Protein AF-A0A1Q5AGL9-F1 (afdb_monomer)

pLDDT: mean 71.14, std 21.53, range [22.67, 97.25]

Secondary structure (DSSP, 8-state):
----PPPEEEEEETTEEEEEESSSPPPGGGTTTS---SSEEEEEEE-SSPPPHHHHHHHHHHHS-TT--EEEEE-TT--SIIIIIHHHHHHTSEEEEESSPEEE-TTS-EEETTS-EEEE-TTS--EEEESEESPPTTGGGS-SS-----TT-EEEEETTEEEEESSS---HHHHHHHHTS---SSS-EEEE--TTSPPPPHHHHHHHHHHS-HHHHTT-EEEE-SS-SHHHHHHHHHHHHHHT--EEEESSEEEE-TTS-EEEE-B-TTS-B----SEEEEEE-TTSPPEEEEE--SSTTS-EETTEEE-SSSEEEEEETTEEEEEETT--GGGGGGGGPPPPSS--EEEE-HHHHH-HHHHHHHHHHHHHHS-HHHHSS-EEEESSPPPHHHHHHHHHHHHHHSS-EEEETTTEEEEPP-TTS--------PPP---PPP--------------------------PPPPPPPPPP-----PPPPPPPPPPPPP-PPPPPPPPPP---PPPPPPPPPP-------------PPPP----PPPPPPP---PPPP------------SS-TT----HHHHHHHHHHHTTHHHHHHHHHHHHHHHS--SS-TTHHHHHHHHHHHHHTT-GGG-GGGSSPPHHHHHHHHHHHHTSPPEEEEEEEE----TT----TT-EEE-SS-EEEES-S---GGGT--TT------PEEEEEEEEEEEPPTTSTT-TTEEEEPTT-EEEEEEEEE-TTS-EEEEEEE--TT--STHHHHHHHHHHHHHHHHHHHHHTTSTTGGGSPPPPPPPP----

Foldseek 3Di:
DDPPFADWDWDDDPLEIEIEGDDDDDDPVLPVLADDDPQEGEYAYYYVVGDDQVVVLVVCLVPPDPRRQEYEYQDAQCQDCVHQQVSCQVVVHKYKYKNGHWDQAPNHKIFHFPTFIWIHGHPDDIDTPGGIPVQQPCRVQFDDDAAPADPQWDWGAERQAIEIEGDDDDDPVQVVLRNRADHDSQAREYEAYEALDDHDDLPRVLVSLVVGDPSRNQRYEYAYYAAFPVSSVVSQQVSQAPVVHKYKYALHTWDADPVRDIAHFHAHNHRDTFFGAFQGMWIHHHPAQTFRPDGHDQQPPFDDDRQKTAQDPFWIWGRAQQHIEIETDPADPVLSLRNQAHHGSHEREYEYEQVLLQVLVVSVVSVVVSLVRGPPSHSVRYAYEYADDDDPVSVVSCVVVCVPRNFYWYDDPRHDIGTDDDPPDDPPPDPPDDDDDDDDDDDDDDDDDDDDDDDDDDDDDDDDDDDDDDDDDDDDDDDDDDDDDDDDDDDDDDDDDDDDDDDDDDDDDDDDDDDDDDDDDDDDDDDDDDDDDDDDDDDDDDDDDDDDDDDDDDDPDPCPPPPDDDQPADLQFAADPVLLVVLCVLCPPVLVVLLVLLVVLCVSPPQDDDDDSLSSLSSLLQCLLQLPVLPAVVVPPNPVSSLSSPSNNQSSAFFDFGKWKFWDDDDPDDDQDAFDKDFAQAKTKTFQDPPDDPVRNDRRHDDDDQTAIEIERTDGWGFGRQSHPNHRRMTIDGGGWMWGFLDWFDAPPSHIHTYIYTDDPPQDDDPSVVVVSVVSVVSSVVVLVVLCVDVVSPPDRDGDDDDDDDDD

Sequence (808 aa):
MSNQTDPPRVFGHDRVILIVRGSAPPPEAVYAHLPREGDRYTVIVATDPPLDLPTLIGLLAKHLPVRCESIRLVLSHAGRPEIAQVIADELRIDVIAPSGPVLLLRPGTQFVDGGEWWSFRPNRPAEHQGPRHPAPRWQRLLPTGPWANPSDLRVTAIPAGLWLHDADPPEPELTARILATYVDHDQPTVVIGRPGSPALPPEPVYDVLESLPRQARRRMILVPYGPDSTTADTVGEWLAARTAATIDVMSGVADTDPAGVAVRTMVDASGHRGWRPFAQRLTYRAGAPPQVTEWRRPLPELPGTGGMQQVDERWAIEVVRCGLWLRLTGDDPDQDIVRRLHADPRHPLLVLGAAAAAEPADALAVLDSVVAQLPSSISGPLRLVVTRPLADRAAAAWSSVTGRYGPMLTIVGPGHVVELPDQSHPEAPLAPLSADASPPRQAASTVPAEPVPSAEPVPSAEPVPSAEPVPSAEPIPPAELAVPVEPLPGSGPVPDRHADPIPEPSAVDLRIEPAPRPEPISGDGLHVEPVLDPMPDPRTDPVPKPVTGVAVLPSPELVVPSMGWEPSFPGNHSSTPHERQALRDLLGHRYQAYAQTAATCRQTRPVDGDGDERLADLAALVAFCAGDPSFAASAGPVPAAAKSCLISGLLRMPPYAGVVFASWALGAGLSWEYGQVVSADDVLPATASPLWTERNQTAPGQTEVDVPVLVVRSITGRPAPAVTPIGPDWVLFPPGARFRVVADEHGRGGSGLVLLREVTPQTGTGTSVDVLDRRARESLRRVVSAIHRAPGGSTWPLMPGRGSPTSR

Radius of gyration: 37.13 Å; Cα contacts (8 Å, |Δi|>4): 1284; chains: 1; bounding box: 138×101×84 Å

Structure (mmCIF, N/CA/C/O backbone):
data_AF-A0A1Q5AGL9-F1
#
_entry.id   AF-A0A1Q5AGL9-F1
#
loop_
_atom_site.group_PDB
_atom_site.id
_atom_site.type_symbol
_atom_site.label_atom_id
_atom_site.label_alt_id
_atom_site.label_comp_id
_atom_site.label_asym_id
_atom_site.label_entity_id
_atom_site.label_seq_id
_atom_site.pdbx_PDB_ins_code
_atom_site.Cartn_x
_atom_site.Cartn_y
_atom_site.Cartn_z
_atom_site.occupancy
_atom_site.B_iso_or_equiv
_atom_site.auth_seq_id
_atom_site.auth_comp_id
_atom_site.auth_asym_id
_atom_site.auth_atom_id
_atom_site.pdbx_PDB_model_num
ATOM 1 N N . MET A 1 1 ? -20.657 32.294 29.559 1.00 35.94 1 MET A N 1
ATOM 2 C CA . MET A 1 1 ? -21.625 31.580 28.699 1.00 35.94 1 MET A CA 1
ATOM 3 C C . MET A 1 1 ? -21.411 30.101 28.942 1.00 35.94 1 MET A C 1
ATOM 5 O O . MET A 1 1 ? -20.261 29.683 28.897 1.00 35.94 1 MET A O 1
ATOM 9 N N . SER A 1 2 ? -22.451 29.339 29.275 1.00 37.03 2 SER A N 1
ATOM 10 C CA . SER A 1 2 ? -22.315 27.891 29.470 1.00 37.03 2 SER A CA 1
ATOM 11 C C . SER A 1 2 ? -22.355 27.195 28.113 1.00 37.03 2 SER A C 1
ATOM 13 O O . SER A 1 2 ? -23.309 27.403 27.366 1.00 37.03 2 SER A O 1
ATOM 15 N N . ASN A 1 3 ? -21.356 26.369 27.796 1.00 39.44 3 ASN A N 1
ATOM 16 C CA . ASN A 1 3 ? -21.425 25.494 26.626 1.00 39.44 3 ASN A CA 1
ATOM 17 C C . ASN A 1 3 ? -22.475 24.412 26.893 1.00 39.44 3 ASN A C 1
ATOM 19 O O . ASN A 1 3 ? -22.220 23.448 27.612 1.00 39.44 3 ASN A O 1
ATOM 23 N N . GLN A 1 4 ? -23.672 24.600 26.342 1.00 52.19 4 GLN A N 1
ATOM 24 C CA . GLN A 1 4 ? -24.751 23.624 26.412 1.00 52.19 4 GLN A CA 1
ATOM 25 C C . GLN A 1 4 ? -24.490 22.525 25.377 1.00 52.19 4 GLN A C 1
ATOM 27 O O . GLN A 1 4 ? -24.932 22.605 24.235 1.00 52.19 4 GLN A O 1
ATOM 32 N N . THR A 1 5 ? -23.699 21.528 25.772 1.00 61.94 5 THR A N 1
ATOM 33 C CA . THR A 1 5 ? -23.313 20.400 24.920 1.00 61.94 5 THR A CA 1
ATOM 34 C C . THR A 1 5 ? -24.539 19.600 24.482 1.00 61.94 5 THR A C 1
ATOM 36 O O . THR A 1 5 ? -25.299 19.130 25.331 1.00 61.94 5 THR A O 1
ATOM 39 N N . ASP A 1 6 ? -24.698 19.396 23.172 1.00 74.56 6 ASP A N 1
ATOM 40 C CA . ASP A 1 6 ? -25.827 18.653 22.600 1.00 74.56 6 ASP A CA 1
ATOM 41 C C . ASP A 1 6 ? -25.970 17.249 23.235 1.00 74.56 6 ASP A C 1
ATOM 43 O O . ASP A 1 6 ? -24.961 16.547 23.426 1.00 74.56 6 ASP A O 1
ATOM 47 N N . PRO A 1 7 ? -27.200 16.809 23.571 1.00 81.06 7 PRO A N 1
ATOM 48 C CA . PRO A 1 7 ? -27.428 15.496 24.161 1.00 81.06 7 PRO A CA 1
ATOM 49 C C . PRO A 1 7 ? -27.112 14.380 23.150 1.00 81.06 7 PRO A C 1
ATOM 51 O O . PRO A 1 7 ? -27.370 14.542 21.952 1.00 81.06 7 PRO A O 1
ATOM 54 N N . PRO A 1 8 ? -26.580 13.229 23.603 1.00 85.50 8 PRO A N 1
ATOM 55 C CA . PRO A 1 8 ? -26.321 12.102 22.720 1.00 85.50 8 PRO A CA 1
ATOM 56 C C . PRO A 1 8 ? -27.621 11.564 22.112 1.00 85.50 8 PRO A C 1
ATOM 58 O O . PRO A 1 8 ? -28.630 11.387 22.798 1.00 85.50 8 PRO A O 1
ATOM 61 N N . ARG A 1 9 ? -27.576 11.270 20.813 1.00 85.56 9 ARG A N 1
ATOM 62 C CA . ARG A 1 9 ? -28.639 10.616 20.050 1.00 85.56 9 ARG A CA 1
ATOM 63 C C . ARG A 1 9 ? -28.217 9.198 19.699 1.00 85.56 9 ARG A C 1
ATOM 65 O O . ARG A 1 9 ? -27.045 8.943 19.422 1.00 85.56 9 ARG A O 1
ATOM 72 N N . VAL A 1 10 ? -29.193 8.294 19.690 1.00 87.06 10 VAL A N 1
ATOM 73 C CA . VAL A 1 10 ? -28.998 6.892 19.321 1.00 87.06 10 VAL A CA 1
ATOM 74 C C . VAL A 1 10 ? -29.724 6.608 18.012 1.00 87.06 10 VAL A C 1
ATOM 76 O O . VAL A 1 10 ? -30.921 6.867 17.900 1.00 87.06 10 VAL A O 1
ATOM 79 N N . PHE A 1 11 ? -28.999 6.065 17.039 1.00 84.88 11 PHE A N 1
ATOM 80 C CA . PHE A 1 11 ? -29.526 5.613 15.754 1.00 84.88 11 PHE A CA 1
ATOM 81 C C . PHE A 1 11 ? -29.349 4.094 15.655 1.00 84.88 11 PHE A C 1
ATOM 83 O O . PHE A 1 11 ? -28.286 3.574 15.989 1.00 84.88 11 PHE A O 1
ATOM 90 N N . GLY A 1 12 ? -30.382 3.379 15.209 1.00 81.25 12 GLY A N 1
ATOM 91 C CA . GLY A 1 12 ? -30.331 1.934 14.974 1.00 81.25 12 GLY A CA 1
ATOM 92 C C . GLY A 1 12 ? -30.470 1.617 13.488 1.00 81.25 12 GLY A C 1
ATOM 93 O O . GLY A 1 12 ? -31.345 2.169 12.823 1.00 81.25 12 GLY A O 1
ATOM 94 N N . HIS A 1 13 ? -29.629 0.722 12.978 1.00 77.44 13 HIS A N 1
ATOM 95 C CA . HIS A 1 13 ? -29.725 0.167 11.630 1.00 77.44 13 HIS A CA 1
ATOM 96 C C . HIS A 1 13 ? -29.372 -1.324 11.694 1.00 77.44 13 HIS A C 1
ATOM 98 O O . HIS A 1 13 ? -28.212 -1.682 11.908 1.00 77.44 13 HIS A O 1
ATOM 104 N N . ASP A 1 14 ? -30.368 -2.196 11.506 1.00 82.75 14 ASP A N 1
ATOM 105 C CA . ASP A 1 14 ? -30.221 -3.652 11.659 1.00 82.75 14 ASP A CA 1
ATOM 106 C C . ASP A 1 14 ? -29.571 -4.016 13.019 1.00 82.75 14 ASP A C 1
ATOM 108 O O . ASP A 1 14 ? -30.118 -3.660 14.066 1.00 82.75 14 ASP A O 1
ATOM 112 N N . ARG A 1 15 ? -28.400 -4.672 13.039 1.00 85.94 15 ARG A N 1
ATOM 113 C CA . ARG A 1 15 ? -27.657 -5.017 14.267 1.00 85.94 15 ARG A CA 1
ATOM 114 C C . ARG A 1 15 ? -26.556 -4.016 14.626 1.00 85.94 15 ARG A C 1
ATOM 116 O O . ARG A 1 15 ? -25.724 -4.300 15.492 1.00 85.94 15 ARG A O 1
ATOM 123 N N . VAL A 1 16 ? -26.540 -2.852 13.975 1.00 86.88 16 VAL A N 1
ATOM 124 C CA . VAL A 1 16 ? -25.667 -1.726 14.320 1.00 86.88 16 VAL A CA 1
ATOM 125 C C . VAL A 1 16 ? -26.454 -0.696 15.125 1.00 86.88 16 VAL A C 1
ATOM 127 O O . VAL A 1 16 ? -27.497 -0.206 14.693 1.00 86.88 16 VAL A O 1
ATOM 130 N N . ILE A 1 17 ? -25.923 -0.341 16.290 1.00 89.06 17 ILE A N 1
ATOM 131 C CA . ILE A 1 17 ? -26.374 0.789 17.102 1.00 89.06 17 ILE A CA 1
ATOM 132 C C . ILE A 1 17 ? -25.270 1.841 17.065 1.00 89.06 17 ILE A C 1
ATOM 134 O O . ILE A 1 17 ? -24.091 1.528 17.209 1.00 89.06 17 ILE A O 1
ATOM 138 N N . LEU A 1 18 ? -25.643 3.097 16.883 1.00 88.06 18 LEU A N 1
ATOM 139 C CA . LEU A 1 18 ? -24.733 4.229 16.843 1.00 88.06 18 LEU A CA 1
ATOM 140 C C . LEU A 1 18 ? -25.140 5.246 17.906 1.00 88.06 18 LEU A C 1
ATOM 142 O O . LEU A 1 18 ? -26.300 5.648 17.956 1.00 88.06 18 LEU A O 1
ATOM 146 N N . ILE A 1 19 ? -24.173 5.714 18.690 1.00 89.12 19 ILE A N 1
ATOM 147 C CA . ILE A 1 19 ? -24.327 6.770 19.690 1.00 89.12 19 ILE A CA 1
ATOM 148 C C . ILE A 1 19 ? -23.428 7.948 19.289 1.00 89.12 19 ILE A C 1
ATOM 150 O O . ILE A 1 19 ? -22.205 7.811 19.246 1.00 89.12 19 ILE A O 1
ATOM 154 N N . VAL A 1 20 ? -24.029 9.101 18.987 1.00 85.75 20 VAL A N 1
ATOM 155 C CA . VAL A 1 20 ? -23.340 10.329 18.532 1.00 85.75 20 VAL A CA 1
ATOM 156 C C . VAL A 1 20 ? -23.892 11.569 19.233 1.00 85.75 20 VAL A C 1
ATOM 158 O O . VAL A 1 20 ? -25.032 11.565 19.693 1.00 85.75 20 VAL A O 1
ATOM 161 N N . ARG A 1 21 ? -23.116 12.656 19.288 1.00 81.00 21 ARG A N 1
ATOM 162 C CA . ARG A 1 21 ? -23.644 14.005 19.572 1.00 81.00 21 ARG A CA 1
ATOM 163 C C . ARG A 1 21 ? -23.836 14.755 18.250 1.00 81.00 21 ARG A C 1
ATOM 165 O O . ARG A 1 21 ? -23.042 14.578 17.331 1.00 81.00 21 ARG A O 1
ATOM 172 N N . GLY A 1 22 ? -24.871 15.590 18.168 1.00 69.75 22 GLY A N 1
ATOM 173 C CA . GLY A 1 22 ? -25.232 16.343 16.961 1.00 69.75 22 GLY A CA 1
ATOM 174 C C . GLY A 1 22 ? -26.530 15.867 16.297 1.00 69.75 22 GLY A C 1
ATOM 175 O O . GLY A 1 22 ? -27.199 14.941 16.758 1.00 69.75 22 GLY A O 1
ATOM 176 N N . SER A 1 23 ? -26.928 16.550 15.222 1.00 57.66 23 SER A N 1
ATOM 177 C CA . SER A 1 23 ? -28.272 16.438 14.636 1.00 57.66 23 SER A CA 1
ATOM 178 C C . SER A 1 23 ? -28.441 15.330 13.589 1.00 57.66 23 SER A C 1
ATOM 180 O O . SER A 1 23 ? -29.547 14.796 13.476 1.00 57.66 23 SER A O 1
ATOM 182 N N . ALA A 1 24 ? -27.380 14.981 12.856 1.00 60.09 24 ALA A N 1
ATOM 183 C CA . ALA A 1 24 ? -27.399 14.038 11.737 1.00 60.09 24 ALA A CA 1
ATOM 184 C C . ALA A 1 24 ? -26.588 12.760 12.036 1.00 60.09 24 ALA A C 1
ATOM 186 O O . ALA A 1 24 ? -25.552 12.844 12.699 1.00 60.09 24 ALA A O 1
ATOM 187 N N . PRO A 1 25 ? -27.010 11.584 11.532 1.00 64.25 25 PRO A N 1
ATOM 188 C CA . PRO A 1 25 ? -26.169 10.395 11.538 1.00 64.25 25 PRO A CA 1
ATOM 189 C C . PRO A 1 25 ? -24.998 10.541 10.536 1.00 64.25 25 PRO A C 1
ATOM 191 O O . PRO A 1 25 ? -25.132 11.242 9.529 1.00 64.25 25 PRO A O 1
ATOM 194 N N . PRO A 1 26 ? -23.858 9.866 10.770 1.00 65.44 26 PRO A N 1
ATOM 195 C CA . PRO A 1 26 ? -22.787 9.725 9.794 1.00 65.44 26 PRO A CA 1
ATOM 196 C C . PRO A 1 26 ? -23.266 8.904 8.581 1.00 65.44 26 PRO A C 1
ATOM 198 O O . PRO A 1 26 ? -24.248 8.165 8.691 1.00 65.44 26 PRO A O 1
ATOM 201 N N . PRO A 1 27 ? -22.575 8.986 7.429 1.00 66.06 27 PRO A N 1
ATOM 202 C CA . PRO A 1 27 ? -22.992 8.293 6.213 1.00 66.06 27 PRO A CA 1
ATOM 203 C C . PRO A 1 27 ? -23.111 6.777 6.399 1.00 66.06 27 PRO A C 1
ATOM 205 O O . PRO A 1 27 ? -22.218 6.140 6.957 1.00 66.06 27 PRO A O 1
ATOM 208 N N . GLU A 1 28 ? -24.168 6.184 5.841 1.00 68.44 28 GLU A N 1
ATOM 209 C CA . GLU A 1 28 ? -24.460 4.746 5.938 1.00 68.44 28 GLU A CA 1
ATOM 210 C C . GLU A 1 28 ? -23.289 3.862 5.474 1.00 68.44 28 GLU A C 1
ATOM 212 O O . GLU A 1 28 ? -22.994 2.833 6.082 1.00 68.44 28 GLU A O 1
ATOM 217 N N . ALA A 1 29 ? -22.528 4.324 4.476 1.00 63.91 29 ALA A N 1
ATOM 218 C CA . ALA A 1 29 ? -21.315 3.677 3.973 1.00 63.91 29 ALA A CA 1
ATOM 219 C C . ALA A 1 29 ? -20.212 3.440 5.033 1.00 63.91 29 ALA A C 1
ATOM 221 O O . ALA A 1 29 ? -19.324 2.619 4.803 1.00 63.91 29 ALA A O 1
ATOM 222 N N . VAL A 1 30 ? -20.252 4.128 6.184 1.00 62.94 30 VAL A N 1
ATOM 223 C CA . VAL A 1 30 ? -19.317 3.919 7.306 1.00 62.94 30 VAL A CA 1
ATOM 224 C C . VAL A 1 30 ? -19.623 2.621 8.063 1.00 62.94 30 VAL A C 1
ATOM 226 O O . VAL A 1 30 ? -18.699 1.970 8.548 1.00 62.94 30 VAL A O 1
ATOM 229 N N . TYR A 1 31 ? -20.898 2.219 8.152 1.00 71.69 31 TYR A N 1
ATOM 230 C CA . TYR A 1 31 ? -21.330 1.068 8.956 1.00 71.69 31 TYR A CA 1
ATOM 231 C C . TYR A 1 31 ? -22.022 -0.061 8.173 1.00 71.69 31 TYR A C 1
ATOM 233 O O . TYR A 1 31 ? -22.060 -1.188 8.663 1.00 71.69 31 TYR A O 1
ATOM 241 N N . ALA A 1 32 ? -22.484 0.178 6.941 1.00 72.44 32 ALA A N 1
ATOM 242 C CA . ALA A 1 32 ? -23.118 -0.832 6.083 1.00 72.44 32 ALA A CA 1
ATOM 243 C C . ALA A 1 32 ? -22.233 -2.060 5.788 1.00 72.44 32 ALA A C 1
ATOM 245 O O . ALA A 1 32 ? -22.748 -3.145 5.530 1.00 72.44 32 ALA A O 1
ATOM 246 N N . HIS A 1 33 ? -20.908 -1.893 5.834 1.00 71.62 33 HIS A N 1
ATOM 247 C CA . HIS A 1 33 ? -19.932 -2.961 5.602 1.00 71.62 33 HIS A CA 1
ATOM 248 C C . HIS A 1 33 ? -19.499 -3.705 6.877 1.00 71.62 33 HIS A C 1
ATOM 250 O O . HIS A 1 33 ? -18.654 -4.590 6.792 1.00 71.62 33 HIS A O 1
ATOM 256 N N . LEU A 1 34 ? -19.999 -3.352 8.067 1.00 76.50 34 LEU A N 1
ATOM 257 C CA . LEU A 1 34 ? -19.534 -3.985 9.305 1.00 76.50 34 LEU A CA 1
ATOM 258 C C . LEU A 1 34 ? -20.061 -5.429 9.445 1.00 76.50 34 LEU A C 1
ATOM 260 O O . LEU A 1 34 ? -21.134 -5.744 8.928 1.00 76.50 34 LEU A O 1
ATOM 264 N N . PRO A 1 35 ? -19.338 -6.322 10.152 1.00 70.06 35 PRO A N 1
ATOM 265 C CA . PRO A 1 35 ? -19.696 -7.735 10.228 1.00 70.06 35 PRO A CA 1
ATOM 266 C C . PRO A 1 35 ? -21.033 -7.932 10.949 1.00 70.06 35 PRO A C 1
ATOM 268 O O . PRO A 1 35 ? -21.158 -7.615 12.135 1.00 70.06 35 PRO A O 1
ATOM 271 N N . ARG A 1 36 ? -22.020 -8.481 10.235 1.00 71.88 36 ARG A N 1
ATOM 272 C CA . ARG A 1 36 ? -23.335 -8.851 10.776 1.00 71.88 36 ARG A CA 1
ATOM 273 C C . ARG A 1 36 ? -23.269 -10.257 11.371 1.00 71.88 36 ARG A C 1
ATOM 275 O O . ARG A 1 36 ? -23.455 -11.251 10.676 1.00 71.88 36 ARG A O 1
ATOM 282 N N . GLU A 1 37 ? -22.967 -10.323 12.661 1.00 72.00 37 GLU A N 1
ATOM 283 C CA . GLU A 1 37 ? -22.972 -11.555 13.457 1.00 72.00 37 GLU A CA 1
ATOM 284 C C . GLU A 1 37 ? -24.397 -11.873 13.963 1.00 72.00 37 GLU A C 1
ATOM 286 O O . GLU A 1 37 ? -25.161 -10.975 14.316 1.00 72.00 37 GLU A O 1
ATOM 291 N N . GLY A 1 38 ? -24.794 -13.152 13.941 1.00 68.12 38 GLY A N 1
ATOM 292 C CA . GLY A 1 38 ? -26.179 -13.588 14.207 1.00 68.12 38 GLY A CA 1
ATOM 293 C C . GLY A 1 38 ? -26.596 -13.570 15.686 1.00 68.12 38 GLY A C 1
ATOM 294 O O . GLY A 1 38 ? -27.784 -13.626 16.006 1.00 68.12 38 GLY A O 1
ATOM 295 N N . ASP A 1 39 ? -25.620 -13.445 16.574 1.00 79.75 39 ASP A N 1
ATOM 296 C CA . ASP A 1 39 ? -25.684 -13.429 18.037 1.00 79.75 39 ASP A CA 1
ATOM 297 C C . ASP A 1 39 ? -25.379 -12.031 18.615 1.00 79.75 39 ASP A C 1
ATOM 299 O O . ASP A 1 39 ? -26.014 -11.595 19.576 1.00 79.75 39 ASP A O 1
ATOM 303 N N . ARG A 1 40 ? -24.486 -11.270 17.973 1.00 87.44 40 ARG A N 1
ATOM 304 C CA . ARG A 1 40 ? -23.915 -10.017 18.495 1.00 87.44 40 ARG A CA 1
ATOM 305 C C . ARG A 1 40 ? -24.508 -8.741 17.877 1.00 87.44 40 ARG A C 1
ATOM 307 O O . ARG A 1 40 ? -24.923 -8.724 16.719 1.00 87.44 40 ARG A O 1
ATOM 314 N N . TYR A 1 41 ? -24.531 -7.651 18.646 1.00 90.69 41 TYR A N 1
ATOM 315 C CA . TYR A 1 41 ? -24.793 -6.288 18.150 1.00 90.69 41 TYR A CA 1
ATOM 316 C C . TYR A 1 41 ? -23.493 -5.477 18.092 1.00 90.69 41 TYR A C 1
ATOM 318 O O . TYR A 1 41 ? -22.659 -5.585 18.987 1.00 90.69 41 TYR A O 1
ATOM 326 N N . THR A 1 42 ? -23.302 -4.645 17.066 1.00 91.25 42 THR A N 1
ATOM 327 C CA . THR A 1 42 ? -22.161 -3.710 17.005 1.00 91.25 42 THR A CA 1
ATOM 328 C C . THR A 1 42 ? -22.618 -2.336 17.478 1.00 91.25 42 THR A C 1
ATOM 330 O O . THR A 1 42 ? -23.484 -1.735 16.849 1.00 91.25 42 THR A O 1
ATOM 333 N N . VAL A 1 43 ? -22.040 -1.828 18.566 1.00 92.00 43 VAL A N 1
ATOM 334 C CA . VAL A 1 43 ? -22.329 -0.492 19.103 1.00 92.00 43 VAL A CA 1
ATOM 335 C C . VAL A 1 43 ? -21.161 0.439 18.801 1.00 92.00 43 VAL A C 1
ATOM 337 O O . VAL A 1 43 ? -20.056 0.203 19.275 1.00 92.00 43 VAL A O 1
ATOM 340 N N . ILE A 1 44 ? -21.397 1.500 18.035 1.00 89.75 44 ILE A N 1
ATOM 341 C CA . ILE A 1 44 ? -20.401 2.521 17.693 1.00 89.75 44 ILE A CA 1
ATOM 342 C C . ILE A 1 44 ? -20.650 3.758 18.550 1.00 89.75 44 ILE A C 1
ATOM 344 O O . ILE A 1 44 ? -21.759 4.290 18.543 1.00 89.75 44 ILE A O 1
ATOM 348 N N . VAL A 1 45 ? -19.632 4.237 19.266 1.00 89.06 45 VAL A N 1
ATOM 349 C CA . VAL A 1 45 ? -19.732 5.443 20.103 1.00 89.06 45 VAL A CA 1
ATOM 350 C C . VAL A 1 45 ? -18.782 6.509 19.563 1.00 89.06 45 VAL A C 1
ATOM 352 O O . VAL A 1 45 ? -17.566 6.396 19.685 1.00 89.06 45 VAL A O 1
ATOM 355 N N . ALA A 1 46 ? -19.351 7.551 18.959 1.00 83.19 46 ALA A N 1
ATOM 356 C CA . ALA A 1 46 ? -18.632 8.654 18.328 1.00 83.19 46 ALA A CA 1
ATOM 357 C C . ALA A 1 46 ? -19.142 9.992 18.891 1.00 83.19 46 ALA A C 1
ATOM 359 O O . ALA A 1 46 ? -19.927 10.712 18.276 1.00 83.19 46 ALA A O 1
ATOM 360 N N . THR A 1 47 ? -18.725 10.298 20.120 1.00 80.44 47 THR A N 1
ATOM 361 C CA . THR A 1 47 ? -19.165 11.471 20.888 1.00 80.44 47 THR A CA 1
ATOM 362 C C . THR A 1 47 ? -17.972 12.309 21.335 1.00 80.44 47 THR A C 1
ATOM 364 O O . THR A 1 47 ? -17.112 11.795 22.049 1.00 80.44 47 THR A O 1
ATOM 367 N N . ASP A 1 48 ? -17.970 13.596 20.994 1.00 77.19 48 ASP A N 1
ATOM 368 C CA . ASP A 1 48 ? -17.054 14.598 21.546 1.00 77.19 48 ASP A CA 1
ATOM 369 C C . ASP A 1 48 ? -17.879 15.714 22.227 1.00 77.19 48 ASP A C 1
ATOM 371 O O . ASP A 1 48 ? -18.762 16.280 21.574 1.00 77.19 48 ASP A O 1
ATOM 375 N N . PRO A 1 49 ? -17.697 15.998 23.533 1.00 79.31 49 PRO A N 1
ATOM 376 C CA . PRO A 1 49 ? -16.888 15.243 24.490 1.00 79.31 49 PRO A CA 1
ATOM 377 C C . PRO A 1 49 ? -17.430 13.818 24.716 1.00 79.31 49 PRO A C 1
ATOM 379 O O . PRO A 1 49 ? -18.638 13.581 24.528 1.00 79.31 49 PRO A O 1
ATOM 382 N N . PRO A 1 50 ? -16.562 12.880 25.154 1.00 82.75 50 PRO A N 1
ATOM 383 C CA . PRO A 1 50 ? -16.942 11.504 25.460 1.00 82.75 50 PRO A CA 1
ATOM 384 C C . PRO A 1 50 ? -18.053 11.426 26.514 1.00 82.75 50 PRO A C 1
ATOM 386 O O . PRO A 1 50 ? -18.266 12.350 27.304 1.00 82.75 50 PRO A O 1
ATOM 389 N N . LEU A 1 51 ? -18.786 10.314 26.505 1.00 86.56 51 LEU A N 1
ATOM 390 C CA . LEU A 1 51 ? -19.800 10.016 27.515 1.00 86.56 51 LEU A CA 1
ATOM 391 C C . LEU A 1 51 ? -19.160 9.496 28.802 1.00 86.56 51 LEU A C 1
ATOM 393 O O . LEU A 1 51 ? -18.172 8.763 28.765 1.00 86.56 51 LEU A O 1
ATOM 397 N N . ASP A 1 52 ? -19.770 9.830 29.935 1.00 90.94 52 ASP A N 1
ATOM 398 C CA . ASP A 1 52 ? -19.522 9.134 31.190 1.00 90.94 52 ASP A CA 1
ATOM 399 C C . ASP A 1 52 ? -20.105 7.709 31.155 1.00 90.94 52 ASP A C 1
ATOM 401 O O . ASP A 1 52 ? -21.038 7.399 30.405 1.00 90.94 52 ASP A O 1
ATOM 405 N N . LEU A 1 53 ? -19.535 6.830 31.980 1.00 93.19 53 LEU A N 1
ATOM 406 C CA . LEU A 1 53 ? -19.881 5.412 32.010 1.00 93.19 53 LEU A CA 1
ATOM 407 C C . LEU A 1 53 ? -21.349 5.148 32.428 1.00 93.19 53 LEU A C 1
ATOM 409 O O . LEU A 1 53 ? -22.002 4.371 31.729 1.00 93.19 53 LEU A O 1
ATOM 413 N N . PRO A 1 54 ? -21.923 5.804 33.462 1.00 95.38 54 PRO A N 1
ATOM 414 C CA . PRO A 1 54 ? -23.353 5.695 33.771 1.00 95.38 54 PRO A CA 1
ATOM 415 C C . PRO A 1 54 ? -24.277 6.093 32.611 1.00 95.38 54 PRO A C 1
ATOM 417 O O . PRO A 1 54 ? -25.211 5.353 32.301 1.00 95.38 54 PRO A O 1
ATOM 420 N N . THR A 1 55 ? -24.009 7.210 31.923 1.00 93.62 55 THR A N 1
ATOM 421 C CA . THR A 1 55 ? -24.780 7.625 30.737 1.00 93.62 55 THR A CA 1
ATOM 422 C C . THR A 1 55 ? -24.675 6.596 29.614 1.00 93.62 55 THR A C 1
ATOM 424 O O . THR A 1 55 ? -25.688 6.257 28.999 1.00 93.62 55 THR A O 1
ATOM 427 N N . LEU A 1 56 ? -23.479 6.054 29.353 1.00 93.75 56 LEU A N 1
ATOM 428 C CA . LEU A 1 56 ? -23.289 5.010 28.344 1.00 93.75 56 LEU A CA 1
ATOM 429 C C . LEU A 1 56 ? -24.068 3.730 28.694 1.00 93.75 56 LEU A C 1
ATOM 431 O O . LEU A 1 56 ? -24.791 3.217 27.841 1.00 93.75 56 LEU A O 1
ATOM 435 N N . ILE A 1 57 ? -23.986 3.250 29.939 1.00 95.94 57 ILE A N 1
ATOM 436 C CA . ILE A 1 57 ? -24.736 2.075 30.420 1.00 95.94 57 ILE A CA 1
ATOM 437 C C . ILE A 1 57 ? -26.249 2.312 30.307 1.00 95.94 57 ILE A C 1
ATOM 439 O O . ILE A 1 57 ? -26.962 1.450 29.797 1.00 95.94 57 ILE A O 1
ATOM 443 N N . GLY A 1 58 ? -26.742 3.494 30.690 1.00 95.12 58 GLY A N 1
ATOM 444 C CA . GLY A 1 58 ? -28.158 3.855 30.568 1.00 95.12 58 GLY A CA 1
ATOM 445 C C . GLY A 1 58 ? -28.661 3.900 29.119 1.00 95.12 58 GLY A C 1
ATOM 446 O O . GLY A 1 58 ? -29.780 3.467 28.839 1.00 95.12 58 GLY A O 1
ATOM 447 N N . LEU A 1 59 ? -27.837 4.368 28.174 1.00 94.75 59 LEU A N 1
ATOM 448 C CA . LEU A 1 59 ? -28.162 4.328 26.743 1.00 94.75 59 LEU A CA 1
ATOM 449 C C . LEU A 1 59 ? -28.139 2.896 26.192 1.00 94.75 59 LEU A C 1
ATOM 451 O O . LEU A 1 59 ? -29.052 2.524 25.455 1.00 94.75 59 LEU A O 1
ATOM 455 N N . LEU A 1 60 ? -27.150 2.081 26.572 1.00 94.94 60 LEU A N 1
ATOM 456 C CA . LEU A 1 60 ? -27.069 0.669 26.186 1.00 94.94 60 LEU A CA 1
ATOM 457 C C . LEU A 1 60 ? -28.289 -0.114 26.694 1.00 94.94 60 LEU A C 1
ATOM 459 O O . LEU A 1 60 ? -28.994 -0.718 25.890 1.00 94.94 60 LEU A O 1
ATOM 463 N N . ALA A 1 61 ? -28.604 -0.033 27.990 1.00 94.00 61 ALA A N 1
ATOM 464 C CA . ALA A 1 61 ? -29.751 -0.712 28.604 1.00 94.00 61 ALA A CA 1
ATOM 465 C C . ALA A 1 61 ? -31.103 -0.322 27.976 1.00 94.00 61 ALA A C 1
ATOM 467 O O . ALA A 1 61 ? -32.028 -1.130 27.936 1.00 94.00 61 ALA A O 1
ATOM 468 N N . LYS A 1 62 ? -31.224 0.917 27.482 1.00 93.88 62 LYS A N 1
ATOM 469 C CA . LYS A 1 62 ? -32.441 1.438 26.846 1.00 93.88 62 LYS A CA 1
ATOM 470 C C . LYS A 1 62 ? -32.588 1.042 25.372 1.00 93.88 62 LYS A C 1
ATOM 472 O O . LYS A 1 62 ? -33.716 0.957 24.888 1.00 93.88 62 LYS A O 1
ATOM 477 N N . HIS A 1 63 ? -31.481 0.875 24.646 1.00 92.56 63 HIS A N 1
ATOM 478 C CA . HIS A 1 63 ? -31.486 0.723 23.184 1.00 92.56 63 HIS A CA 1
ATOM 479 C C . HIS A 1 63 ? -31.021 -0.653 22.676 1.00 92.56 63 HIS A C 1
ATOM 481 O O . HIS A 1 63 ? -31.250 -0.963 21.506 1.00 92.56 63 HIS A O 1
ATOM 487 N N . LEU A 1 64 ? -30.420 -1.495 23.522 1.00 91.50 64 LEU A N 1
ATOM 488 C CA . LEU A 1 64 ? -30.216 -2.913 23.219 1.00 91.50 64 LEU A CA 1
ATOM 489 C C . LEU A 1 64 ? -31.544 -3.687 23.339 1.00 91.50 64 LEU A C 1
ATOM 491 O O . LEU A 1 64 ? -32.364 -3.380 24.207 1.00 91.50 64 LEU A O 1
ATOM 495 N N . PRO A 1 65 ? -31.785 -4.712 22.502 1.00 87.88 65 PRO A N 1
ATOM 496 C CA . PRO A 1 65 ? -32.961 -5.561 22.650 1.00 87.88 65 PRO A CA 1
ATOM 497 C C . PRO A 1 65 ? -32.873 -6.437 23.908 1.00 87.88 65 PRO A C 1
ATOM 499 O O . PRO A 1 65 ? -31.799 -6.880 24.303 1.00 87.88 65 PRO A O 1
ATOM 502 N N . VAL A 1 66 ? -34.036 -6.775 24.476 1.00 83.44 66 VAL A N 1
ATOM 503 C CA . VAL A 1 66 ? -34.217 -7.499 25.760 1.00 83.44 66 VAL A CA 1
ATOM 504 C C . VAL A 1 66 ? -33.535 -8.884 25.822 1.00 83.44 66 VAL A C 1
ATOM 506 O O . VAL A 1 66 ? -33.401 -9.461 26.895 1.00 83.44 66 VAL A O 1
ATOM 509 N N . ARG A 1 67 ? -33.098 -9.434 24.681 1.00 84.31 67 ARG A N 1
ATOM 510 C CA . ARG A 1 67 ? -32.342 -10.698 24.569 1.00 84.31 67 ARG A CA 1
ATOM 511 C C . ARG A 1 67 ? -30.980 -10.515 23.883 1.00 84.31 67 ARG A C 1
ATOM 513 O O . ARG A 1 67 ? -30.545 -11.375 23.126 1.00 84.31 67 ARG A O 1
ATOM 520 N N . CYS A 1 68 ? -30.337 -9.365 24.064 1.00 89.31 68 CYS A N 1
ATOM 521 C CA . CYS A 1 68 ? -28.964 -9.168 23.614 1.00 89.31 68 CYS A CA 1
ATOM 522 C C . CYS A 1 68 ? -28.008 -9.910 24.557 1.00 89.31 68 CYS A C 1
ATOM 524 O O . CYS A 1 68 ? -27.897 -9.539 25.718 1.00 89.31 68 CYS A O 1
ATOM 526 N N . GLU A 1 69 ? -27.333 -10.950 24.065 1.00 91.62 69 GLU A N 1
ATOM 527 C CA . GLU A 1 69 ? -26.374 -11.736 24.861 1.00 91.62 69 GLU A CA 1
ATOM 528 C C . GLU A 1 69 ? -24.928 -11.226 24.711 1.00 91.62 69 GLU A C 1
ATOM 530 O O . GLU A 1 69 ? -24.108 -11.416 25.607 1.00 91.62 69 GLU A O 1
ATOM 535 N N . SER A 1 70 ? -24.602 -10.539 23.606 1.00 93.50 70 SER A N 1
ATOM 536 C CA . SER A 1 70 ? -23.269 -9.970 23.378 1.00 93.50 70 SER A CA 1
ATOM 537 C C . SER A 1 70 ? -23.282 -8.692 22.531 1.00 93.50 70 SER A C 1
ATOM 539 O O . SER A 1 70 ? -24.055 -8.559 21.575 1.00 93.50 70 SER A O 1
ATOM 541 N N . ILE A 1 71 ? -22.351 -7.779 22.832 1.00 94.69 71 ILE A N 1
ATOM 542 C CA . ILE A 1 71 ? -22.060 -6.580 22.034 1.00 94.69 71 ILE A CA 1
ATOM 543 C C . ILE A 1 71 ? -20.584 -6.493 21.632 1.00 94.69 71 ILE A C 1
ATOM 545 O O . ILE A 1 71 ? -19.691 -6.922 22.360 1.00 94.69 71 ILE A O 1
ATOM 549 N N . ARG A 1 72 ? -20.313 -5.856 20.490 1.00 94.12 72 ARG A N 1
ATOM 550 C CA . ARG A 1 72 ? -19.005 -5.276 20.161 1.00 94.12 72 ARG A CA 1
ATOM 551 C C . ARG A 1 72 ? -19.079 -3.771 20.367 1.00 94.12 72 ARG A C 1
ATOM 553 O O . ARG A 1 72 ? -19.748 -3.084 19.600 1.00 94.12 72 ARG A O 1
ATOM 560 N N . LEU A 1 73 ? -18.405 -3.273 21.392 1.00 94.50 73 LEU A N 1
ATOM 561 C CA . LEU A 1 73 ? -18.332 -1.861 21.732 1.00 94.50 73 LEU A CA 1
ATOM 562 C C . LEU A 1 73 ? -17.171 -1.208 20.969 1.00 94.50 73 LEU A C 1
ATOM 564 O O . LEU A 1 73 ? -16.021 -1.229 21.402 1.00 94.50 73 LEU A O 1
ATOM 568 N N . VAL A 1 74 ? -17.482 -0.615 19.819 1.00 91.69 74 VAL A N 1
ATOM 569 C CA . VAL A 1 74 ? -16.575 0.223 19.027 1.00 91.69 74 VAL A CA 1
ATOM 570 C C . VAL A 1 74 ? -16.497 1.608 19.684 1.00 91.69 74 VAL A C 1
ATOM 572 O O . VAL A 1 74 ? -17.137 2.571 19.259 1.00 91.69 74 VAL A O 1
ATOM 575 N N . LEU A 1 75 ? -15.718 1.673 20.764 1.00 90.81 75 LEU A N 1
ATOM 576 C CA . LEU A 1 75 ? -15.332 2.882 21.491 1.00 90.81 75 LEU A CA 1
ATOM 577 C C . LEU A 1 75 ? -13.839 2.769 21.818 1.00 90.81 75 LEU A C 1
ATOM 579 O O . LEU A 1 75 ? -13.443 1.878 22.568 1.00 90.81 75 LEU A O 1
ATOM 583 N N . SER A 1 76 ? -13.013 3.644 21.244 1.00 87.75 76 SER A N 1
ATOM 584 C CA . SER A 1 76 ? -11.558 3.642 21.444 1.00 87.75 76 SER A CA 1
ATOM 585 C C . SER A 1 76 ? -11.185 3.632 22.930 1.00 87.75 76 SER A C 1
ATOM 587 O O . SER A 1 76 ? -11.752 4.385 23.719 1.00 87.75 76 SER A O 1
ATOM 589 N N . HIS A 1 77 ? -10.217 2.792 23.304 1.00 88.88 77 HIS A N 1
ATOM 590 C CA . HIS A 1 77 ? -9.765 2.572 24.687 1.00 88.88 77 HIS A CA 1
ATOM 591 C C . HIS A 1 77 ? -10.804 2.007 25.682 1.00 88.88 77 HIS A C 1
ATOM 593 O O . HIS A 1 77 ? -10.497 1.916 26.872 1.00 88.88 77 HIS A O 1
ATOM 599 N N . ALA A 1 78 ? -11.995 1.574 25.246 1.00 91.94 78 ALA A N 1
ATOM 600 C CA . ALA A 1 78 ? -12.971 0.928 26.135 1.00 91.94 78 ALA A CA 1
ATOM 601 C C . ALA A 1 78 ? -12.570 -0.491 26.578 1.00 91.94 78 ALA A C 1
ATOM 603 O O . ALA A 1 78 ? -13.114 -0.997 27.555 1.00 91.94 78 ALA A O 1
ATOM 604 N N . GLY A 1 79 ? -11.612 -1.128 25.896 1.00 88.81 79 GLY A N 1
ATOM 605 C CA . GLY A 1 79 ? -11.023 -2.433 26.226 1.00 88.81 79 GLY A CA 1
ATOM 606 C C . GLY A 1 79 ? -10.111 -2.393 27.452 1.00 88.81 79 GLY A C 1
ATOM 607 O O . GLY A 1 79 ? -8.979 -2.866 27.409 1.00 88.81 79 GLY A O 1
ATOM 608 N N . ARG A 1 80 ? -10.609 -1.799 28.535 1.00 88.38 80 ARG A N 1
ATOM 609 C CA . ARG A 1 80 ? -9.996 -1.732 29.858 1.00 88.38 80 ARG A CA 1
ATOM 610 C C . ARG A 1 80 ? -11.034 -2.179 30.901 1.00 88.38 80 ARG A C 1
ATOM 612 O O . ARG A 1 80 ? -12.216 -1.869 30.713 1.00 88.38 80 ARG A O 1
ATOM 619 N N . PRO A 1 81 ? -10.650 -2.884 31.983 1.00 87.44 81 PRO A N 1
ATOM 620 C CA . PRO A 1 81 ? -11.612 -3.420 32.950 1.00 87.44 81 PRO A CA 1
ATOM 621 C C . PRO A 1 81 ? -12.533 -2.358 33.562 1.00 87.44 81 PRO A C 1
ATOM 623 O O . PRO A 1 81 ? -13.718 -2.610 33.748 1.00 87.44 81 PRO A O 1
ATOM 626 N N . GLU A 1 82 ? -12.026 -1.146 33.793 1.00 91.38 82 GLU A N 1
ATOM 627 C CA . GLU A 1 82 ? -12.763 -0.034 34.405 1.00 91.38 82 GLU A CA 1
ATOM 628 C C . GLU A 1 82 ? -13.921 0.495 33.530 1.00 91.38 82 GLU A C 1
ATOM 630 O O . GLU A 1 82 ? -14.703 1.324 33.988 1.00 91.38 82 GLU A O 1
ATOM 635 N N . ILE A 1 83 ? -14.031 0.030 32.277 1.00 92.88 83 ILE A N 1
ATOM 636 C CA . ILE A 1 83 ? -15.094 0.380 31.328 1.00 92.88 83 ILE A CA 1
ATOM 637 C C . ILE A 1 83 ? -15.841 -0.888 30.894 1.00 92.88 83 ILE A C 1
ATOM 639 O O . ILE A 1 83 ? -17.004 -1.072 31.247 1.00 92.88 83 ILE A O 1
ATOM 643 N N . ALA A 1 84 ? -15.196 -1.783 30.138 1.00 95.19 84 ALA A N 1
ATOM 644 C CA . ALA A 1 84 ? -15.901 -2.890 29.490 1.00 95.19 84 ALA A CA 1
ATOM 645 C C . ALA A 1 84 ? -16.324 -4.014 30.448 1.00 95.19 84 ALA A C 1
ATOM 647 O O . ALA A 1 84 ? -17.383 -4.599 30.225 1.00 95.19 84 ALA A O 1
ATOM 648 N N . GLN A 1 85 ? -15.573 -4.282 31.527 1.00 96.44 85 GLN A N 1
ATOM 649 C CA . GLN A 1 85 ? -16.009 -5.264 32.531 1.00 96.44 85 GLN A CA 1
ATOM 650 C C . GLN A 1 85 ? -17.226 -4.745 33.305 1.00 96.44 85 GLN A C 1
ATOM 652 O O . GLN A 1 85 ? -18.181 -5.488 33.494 1.00 96.44 85 GLN A O 1
ATOM 657 N N . VAL A 1 86 ? -17.248 -3.454 33.658 1.00 96.56 86 VAL A N 1
ATOM 658 C CA . VAL A 1 86 ? -18.403 -2.822 34.321 1.00 96.56 86 VAL A CA 1
ATOM 659 C C . VAL A 1 86 ? -19.655 -2.894 33.437 1.00 96.56 86 VAL A C 1
ATOM 661 O O . VAL A 1 86 ? -20.723 -3.258 33.918 1.00 96.56 86 VAL A O 1
ATOM 664 N N . ILE A 1 87 ? -19.530 -2.621 32.131 1.00 96.75 87 ILE A N 1
ATOM 665 C CA . ILE A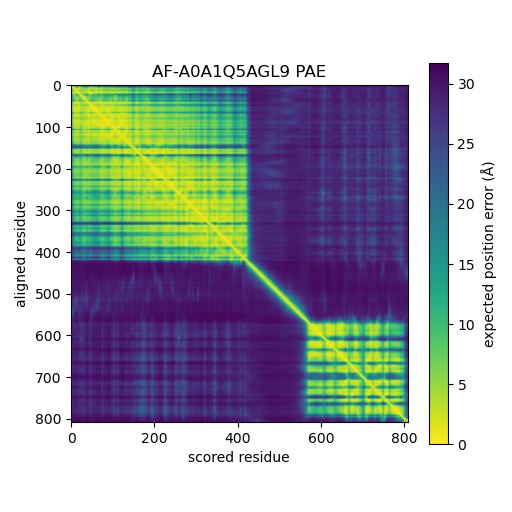 1 87 ? -20.645 -2.766 31.176 1.00 96.75 87 ILE A CA 1
ATOM 666 C C . ILE A 1 87 ? -21.108 -4.231 31.090 1.00 96.75 87 ILE A C 1
ATOM 668 O O . ILE A 1 87 ? -22.314 -4.480 31.070 1.00 96.75 87 ILE A O 1
ATOM 672 N N . ALA A 1 88 ? -20.178 -5.193 31.061 1.00 97.19 88 ALA A N 1
ATOM 673 C CA . ALA A 1 88 ? -20.500 -6.619 31.026 1.00 97.19 88 ALA A CA 1
ATOM 674 C C . ALA A 1 88 ? -21.227 -7.081 32.301 1.00 97.19 88 ALA A C 1
ATOM 676 O O . ALA A 1 88 ? -22.219 -7.800 32.212 1.00 97.19 88 ALA A O 1
ATOM 677 N N . ASP A 1 89 ? -20.776 -6.645 33.479 1.00 96.56 89 ASP A N 1
ATOM 678 C CA . ASP A 1 89 ? -21.325 -7.053 34.775 1.00 96.56 89 ASP A CA 1
ATOM 679 C C . ASP A 1 89 ? -22.706 -6.435 35.056 1.00 96.56 89 ASP A C 1
ATOM 681 O O . ASP A 1 89 ? -23.624 -7.154 35.460 1.00 96.56 89 ASP A O 1
ATOM 685 N N . GLU A 1 90 ? -22.876 -5.133 34.794 1.00 96.19 90 GLU A N 1
ATOM 686 C CA . GLU A 1 90 ? -24.139 -4.405 35.008 1.00 96.19 90 GLU A CA 1
ATOM 687 C C . GLU A 1 90 ? -25.236 -4.850 34.028 1.00 96.19 90 GLU A C 1
ATOM 689 O O . GLU A 1 90 ? -26.369 -5.117 34.432 1.00 96.19 90 GLU A O 1
ATOM 694 N N . LEU A 1 91 ? -24.909 -4.980 32.734 1.00 95.62 91 LEU A N 1
ATOM 695 C CA . LEU A 1 91 ? -25.877 -5.399 31.710 1.00 95.62 91 LEU A CA 1
ATOM 696 C C . LEU A 1 91 ? -26.030 -6.926 31.609 1.00 95.62 91 LEU A C 1
ATOM 698 O O . LEU A 1 91 ? -27.012 -7.397 31.038 1.00 95.62 91 LEU A O 1
ATOM 702 N N . ARG A 1 92 ? -25.089 -7.694 32.177 1.00 95.69 92 ARG A N 1
ATOM 703 C CA . ARG A 1 92 ? -25.000 -9.168 32.124 1.00 95.69 92 ARG A CA 1
ATOM 704 C C . ARG A 1 92 ? -24.861 -9.731 30.703 1.00 95.69 92 ARG A C 1
ATOM 706 O O . ARG A 1 92 ? -25.501 -10.724 30.364 1.00 95.69 92 ARG A O 1
ATOM 713 N N . ILE A 1 93 ? -23.998 -9.109 29.898 1.00 95.69 93 ILE A N 1
ATOM 714 C CA . ILE A 1 93 ? -23.737 -9.457 28.488 1.00 95.69 93 ILE A CA 1
ATOM 715 C C . ILE A 1 93 ? -22.236 -9.616 28.212 1.00 95.69 93 ILE A C 1
ATOM 717 O O . ILE A 1 93 ? -21.415 -8.981 28.870 1.00 95.69 93 ILE A O 1
ATOM 721 N N . ASP A 1 94 ? -21.867 -10.406 27.202 1.00 96.06 94 ASP A N 1
ATOM 722 C CA . ASP A 1 94 ? -20.477 -10.515 26.733 1.00 96.06 94 ASP A CA 1
ATOM 723 C C . ASP A 1 94 ? -20.089 -9.265 25.914 1.00 96.06 94 ASP A C 1
ATOM 725 O O . ASP A 1 94 ? -20.642 -9.022 24.835 1.00 96.06 94 ASP A O 1
ATOM 729 N N . VAL A 1 95 ? -19.116 -8.481 26.385 1.00 96.38 95 VAL A N 1
ATOM 730 C CA . VAL A 1 95 ? -18.656 -7.232 25.749 1.00 96.38 95 VAL A CA 1
ATOM 731 C C . VAL A 1 95 ? -17.299 -7.440 25.078 1.00 96.38 95 VAL A C 1
ATOM 733 O O . VAL A 1 95 ? -16.317 -7.756 25.743 1.00 96.38 95 VAL A O 1
ATOM 736 N N . ILE A 1 96 ? -17.202 -7.188 23.772 1.00 95.56 96 ILE A N 1
ATOM 737 C CA . ILE A 1 96 ? -15.919 -7.101 23.055 1.00 95.56 96 ILE A CA 1
ATOM 738 C C . ILE A 1 96 ? -15.543 -5.628 22.860 1.00 95.56 96 ILE A C 1
ATOM 740 O O . ILE A 1 96 ? -16.311 -4.887 22.247 1.00 95.56 96 ILE A O 1
ATOM 744 N N . ALA A 1 97 ? -14.375 -5.198 23.350 1.00 95.81 97 ALA A N 1
ATOM 745 C CA . ALA A 1 97 ? -13.946 -3.793 23.351 1.00 95.81 97 ALA A CA 1
ATOM 746 C C . ALA A 1 97 ? -12.431 -3.608 23.060 1.00 95.81 97 ALA A C 1
ATOM 748 O O . ALA A 1 97 ? -11.646 -4.523 23.319 1.00 95.81 97 ALA A O 1
ATOM 749 N N . PRO A 1 98 ? -11.993 -2.449 22.524 1.00 95.44 98 PRO A N 1
ATOM 750 C CA . PRO A 1 98 ? -10.622 -2.213 22.052 1.00 95.44 98 PRO A CA 1
ATOM 751 C C . PRO A 1 98 ? -9.765 -1.433 23.068 1.00 95.44 98 PRO A C 1
ATOM 753 O O . PRO A 1 98 ? -10.200 -0.413 23.602 1.00 95.44 98 PRO A O 1
ATOM 756 N N . SER A 1 99 ? -8.523 -1.846 23.326 1.00 92.50 99 SER A N 1
ATOM 757 C CA . SER A 1 99 ? -7.630 -1.129 24.260 1.00 92.50 99 SER A CA 1
ATOM 758 C C . SER A 1 99 ? -6.985 0.140 23.671 1.00 92.50 99 SER A C 1
ATOM 760 O O . SER A 1 99 ? -6.521 1.002 24.421 1.00 92.50 99 SER A O 1
ATOM 762 N N . GLY A 1 100 ? -6.990 0.282 22.341 1.00 90.25 100 GLY A N 1
ATOM 763 C CA . GLY A 1 100 ? -6.445 1.414 21.578 1.00 90.25 100 GLY A CA 1
ATOM 764 C C . GLY A 1 100 ? -7.493 2.135 20.710 1.00 90.25 100 GLY A C 1
ATOM 765 O O . GLY A 1 100 ? -8.693 1.857 20.833 1.00 90.25 100 GLY A O 1
ATOM 766 N N . PRO A 1 101 ? -7.064 3.048 19.818 1.00 88.38 101 PRO A N 1
ATOM 767 C CA . PRO A 1 101 ? -7.901 3.627 18.768 1.00 88.38 101 PRO A CA 1
ATOM 768 C C . PRO A 1 101 ? -8.362 2.572 17.754 1.00 88.38 101 PRO A C 1
ATOM 770 O O . PRO A 1 101 ? -7.570 1.721 17.351 1.00 88.38 101 PRO A O 1
ATOM 773 N N . VAL A 1 102 ? -9.622 2.637 17.306 1.00 87.75 102 VAL A N 1
ATOM 774 C CA . VAL A 1 102 ? -10.154 1.711 16.284 1.00 87.75 102 VAL A CA 1
ATOM 775 C C . VAL A 1 102 ? -10.200 2.340 14.898 1.00 87.75 102 VAL A C 1
ATOM 777 O O . VAL A 1 102 ? -10.776 3.409 14.703 1.00 87.75 102 VAL A O 1
ATOM 780 N N . LEU A 1 103 ? -9.685 1.604 13.916 1.00 86.00 103 LEU A N 1
ATOM 781 C CA . LEU A 1 103 ? -9.885 1.839 12.492 1.00 86.00 103 LEU A CA 1
ATOM 782 C C . LEU A 1 103 ? -11.013 0.937 11.974 1.00 86.00 103 LEU A C 1
ATOM 784 O O . LEU A 1 103 ? -10.979 -0.280 12.170 1.00 86.00 103 LEU A O 1
ATOM 788 N N . LEU A 1 104 ? -11.990 1.526 11.281 1.00 83.12 104 LEU A N 1
ATOM 789 C CA . LEU A 1 104 ? -13.034 0.802 10.552 1.00 83.12 104 LEU A CA 1
ATOM 790 C C . LEU A 1 104 ? -12.672 0.774 9.063 1.00 83.12 104 LEU A C 1
ATOM 792 O O . LEU A 1 104 ? -12.559 1.819 8.425 1.00 83.12 104 LEU A O 1
ATOM 796 N N . LEU A 1 105 ? -12.456 -0.423 8.520 1.00 78.25 105 LEU A N 1
ATOM 797 C CA . LEU A 1 105 ? -11.849 -0.640 7.208 1.00 78.25 105 LEU A CA 1
ATOM 798 C C . LEU A 1 105 ? -12.788 -1.454 6.315 1.00 78.25 105 LEU A C 1
ATOM 800 O O . LEU A 1 105 ? -13.481 -2.362 6.773 1.00 78.25 105 LEU A O 1
ATOM 804 N N . ARG A 1 106 ? -12.812 -1.160 5.012 1.00 71.31 106 ARG A N 1
ATOM 805 C CA . ARG A 1 106 ? -13.604 -1.940 4.046 1.00 71.31 106 ARG A CA 1
ATOM 806 C C . ARG A 1 106 ? -12.850 -3.225 3.655 1.00 71.31 106 ARG A C 1
ATOM 808 O O . ARG A 1 106 ? -11.637 -3.156 3.482 1.00 71.31 106 ARG A O 1
ATOM 815 N N . PRO A 1 107 ? -13.534 -4.377 3.504 1.00 65.88 107 PRO A N 1
ATOM 816 C CA . PRO A 1 107 ? -14.989 -4.566 3.472 1.00 65.88 107 PRO A CA 1
ATOM 817 C C . PRO A 1 107 ? -15.605 -5.015 4.819 1.00 65.88 107 PRO A C 1
ATOM 819 O O . PRO A 1 107 ? -16.551 -5.793 4.810 1.00 65.88 107 PRO A O 1
ATOM 822 N N . GLY A 1 108 ? -15.086 -4.556 5.967 1.00 76.31 108 GLY A N 1
ATOM 823 C CA . GLY A 1 108 ? -15.684 -4.805 7.290 1.00 76.31 108 GLY A CA 1
ATOM 824 C C . GLY A 1 108 ? -14.703 -5.070 8.437 1.00 76.31 108 GLY A C 1
ATOM 825 O O . GLY A 1 108 ? -15.134 -5.217 9.582 1.00 76.31 108 GLY A O 1
ATOM 826 N N . THR A 1 109 ? -13.397 -5.144 8.169 1.00 84.19 109 THR A N 1
ATOM 827 C CA . THR A 1 109 ? -12.384 -5.370 9.209 1.00 84.19 109 THR A CA 1
ATOM 828 C C . THR A 1 109 ? -12.291 -4.182 10.166 1.00 84.19 109 THR A C 1
ATOM 830 O O . THR A 1 109 ? -12.267 -3.024 9.755 1.00 84.19 109 THR A O 1
ATOM 833 N N . GLN A 1 110 ? -12.189 -4.478 11.457 1.00 88.75 110 GLN A N 1
ATOM 834 C CA . GLN A 1 110 ? -11.991 -3.508 12.526 1.00 88.75 110 GLN A CA 1
ATOM 835 C C . GLN A 1 110 ? -10.626 -3.773 13.170 1.00 88.75 110 GLN A C 1
ATOM 837 O O . GLN A 1 110 ? -10.354 -4.891 13.614 1.00 88.75 110 GLN A O 1
ATOM 842 N N . PHE A 1 111 ? -9.753 -2.770 13.207 1.00 91.50 111 PHE A N 1
ATOM 843 C CA . PHE A 1 111 ? -8.373 -2.908 13.683 1.00 91.50 111 PHE A CA 1
ATOM 844 C C . PHE A 1 111 ? -8.096 -1.956 14.842 1.00 91.50 111 PHE A C 1
ATOM 846 O O . PHE A 1 111 ? -8.513 -0.803 14.782 1.00 91.50 111 PHE A O 1
ATOM 853 N N . VAL A 1 112 ? -7.393 -2.423 15.873 1.00 91.06 112 VAL A N 1
ATOM 854 C CA . VAL A 1 112 ? -6.931 -1.582 16.983 1.00 91.06 112 VAL A CA 1
ATOM 855 C C . VAL A 1 112 ? -5.491 -1.167 16.715 1.00 91.06 112 VAL A C 1
ATOM 857 O O . VAL A 1 112 ? -4.597 -2.010 16.711 1.00 91.06 112 VAL A O 1
ATOM 860 N N . ASP A 1 113 ? -5.264 0.125 16.491 1.00 86.38 113 ASP A N 1
ATOM 861 C CA . ASP A 1 113 ? -3.910 0.644 16.305 1.00 86.38 113 ASP A CA 1
ATOM 862 C C . ASP A 1 113 ? -3.185 0.741 17.656 1.00 86.38 113 ASP A C 1
ATOM 864 O O . ASP A 1 113 ? -3.775 1.127 18.667 1.00 86.38 113 ASP A O 1
ATOM 868 N N . GLY A 1 114 ? -1.921 0.316 17.698 1.00 81.56 114 GLY A N 1
ATOM 869 C CA . GLY A 1 114 ? -1.121 0.238 18.927 1.00 81.56 114 GLY A CA 1
ATOM 870 C C . GLY A 1 114 ? -1.728 -0.578 20.088 1.00 81.56 114 GLY A C 1
ATOM 871 O O . GLY A 1 114 ? -1.278 -0.421 21.222 1.00 81.56 114 GLY A O 1
ATOM 872 N N . GLY A 1 115 ? -2.743 -1.419 19.851 1.00 87.94 115 GLY A N 1
ATOM 873 C CA . GLY A 1 115 ? -3.498 -2.112 20.903 1.00 87.94 115 GLY A CA 1
ATOM 874 C C . GLY A 1 115 ? -4.196 -3.386 20.422 1.00 87.94 115 GLY A C 1
ATOM 875 O O . GLY A 1 115 ? -3.882 -3.915 19.362 1.00 87.94 115 GLY A O 1
ATOM 876 N N . GLU A 1 116 ? -5.150 -3.896 21.206 1.00 91.56 116 GLU A N 1
ATOM 877 C CA . GLU A 1 116 ? -5.847 -5.160 20.926 1.00 91.56 116 GLU A CA 1
ATOM 878 C C . GLU A 1 116 ? -7.351 -5.093 21.216 1.00 91.56 116 GLU A C 1
ATOM 880 O O . GLU A 1 116 ? -7.815 -4.256 21.993 1.00 91.56 116 GLU A O 1
ATOM 885 N N . TRP A 1 117 ? -8.119 -6.008 20.620 1.00 94.19 117 TRP A N 1
ATOM 886 C CA . TRP A 1 117 ? -9.468 -6.341 21.070 1.00 94.19 117 TRP A CA 1
ATOM 887 C C . TRP A 1 117 ? -9.415 -7.283 22.275 1.00 94.19 117 TRP A C 1
ATOM 889 O O . TRP A 1 117 ? -8.596 -8.202 22.334 1.00 94.19 117 TRP A O 1
ATOM 899 N N . TRP A 1 118 ? -10.346 -7.083 23.199 1.00 95.31 118 TRP A N 1
ATOM 900 C CA . TRP A 1 118 ? -10.515 -7.854 24.426 1.00 95.31 118 TRP A CA 1
ATOM 901 C C . TRP A 1 118 ? -11.973 -8.281 24.575 1.00 95.31 118 TRP A C 1
ATOM 903 O O . TRP A 1 118 ? -12.874 -7.516 24.234 1.00 95.31 118 TRP A O 1
ATOM 913 N N . SER A 1 119 ? -12.199 -9.485 25.095 1.00 95.56 119 SER A N 1
ATOM 914 C CA . SER A 1 119 ? -13.522 -10.021 25.420 1.00 95.56 119 SER A CA 1
ATOM 915 C C . SER A 1 119 ? -13.715 -10.046 26.935 1.00 95.56 119 SER A C 1
ATOM 917 O O . SER A 1 119 ? -12.923 -10.657 27.650 1.00 95.56 119 SER A O 1
ATOM 919 N N . PHE A 1 120 ? -14.771 -9.402 27.417 1.00 97.25 120 PHE A N 1
ATOM 920 C CA . PHE A 1 120 ? -15.158 -9.308 28.822 1.00 97.25 120 PHE A CA 1
ATOM 921 C C . PHE A 1 120 ? -16.474 -10.068 28.996 1.00 97.25 120 PHE A C 1
ATOM 923 O O . PHE A 1 120 ? -17.460 -9.741 28.336 1.00 97.25 120 PHE A O 1
ATOM 930 N N . ARG A 1 121 ? -16.493 -11.091 29.858 1.00 96.88 121 ARG A N 1
ATOM 931 C CA . ARG A 1 121 ? -17.725 -11.819 30.212 1.00 96.88 121 ARG A CA 1
ATOM 932 C C . ARG A 1 121 ? -18.163 -11.449 31.626 1.00 96.88 121 ARG A C 1
ATOM 934 O O . ARG A 1 121 ? -17.283 -11.190 32.452 1.00 96.88 121 ARG A O 1
ATOM 941 N N . PRO A 1 122 ? -19.465 -11.495 31.955 1.00 95.69 122 PRO A N 1
ATOM 942 C CA . PRO A 1 122 ? -19.934 -11.178 33.298 1.00 95.69 122 PRO A CA 1
ATOM 943 C C . PRO A 1 122 ? -19.216 -12.016 34.370 1.00 95.69 122 PRO A C 1
ATOM 945 O O . PRO A 1 122 ? -19.240 -13.248 34.335 1.00 95.69 122 PRO A O 1
ATOM 948 N N . ASN A 1 123 ? -18.604 -11.345 35.345 1.00 92.56 123 ASN A N 1
ATOM 949 C CA . ASN A 1 123 ? -17.874 -11.911 36.483 1.00 92.56 123 ASN A CA 1
ATOM 950 C C . ASN A 1 123 ? -16.703 -12.843 36.084 1.00 92.56 123 ASN A C 1
ATOM 952 O O . ASN A 1 123 ? -16.447 -13.859 36.739 1.00 92.56 123 ASN A O 1
ATOM 956 N N . ARG A 1 124 ? -15.981 -12.525 34.999 1.00 94.44 124 ARG A N 1
ATOM 957 C CA . ARG A 1 124 ? -14.814 -13.282 34.501 1.00 94.44 124 ARG A CA 1
ATOM 958 C C . ARG A 1 124 ? -13.626 -12.360 34.188 1.00 94.44 124 ARG A C 1
ATOM 960 O O . ARG A 1 124 ? -13.837 -11.185 33.915 1.00 94.44 124 ARG A O 1
ATOM 967 N N . PRO A 1 125 ? -12.378 -12.869 34.206 1.00 90.94 125 PRO A N 1
ATOM 968 C CA . PRO A 1 125 ? -11.235 -12.120 33.688 1.00 90.94 125 PRO A CA 1
ATOM 969 C C . PRO A 1 125 ? -11.369 -11.884 32.176 1.00 90.94 125 PRO A C 1
ATOM 971 O O . PRO A 1 125 ? -11.980 -12.684 31.467 1.00 90.94 125 PRO A O 1
ATOM 974 N N . ALA A 1 126 ? -10.762 -10.802 31.688 1.00 93.69 126 ALA A N 1
ATOM 975 C CA . ALA A 1 126 ? -10.784 -10.441 30.275 1.00 93.69 126 ALA A CA 1
ATOM 976 C C . ALA A 1 126 ? -9.882 -11.356 29.421 1.00 93.69 126 ALA A C 1
ATOM 978 O O . ALA A 1 126 ? -8.758 -11.679 29.809 1.00 93.69 126 ALA A O 1
ATOM 979 N N . GLU A 1 127 ? -10.357 -11.735 28.235 1.00 93.25 127 GLU A N 1
ATOM 980 C CA . GLU A 1 127 ? -9.676 -12.623 27.284 1.00 93.25 127 GLU A CA 1
ATOM 981 C C . GLU A 1 127 ? -9.181 -11.835 26.056 1.00 93.25 127 GLU A C 1
ATOM 983 O O . GLU A 1 127 ? -9.993 -11.287 25.301 1.00 93.25 127 GLU A O 1
ATOM 988 N N . HIS A 1 128 ? -7.864 -11.810 25.813 1.00 90.19 128 HIS A N 1
ATOM 989 C CA . HIS A 1 128 ? -7.266 -11.221 24.603 1.00 90.19 128 HIS A CA 1
ATOM 990 C C . HIS A 1 128 ? -7.860 -11.839 23.323 1.00 90.19 128 HIS A C 1
ATOM 992 O O . HIS A 1 128 ? -7.940 -13.061 23.203 1.00 90.19 128 HIS A O 1
ATOM 998 N N . GLN A 1 129 ? -8.209 -11.009 22.336 1.00 90.19 129 GLN A N 1
ATOM 999 C CA . GLN A 1 129 ? -8.656 -11.441 21.000 1.00 90.19 129 GLN A CA 1
ATOM 1000 C C . GLN A 1 129 ? -7.657 -11.068 19.882 1.00 90.19 129 GLN A C 1
ATOM 1002 O O . GLN A 1 129 ? -7.778 -11.548 18.750 1.00 90.19 129 GLN A O 1
ATOM 1007 N N . GLY A 1 130 ? -6.653 -10.238 20.189 1.00 91.31 130 GLY A N 1
ATOM 1008 C CA . GLY A 1 130 ? -5.679 -9.707 19.230 1.00 91.31 130 GLY A CA 1
ATOM 1009 C C . GLY A 1 130 ? -6.165 -8.444 18.496 1.00 91.31 130 GLY A C 1
ATOM 1010 O O . GLY A 1 130 ? -7.287 -7.986 18.707 1.00 91.31 130 GLY A O 1
ATOM 1011 N N . PRO A 1 131 ? -5.345 -7.840 17.618 1.00 92.44 131 PRO A N 1
ATOM 1012 C CA . PRO A 1 131 ? -5.599 -6.493 17.094 1.00 92.44 131 PRO A CA 1
ATOM 1013 C C . PRO A 1 131 ? -6.672 -6.394 15.996 1.00 92.44 131 PRO A C 1
ATOM 1015 O O . PRO A 1 131 ? -7.091 -5.286 15.671 1.00 92.44 131 PRO A O 1
ATOM 1018 N N . ARG A 1 132 ? -7.152 -7.505 15.413 1.00 92.12 132 ARG A N 1
ATOM 1019 C CA . ARG A 1 132 ? -8.172 -7.501 14.336 1.00 92.12 132 ARG A CA 1
ATOM 1020 C C . ARG A 1 132 ? -9.458 -8.194 14.768 1.00 92.12 132 ARG A C 1
ATOM 1022 O O . ARG A 1 132 ? -9.394 -9.289 15.325 1.00 92.12 132 ARG A O 1
ATOM 1029 N N . HIS A 1 133 ? -10.600 -7.611 14.406 1.00 88.56 133 HIS A N 1
ATOM 1030 C CA . HIS A 1 133 ? -11.928 -8.211 14.525 1.00 88.56 133 HIS A CA 1
ATOM 1031 C C . HIS A 1 133 ? -12.722 -8.047 13.208 1.00 88.56 133 HIS A C 1
ATOM 1033 O O . HIS A 1 133 ? -12.783 -6.936 12.682 1.00 88.56 133 HIS A O 1
ATOM 1039 N N . PRO A 1 134 ? -13.372 -9.097 12.669 1.00 86.69 134 PRO A N 1
ATOM 1040 C CA . PRO A 1 134 ? -13.274 -10.501 13.070 1.00 86.69 134 PRO A CA 1
ATOM 1041 C C . PRO A 1 134 ? -11.856 -11.015 12.824 1.00 86.69 134 PRO A C 1
ATOM 1043 O O . PRO A 1 134 ? -11.243 -10.672 11.814 1.00 86.69 134 PRO A O 1
ATOM 1046 N N . ALA A 1 135 ? -11.324 -11.802 13.758 1.00 89.75 135 ALA A N 1
ATOM 1047 C CA . ALA A 1 135 ? -9.947 -12.274 13.687 1.00 89.75 135 ALA A CA 1
ATOM 1048 C C . ALA A 1 135 ? -9.726 -13.139 12.425 1.00 89.75 135 ALA A C 1
ATOM 1050 O O . ALA A 1 135 ? -10.392 -14.169 12.270 1.00 89.75 135 ALA A O 1
ATOM 1051 N N . PRO A 1 136 ? -8.796 -12.775 11.520 1.00 91.62 136 PRO A N 1
ATOM 1052 C CA . PRO A 1 136 ? -8.408 -13.640 10.409 1.00 91.62 136 PRO A CA 1
ATOM 1053 C C . PRO A 1 136 ? -7.893 -14.996 10.908 1.00 91.62 136 PRO A C 1
ATOM 1055 O O . PRO A 1 136 ? -7.293 -15.086 11.982 1.00 91.62 136 PRO A O 1
ATOM 1058 N N . ARG A 1 137 ? -8.060 -16.066 10.118 1.00 90.94 137 ARG A N 1
ATOM 1059 C CA . ARG A 1 137 ? -7.707 -17.446 10.524 1.00 90.94 137 ARG A CA 1
ATOM 1060 C C . ARG A 1 137 ? -6.222 -17.620 10.858 1.00 90.94 137 ARG A C 1
ATOM 1062 O O . ARG A 1 137 ? -5.857 -18.570 11.558 1.00 90.94 137 ARG A O 1
ATOM 1069 N N . TRP A 1 138 ? -5.391 -16.708 10.355 1.00 92.69 138 TRP A N 1
ATOM 1070 C CA . TRP A 1 138 ? -3.956 -16.610 10.596 1.00 92.69 138 TRP A CA 1
ATOM 1071 C C . TRP A 1 138 ? -3.556 -15.736 11.794 1.00 92.69 138 TRP A C 1
ATOM 1073 O O . TRP A 1 138 ? -2.403 -15.826 12.199 1.00 92.69 138 TRP A O 1
ATOM 1083 N N . GLN A 1 139 ? -4.444 -14.934 12.403 1.00 92.44 139 GLN A N 1
ATOM 1084 C CA . GLN A 1 139 ? -4.084 -14.071 13.548 1.00 92.44 139 GLN A CA 1
ATOM 1085 C C . GLN A 1 139 ? -3.495 -14.899 14.699 1.00 92.44 139 GLN A C 1
ATOM 1087 O O . GLN A 1 139 ? -2.427 -14.581 15.208 1.00 92.44 139 GLN A O 1
ATOM 1092 N N . ARG A 1 140 ? -4.127 -16.037 15.003 1.00 90.44 140 ARG A N 1
ATOM 1093 C CA . ARG A 1 140 ? -3.672 -17.055 15.971 1.00 90.44 140 ARG A CA 1
ATOM 1094 C C . ARG A 1 140 ? -2.380 -17.806 15.596 1.00 90.44 140 ARG A C 1
ATOM 1096 O O . ARG A 1 140 ? -1.960 -18.681 16.343 1.00 90.44 140 ARG A O 1
ATOM 1103 N N . LEU A 1 141 ? -1.812 -17.559 14.412 1.00 90.62 141 LEU A N 1
ATOM 1104 C CA . LEU A 1 141 ? -0.539 -18.140 13.957 1.00 90.62 141 LEU A CA 1
ATOM 1105 C C . LEU A 1 141 ? 0.632 -17.157 14.107 1.00 90.62 141 LEU A C 1
ATOM 1107 O O . LEU A 1 141 ? 1.773 -17.535 13.840 1.00 90.62 141 LEU A O 1
ATOM 1111 N N . LEU A 1 142 ? 0.355 -15.908 14.493 1.00 88.75 142 LEU A N 1
ATOM 1112 C CA . LEU A 1 142 ? 1.358 -14.885 14.769 1.00 88.75 142 LEU A CA 1
ATOM 1113 C C . LEU A 1 142 ? 1.621 -14.805 16.286 1.00 88.75 142 LEU A C 1
ATOM 1115 O O . LEU A 1 142 ? 0.691 -15.016 17.066 1.00 88.75 142 LEU A O 1
ATOM 1119 N N . PRO A 1 143 ? 2.855 -14.489 16.720 1.00 81.88 143 PRO A N 1
ATOM 1120 C CA . PRO A 1 143 ? 3.167 -14.219 18.121 1.00 81.88 143 PRO A CA 1
ATOM 1121 C C . PRO A 1 143 ? 2.277 -13.130 18.739 1.00 81.88 143 PRO A C 1
ATOM 1123 O O . PRO A 1 143 ? 2.158 -12.028 18.204 1.00 81.88 143 PRO A O 1
ATOM 1126 N N . THR A 1 144 ? 1.697 -13.426 19.903 1.00 68.94 144 THR A N 1
ATOM 1127 C CA . THR A 1 144 ? 0.985 -12.462 20.754 1.00 68.94 144 THR A CA 1
ATOM 1128 C C . THR A 1 144 ? 1.944 -11.890 21.800 1.00 68.94 144 THR A C 1
ATOM 1130 O O . THR A 1 144 ? 2.058 -12.420 22.906 1.00 68.94 144 THR A O 1
ATOM 1133 N N . GLY A 1 145 ? 2.687 -10.842 21.439 1.00 65.44 145 GLY A N 1
ATOM 1134 C CA . GLY A 1 145 ? 3.646 -10.194 22.335 1.00 65.44 145 GLY A CA 1
ATOM 1135 C C . GLY A 1 145 ? 4.604 -9.235 21.618 1.00 65.44 145 GLY A C 1
ATOM 1136 O O . GLY A 1 145 ? 4.503 -9.059 20.401 1.00 65.44 145 GLY A O 1
ATOM 1137 N N . PRO A 1 146 ? 5.540 -8.605 22.354 1.00 64.56 146 PRO A N 1
ATOM 1138 C CA . PRO A 1 146 ? 6.619 -7.828 21.756 1.00 64.56 146 PRO A CA 1
ATOM 1139 C C . PRO A 1 146 ? 7.534 -8.740 20.930 1.00 64.56 146 PRO A C 1
ATOM 1141 O O . PRO A 1 146 ? 7.912 -9.829 21.364 1.00 64.56 146 PRO A O 1
ATOM 1144 N N . TRP A 1 147 ? 7.893 -8.286 19.732 1.00 70.31 147 TRP A N 1
ATOM 1145 C CA . TRP A 1 147 ? 8.720 -9.049 18.802 1.00 70.31 147 TRP A CA 1
ATOM 1146 C C . TRP A 1 147 ? 10.194 -9.015 19.216 1.00 70.31 147 TRP A C 1
ATOM 1148 O O . TRP A 1 147 ? 10.703 -7.980 19.653 1.00 70.31 147 TRP A O 1
ATOM 1158 N N . ALA A 1 148 ? 10.880 -10.151 19.064 1.00 61.69 148 ALA A N 1
ATOM 1159 C CA . ALA A 1 148 ? 12.319 -10.270 19.277 1.00 61.69 148 ALA A CA 1
ATOM 1160 C C . ALA A 1 148 ? 13.068 -9.594 18.116 1.00 61.69 148 ALA A C 1
ATOM 1162 O O . ALA A 1 148 ? 13.472 -10.232 17.148 1.00 61.69 148 ALA A O 1
ATOM 1163 N N . ASN A 1 149 ? 13.182 -8.273 18.210 1.00 64.25 149 ASN A N 1
ATOM 1164 C CA . ASN A 1 149 ? 13.715 -7.413 17.165 1.00 64.25 149 ASN A CA 1
ATOM 1165 C C . ASN A 1 149 ? 15.237 -7.221 17.318 1.00 64.25 149 ASN A C 1
ATOM 1167 O O . ASN A 1 149 ? 15.683 -6.873 18.417 1.00 64.25 149 ASN A O 1
ATOM 1171 N N . PRO A 1 150 ? 16.043 -7.351 16.245 1.00 63.47 150 PRO A N 1
ATOM 1172 C CA . PRO A 1 150 ? 17.360 -6.720 16.210 1.00 63.47 150 PRO A CA 1
ATOM 1173 C C . PRO A 1 150 ? 17.200 -5.189 16.267 1.00 63.47 150 PRO A C 1
ATOM 1175 O O . PRO A 1 150 ? 16.151 -4.658 15.902 1.00 63.47 150 PRO A O 1
ATOM 1178 N N . SER A 1 151 ? 18.227 -4.480 16.746 1.00 61.03 151 SER A N 1
ATOM 1179 C CA . SER A 1 151 ? 18.150 -3.082 17.226 1.00 61.03 151 SER A CA 1
ATOM 1180 C C . SER A 1 151 ? 17.448 -2.088 16.295 1.00 61.03 151 SER A C 1
ATOM 1182 O O . SER A 1 151 ? 16.780 -1.172 16.775 1.00 61.03 151 SER A O 1
ATOM 1184 N N . ASP A 1 152 ? 17.583 -2.287 14.986 1.00 76.25 152 ASP A N 1
ATOM 1185 C CA . ASP A 1 152 ? 17.213 -1.329 13.942 1.00 76.25 152 ASP A CA 1
ATOM 1186 C C . ASP A 1 152 ? 16.105 -1.855 13.003 1.00 76.25 152 ASP A C 1
ATOM 1188 O O . ASP A 1 152 ? 15.879 -1.293 11.931 1.00 76.25 152 ASP A O 1
ATOM 1192 N N . LEU A 1 153 ? 15.408 -2.938 13.382 1.00 87.31 153 LEU A N 1
ATOM 1193 C CA . LEU A 1 153 ? 14.259 -3.480 12.646 1.00 87.31 153 LEU A CA 1
ATOM 1194 C C . LEU A 1 153 ? 13.036 -3.594 13.557 1.00 87.31 153 LEU A C 1
ATOM 1196 O O . LEU A 1 153 ? 13.057 -4.266 14.581 1.00 87.31 153 LEU A O 1
ATOM 1200 N N . ARG A 1 154 ? 11.932 -2.974 13.156 1.00 86.94 154 ARG A N 1
ATOM 1201 C CA . ARG A 1 154 ? 10.664 -2.961 13.884 1.00 86.94 154 ARG A CA 1
ATOM 1202 C C . ARG A 1 154 ? 9.613 -3.767 13.141 1.00 86.94 154 ARG A C 1
ATOM 1204 O O . ARG A 1 154 ? 9.423 -3.581 11.941 1.00 86.94 154 ARG A O 1
ATOM 1211 N N . VAL A 1 155 ? 8.900 -4.609 13.884 1.00 89.38 155 VAL A N 1
ATOM 1212 C CA . VAL A 1 155 ? 7.689 -5.297 13.428 1.00 89.38 155 VAL A CA 1
ATOM 1213 C C . VAL A 1 155 ? 6.471 -4.605 14.028 1.00 89.38 155 VAL A C 1
ATOM 1215 O O . VAL A 1 155 ? 6.312 -4.568 15.248 1.00 89.38 155 VAL A O 1
ATOM 1218 N N . THR A 1 156 ? 5.595 -4.099 13.166 1.00 88.31 156 THR A N 1
ATOM 1219 C CA . THR A 1 156 ? 4.326 -3.465 13.539 1.00 88.31 156 THR A CA 1
ATOM 1220 C C . THR A 1 156 ? 3.166 -4.302 13.004 1.00 88.31 156 THR A C 1
ATOM 1222 O O . THR A 1 156 ? 3.189 -4.773 11.863 1.00 88.31 156 THR A O 1
ATOM 1225 N N . ALA A 1 157 ? 2.138 -4.520 13.827 1.00 90.00 157 ALA A N 1
ATOM 1226 C CA . ALA A 1 157 ? 0.905 -5.152 13.374 1.00 90.00 157 ALA A CA 1
ATOM 1227 C C . ALA A 1 157 ? 0.138 -4.185 12.463 1.00 90.00 157 ALA A C 1
ATOM 1229 O O . ALA A 1 157 ? -0.006 -3.012 12.785 1.00 90.00 157 ALA A O 1
ATOM 1230 N N . ILE A 1 158 ? -0.382 -4.686 11.345 1.00 91.81 158 ILE A N 1
ATOM 1231 C CA . ILE A 1 158 ? -1.259 -3.941 10.434 1.00 91.81 158 ILE A CA 1
ATOM 1232 C C . ILE A 1 158 ? -2.534 -4.761 10.160 1.00 91.81 158 ILE A C 1
ATOM 1234 O O . ILE A 1 158 ? -2.532 -5.982 10.371 1.00 91.81 158 ILE A O 1
ATOM 1238 N N . PRO A 1 159 ? -3.625 -4.156 9.658 1.00 91.44 159 PRO A N 1
ATOM 1239 C CA . PRO A 1 159 ? -4.878 -4.854 9.366 1.00 91.44 159 PRO A CA 1
ATOM 1240 C C . PRO A 1 159 ? -4.698 -6.121 8.521 1.00 91.44 159 PRO A C 1
ATOM 1242 O O . PRO A 1 159 ? -5.194 -7.176 8.904 1.00 91.44 159 PRO A O 1
ATOM 1245 N N . ALA A 1 160 ? -3.904 -6.060 7.449 1.00 91.75 160 ALA A N 1
ATOM 1246 C CA . ALA A 1 160 ? -3.651 -7.200 6.564 1.00 91.75 160 ALA A CA 1
ATOM 1247 C C . ALA A 1 160 ? -2.600 -8.210 7.078 1.00 91.75 160 ALA A C 1
ATOM 1249 O O . ALA A 1 160 ? -2.441 -9.267 6.473 1.00 91.75 160 ALA A O 1
ATOM 1250 N N . GLY A 1 161 ? -1.879 -7.919 8.169 1.00 93.88 161 GLY A N 1
ATOM 1251 C CA . GLY A 1 161 ? -0.804 -8.776 8.686 1.00 93.88 161 GLY A CA 1
ATOM 1252 C C . GLY A 1 161 ? 0.285 -8.010 9.437 1.00 93.88 161 GLY A C 1
ATOM 1253 O O . GLY A 1 161 ? 0.0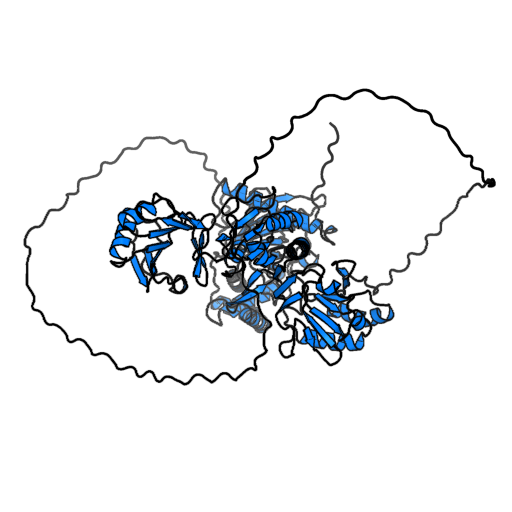15 -7.420 10.483 1.00 93.88 161 GLY A O 1
ATOM 1254 N N . LEU A 1 162 ? 1.518 -8.045 8.941 1.00 93.25 162 LEU A N 1
ATOM 1255 C CA . LEU A 1 162 ? 2.696 -7.436 9.563 1.00 93.25 162 LEU A CA 1
ATOM 1256 C C . LEU A 1 162 ? 3.345 -6.411 8.634 1.00 93.25 162 LEU A C 1
ATOM 1258 O O . LEU A 1 162 ? 3.207 -6.478 7.414 1.00 93.25 162 LEU A O 1
ATOM 1262 N N . TRP A 1 163 ? 4.096 -5.489 9.221 1.00 92.44 163 TRP A N 1
ATOM 1263 C CA . TRP A 1 163 ? 4.912 -4.526 8.499 1.00 92.44 163 TRP A CA 1
ATOM 1264 C C . TRP A 1 163 ? 6.270 -4.370 9.184 1.00 92.44 163 TRP A C 1
ATOM 1266 O O . TRP A 1 163 ? 6.343 -4.139 10.391 1.00 92.44 163 TRP A O 1
ATOM 1276 N N . LEU A 1 164 ? 7.333 -4.549 8.403 1.00 92.12 164 LEU A N 1
ATOM 1277 C CA . LEU A 1 164 ? 8.732 -4.507 8.813 1.00 92.12 164 LEU A CA 1
ATOM 1278 C C . LEU A 1 164 ? 9.361 -3.197 8.315 1.00 92.12 164 LEU A C 1
ATOM 1280 O O . LEU A 1 164 ? 9.336 -2.925 7.114 1.00 92.12 164 LEU A O 1
ATOM 1284 N N . HIS A 1 165 ? 9.911 -2.384 9.220 1.00 88.62 165 HIS A N 1
ATOM 1285 C CA . HIS A 1 165 ? 10.492 -1.062 8.925 1.00 88.62 165 HIS A CA 1
ATOM 1286 C C . HIS A 1 165 ? 11.598 -0.672 9.927 1.00 88.62 165 HIS A C 1
ATOM 1288 O O . HIS A 1 165 ? 11.768 -1.320 10.950 1.00 88.62 165 HIS A O 1
ATOM 1294 N N . ASP A 1 166 ? 12.366 0.380 9.641 1.00 82.00 166 ASP A N 1
ATOM 1295 C CA . ASP A 1 166 ? 13.585 0.765 10.379 1.00 82.00 166 ASP A CA 1
ATOM 1296 C C . ASP A 1 166 ? 13.331 1.633 11.633 1.00 82.00 166 ASP A C 1
ATOM 1298 O O . ASP A 1 166 ? 13.911 1.418 12.694 1.00 82.00 166 ASP A O 1
ATOM 1302 N N . ALA A 1 167 ? 12.439 2.621 11.544 1.00 66.00 167 ALA A N 1
ATOM 1303 C CA . ALA A 1 167 ? 12.118 3.539 12.642 1.00 66.00 167 ALA A CA 1
ATOM 1304 C C . ALA A 1 167 ? 10.642 3.975 12.608 1.00 66.00 167 ALA A C 1
ATOM 1306 O O . ALA A 1 167 ? 9.901 3.573 11.708 1.00 66.00 167 ALA A O 1
ATOM 1307 N N . ASP A 1 168 ? 10.215 4.766 13.601 1.00 62.84 168 ASP A N 1
ATOM 1308 C CA . ASP A 1 168 ? 8.817 5.186 13.821 1.00 62.84 168 ASP A CA 1
ATOM 1309 C C . ASP A 1 168 ? 8.109 5.643 12.529 1.00 62.84 168 ASP A C 1
ATOM 1311 O O . ASP A 1 168 ? 8.755 6.298 11.702 1.00 62.84 168 ASP A O 1
ATOM 1315 N N . PRO A 1 169 ? 6.819 5.288 12.334 1.00 56.19 169 PRO A N 1
ATOM 1316 C CA . PRO A 1 169 ? 6.122 5.310 11.043 1.00 56.19 169 PRO A CA 1
ATOM 1317 C C . PRO A 1 169 ? 6.248 6.628 10.247 1.00 56.19 169 PRO A C 1
ATOM 1319 O O . PRO A 1 169 ? 6.386 7.708 10.829 1.00 56.19 169 PRO A O 1
ATOM 1322 N N . PRO A 1 170 ? 6.234 6.556 8.897 1.00 61.09 170 PRO A N 1
ATOM 1323 C CA . PRO A 1 170 ? 6.336 7.722 8.029 1.00 61.09 170 PRO A CA 1
ATOM 1324 C C . PRO A 1 170 ? 5.051 8.565 8.093 1.00 61.09 170 PRO A C 1
ATOM 1326 O O . PRO A 1 170 ? 4.126 8.280 8.856 1.00 61.09 170 PRO A O 1
ATOM 1329 N N . GLU A 1 171 ? 5.001 9.621 7.279 1.00 64.12 171 GLU A N 1
ATOM 1330 C CA . GLU A 1 171 ? 3.893 10.583 7.258 1.00 64.12 171 GLU A CA 1
ATOM 1331 C C . GLU A 1 171 ? 2.506 9.897 7.180 1.00 64.12 171 GLU A C 1
ATOM 1333 O O . GLU A 1 171 ? 2.385 8.846 6.537 1.00 64.12 171 GLU A O 1
ATOM 1338 N N . PRO A 1 172 ? 1.450 10.463 7.807 1.00 70.19 172 PRO A N 1
ATOM 1339 C CA . PRO A 1 172 ? 0.186 9.757 8.035 1.00 70.19 172 PRO A CA 1
ATOM 1340 C C . PRO A 1 172 ? -0.456 9.134 6.791 1.00 70.19 172 PRO A C 1
ATOM 1342 O O . PRO A 1 172 ? -1.020 8.053 6.894 1.00 70.19 172 PRO A O 1
ATOM 1345 N N . GLU A 1 173 ? -0.331 9.752 5.614 1.00 69.00 173 GLU A N 1
ATOM 1346 C CA . GLU A 1 173 ? -0.868 9.223 4.349 1.00 69.00 173 GLU A CA 1
ATOM 1347 C C . GLU A 1 173 ? -0.181 7.927 3.885 1.00 69.00 173 GLU A C 1
ATOM 1349 O O . GLU A 1 173 ? -0.828 7.018 3.361 1.00 69.00 173 GLU A O 1
ATOM 1354 N N . LEU A 1 174 ? 1.135 7.821 4.096 1.00 71.50 174 LEU A N 1
ATOM 1355 C CA . LEU A 1 174 ? 1.918 6.632 3.758 1.00 71.50 174 LEU A CA 1
ATOM 1356 C C . LEU A 1 174 ? 1.561 5.479 4.704 1.00 71.50 174 LEU A C 1
ATOM 1358 O O . LEU A 1 174 ? 1.301 4.361 4.260 1.00 71.50 174 LEU A O 1
ATOM 1362 N N . THR A 1 175 ? 1.430 5.777 5.996 1.00 78.06 175 THR A N 1
ATOM 1363 C CA . THR A 1 175 ? 0.950 4.815 6.997 1.00 78.06 175 THR A CA 1
ATOM 1364 C C . THR A 1 175 ? -0.502 4.396 6.715 1.00 78.06 175 THR A C 1
ATOM 1366 O O . THR A 1 175 ? -0.806 3.204 6.692 1.00 78.06 175 THR A O 1
ATOM 1369 N N . ALA A 1 176 ? -1.391 5.340 6.387 1.00 75.44 176 ALA A N 1
ATOM 1370 C CA . ALA A 1 176 ? -2.790 5.078 6.043 1.00 75.44 176 ALA A CA 1
ATOM 1371 C C . ALA A 1 176 ? -2.948 4.176 4.809 1.00 75.44 176 ALA A C 1
ATOM 1373 O O . ALA A 1 176 ? -3.838 3.331 4.793 1.00 75.44 176 ALA A O 1
ATOM 1374 N N . ARG A 1 177 ? -2.065 4.286 3.805 1.00 80.06 177 ARG A N 1
ATOM 1375 C CA . ARG A 1 177 ? -2.033 3.365 2.655 1.00 80.06 177 ARG A CA 1
ATOM 1376 C C . ARG A 1 177 ? -1.788 1.918 3.091 1.00 80.06 177 ARG A C 1
ATOM 1378 O O . ARG A 1 177 ? -2.476 1.021 2.614 1.00 80.06 177 ARG A O 1
ATOM 1385 N N . ILE A 1 178 ? -0.844 1.689 4.005 1.00 86.00 178 ILE A N 1
ATOM 1386 C CA . ILE A 1 178 ? -0.554 0.345 4.527 1.00 86.00 178 ILE A CA 1
ATOM 1387 C C . ILE A 1 178 ? -1.697 -0.168 5.411 1.00 86.00 178 ILE A C 1
ATOM 1389 O O . ILE A 1 178 ? -2.085 -1.331 5.290 1.00 86.00 178 ILE A O 1
ATOM 1393 N N . LEU A 1 179 ? -2.306 0.700 6.221 1.00 83.50 179 LEU A N 1
ATOM 1394 C CA . LEU A 1 179 ? -3.506 0.376 7.001 1.00 83.50 179 LEU A CA 1
ATOM 1395 C C . LEU A 1 179 ? -4.731 0.074 6.109 1.00 83.50 179 LEU A C 1
ATOM 1397 O O . LEU A 1 179 ? -5.570 -0.741 6.478 1.00 83.50 179 LEU A O 1
ATOM 1401 N N . ALA A 1 180 ? -4.811 0.660 4.912 1.00 79.25 180 ALA A N 1
ATOM 1402 C CA . ALA A 1 180 ? -5.846 0.385 3.914 1.00 79.25 180 ALA A CA 1
ATOM 1403 C C . ALA A 1 180 ? -5.584 -0.872 3.051 1.00 79.25 180 ALA A C 1
ATOM 1405 O O . ALA A 1 180 ? -6.365 -1.157 2.141 1.00 79.25 180 ALA A O 1
ATOM 1406 N N . THR A 1 181 ? -4.513 -1.634 3.312 1.00 82.88 181 THR A N 1
ATOM 1407 C CA . THR A 1 181 ? -4.240 -2.894 2.597 1.00 82.88 181 THR A CA 1
ATOM 1408 C C . THR A 1 181 ? -5.379 -3.891 2.821 1.00 82.88 181 THR A C 1
ATOM 1410 O O . THR A 1 181 ? -5.780 -4.139 3.958 1.00 82.88 181 THR A O 1
ATOM 1413 N N . TYR A 1 182 ? -5.881 -4.489 1.736 1.00 82.12 182 TYR A N 1
ATOM 1414 C CA . TYR A 1 182 ? -6.958 -5.479 1.794 1.00 82.12 182 TYR A CA 1
ATOM 1415 C C . TYR A 1 182 ? -6.587 -6.683 2.674 1.00 82.12 182 TYR A C 1
ATOM 1417 O O . TYR A 1 182 ? -5.482 -7.219 2.581 1.00 82.12 182 TYR A O 1
ATOM 1425 N N . VAL A 1 183 ? -7.532 -7.128 3.503 1.00 86.44 183 VAL A N 1
ATOM 1426 C CA . VAL A 1 183 ? -7.330 -8.211 4.471 1.00 86.44 183 VAL A CA 1
ATOM 1427 C C . VAL A 1 183 ? -7.810 -9.540 3.883 1.00 86.44 183 VAL A C 1
ATOM 1429 O O . VAL A 1 183 ? -9.000 -9.850 3.890 1.00 86.44 183 VAL A O 1
ATOM 1432 N N . ASP A 1 184 ? -6.872 -10.349 3.389 1.00 88.00 184 ASP A N 1
ATOM 1433 C CA . ASP A 1 184 ? -7.110 -11.772 3.122 1.00 88.00 184 ASP A CA 1
ATOM 1434 C C . ASP A 1 184 ? -7.314 -12.502 4.469 1.00 88.00 184 ASP A C 1
ATOM 1436 O O . ASP A 1 184 ? -6.547 -12.321 5.418 1.00 88.00 184 ASP A O 1
ATOM 1440 N N . HIS A 1 185 ? -8.375 -13.305 4.592 1.00 86.56 185 HIS A N 1
ATOM 1441 C CA . HIS A 1 185 ? -8.722 -13.990 5.845 1.00 86.56 185 HIS A CA 1
ATOM 1442 C C . HIS A 1 185 ? -7.956 -15.307 6.084 1.00 86.56 185 HIS A C 1
ATOM 1444 O O . HIS A 1 185 ? -7.982 -15.819 7.209 1.00 86.56 185 HIS A O 1
ATOM 1450 N N . ASP A 1 186 ? -7.262 -15.843 5.077 1.00 90.00 186 ASP A N 1
ATOM 1451 C CA . ASP A 1 186 ? -6.480 -17.086 5.119 1.00 90.00 186 ASP A CA 1
ATOM 1452 C C . ASP A 1 186 ? -4.957 -16.868 5.009 1.00 90.00 186 ASP A C 1
ATOM 1454 O O . ASP A 1 186 ? -4.207 -17.707 5.528 1.00 90.00 186 ASP A O 1
ATOM 1458 N N . GLN A 1 187 ? -4.508 -15.733 4.450 1.00 91.50 187 GLN A N 1
ATOM 1459 C CA . GLN A 1 187 ? -3.094 -15.384 4.223 1.00 91.50 187 GLN A CA 1
ATOM 1460 C C . GLN A 1 187 ? -2.675 -14.041 4.870 1.00 91.50 187 GLN A C 1
ATOM 1462 O O . GLN A 1 187 ? -3.226 -13.000 4.512 1.00 91.50 187 GLN A O 1
ATOM 1467 N N . PRO A 1 188 ? -1.687 -14.010 5.792 1.00 94.69 188 PRO A N 1
ATOM 1468 C CA . PRO A 1 188 ? -1.146 -12.758 6.323 1.00 94.69 188 PRO A CA 1
ATOM 1469 C C . PRO A 1 188 ? -0.251 -12.043 5.301 1.00 94.69 188 PRO A C 1
ATOM 1471 O O . PRO A 1 188 ? 0.703 -12.612 4.774 1.00 94.69 188 PRO A O 1
ATOM 1474 N N . THR A 1 189 ? -0.501 -10.758 5.077 1.00 95.25 189 THR A N 1
ATOM 1475 C CA . THR A 1 189 ? 0.382 -9.884 4.293 1.00 95.25 189 THR A CA 1
ATOM 1476 C C . THR A 1 189 ? 1.550 -9.391 5.148 1.00 95.25 189 THR A C 1
ATOM 1478 O O . THR A 1 189 ? 1.348 -8.946 6.275 1.00 95.25 189 THR A O 1
ATOM 1481 N N . VAL A 1 190 ? 2.767 -9.436 4.613 1.00 95.56 190 VAL A N 1
ATOM 1482 C CA . VAL A 1 190 ? 3.999 -8.937 5.234 1.00 95.56 190 VAL A CA 1
ATOM 1483 C C . VAL A 1 190 ? 4.555 -7.811 4.367 1.00 95.56 190 VAL A C 1
ATOM 1485 O O . VAL A 1 190 ? 5.149 -8.056 3.319 1.00 95.56 190 VAL A O 1
ATOM 1488 N N . VAL A 1 191 ? 4.358 -6.566 4.794 1.00 94.31 191 VAL A N 1
ATOM 1489 C CA . VAL A 1 191 ? 4.931 -5.388 4.126 1.00 94.31 191 VAL A CA 1
ATOM 1490 C C . VAL A 1 191 ? 6.385 -5.218 4.565 1.00 94.31 191 VAL A C 1
ATOM 1492 O O . VAL A 1 191 ? 6.681 -5.292 5.755 1.00 94.31 191 VAL A O 1
ATOM 1495 N N . ILE A 1 192 ? 7.295 -4.990 3.620 1.00 93.19 192 ILE A N 1
ATOM 1496 C CA . ILE A 1 192 ? 8.740 -4.879 3.855 1.00 93.19 192 ILE A CA 1
ATOM 1497 C C . ILE A 1 192 ? 9.219 -3.509 3.372 1.00 93.19 192 ILE A C 1
ATOM 1499 O O . ILE A 1 192 ? 9.076 -3.176 2.195 1.00 93.19 192 ILE A O 1
ATOM 1503 N N . GLY A 1 193 ? 9.820 -2.743 4.283 1.00 90.12 193 GLY A N 1
ATOM 1504 C CA . GLY A 1 193 ? 10.366 -1.414 4.020 1.00 90.12 193 GLY A CA 1
ATOM 1505 C C . GLY A 1 193 ? 9.346 -0.286 4.178 1.00 90.12 193 GLY A C 1
ATOM 1506 O O . GLY A 1 193 ? 8.200 -0.485 4.596 1.00 90.12 193 GLY A O 1
ATOM 1507 N N . ARG A 1 194 ? 9.790 0.936 3.869 1.00 86.81 194 ARG A N 1
ATOM 1508 C CA . ARG A 1 194 ? 8.924 2.108 3.688 1.00 86.81 194 ARG A CA 1
ATOM 1509 C C . ARG A 1 194 ? 9.599 3.188 2.832 1.00 86.81 194 ARG A C 1
ATOM 1511 O O . ARG A 1 194 ? 10.828 3.264 2.812 1.00 86.81 194 ARG A O 1
ATOM 1518 N N . PRO A 1 195 ? 8.832 4.084 2.188 1.00 84.38 195 PRO A N 1
ATOM 1519 C CA . PRO A 1 195 ? 9.377 5.301 1.595 1.00 84.38 195 PRO A CA 1
ATOM 1520 C C . PRO A 1 195 ? 9.963 6.253 2.651 1.00 84.38 195 PRO A C 1
ATOM 1522 O O . PRO A 1 195 ? 9.527 6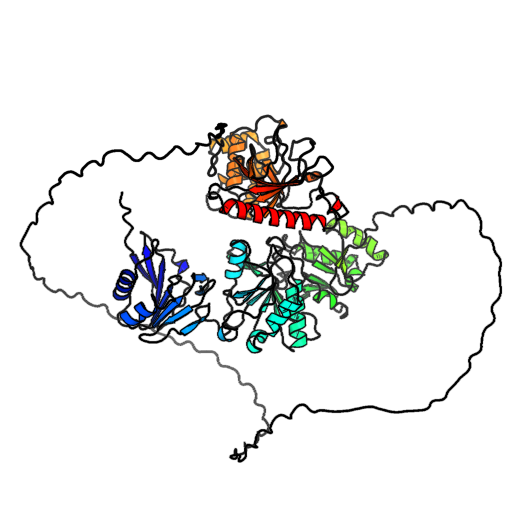.264 3.803 1.00 84.38 195 PRO A O 1
ATOM 1525 N N . GLY A 1 196 ? 10.939 7.074 2.254 1.00 79.81 196 GLY A N 1
ATOM 1526 C CA . GLY A 1 196 ? 11.633 8.033 3.129 1.00 79.81 196 GLY A CA 1
ATOM 1527 C C . GLY A 1 196 ? 12.766 7.449 3.990 1.00 79.81 196 GLY A C 1
ATOM 1528 O O . GLY A 1 196 ? 13.442 8.203 4.701 1.00 79.81 196 GLY A O 1
ATOM 1529 N N . SER A 1 197 ? 12.998 6.138 3.896 1.00 80.62 197 SER A N 1
ATOM 1530 C CA . SER A 1 197 ? 14.063 5.387 4.576 1.00 80.62 197 SER A CA 1
ATOM 1531 C C . SER A 1 197 ? 14.991 4.683 3.579 1.00 80.62 197 SER A C 1
ATOM 1533 O O . SER A 1 197 ? 14.661 4.620 2.396 1.00 80.62 197 SER A O 1
ATOM 1535 N N . PRO A 1 198 ? 16.156 4.165 4.012 1.00 82.81 198 PRO A N 1
ATOM 1536 C CA . PRO A 1 198 ? 16.956 3.227 3.223 1.00 82.81 198 PRO A CA 1
ATOM 1537 C C . PRO A 1 198 ? 16.205 1.917 2.927 1.00 82.81 198 PRO A C 1
ATOM 1539 O O . PRO A 1 198 ? 15.207 1.600 3.577 1.00 82.81 198 PRO A O 1
ATOM 1542 N N . ALA A 1 199 ? 16.723 1.128 1.983 1.00 84.38 199 ALA A N 1
ATOM 1543 C CA . ALA A 1 199 ? 16.339 -0.276 1.846 1.00 84.38 199 ALA A CA 1
ATOM 1544 C C . ALA A 1 199 ? 16.664 -1.040 3.143 1.00 84.38 199 ALA A C 1
ATOM 1546 O O . ALA A 1 199 ? 17.688 -0.775 3.780 1.00 84.38 199 ALA A O 1
ATOM 1547 N N . LEU A 1 200 ? 15.805 -1.985 3.536 1.00 89.00 200 LEU A N 1
ATOM 1548 C CA . LEU A 1 200 ? 16.093 -2.843 4.684 1.00 89.00 200 LEU A CA 1
ATOM 1549 C C . LEU A 1 200 ? 17.126 -3.912 4.289 1.00 89.00 200 LEU A C 1
ATOM 1551 O O . LEU A 1 200 ? 16.987 -4.500 3.210 1.00 89.00 200 LEU A O 1
ATOM 1555 N N . PRO A 1 201 ? 18.119 -4.211 5.148 1.00 88.75 201 PRO A N 1
ATOM 1556 C CA . PRO A 1 201 ? 19.028 -5.330 4.921 1.00 88.75 201 PRO A CA 1
ATOM 1557 C C . PRO A 1 201 ? 18.235 -6.654 4.863 1.00 88.75 201 PRO A C 1
ATOM 1559 O O . PRO A 1 201 ? 17.366 -6.871 5.717 1.00 88.75 201 PRO A O 1
ATOM 1562 N N . PRO A 1 202 ? 18.490 -7.539 3.882 1.00 91.25 202 PRO A N 1
ATOM 1563 C CA . PRO A 1 202 ? 17.771 -8.805 3.758 1.00 91.25 202 PRO A CA 1
ATOM 1564 C C . PRO A 1 202 ? 17.930 -9.747 4.957 1.00 91.25 202 PRO A C 1
ATOM 1566 O O . PRO A 1 202 ? 16.987 -10.465 5.274 1.00 91.25 202 PRO A O 1
ATOM 1569 N N . GLU A 1 203 ? 19.075 -9.758 5.643 1.00 90.44 203 GLU A N 1
ATOM 1570 C CA . GLU A 1 203 ? 19.375 -10.727 6.706 1.00 90.44 203 GLU A CA 1
ATOM 1571 C C . GLU A 1 203 ? 18.482 -10.539 7.949 1.00 90.44 203 GLU A C 1
ATOM 1573 O O . GLU A 1 203 ? 17.762 -11.481 8.279 1.00 90.44 203 GLU A O 1
ATOM 1578 N N . PRO A 1 204 ? 18.370 -9.348 8.579 1.00 90.62 204 PRO A N 1
ATOM 1579 C CA . PRO A 1 204 ? 17.453 -9.154 9.707 1.00 90.62 204 PRO A CA 1
ATOM 1580 C C . PRO A 1 204 ? 15.976 -9.368 9.341 1.00 90.62 204 PRO A C 1
ATOM 1582 O O . PRO A 1 204 ? 15.189 -9.834 10.166 1.00 90.62 204 PRO A O 1
ATOM 1585 N N . VAL A 1 205 ? 15.588 -9.048 8.099 1.00 92.75 205 VAL A N 1
ATOM 1586 C CA . VAL A 1 205 ? 14.230 -9.302 7.587 1.00 92.75 205 VAL A CA 1
ATOM 1587 C C . VAL A 1 205 ? 13.992 -10.806 7.427 1.00 92.75 205 VAL A C 1
ATOM 1589 O O . VAL A 1 205 ? 12.939 -11.302 7.824 1.00 92.75 205 VAL A O 1
ATOM 1592 N N . TYR A 1 206 ? 14.973 -11.548 6.906 1.00 93.38 206 TYR A N 1
ATOM 1593 C CA . TYR A 1 206 ? 14.939 -13.006 6.843 1.00 93.38 206 TYR A CA 1
ATOM 1594 C C . TYR A 1 206 ? 14.825 -13.624 8.243 1.00 93.38 206 TYR A C 1
ATOM 1596 O O . TYR A 1 206 ? 13.947 -14.458 8.446 1.00 93.38 206 TYR A O 1
ATOM 1604 N N . ASP A 1 207 ? 15.645 -13.201 9.209 1.00 90.69 207 ASP A N 1
ATOM 1605 C CA . ASP A 1 207 ? 15.684 -13.781 10.559 1.00 90.69 207 ASP A CA 1
ATOM 1606 C C . ASP A 1 207 ? 14.340 -13.619 11.292 1.00 90.69 207 ASP A C 1
ATOM 1608 O O . ASP A 1 207 ? 13.809 -14.571 11.873 1.00 90.69 207 ASP A O 1
ATOM 1612 N N . VAL A 1 208 ? 13.725 -12.433 11.193 1.00 91.44 208 VAL A N 1
ATOM 1613 C CA . VAL A 1 208 ? 12.377 -12.181 11.727 1.00 91.44 208 VAL A CA 1
ATOM 1614 C C . VAL A 1 208 ? 11.340 -13.091 11.064 1.00 91.44 208 VAL A C 1
ATOM 1616 O O . VAL A 1 208 ? 10.504 -13.673 11.760 1.00 91.44 208 VAL A O 1
ATOM 1619 N N . LEU A 1 209 ? 11.386 -13.269 9.740 1.00 93.25 209 LEU A N 1
ATOM 1620 C CA . LEU A 1 209 ? 10.421 -14.113 9.028 1.00 93.25 209 LEU A CA 1
ATOM 1621 C C . LEU A 1 209 ? 10.689 -15.621 9.189 1.00 93.25 209 LEU A C 1
ATOM 1623 O O . LEU A 1 209 ? 9.741 -16.403 9.155 1.00 93.25 209 LEU A O 1
ATOM 1627 N N . GLU A 1 210 ? 11.929 -16.044 9.443 1.00 91.94 210 GLU A N 1
ATOM 1628 C CA . GLU A 1 210 ? 12.299 -17.392 9.896 1.00 91.94 210 GLU A CA 1
ATOM 1629 C C . GLU A 1 210 ? 11.743 -17.666 11.303 1.00 91.94 210 GLU A C 1
ATOM 1631 O O . GLU A 1 210 ? 11.212 -18.750 11.550 1.00 91.94 210 GLU A O 1
ATOM 1636 N N . SER A 1 211 ? 11.775 -16.694 12.220 1.00 90.25 211 SER A N 1
ATOM 1637 C CA . SER A 1 211 ? 11.242 -16.882 13.581 1.00 90.25 211 SER A CA 1
ATOM 1638 C C . SER A 1 211 ? 9.738 -17.217 13.618 1.00 90.25 211 SER A C 1
ATOM 1640 O O . SER A 1 211 ? 9.255 -17.832 14.572 1.00 90.25 211 SER A O 1
ATOM 1642 N N . LEU A 1 212 ? 8.991 -16.875 12.559 1.00 90.69 212 LEU A N 1
ATOM 1643 C CA . LEU A 1 212 ? 7.560 -17.150 12.449 1.00 90.69 212 LEU A CA 1
ATOM 1644 C C . LEU A 1 212 ? 7.244 -18.660 12.496 1.00 90.69 212 LEU A C 1
ATOM 1646 O O . LEU A 1 212 ? 7.917 -19.467 11.836 1.00 90.69 212 LEU A O 1
ATOM 1650 N N . PRO A 1 213 ? 6.139 -19.062 13.159 1.00 91.19 213 PRO A N 1
ATOM 1651 C CA . PRO A 1 213 ? 5.648 -20.434 13.118 1.00 91.19 213 PRO A CA 1
ATOM 1652 C C . PRO A 1 213 ? 5.476 -20.952 11.685 1.00 91.19 213 PRO A C 1
ATOM 1654 O O . PRO A 1 213 ? 4.944 -20.265 10.810 1.00 91.19 213 PRO A O 1
ATOM 1657 N N . ARG A 1 214 ? 5.858 -22.214 11.442 1.00 91.44 214 ARG A N 1
ATOM 1658 C CA . ARG A 1 214 ? 5.853 -22.854 10.106 1.00 91.44 214 ARG A CA 1
ATOM 1659 C C . ARG A 1 214 ? 4.509 -22.754 9.366 1.00 91.44 214 ARG A C 1
ATOM 1661 O O . ARG A 1 214 ? 4.487 -22.766 8.138 1.00 91.44 214 ARG A O 1
ATOM 1668 N N . GLN A 1 215 ? 3.393 -22.663 10.095 1.00 91.25 215 GLN A N 1
ATOM 1669 C CA . GLN A 1 215 ? 2.055 -22.483 9.516 1.00 91.25 215 GLN A CA 1
ATOM 1670 C C . GLN A 1 215 ? 1.801 -21.053 9.007 1.00 91.25 215 GLN A C 1
ATOM 1672 O O . GLN A 1 215 ? 1.113 -20.901 8.002 1.00 91.25 215 GLN A O 1
ATOM 1677 N N . ALA A 1 216 ? 2.370 -20.028 9.653 1.00 91.19 216 ALA A N 1
ATOM 1678 C CA . ALA A 1 216 ? 2.332 -18.645 9.178 1.00 91.19 216 ALA A CA 1
ATOM 1679 C C . ALA A 1 216 ? 3.270 -18.456 7.976 1.00 91.19 216 ALA A C 1
ATOM 1681 O O . ALA A 1 216 ? 2.822 -17.989 6.931 1.00 91.19 216 ALA A O 1
ATOM 1682 N N . ARG A 1 217 ? 4.526 -18.934 8.066 1.00 91.56 217 ARG A N 1
ATOM 1683 C CA . ARG A 1 217 ? 5.502 -18.873 6.955 1.00 91.56 217 ARG A CA 1
ATOM 1684 C C . ARG A 1 217 ? 4.974 -19.448 5.639 1.00 91.56 217 ARG A C 1
ATOM 1686 O O . ARG A 1 217 ? 5.262 -18.918 4.578 1.00 91.56 217 ARG A O 1
ATOM 1693 N N . ARG A 1 218 ? 4.190 -20.529 5.708 1.00 90.12 218 ARG A N 1
ATOM 1694 C CA . ARG A 1 218 ? 3.597 -21.216 4.543 1.00 90.12 218 ARG A CA 1
ATOM 1695 C C . ARG A 1 218 ? 2.336 -20.557 3.970 1.00 90.12 218 ARG A C 1
ATOM 1697 O O . ARG A 1 218 ? 1.739 -21.118 3.058 1.00 90.12 218 ARG A O 1
ATOM 1704 N N . ARG A 1 219 ? 1.893 -19.433 4.535 1.00 90.94 219 ARG A N 1
ATOM 1705 C CA . ARG A 1 219 ? 0.680 -18.704 4.126 1.00 90.94 219 ARG A CA 1
ATOM 1706 C C . ARG A 1 219 ? 0.921 -17.214 3.904 1.00 90.94 219 ARG A C 1
ATOM 1708 O O . ARG A 1 219 ? -0.008 -16.521 3.514 1.00 90.94 219 ARG A O 1
ATOM 1715 N N . MET A 1 220 ? 2.109 -16.708 4.226 1.00 94.56 220 MET A N 1
ATOM 1716 C CA . MET A 1 220 ? 2.383 -15.279 4.155 1.00 94.56 220 MET A CA 1
ATOM 1717 C C . MET A 1 220 ? 2.705 -14.826 2.732 1.00 94.56 220 MET A C 1
ATOM 1719 O O . MET A 1 220 ? 3.364 -15.540 1.978 1.00 94.56 220 MET A O 1
ATOM 1723 N N . ILE A 1 221 ? 2.276 -13.610 2.408 1.00 95.56 221 ILE A N 1
ATOM 1724 C CA . ILE A 1 221 ? 2.583 -12.930 1.150 1.00 95.56 221 ILE A CA 1
ATOM 1725 C C . ILE A 1 221 ? 3.500 -11.745 1.457 1.00 95.56 221 ILE A C 1
ATOM 1727 O O . ILE A 1 221 ? 3.139 -10.898 2.273 1.00 95.56 221 ILE A O 1
ATOM 1731 N N . LEU A 1 222 ? 4.655 -11.651 0.797 1.00 96.25 222 LEU A N 1
ATOM 1732 C CA . LEU A 1 222 ? 5.577 -10.522 0.961 1.00 96.25 222 LEU A CA 1
ATOM 1733 C C . LEU A 1 222 ? 5.194 -9.359 0.030 1.00 96.25 222 LEU A C 1
ATOM 1735 O O . LEU A 1 222 ? 4.803 -9.569 -1.119 1.00 96.25 222 LEU A O 1
ATOM 1739 N N . VAL A 1 223 ? 5.325 -8.119 0.504 1.00 94.56 223 VAL A N 1
ATOM 1740 C CA . VAL A 1 223 ? 4.980 -6.902 -0.250 1.00 94.56 223 VAL A CA 1
ATOM 1741 C C . VAL A 1 223 ? 6.091 -5.859 -0.096 1.00 94.56 223 VAL A C 1
ATOM 1743 O O . VAL A 1 223 ? 6.268 -5.345 1.008 1.00 94.56 223 VAL A O 1
ATOM 1746 N N . PRO A 1 224 ? 6.831 -5.503 -1.161 1.00 92.31 224 PRO A N 1
ATOM 1747 C CA . PRO A 1 224 ? 7.820 -4.431 -1.095 1.00 92.31 224 PRO A CA 1
ATOM 1748 C C . PRO A 1 224 ? 7.138 -3.060 -0.998 1.00 92.31 224 PRO A C 1
ATOM 1750 O O . PRO A 1 224 ? 6.145 -2.796 -1.685 1.00 92.31 224 PRO A O 1
ATOM 1753 N N . TYR A 1 225 ? 7.696 -2.170 -0.178 1.00 89.19 225 TYR A N 1
ATOM 1754 C CA . TYR A 1 225 ? 7.212 -0.804 -0.012 1.00 89.19 225 TYR A CA 1
ATOM 1755 C C . TYR A 1 225 ? 8.372 0.176 0.208 1.00 89.19 225 TYR A C 1
ATOM 1757 O O . TYR A 1 225 ? 9.087 0.078 1.199 1.00 89.19 225 TYR A O 1
ATOM 1765 N N . GLY A 1 226 ? 8.542 1.156 -0.686 1.00 80.25 226 GLY A N 1
ATOM 1766 C CA . GLY A 1 226 ? 9.617 2.150 -0.598 1.00 80.25 226 GLY A CA 1
ATOM 1767 C C . GLY A 1 226 ? 10.730 1.949 -1.633 1.00 80.25 226 GLY A C 1
ATOM 1768 O O . GLY A 1 226 ? 10.462 1.399 -2.696 1.00 80.25 226 GLY A O 1
ATOM 1769 N N . PRO A 1 227 ? 11.966 2.418 -1.360 1.00 67.94 227 PRO A N 1
ATOM 1770 C CA . PRO A 1 227 ? 13.001 2.617 -2.380 1.00 67.94 227 PRO A CA 1
ATOM 1771 C C . PRO A 1 227 ? 13.346 1.406 -3.235 1.00 67.94 227 PRO A C 1
ATOM 1773 O O . PRO A 1 227 ? 13.804 1.582 -4.359 1.00 67.94 227 PRO A O 1
ATOM 1776 N N . ASP A 1 228 ? 13.203 0.211 -2.668 1.00 67.31 228 ASP A N 1
ATOM 1777 C CA . ASP A 1 228 ? 13.811 -0.995 -3.191 1.00 67.31 228 ASP A CA 1
ATOM 1778 C C . ASP A 1 228 ? 12.833 -2.175 -3.153 1.00 67.31 228 ASP A C 1
ATOM 1780 O O . ASP A 1 228 ? 12.195 -2.454 -2.133 1.00 67.31 228 ASP A O 1
ATOM 1784 N N . SER A 1 229 ? 12.723 -2.871 -4.284 1.00 70.88 229 SER A N 1
ATOM 1785 C CA . SER A 1 229 ? 11.982 -4.125 -4.410 1.00 70.88 229 SER A CA 1
ATOM 1786 C C . SER A 1 229 ? 12.840 -5.353 -4.063 1.00 70.88 229 SER A C 1
ATOM 1788 O O . SER A 1 229 ? 12.280 -6.405 -3.740 1.00 70.88 229 SER A O 1
ATOM 1790 N N . THR A 1 230 ? 14.176 -5.222 -4.052 1.00 83.88 230 THR A N 1
ATOM 1791 C CA . THR A 1 230 ? 15.120 -6.340 -3.899 1.00 83.88 230 THR A CA 1
ATOM 1792 C C . THR A 1 230 ? 15.017 -7.041 -2.549 1.00 83.88 230 THR A C 1
ATOM 1794 O O . THR A 1 230 ? 15.149 -8.263 -2.517 1.00 83.88 230 THR A O 1
ATOM 1797 N N . THR A 1 231 ? 14.749 -6.335 -1.439 1.00 90.69 231 THR A N 1
ATOM 1798 C CA . THR A 1 231 ? 14.697 -6.969 -0.108 1.00 90.69 231 THR A CA 1
ATOM 1799 C C . THR A 1 231 ? 13.604 -8.038 -0.046 1.00 90.69 231 THR A C 1
ATOM 1801 O O . THR A 1 231 ? 13.842 -9.134 0.455 1.00 90.69 231 THR A O 1
ATOM 1804 N N . ALA A 1 232 ? 12.414 -7.754 -0.588 1.00 92.62 232 ALA A N 1
ATOM 1805 C CA . ALA A 1 232 ? 11.308 -8.713 -0.601 1.00 92.62 232 ALA A CA 1
ATOM 1806 C C . ALA A 1 232 ? 11.591 -9.909 -1.527 1.00 92.62 232 ALA A C 1
ATOM 1808 O O . ALA A 1 232 ? 11.260 -11.042 -1.179 1.00 92.62 232 ALA A O 1
ATOM 1809 N N . ASP A 1 233 ? 12.246 -9.666 -2.665 1.00 90.56 233 ASP A N 1
ATOM 1810 C CA . ASP A 1 233 ? 12.595 -10.698 -3.651 1.00 90.56 233 ASP A CA 1
ATOM 1811 C C . ASP A 1 233 ? 13.696 -11.631 -3.122 1.00 90.56 233 ASP A C 1
ATOM 1813 O O . ASP A 1 233 ? 13.553 -12.853 -3.148 1.00 90.56 233 ASP A O 1
ATOM 1817 N N . THR A 1 234 ? 14.763 -11.049 -2.569 1.00 91.06 234 THR A N 1
ATOM 1818 C CA . THR A 1 234 ? 15.906 -11.751 -1.963 1.00 91.06 234 THR A CA 1
ATOM 1819 C C . THR A 1 234 ? 15.467 -12.599 -0.772 1.00 91.06 234 THR A C 1
ATOM 1821 O O . THR A 1 234 ? 15.790 -13.785 -0.700 1.00 91.06 234 THR A O 1
ATOM 1824 N N . VAL A 1 235 ? 14.676 -12.031 0.147 1.00 93.56 235 VAL A N 1
ATOM 1825 C CA . VAL A 1 235 ? 14.161 -12.778 1.306 1.00 93.56 235 VAL A CA 1
ATOM 1826 C C . VAL A 1 235 ? 13.148 -13.843 0.873 1.00 93.56 235 VAL A C 1
ATOM 1828 O O . VAL A 1 235 ? 13.145 -14.936 1.441 1.00 93.56 235 VAL A O 1
ATOM 1831 N N . GLY A 1 236 ? 12.348 -13.583 -0.168 1.00 93.75 236 GLY A N 1
ATOM 1832 C CA . GLY A 1 236 ? 11.471 -14.575 -0.793 1.00 93.75 236 GLY A CA 1
ATOM 1833 C C . GLY A 1 236 ? 12.236 -15.789 -1.331 1.00 93.75 236 GLY A C 1
ATOM 1834 O O . GLY A 1 236 ? 11.877 -16.927 -1.020 1.00 93.75 236 GLY A O 1
ATOM 1835 N N . GLU A 1 237 ? 13.333 -15.564 -2.063 1.00 91.94 237 GLU A N 1
ATOM 1836 C CA . GLU A 1 237 ? 14.212 -16.636 -2.546 1.00 91.94 237 GLU A CA 1
ATOM 1837 C C . GLU A 1 237 ? 14.900 -17.386 -1.396 1.00 91.94 237 GLU A C 1
ATOM 1839 O O . GLU A 1 237 ? 14.884 -18.619 -1.375 1.00 91.94 237 GLU A O 1
ATOM 1844 N N . TRP A 1 238 ? 15.449 -16.682 -0.401 1.00 94.44 238 TRP A N 1
ATOM 1845 C CA . TRP A 1 238 ? 16.124 -17.317 0.736 1.00 94.44 238 TRP A CA 1
ATOM 1846 C C . TRP A 1 238 ? 15.178 -18.169 1.583 1.00 94.44 238 TRP A C 1
ATOM 1848 O O . TRP A 1 238 ? 15.532 -19.290 1.948 1.00 94.44 238 TRP A O 1
ATOM 1858 N N . LEU A 1 239 ? 13.967 -17.681 1.869 1.00 95.00 239 LEU A N 1
ATOM 1859 C CA . LEU A 1 239 ? 12.941 -18.450 2.574 1.00 95.00 239 LEU A CA 1
ATOM 1860 C C . LEU A 1 239 ? 12.508 -19.670 1.756 1.00 95.00 239 LEU A C 1
ATOM 1862 O O . LEU A 1 239 ? 12.402 -20.765 2.313 1.00 95.00 239 LEU A O 1
ATOM 1866 N N . ALA A 1 240 ? 12.301 -19.520 0.446 1.00 94.31 240 ALA A N 1
ATOM 1867 C CA . ALA A 1 240 ? 11.935 -20.636 -0.420 1.00 94.31 240 ALA A CA 1
ATOM 1868 C C . ALA A 1 240 ? 13.032 -21.716 -0.460 1.00 94.31 240 ALA A C 1
ATOM 1870 O O . ALA A 1 240 ? 12.734 -22.902 -0.298 1.00 94.31 240 ALA A O 1
ATOM 1871 N N . ALA A 1 241 ? 14.298 -21.306 -0.598 1.00 93.31 241 ALA A N 1
ATOM 1872 C CA . ALA A 1 241 ? 15.462 -22.188 -0.623 1.00 93.31 241 ALA A CA 1
ATOM 1873 C C . ALA A 1 241 ? 15.709 -22.899 0.718 1.00 93.31 241 ALA A C 1
ATOM 1875 O O . ALA A 1 241 ? 15.838 -24.122 0.746 1.00 93.31 241 ALA A O 1
ATOM 1876 N N . ARG A 1 242 ? 15.744 -22.159 1.834 1.00 92.69 242 ARG A N 1
ATOM 1877 C CA . ARG A 1 242 ? 16.108 -22.698 3.159 1.00 92.69 242 ARG A CA 1
ATOM 1878 C C . ARG A 1 242 ? 14.978 -23.487 3.829 1.00 92.69 242 ARG A C 1
ATOM 1880 O O . ARG A 1 242 ? 15.254 -24.395 4.605 1.00 92.69 242 ARG A O 1
ATOM 1887 N N . THR A 1 243 ? 13.709 -23.185 3.527 1.00 88.31 243 THR A N 1
ATOM 1888 C CA . THR A 1 243 ? 12.548 -23.845 4.169 1.00 88.31 243 THR A CA 1
ATOM 1889 C C . THR A 1 243 ? 11.829 -24.876 3.288 1.00 88.31 243 THR A C 1
ATOM 1891 O O . THR A 1 243 ? 10.893 -25.533 3.759 1.00 88.31 243 THR A O 1
ATOM 1894 N N . ALA A 1 244 ? 12.245 -25.015 2.020 1.00 86.94 244 ALA A N 1
ATOM 1895 C CA . ALA A 1 244 ? 11.571 -25.808 0.986 1.00 86.94 244 ALA A CA 1
ATOM 1896 C C . ALA A 1 244 ? 10.060 -25.496 0.881 1.00 86.94 244 ALA A C 1
ATOM 1898 O O . ALA A 1 244 ? 9.214 -26.391 0.784 1.00 86.94 244 ALA A O 1
ATOM 1899 N N . ALA A 1 245 ? 9.714 -24.208 0.950 1.00 89.06 245 ALA A N 1
ATOM 1900 C CA . ALA A 1 245 ? 8.354 -23.699 0.806 1.00 89.06 245 ALA A CA 1
ATOM 1901 C C . ALA A 1 245 ? 8.191 -22.900 -0.496 1.00 89.06 245 ALA A C 1
ATOM 1903 O O . ALA A 1 245 ? 9.152 -22.369 -1.046 1.00 89.06 245 ALA A O 1
ATOM 1904 N N . THR A 1 246 ? 6.952 -22.789 -0.965 1.00 93.38 246 THR A N 1
ATOM 1905 C CA . THR A 1 246 ? 6.540 -21.754 -1.919 1.00 93.38 246 THR A CA 1
ATOM 1906 C C . THR A 1 246 ? 6.344 -20.442 -1.167 1.00 93.38 246 THR A C 1
ATOM 1908 O O . THR A 1 246 ? 5.591 -20.430 -0.192 1.00 93.38 246 THR A O 1
ATOM 1911 N N . ILE A 1 247 ? 6.979 -19.359 -1.616 1.00 95.81 247 ILE A N 1
ATOM 1912 C CA . ILE A 1 247 ? 6.807 -18.014 -1.041 1.00 95.81 247 ILE A CA 1
ATOM 1913 C C . ILE A 1 247 ? 6.266 -17.082 -2.126 1.00 95.81 247 ILE A C 1
ATOM 1915 O O . ILE A 1 247 ? 6.861 -16.981 -3.197 1.00 95.81 247 ILE A O 1
ATOM 1919 N N . ASP A 1 248 ? 5.148 -16.411 -1.852 1.00 96.19 248 ASP A N 1
ATOM 1920 C CA . ASP A 1 248 ? 4.540 -15.441 -2.767 1.00 96.19 248 ASP A CA 1
ATOM 1921 C C . ASP A 1 248 ? 5.011 -14.016 -2.445 1.00 96.19 248 ASP A C 1
ATOM 1923 O O . ASP A 1 248 ? 5.000 -13.588 -1.289 1.00 96.19 248 ASP A O 1
ATOM 1927 N N . VAL A 1 249 ? 5.368 -13.258 -3.483 1.00 95.50 249 VAL A N 1
ATOM 1928 C CA . VAL A 1 249 ? 5.785 -11.851 -3.406 1.00 95.50 249 VAL A CA 1
ATOM 1929 C C . VAL A 1 249 ? 4.944 -11.016 -4.374 1.00 95.50 249 VAL A C 1
ATOM 1931 O O . VAL A 1 249 ? 4.753 -11.393 -5.532 1.00 95.50 249 VAL A O 1
ATOM 1934 N N . MET A 1 250 ? 4.422 -9.877 -3.919 1.00 94.12 250 MET A N 1
ATOM 1935 C CA . MET A 1 250 ? 3.655 -8.947 -4.757 1.00 94.12 250 MET A CA 1
ATOM 1936 C C . MET A 1 250 ? 4.563 -7.975 -5.520 1.00 94.12 250 MET A C 1
ATOM 1938 O O . MET A 1 250 ? 5.666 -7.625 -5.089 1.00 94.12 250 MET A O 1
ATOM 1942 N N . SER A 1 251 ? 4.064 -7.450 -6.635 1.00 90.62 251 SER A N 1
ATOM 1943 C CA . SER A 1 251 ? 4.659 -6.292 -7.310 1.00 90.62 251 SER A CA 1
ATOM 1944 C C . SER A 1 251 ? 4.050 -4.992 -6.795 1.00 90.62 251 SER A C 1
ATOM 1946 O O . SER A 1 251 ? 3.098 -4.459 -7.363 1.00 90.62 251 SER A O 1
ATOM 1948 N N . GLY A 1 252 ? 4.615 -4.492 -5.697 1.00 88.12 252 GLY A N 1
ATOM 1949 C CA . GLY A 1 252 ? 4.176 -3.263 -5.042 1.00 88.12 252 GLY A CA 1
ATOM 1950 C C . GLY A 1 252 ? 2.931 -3.425 -4.167 1.00 88.12 252 GLY A C 1
ATOM 1951 O O . GLY A 1 252 ? 2.341 -4.503 -4.040 1.00 88.12 252 GLY A O 1
ATOM 1952 N N . VAL A 1 253 ? 2.558 -2.317 -3.532 1.00 88.12 253 VAL A N 1
ATOM 1953 C CA . VAL A 1 253 ? 1.469 -2.246 -2.551 1.00 88.12 253 VAL A CA 1
ATOM 1954 C C . VAL A 1 253 ? 0.095 -2.187 -3.213 1.00 88.12 253 VAL A C 1
ATOM 1956 O O . VAL A 1 253 ? -0.047 -1.799 -4.376 1.00 88.12 253 VAL A O 1
ATOM 1959 N N . ALA A 1 254 ? -0.927 -2.546 -2.434 1.00 83.88 254 ALA A N 1
ATOM 1960 C CA . ALA A 1 254 ? -2.308 -2.245 -2.776 1.00 83.88 254 ALA A CA 1
ATOM 1961 C C . ALA A 1 254 ? -2.517 -0.723 -2.860 1.00 83.88 254 ALA A C 1
ATOM 1963 O O . ALA A 1 254 ? -1.966 0.058 -2.078 1.00 83.88 254 ALA A O 1
ATOM 1964 N N . ASP A 1 255 ? -3.309 -0.311 -3.837 1.00 79.88 255 ASP A N 1
ATOM 1965 C CA . ASP A 1 255 ? -3.603 1.077 -4.146 1.00 79.88 255 ASP A CA 1
ATOM 1966 C C . ASP A 1 255 ? -5.008 1.179 -4.754 1.00 79.88 255 ASP A C 1
ATOM 1968 O O . ASP A 1 255 ? -5.575 0.185 -5.213 1.00 79.88 255 ASP A O 1
ATOM 1972 N N . THR A 1 256 ? -5.556 2.388 -4.800 1.00 73.88 256 THR A N 1
ATOM 1973 C CA . THR A 1 256 ? -6.820 2.667 -5.491 1.00 73.88 256 THR A CA 1
ATOM 1974 C C . THR A 1 256 ? -6.564 3.675 -6.594 1.00 73.88 256 THR A C 1
ATOM 1976 O O . THR A 1 256 ? -5.879 4.683 -6.377 1.00 73.88 256 THR A O 1
ATOM 1979 N N . ASP A 1 257 ? -7.097 3.412 -7.783 1.00 69.62 257 ASP A N 1
ATOM 1980 C CA . ASP A 1 257 ? -6.997 4.335 -8.906 1.00 69.62 257 ASP A CA 1
ATOM 1981 C C . ASP A 1 257 ? -8.130 5.384 -8.937 1.00 69.62 257 ASP A C 1
ATOM 1983 O O . ASP A 1 257 ? -9.053 5.311 -8.122 1.00 69.62 257 ASP A O 1
ATOM 1987 N N . PRO A 1 258 ? -8.076 6.399 -9.828 1.00 65.88 258 PRO A N 1
ATOM 1988 C CA . PRO A 1 258 ? -9.079 7.466 -9.862 1.00 65.88 258 PRO A CA 1
ATOM 1989 C C . PRO A 1 258 ? -10.519 7.009 -10.146 1.00 65.88 258 PRO A C 1
ATOM 1991 O O . PRO A 1 258 ? -11.438 7.788 -9.916 1.00 65.88 258 PRO A O 1
ATOM 1994 N N . ALA A 1 259 ? -10.731 5.777 -10.626 1.00 68.69 259 ALA A N 1
ATOM 1995 C CA . ALA A 1 259 ? -12.058 5.194 -10.833 1.00 68.69 259 ALA A CA 1
ATOM 1996 C C . ALA A 1 259 ? -12.556 4.390 -9.613 1.00 68.69 259 ALA A C 1
ATOM 1998 O O . ALA A 1 259 ? -13.623 3.781 -9.667 1.00 68.69 259 ALA A O 1
ATOM 1999 N N . GLY A 1 260 ? -11.797 4.365 -8.511 1.00 63.59 260 GLY A N 1
ATOM 2000 C CA . GLY A 1 260 ? -12.121 3.583 -7.317 1.00 63.59 260 GLY A CA 1
ATOM 2001 C C . GLY A 1 260 ? -11.721 2.106 -7.409 1.00 63.59 260 GLY A C 1
ATOM 2002 O O . GLY A 1 260 ? -12.035 1.341 -6.497 1.00 63.59 260 GLY A O 1
ATOM 2003 N N . VAL A 1 261 ? -11.028 1.689 -8.475 1.00 72.75 261 VAL A N 1
ATOM 2004 C CA . VAL A 1 261 ? -10.643 0.289 -8.687 1.00 72.75 261 VAL A CA 1
ATOM 2005 C C . VAL A 1 261 ? -9.378 -0.032 -7.891 1.00 72.75 261 VAL A C 1
ATOM 2007 O O . VAL A 1 261 ? -8.414 0.738 -7.888 1.00 72.75 261 VAL A O 1
ATOM 2010 N N . ALA A 1 262 ? -9.376 -1.184 -7.216 1.00 74.19 262 ALA A N 1
ATOM 2011 C CA . ALA A 1 262 ? -8.203 -1.701 -6.521 1.00 74.19 262 ALA A CA 1
ATOM 2012 C C . ALA A 1 262 ? -7.138 -2.152 -7.533 1.00 74.19 262 ALA A C 1
ATOM 2014 O O . ALA A 1 262 ? -7.408 -2.958 -8.424 1.00 74.19 262 ALA A O 1
ATOM 2015 N N . VAL A 1 263 ? -5.922 -1.631 -7.392 1.00 83.88 263 VAL A N 1
ATOM 2016 C CA . VAL A 1 263 ? -4.790 -1.886 -8.292 1.00 83.88 263 VAL A CA 1
ATOM 2017 C C . VAL A 1 263 ? -3.504 -2.083 -7.494 1.00 83.88 263 VAL A C 1
ATOM 2019 O O . VAL A 1 263 ? -3.444 -1.776 -6.304 1.00 83.88 263 VAL A O 1
ATOM 2022 N N . ARG A 1 264 ? -2.454 -2.587 -8.148 1.00 87.56 264 ARG A N 1
ATOM 2023 C CA . ARG A 1 264 ? -1.095 -2.571 -7.596 1.00 87.56 264 ARG A CA 1
ATOM 2024 C C . ARG A 1 264 ? -0.287 -1.454 -8.237 1.00 87.56 264 ARG A C 1
ATOM 2026 O O . ARG A 1 264 ? -0.332 -1.266 -9.456 1.00 87.56 264 ARG A O 1
ATOM 2033 N N . THR A 1 265 ? 0.460 -0.747 -7.403 1.00 87.88 265 THR A N 1
ATOM 2034 C CA . THR A 1 265 ? 1.298 0.387 -7.794 1.00 87.88 265 THR A CA 1
ATOM 2035 C C . THR A 1 265 ? 2.640 0.234 -7.092 1.00 87.88 265 THR A C 1
ATOM 2037 O O . THR A 1 265 ? 2.681 0.033 -5.874 1.00 87.88 265 THR A O 1
ATOM 2040 N N . MET A 1 266 ? 3.749 0.323 -7.829 1.00 87.50 266 MET A N 1
ATOM 2041 C CA . MET A 1 266 ? 5.054 0.432 -7.175 1.00 87.50 266 MET A CA 1
ATOM 2042 C C . MET A 1 266 ? 5.211 1.829 -6.576 1.00 87.50 266 MET A C 1
ATOM 2044 O O . MET A 1 266 ? 4.708 2.809 -7.120 1.00 87.50 266 MET A O 1
ATOM 2048 N N . VAL A 1 267 ? 5.868 1.921 -5.424 1.00 85.56 267 VAL A N 1
ATOM 2049 C CA . VAL A 1 267 ? 6.045 3.179 -4.693 1.00 85.56 267 VAL A CA 1
ATOM 2050 C C . VAL A 1 267 ? 7.532 3.421 -4.546 1.00 85.56 267 VAL A C 1
ATOM 2052 O O . VAL A 1 267 ? 8.241 2.520 -4.120 1.00 85.56 267 VAL A O 1
ATOM 2055 N N . ASP A 1 268 ? 7.995 4.608 -4.924 1.00 82.50 268 ASP A N 1
ATOM 2056 C CA . ASP A 1 268 ? 9.422 4.917 -4.992 1.00 82.50 268 ASP A CA 1
ATOM 2057 C C . ASP A 1 268 ? 10.029 5.332 -3.634 1.00 82.50 268 ASP A C 1
ATOM 2059 O O . ASP A 1 268 ? 9.348 5.414 -2.608 1.00 82.50 268 ASP A O 1
ATOM 2063 N N . ALA A 1 269 ? 11.329 5.643 -3.633 1.00 80.19 269 ALA A N 1
ATOM 2064 C CA . ALA A 1 269 ? 12.077 6.072 -2.449 1.00 80.19 269 ALA A CA 1
ATOM 2065 C C . ALA A 1 269 ? 11.476 7.286 -1.712 1.00 80.19 269 ALA A C 1
ATOM 2067 O O . ALA A 1 269 ? 11.642 7.409 -0.498 1.00 80.19 269 ALA A O 1
ATOM 2068 N N . SER A 1 270 ? 10.777 8.171 -2.425 1.00 77.75 270 SER A N 1
ATOM 2069 C CA . SER A 1 270 ? 10.127 9.372 -1.882 1.00 77.75 270 SER A CA 1
ATOM 2070 C C . SER A 1 270 ? 8.641 9.188 -1.553 1.00 77.75 270 SER A C 1
ATOM 2072 O O . SER A 1 270 ? 8.045 10.071 -0.943 1.00 77.75 270 SER A O 1
ATOM 2074 N N . GLY A 1 271 ? 8.046 8.042 -1.896 1.00 78.31 271 GLY A N 1
ATOM 2075 C CA . GLY A 1 271 ? 6.634 7.742 -1.645 1.00 78.31 271 GLY A CA 1
ATOM 2076 C C . GLY A 1 271 ? 5.719 8.026 -2.834 1.00 78.31 271 GLY A C 1
ATOM 2077 O O . GLY A 1 271 ? 4.502 7.859 -2.721 1.00 78.31 271 GLY A O 1
ATOM 2078 N N . HIS A 1 272 ? 6.283 8.418 -3.979 1.00 81.56 272 HIS A N 1
ATOM 2079 C CA . HIS A 1 272 ? 5.510 8.682 -5.183 1.00 81.56 272 HIS A CA 1
ATOM 2080 C C . HIS A 1 272 ? 4.998 7.382 -5.807 1.00 81.56 272 HIS A C 1
ATOM 2082 O O . HIS A 1 272 ? 5.663 6.344 -5.782 1.00 81.56 272 HIS A O 1
ATOM 2088 N N . ARG A 1 273 ? 3.794 7.456 -6.384 1.00 83.44 273 ARG A N 1
ATOM 2089 C CA . ARG A 1 273 ? 3.197 6.377 -7.176 1.00 83.44 273 ARG A CA 1
ATOM 2090 C C . ARG A 1 273 ? 3.965 6.250 -8.494 1.00 83.44 273 ARG A C 1
ATOM 2092 O O . ARG A 1 273 ? 3.881 7.143 -9.333 1.00 83.44 273 ARG A O 1
ATOM 2099 N N . GLY A 1 274 ? 4.699 5.156 -8.645 1.00 84.19 274 GLY A N 1
ATOM 2100 C CA . GLY A 1 274 ? 5.356 4.758 -9.882 1.00 84.19 274 GLY A CA 1
ATOM 2101 C C . GLY A 1 274 ? 4.395 4.103 -10.875 1.00 84.19 274 GLY A C 1
ATOM 2102 O O . GLY A 1 274 ? 3.174 4.286 -10.819 1.00 84.19 274 GLY A O 1
ATOM 2103 N N . TRP A 1 275 ? 4.943 3.307 -11.792 1.00 88.19 275 TRP A N 1
ATOM 2104 C CA . TRP A 1 275 ? 4.139 2.581 -12.776 1.00 88.19 275 TRP A CA 1
ATOM 2105 C C . TRP A 1 275 ? 3.350 1.416 -12.141 1.00 88.19 275 TRP A C 1
ATOM 2107 O O . TRP A 1 275 ? 3.682 0.906 -11.065 1.00 88.19 275 TRP A O 1
ATOM 2117 N N . ARG A 1 276 ? 2.261 0.998 -12.806 1.00 91.31 276 ARG A N 1
ATOM 2118 C CA . ARG A 1 276 ? 1.464 -0.175 -12.399 1.00 91.31 276 ARG A CA 1
ATOM 2119 C C . ARG A 1 276 ? 2.043 -1.427 -13.062 1.00 91.31 276 ARG A C 1
ATOM 2121 O O . ARG A 1 276 ? 1.902 -1.543 -14.285 1.00 91.31 276 ARG A O 1
ATOM 2128 N N . PRO A 1 277 ? 2.647 -2.365 -12.312 1.00 92.31 277 PRO A N 1
ATOM 2129 C CA . PRO A 1 277 ? 3.341 -3.501 -12.902 1.00 92.31 277 PRO A CA 1
ATOM 2130 C C . PRO A 1 277 ? 2.413 -4.442 -13.677 1.00 92.31 277 PRO A C 1
ATOM 2132 O O . PRO A 1 277 ? 1.189 -4.430 -13.496 1.00 92.31 277 PRO A O 1
ATOM 2135 N N . PHE A 1 278 ? 2.999 -5.248 -14.567 1.00 94.25 278 PHE A N 1
ATOM 2136 C CA . PHE A 1 278 ? 2.286 -6.304 -15.291 1.00 94.25 278 PHE A CA 1
ATOM 2137 C C . PHE A 1 278 ? 2.212 -7.575 -14.446 1.00 94.25 278 PHE A C 1
ATOM 2139 O O . PHE A 1 278 ? 1.108 -8.006 -14.109 1.00 94.25 278 PHE A O 1
ATOM 2146 N N . ALA A 1 279 ? 3.349 -8.108 -13.989 1.00 94.62 279 ALA A N 1
ATOM 2147 C CA . ALA A 1 279 ? 3.377 -9.131 -12.945 1.00 94.62 279 ALA A CA 1
ATOM 2148 C C . ALA A 1 279 ? 2.718 -8.563 -11.679 1.00 94.62 279 ALA A C 1
ATOM 2150 O O . ALA A 1 279 ? 3.138 -7.513 -11.206 1.00 94.62 279 ALA A O 1
ATOM 2151 N N . GLN A 1 280 ? 1.693 -9.220 -11.136 1.00 94.00 280 GLN A N 1
ATOM 2152 C CA . GLN A 1 280 ? 1.058 -8.848 -9.862 1.00 94.00 280 GLN A CA 1
ATOM 2153 C C . GLN A 1 280 ? 1.617 -9.672 -8.693 1.00 94.00 280 GLN A C 1
ATOM 2155 O O . GLN A 1 280 ? 1.812 -9.130 -7.605 1.00 94.00 280 GLN A O 1
ATOM 2160 N N . ARG A 1 281 ? 1.893 -10.961 -8.942 1.00 94.56 281 ARG A N 1
ATOM 2161 C CA . ARG A 1 281 ? 2.389 -11.963 -7.986 1.00 94.56 281 ARG A CA 1
ATOM 2162 C C . ARG A 1 281 ? 3.481 -12.804 -8.621 1.00 94.56 281 ARG A C 1
ATOM 2164 O O . ARG A 1 281 ? 3.331 -13.250 -9.761 1.00 94.56 281 ARG A O 1
ATOM 2171 N N . LEU A 1 282 ? 4.530 -13.055 -7.851 1.00 95.25 282 LEU A N 1
ATOM 2172 C CA . LEU A 1 282 ? 5.601 -13.982 -8.178 1.00 95.25 282 LEU A CA 1
ATOM 2173 C C . LEU A 1 282 ? 5.697 -15.044 -7.084 1.00 95.25 282 LEU A C 1
ATOM 2175 O O . LEU A 1 282 ? 5.690 -14.709 -5.903 1.00 95.25 282 LEU A O 1
ATOM 2179 N N . THR A 1 283 ? 5.815 -16.307 -7.477 1.00 95.81 283 THR A N 1
ATOM 2180 C CA . THR A 1 283 ? 5.984 -17.441 -6.566 1.00 95.81 283 THR A CA 1
ATOM 2181 C C . THR A 1 283 ? 7.420 -17.957 -6.656 1.00 95.81 283 THR A C 1
ATOM 2183 O O . THR A 1 283 ? 7.856 -18.446 -7.703 1.00 95.81 283 THR A O 1
ATOM 2186 N N . TYR A 1 284 ? 8.146 -17.869 -5.545 1.00 94.62 284 TYR A N 1
ATOM 2187 C CA . TYR A 1 284 ? 9.523 -18.331 -5.378 1.00 94.62 284 TYR A CA 1
ATOM 2188 C C . TYR A 1 284 ? 9.547 -19.788 -4.902 1.00 94.62 284 TYR A C 1
ATOM 2190 O O . TYR A 1 284 ? 8.708 -20.206 -4.097 1.00 94.62 284 TYR A O 1
ATOM 2198 N N . ARG A 1 285 ? 10.511 -20.573 -5.402 1.00 94.69 285 ARG A N 1
ATOM 2199 C CA . ARG A 1 285 ? 10.751 -21.978 -5.024 1.00 94.69 285 ARG A CA 1
ATOM 2200 C C . ARG A 1 285 ? 12.253 -22.259 -4.990 1.00 94.69 285 ARG A C 1
ATOM 2202 O O . ARG A 1 285 ? 13.003 -21.661 -5.755 1.00 94.69 285 ARG A O 1
ATOM 2209 N N . ALA A 1 286 ? 12.679 -23.186 -4.134 1.00 92.12 286 ALA A N 1
ATOM 2210 C CA . ALA A 1 286 ? 14.080 -23.589 -4.015 1.00 92.12 286 ALA A CA 1
ATOM 2211 C C . ALA A 1 286 ? 14.699 -23.957 -5.380 1.00 92.12 286 ALA A C 1
ATOM 2213 O O . ALA A 1 286 ? 14.188 -24.836 -6.072 1.00 92.12 286 ALA A O 1
ATOM 2214 N N . GLY A 1 287 ? 15.796 -23.289 -5.750 1.00 85.56 287 GLY A N 1
ATOM 2215 C CA . GLY A 1 287 ? 16.571 -23.573 -6.966 1.00 85.56 287 GLY A CA 1
ATOM 2216 C C . GLY A 1 287 ? 15.936 -23.143 -8.295 1.00 85.56 287 GLY A C 1
ATOM 2217 O O . GLY A 1 287 ? 16.541 -23.377 -9.335 1.00 85.56 287 GLY A O 1
ATOM 2218 N N . ALA A 1 288 ? 14.756 -22.515 -8.290 1.00 88.56 288 ALA A N 1
ATOM 2219 C CA . ALA A 1 288 ? 14.047 -22.089 -9.498 1.00 88.56 288 ALA A CA 1
ATOM 2220 C C . ALA A 1 288 ? 14.052 -20.554 -9.658 1.00 88.56 288 ALA A C 1
ATOM 2222 O O . ALA A 1 288 ? 14.104 -19.842 -8.653 1.00 88.56 288 ALA A O 1
ATOM 2223 N N . PRO A 1 289 ? 13.950 -20.015 -10.889 1.00 88.56 289 PRO A N 1
ATOM 2224 C CA . PRO A 1 289 ? 13.608 -18.608 -11.098 1.00 88.56 289 PRO A CA 1
ATOM 2225 C C . PRO A 1 289 ? 12.211 -18.301 -10.517 1.00 88.56 289 PRO A C 1
ATOM 2227 O O . PRO A 1 289 ? 11.361 -19.200 -10.436 1.00 88.56 289 PRO A O 1
ATOM 2230 N N . PRO A 1 290 ? 11.920 -17.043 -10.143 1.00 91.06 290 PRO A N 1
ATOM 2231 C CA . PRO A 1 290 ? 10.584 -16.662 -9.700 1.00 91.06 290 PRO A CA 1
ATOM 2232 C C . PRO A 1 290 ? 9.576 -16.785 -10.851 1.00 91.06 290 PRO A C 1
ATOM 2234 O O . PRO A 1 290 ? 9.811 -16.304 -11.959 1.00 91.06 290 PRO A O 1
ATOM 2237 N N . GLN A 1 291 ? 8.433 -17.419 -10.587 1.00 92.56 291 GLN A N 1
ATOM 2238 C CA . GLN A 1 291 ? 7.379 -17.614 -11.588 1.00 92.56 291 GLN A CA 1
ATOM 2239 C C . GLN A 1 291 ? 6.242 -16.616 -11.386 1.00 92.56 291 GLN A C 1
ATOM 2241 O O . GLN A 1 291 ? 5.689 -16.532 -10.292 1.00 92.56 291 GLN A O 1
ATOM 2246 N N . VAL A 1 292 ? 5.849 -15.899 -12.440 1.00 94.25 292 VAL A N 1
ATOM 2247 C CA . VAL A 1 292 ? 4.698 -14.986 -12.396 1.00 94.25 292 VAL A CA 1
ATOM 2248 C C . VAL A 1 292 ? 3.396 -15.792 -12.416 1.00 94.25 292 VAL A C 1
ATOM 2250 O O . VAL A 1 292 ? 3.084 -16.464 -13.396 1.00 94.25 292 VAL A O 1
ATOM 2253 N N . THR A 1 293 ? 2.629 -15.728 -11.327 1.00 94.38 293 THR A N 1
ATOM 2254 C CA . THR A 1 293 ? 1.400 -16.523 -11.126 1.00 94.38 293 THR A CA 1
ATOM 2255 C C . THR A 1 293 ? 0.111 -15.695 -11.198 1.00 94.38 293 THR A C 1
ATOM 2257 O O . THR A 1 293 ? -0.951 -16.239 -11.486 1.00 94.38 293 THR A O 1
ATOM 2260 N N . GLU A 1 294 ? 0.194 -14.373 -11.032 1.00 94.12 294 GLU A N 1
ATOM 2261 C CA . GLU A 1 294 ? -0.902 -13.406 -11.218 1.00 94.12 294 GLU A CA 1
ATOM 2262 C C . GLU A 1 294 ? -0.351 -12.256 -12.072 1.00 94.12 294 GLU A C 1
ATOM 2264 O O . GLU A 1 294 ? 0.719 -11.726 -11.760 1.00 94.12 294 GLU A O 1
ATOM 2269 N N . TRP A 1 295 ? -1.029 -11.871 -13.157 1.00 94.44 295 TRP A N 1
ATOM 2270 C CA . TRP A 1 295 ? -0.523 -10.875 -14.111 1.00 94.44 295 TRP A CA 1
ATOM 2271 C C . TRP A 1 295 ? -1.640 -10.108 -14.826 1.00 94.44 295 TRP A C 1
ATOM 2273 O O . TRP A 1 295 ? -2.755 -10.599 -14.995 1.00 94.44 295 TRP A O 1
ATOM 2283 N N . ARG A 1 296 ? -1.315 -8.893 -15.273 1.00 92.31 296 ARG A N 1
ATOM 2284 C CA . ARG A 1 296 ? -2.110 -8.075 -16.197 1.00 92.31 296 ARG A CA 1
ATOM 2285 C C . ARG A 1 296 ? -1.551 -8.240 -17.609 1.00 92.31 296 ARG A C 1
ATOM 2287 O O . ARG A 1 296 ? -0.338 -8.144 -17.782 1.00 92.31 296 ARG A O 1
ATOM 2294 N N . ARG A 1 297 ? -2.419 -8.427 -18.609 1.00 92.31 297 ARG A N 1
ATOM 2295 C CA . ARG A 1 297 ? -2.015 -8.488 -20.025 1.00 92.31 297 ARG A CA 1
ATOM 2296 C C . ARG A 1 297 ? -1.431 -7.138 -20.477 1.00 92.31 297 ARG A C 1
ATOM 2298 O O . ARG A 1 297 ? -2.158 -6.147 -20.379 1.00 92.31 297 ARG A O 1
ATOM 2305 N N . PRO A 1 298 ? -0.177 -7.062 -20.962 1.00 92.06 298 PRO A N 1
ATOM 2306 C CA . PRO A 1 298 ? 0.319 -5.877 -21.664 1.00 92.06 298 PRO A CA 1
ATOM 2307 C C . PRO A 1 298 ? -0.411 -5.610 -22.984 1.00 92.06 298 PRO A C 1
ATOM 2309 O O . PRO A 1 298 ? -0.576 -4.449 -23.338 1.00 92.06 298 PRO A O 1
ATOM 2312 N N . LEU A 1 299 ? -0.872 -6.659 -23.675 1.00 91.62 299 LEU A N 1
ATOM 2313 C CA . LEU A 1 299 ? -1.536 -6.582 -24.980 1.00 91.62 299 LEU A CA 1
ATOM 2314 C C . LEU A 1 299 ? -2.946 -7.200 -24.849 1.00 91.62 299 LEU A C 1
ATOM 2316 O O . LEU A 1 299 ? -3.080 -8.418 -24.976 1.00 91.62 299 LEU A O 1
ATOM 2320 N N . PRO A 1 300 ? -3.997 -6.425 -24.504 1.00 87.00 300 PRO A N 1
ATOM 2321 C CA . PRO A 1 300 ? -5.278 -6.975 -24.033 1.00 87.00 300 PRO A CA 1
ATOM 2322 C C . PRO A 1 300 ? -5.963 -7.956 -24.995 1.00 87.00 300 PRO A C 1
ATOM 2324 O O . PRO A 1 300 ? -6.461 -8.996 -24.548 1.00 87.00 300 PRO A O 1
ATOM 2327 N N . GLU A 1 301 ? -5.922 -7.637 -26.292 1.00 87.19 301 GLU A N 1
ATOM 2328 C CA . GLU A 1 301 ? -6.568 -8.381 -27.383 1.00 87.19 301 GLU A CA 1
ATOM 2329 C C . GLU A 1 301 ? -5.892 -9.724 -27.699 1.00 87.19 301 GLU A C 1
ATOM 2331 O O . GLU A 1 301 ? -6.512 -10.609 -28.289 1.00 87.19 301 GLU A O 1
ATOM 2336 N N . LEU A 1 302 ? -4.625 -9.906 -27.308 1.00 87.56 302 LEU A N 1
ATOM 2337 C CA . LEU A 1 302 ? -3.879 -11.126 -27.612 1.00 87.56 302 LEU A CA 1
ATOM 2338 C C . LEU A 1 302 ? -4.141 -12.229 -26.569 1.00 87.56 302 LEU A C 1
ATOM 2340 O O . LEU A 1 302 ? -4.249 -11.953 -25.366 1.00 87.56 302 LEU A O 1
ATOM 2344 N N . PRO A 1 303 ? -4.200 -13.509 -26.982 1.00 84.56 303 PRO A N 1
ATOM 2345 C CA . PRO A 1 303 ? -4.253 -14.625 -26.047 1.00 84.56 303 PRO A CA 1
ATOM 2346 C C . PRO A 1 303 ? -2.948 -14.730 -25.243 1.00 84.56 303 PRO A C 1
ATOM 2348 O O . PRO A 1 303 ? -1.891 -14.243 -25.648 1.00 84.56 303 PRO A O 1
ATOM 2351 N N . GLY A 1 304 ? -3.007 -15.391 -24.088 1.00 85.88 304 GLY A N 1
ATOM 2352 C CA . GLY A 1 304 ? -1.814 -15.653 -23.292 1.00 85.88 304 GLY A CA 1
ATOM 2353 C C . GLY A 1 304 ? -2.061 -16.520 -22.066 1.00 85.88 304 GLY A C 1
ATOM 2354 O O . GLY A 1 304 ? -3.165 -16.550 -21.519 1.00 85.88 304 GLY A O 1
ATOM 2355 N N . THR A 1 305 ? -1.002 -17.201 -21.636 1.00 86.44 305 THR A N 1
ATOM 2356 C CA . THR A 1 305 ? -1.003 -18.249 -20.610 1.00 86.44 305 THR A CA 1
ATOM 2357 C C . THR A 1 305 ? 0.293 -18.154 -19.805 1.00 86.44 305 THR A C 1
ATOM 2359 O O . THR A 1 305 ? 1.354 -17.913 -20.372 1.00 86.44 305 THR A O 1
ATOM 2362 N N . GLY A 1 306 ? 0.231 -18.328 -18.480 1.00 84.31 306 GLY A N 1
ATOM 2363 C CA . GLY A 1 306 ? 1.432 -18.385 -17.628 1.00 84.31 306 GLY A CA 1
ATOM 2364 C C . GLY A 1 306 ? 2.323 -17.131 -17.645 1.00 84.31 306 GLY A C 1
ATOM 2365 O O . GLY A 1 306 ? 3.523 -17.250 -17.441 1.00 84.31 306 GLY A O 1
ATOM 2366 N N . GLY A 1 307 ? 1.761 -15.951 -17.933 1.00 88.50 307 GLY A N 1
ATOM 2367 C CA . GLY A 1 307 ? 2.514 -14.697 -18.075 1.00 88.50 307 GLY A CA 1
ATOM 2368 C C . GLY A 1 307 ? 3.025 -14.406 -19.492 1.00 88.50 307 GLY A C 1
ATOM 2369 O O . GLY A 1 307 ? 3.509 -13.307 -19.736 1.00 88.50 307 GLY A O 1
ATOM 2370 N N . MET A 1 308 ? 2.898 -15.342 -20.435 1.00 91.25 308 MET A N 1
ATOM 2371 C CA . MET A 1 308 ? 3.351 -15.196 -21.823 1.00 91.25 308 MET A CA 1
ATOM 2372 C C . MET A 1 308 ? 2.174 -14.895 -22.762 1.00 91.25 308 MET A C 1
ATOM 2374 O O . MET A 1 308 ? 1.135 -15.554 -22.688 1.00 91.25 308 MET A O 1
ATOM 2378 N N . GLN A 1 309 ? 2.343 -13.928 -23.666 1.00 92.75 309 GLN A N 1
ATOM 2379 C CA . GLN A 1 309 ? 1.457 -13.682 -24.810 1.00 92.75 309 GLN A CA 1
ATOM 2380 C C . GLN A 1 309 ? 2.228 -13.921 -26.111 1.00 92.75 309 GLN A C 1
ATOM 2382 O O . GLN A 1 309 ? 3.385 -13.515 -26.233 1.00 92.75 309 GLN A O 1
ATOM 2387 N N . GLN A 1 310 ? 1.591 -14.569 -27.084 1.00 92.50 310 GLN A N 1
ATOM 2388 C CA . GLN A 1 310 ? 2.168 -14.750 -28.416 1.00 92.50 310 GLN A CA 1
ATOM 2389 C C . GLN A 1 310 ? 1.872 -13.501 -29.258 1.00 92.50 310 GLN A C 1
ATOM 2391 O O . GLN A 1 310 ? 0.729 -13.044 -29.267 1.00 92.50 310 GLN A O 1
ATOM 2396 N N . VAL A 1 311 ? 2.883 -12.946 -29.930 1.00 90.44 311 VAL A N 1
ATOM 2397 C CA . VAL A 1 311 ? 2.756 -11.743 -30.773 1.00 90.44 311 VAL A CA 1
ATOM 2398 C C . VAL A 1 311 ? 2.573 -12.137 -32.241 1.00 90.44 311 VAL A C 1
ATOM 2400 O O . VAL A 1 311 ? 1.659 -11.643 -32.895 1.00 90.44 311 VAL A O 1
ATOM 2403 N N . ASP A 1 312 ? 3.379 -13.085 -32.724 1.00 88.25 312 ASP A N 1
ATOM 2404 C CA . ASP A 1 312 ? 3.230 -13.755 -34.023 1.00 88.25 312 ASP A CA 1
ATOM 2405 C C . ASP A 1 312 ? 3.806 -15.189 -33.958 1.00 88.25 312 ASP A C 1
ATOM 2407 O O . ASP A 1 312 ? 4.119 -15.687 -32.877 1.00 88.25 312 ASP A O 1
ATOM 2411 N N . GLU A 1 313 ? 3.936 -15.895 -35.085 1.00 86.31 313 GLU A N 1
ATOM 2412 C CA . GLU A 1 313 ? 4.451 -17.278 -35.126 1.00 86.31 313 GLU A CA 1
ATOM 2413 C C . GLU A 1 313 ? 5.884 -17.439 -34.575 1.00 86.31 313 GLU A C 1
ATOM 2415 O O . GLU A 1 313 ? 6.251 -18.521 -34.116 1.00 86.31 313 GLU A O 1
ATOM 2420 N N . ARG A 1 314 ? 6.696 -16.375 -34.600 1.00 89.38 314 ARG A N 1
ATOM 2421 C CA . ARG A 1 314 ? 8.089 -16.354 -34.131 1.00 89.38 314 ARG A CA 1
ATOM 2422 C C . ARG A 1 314 ? 8.228 -15.644 -32.788 1.00 89.38 314 ARG A C 1
ATOM 2424 O O . ARG A 1 314 ? 9.015 -16.095 -31.956 1.00 89.38 314 ARG A O 1
ATOM 2431 N N . TRP A 1 315 ? 7.476 -14.574 -32.547 1.00 90.56 315 TRP A N 1
ATOM 2432 C CA . TRP A 1 315 ? 7.682 -13.657 -31.424 1.00 90.56 315 TRP A CA 1
ATOM 2433 C C . TRP A 1 315 ? 6.691 -13.837 -30.274 1.00 90.56 315 TRP A C 1
ATOM 2435 O O . TRP A 1 315 ? 5.482 -13.963 -30.471 1.00 90.56 315 TRP A O 1
ATOM 2445 N N . ALA A 1 316 ? 7.208 -13.759 -29.047 1.00 91.50 316 ALA A N 1
ATOM 2446 C CA . ALA A 1 316 ? 6.421 -13.796 -27.823 1.00 91.50 316 ALA A CA 1
ATOM 2447 C C . ALA A 1 316 ? 6.898 -12.750 -26.811 1.00 91.50 316 ALA A C 1
ATOM 2449 O O . ALA A 1 316 ? 8.084 -12.418 -26.741 1.00 91.50 316 ALA A O 1
ATOM 2450 N N . ILE A 1 317 ? 5.965 -12.270 -25.989 1.00 93.38 317 ILE A N 1
ATOM 2451 C CA . ILE A 1 317 ? 6.237 -11.352 -24.887 1.00 93.38 317 ILE A CA 1
ATOM 2452 C C . ILE A 1 317 ? 5.896 -12.018 -23.552 1.00 93.38 317 ILE A C 1
ATOM 2454 O O . ILE A 1 317 ? 4.772 -12.462 -23.319 1.00 93.38 317 ILE A O 1
ATOM 2458 N N . GLU A 1 318 ? 6.890 -12.124 -22.678 1.00 93.62 318 GLU A N 1
ATOM 2459 C CA . GLU A 1 318 ? 6.783 -12.720 -21.349 1.00 93.62 318 GLU A CA 1
ATOM 2460 C C . GLU A 1 318 ? 6.767 -11.618 -20.285 1.00 93.62 318 GLU A C 1
ATOM 2462 O O . GLU A 1 318 ? 7.616 -10.727 -20.266 1.00 93.62 318 GLU A O 1
ATOM 2467 N N . VAL A 1 319 ? 5.780 -11.655 -19.395 1.00 95.44 319 VAL A N 1
ATOM 2468 C CA . VAL A 1 319 ? 5.681 -10.749 -18.252 1.00 95.44 319 VAL A CA 1
ATOM 2469 C C . VAL A 1 319 ? 6.651 -11.209 -17.164 1.00 95.44 319 VAL A C 1
ATOM 2471 O O . VAL A 1 319 ? 6.558 -12.333 -16.676 1.00 95.44 319 VAL A O 1
ATOM 2474 N N . VAL A 1 320 ? 7.557 -10.319 -16.758 1.00 93.69 320 VAL A N 1
ATOM 2475 C CA . VAL A 1 320 ? 8.636 -10.588 -15.791 1.00 93.69 320 VAL A CA 1
ATOM 2476 C C . VAL A 1 320 ? 8.615 -9.571 -14.644 1.00 93.69 320 VAL A C 1
ATOM 2478 O O . VAL A 1 320 ? 7.883 -8.581 -14.691 1.00 93.69 320 VAL A O 1
ATOM 2481 N N . ARG A 1 321 ? 9.414 -9.800 -13.590 1.00 91.75 321 ARG A N 1
ATOM 2482 C CA . ARG A 1 321 ? 9.461 -8.945 -12.385 1.00 91.75 321 ARG A CA 1
ATOM 2483 C C . ARG A 1 321 ? 9.653 -7.462 -12.716 1.00 91.75 321 ARG A C 1
ATOM 2485 O O . ARG A 1 321 ? 8.896 -6.628 -12.227 1.00 91.75 321 ARG A O 1
ATOM 2492 N N . CYS A 1 322 ? 10.623 -7.154 -13.572 1.00 90.56 322 CYS A N 1
ATOM 2493 C CA . CYS A 1 322 ? 10.996 -5.794 -13.960 1.00 90.56 322 CYS A CA 1
ATOM 2494 C C . CYS A 1 322 ? 10.118 -5.152 -15.055 1.00 90.56 322 CYS A C 1
ATOM 2496 O O . CYS A 1 322 ? 10.294 -3.971 -15.354 1.00 90.56 322 CYS A O 1
ATOM 2498 N N . GLY A 1 323 ? 9.174 -5.892 -15.652 1.00 94.50 323 GLY A N 1
ATOM 2499 C CA . GLY A 1 323 ? 8.385 -5.420 -16.790 1.00 94.50 323 GLY A CA 1
ATOM 2500 C C . GLY A 1 323 ? 8.067 -6.522 -17.793 1.00 94.50 323 GLY A C 1
ATOM 2501 O O . GLY A 1 323 ? 7.255 -7.406 -17.513 1.00 94.50 323 GLY A O 1
ATOM 2502 N N . LEU A 1 324 ? 8.656 -6.420 -18.981 1.00 95.06 324 LEU A N 1
ATOM 2503 C CA . LEU A 1 324 ? 8.350 -7.240 -20.151 1.00 95.06 324 LEU A CA 1
ATOM 2504 C C . LEU A 1 324 ? 9.634 -7.804 -20.763 1.00 95.06 324 LEU A C 1
ATOM 2506 O O . LEU A 1 324 ? 10.665 -7.140 -20.769 1.00 95.06 324 LEU A O 1
ATOM 2510 N N . TRP A 1 325 ? 9.562 -9.007 -21.323 1.00 93.56 325 TRP A N 1
ATOM 2511 C CA . TRP A 1 325 ? 10.651 -9.649 -22.052 1.00 93.56 325 TRP A CA 1
ATOM 2512 C C . TRP A 1 325 ? 10.152 -10.093 -23.426 1.00 93.56 325 TRP A C 1
ATOM 2514 O O . TRP A 1 325 ? 9.351 -11.019 -23.538 1.00 93.56 325 TRP A O 1
ATOM 2524 N N . LEU A 1 326 ? 10.599 -9.400 -24.472 1.00 92.12 326 LEU A N 1
ATOM 2525 C CA . LEU A 1 326 ? 10.326 -9.728 -25.866 1.00 92.12 326 LEU A CA 1
ATOM 2526 C C . LEU A 1 326 ? 11.414 -10.687 -26.368 1.00 92.12 326 LEU A C 1
ATOM 2528 O O . LEU A 1 326 ? 12.606 -10.361 -26.350 1.00 92.12 326 LEU A O 1
ATOM 2532 N N . ARG A 1 327 ? 11.008 -11.881 -26.799 1.00 89.31 327 ARG A N 1
ATOM 2533 C CA . ARG A 1 327 ? 11.918 -12.956 -27.216 1.00 89.31 327 ARG A CA 1
ATOM 2534 C C . ARG A 1 327 ? 11.345 -13.785 -28.359 1.00 89.31 327 ARG A C 1
ATOM 2536 O O . ARG A 1 327 ? 10.143 -13.766 -28.628 1.00 89.31 327 ARG A O 1
ATOM 2543 N N . LEU A 1 328 ? 12.218 -14.561 -28.993 1.00 88.06 328 LEU A N 1
ATOM 2544 C CA . LEU A 1 328 ? 11.808 -15.565 -29.965 1.00 88.06 328 LEU A CA 1
ATOM 2545 C C . LEU A 1 328 ? 11.207 -16.803 -29.272 1.00 88.06 328 LEU A C 1
ATOM 2547 O O . LEU A 1 328 ? 11.431 -17.095 -28.089 1.00 88.06 328 LEU A O 1
ATOM 2551 N N . THR A 1 329 ? 10.399 -17.535 -30.028 1.00 81.12 329 THR A N 1
ATOM 2552 C CA . THR A 1 329 ? 9.726 -18.758 -29.591 1.00 81.12 329 THR A CA 1
ATOM 2553 C C . THR A 1 329 ? 10.698 -19.926 -29.727 1.00 81.12 329 THR A C 1
ATOM 2555 O O . THR A 1 329 ? 11.035 -20.330 -30.835 1.00 81.12 329 THR A O 1
ATOM 2558 N N . GLY A 1 330 ? 11.179 -20.436 -28.590 1.00 69.06 330 GLY A N 1
ATOM 2559 C CA . GLY A 1 330 ? 12.295 -21.390 -28.529 1.00 69.06 330 GLY A CA 1
ATOM 2560 C C . GLY A 1 330 ? 13.656 -20.765 -28.188 1.00 69.06 330 GLY A C 1
ATOM 2561 O O . GLY A 1 330 ? 14.666 -21.448 -28.320 1.00 69.06 330 GLY A O 1
ATOM 2562 N N . ASP A 1 331 ? 13.693 -19.496 -27.759 1.00 68.06 331 ASP A N 1
ATOM 2563 C CA . ASP A 1 331 ? 14.915 -18.845 -27.260 1.00 68.06 331 ASP A CA 1
ATOM 2564 C C . ASP A 1 331 ? 15.442 -19.495 -25.953 1.00 68.06 331 ASP A C 1
ATOM 2566 O O . ASP A 1 331 ? 14.702 -20.148 -25.213 1.00 68.06 331 ASP A O 1
ATOM 2570 N N . ASP A 1 332 ? 16.740 -19.327 -25.705 1.00 60.22 332 ASP A N 1
ATOM 2571 C CA . ASP A 1 332 ? 17.589 -20.146 -24.823 1.00 60.22 332 ASP A CA 1
ATOM 2572 C C . ASP A 1 332 ? 17.199 -20.114 -23.316 1.00 60.22 332 ASP A C 1
ATOM 2574 O O . ASP A 1 332 ? 17.059 -19.018 -22.753 1.00 60.22 332 ASP A O 1
ATOM 2578 N N . PRO A 1 333 ? 17.071 -21.271 -22.617 1.00 54.72 333 PRO A N 1
ATOM 2579 C CA . PRO A 1 333 ? 16.858 -21.321 -21.165 1.00 54.72 333 PRO A CA 1
ATOM 2580 C C . PRO A 1 333 ? 17.942 -20.624 -20.323 1.00 54.72 333 PRO A C 1
ATOM 2582 O O . PRO A 1 333 ? 17.624 -20.184 -19.217 1.00 54.72 333 PRO A O 1
ATOM 2585 N N . ASP A 1 334 ? 19.168 -20.427 -20.829 1.00 54.31 334 ASP A N 1
ATOM 2586 C CA . ASP A 1 334 ? 20.223 -19.660 -20.134 1.00 54.31 334 ASP A CA 1
ATOM 2587 C C . ASP A 1 334 ? 19.836 -18.186 -19.862 1.00 54.31 334 ASP A C 1
ATOM 2589 O O . ASP A 1 334 ? 20.509 -17.477 -19.109 1.00 54.31 334 ASP A O 1
ATOM 2593 N N . GLN A 1 335 ? 18.729 -17.696 -20.434 1.00 70.25 335 GLN A N 1
ATOM 2594 C CA . GLN A 1 335 ? 18.183 -16.359 -20.168 1.00 70.25 335 GLN A CA 1
ATOM 2595 C C . GLN A 1 335 ? 17.318 -16.268 -18.894 1.00 70.25 335 GLN A C 1
ATOM 2597 O O . GLN A 1 335 ? 16.697 -15.235 -18.640 1.00 70.25 335 GLN A O 1
ATOM 2602 N N . ASP A 1 336 ? 17.330 -17.288 -18.032 1.00 78.56 336 ASP A N 1
ATOM 2603 C CA . ASP A 1 336 ? 16.654 -17.296 -16.721 1.00 78.56 336 ASP A CA 1
ATOM 2604 C C . ASP A 1 336 ? 17.032 -16.106 -15.808 1.00 78.56 336 ASP A C 1
ATOM 2606 O O . ASP A 1 336 ? 16.272 -15.717 -14.916 1.00 78.56 336 ASP A O 1
ATOM 2610 N N . ILE A 1 337 ? 18.174 -15.462 -16.075 1.00 79.88 337 ILE A N 1
ATOM 2611 C CA . ILE A 1 337 ? 18.583 -14.200 -15.447 1.00 79.88 337 ILE A CA 1
ATOM 2612 C C . ILE A 1 337 ? 17.559 -13.065 -15.637 1.00 79.88 337 ILE A C 1
ATOM 2614 O O . ILE A 1 337 ? 17.389 -12.247 -14.735 1.00 79.88 337 ILE A O 1
ATOM 2618 N N . VAL A 1 338 ? 16.815 -13.036 -16.750 1.00 85.88 338 VAL A N 1
ATOM 2619 C CA . VAL A 1 338 ? 15.799 -12.002 -17.028 1.00 85.88 338 VAL A CA 1
ATOM 2620 C C . VAL A 1 338 ? 14.651 -12.064 -16.020 1.00 85.88 338 VAL A C 1
ATOM 2622 O O . VAL A 1 338 ? 14.172 -11.032 -15.548 1.00 85.88 338 VAL A O 1
ATOM 2625 N N . ARG A 1 339 ? 14.253 -13.277 -15.617 1.00 88.12 339 ARG A N 1
ATOM 2626 C CA . ARG A 1 339 ? 13.215 -13.505 -14.598 1.00 88.12 339 ARG A CA 1
ATOM 2627 C C . ARG A 1 339 ? 13.654 -13.022 -13.212 1.00 88.12 339 ARG A C 1
ATOM 2629 O O . ARG A 1 339 ? 12.808 -12.706 -12.381 1.00 88.12 339 ARG A O 1
ATOM 2636 N N . ARG A 1 340 ? 14.969 -12.937 -12.984 1.00 85.31 340 ARG A N 1
ATOM 2637 C CA . ARG A 1 340 ? 15.616 -12.531 -11.727 1.00 85.31 340 ARG A CA 1
ATOM 2638 C C . ARG A 1 340 ? 15.951 -11.033 -11.657 1.00 85.31 340 ARG A C 1
ATOM 2640 O O . ARG A 1 340 ? 16.406 -10.581 -10.613 1.00 85.31 340 ARG A O 1
ATOM 2647 N N . LEU A 1 341 ? 15.717 -10.257 -12.721 1.00 86.00 341 LEU A N 1
ATOM 2648 C CA . LEU A 1 341 ? 15.906 -8.802 -12.707 1.00 86.00 341 LEU A CA 1
ATOM 2649 C C . LEU A 1 341 ? 14.908 -8.117 -11.762 1.00 86.00 341 LEU A C 1
ATOM 2651 O O . LEU A 1 341 ? 13.694 -8.286 -11.893 1.00 86.00 341 LEU A O 1
ATOM 2655 N N . HIS A 1 342 ? 15.421 -7.292 -10.851 1.00 83.94 342 HIS A N 1
ATOM 2656 C CA . HIS A 1 342 ? 14.607 -6.523 -9.910 1.00 83.94 342 HIS A CA 1
ATOM 2657 C C . HIS A 1 342 ? 13.814 -5.403 -10.598 1.00 83.94 342 HIS A C 1
ATOM 2659 O O . HIS A 1 342 ? 14.158 -4.939 -11.685 1.00 83.94 342 HIS A O 1
ATOM 2665 N N . ALA A 1 343 ? 12.732 -4.963 -9.956 1.00 87.44 343 ALA A N 1
ATOM 2666 C CA . ALA A 1 343 ? 11.843 -3.945 -10.502 1.00 87.44 343 ALA A CA 1
ATOM 2667 C C . ALA A 1 343 ? 12.211 -2.544 -9.991 1.00 87.44 343 ALA A C 1
ATOM 2669 O O . ALA A 1 343 ? 12.157 -2.297 -8.784 1.00 87.44 343 ALA A O 1
ATOM 2670 N N . ASP A 1 344 ? 12.529 -1.622 -10.905 1.00 84.88 344 ASP A N 1
ATOM 2671 C CA . ASP A 1 344 ? 12.653 -0.191 -10.606 1.00 84.88 344 ASP A CA 1
ATOM 2672 C C . ASP A 1 344 ? 11.240 0.422 -10.471 1.00 84.88 344 ASP A C 1
ATOM 2674 O O . ASP A 1 344 ? 10.460 0.371 -11.431 1.00 84.88 344 ASP A O 1
ATOM 2678 N N . PRO A 1 345 ? 10.876 1.028 -9.320 1.00 83.62 345 PRO A N 1
ATOM 2679 C CA . PRO A 1 345 ? 9.591 1.707 -9.145 1.00 83.62 345 PRO A CA 1
ATOM 2680 C C . PRO A 1 345 ? 9.291 2.796 -10.188 1.00 83.62 345 PRO A C 1
ATOM 2682 O O . PRO A 1 345 ? 8.122 3.094 -10.436 1.00 83.62 345 PRO A O 1
ATOM 2685 N N . ARG A 1 346 ? 10.320 3.401 -10.793 1.00 82.94 346 ARG A N 1
ATOM 2686 C CA . ARG A 1 346 ? 10.213 4.527 -11.733 1.00 82.94 346 ARG A CA 1
ATOM 2687 C C . ARG A 1 346 ? 10.167 4.086 -13.194 1.00 82.94 346 ARG A C 1
ATOM 2689 O O . ARG A 1 346 ? 9.465 4.720 -13.977 1.00 82.94 346 ARG A O 1
ATOM 2696 N N . HIS A 1 347 ? 10.864 3.008 -13.549 1.00 86.88 347 HIS A N 1
ATOM 2697 C CA . HIS A 1 347 ? 11.081 2.611 -14.942 1.00 86.88 347 HIS A CA 1
ATOM 2698 C C . HIS A 1 347 ? 10.688 1.150 -15.214 1.00 86.88 347 HIS A C 1
ATOM 2700 O O . HIS A 1 347 ? 11.354 0.243 -14.713 1.00 86.88 347 HIS A O 1
ATOM 2706 N N . PRO A 1 348 ? 9.652 0.885 -16.034 1.00 91.94 348 PRO A N 1
ATOM 2707 C CA . PRO A 1 348 ? 9.450 -0.444 -16.592 1.00 91.94 348 PRO A CA 1
ATOM 2708 C C . PRO A 1 348 ? 10.582 -0.784 -17.559 1.00 91.94 348 PRO A C 1
ATOM 2710 O O . PRO A 1 348 ? 10.971 0.041 -18.389 1.00 91.94 348 PRO A O 1
ATOM 2713 N N . LEU A 1 349 ? 11.081 -2.016 -17.480 1.00 92.62 349 LEU A N 1
ATOM 2714 C CA . LEU A 1 349 ? 12.049 -2.542 -18.437 1.00 92.62 349 LEU A CA 1
ATOM 2715 C C . LEU A 1 349 ? 11.320 -3.330 -19.532 1.00 92.62 349 LEU A C 1
ATOM 2717 O O . LEU A 1 349 ? 10.450 -4.153 -19.234 1.00 92.62 349 LEU A O 1
ATOM 2721 N N . LEU A 1 350 ? 11.697 -3.106 -20.792 1.00 93.50 350 LEU A N 1
ATOM 2722 C CA . LEU A 1 350 ? 11.434 -4.036 -21.889 1.00 93.50 350 LEU A CA 1
ATOM 2723 C C . LEU A 1 350 ? 12.767 -4.665 -22.293 1.00 93.50 350 LEU A C 1
ATOM 2725 O O . LEU A 1 350 ? 13.650 -4.014 -22.853 1.00 93.50 350 LEU A O 1
ATOM 2729 N N . VAL A 1 351 ? 12.912 -5.939 -21.950 1.00 90.94 351 VAL A N 1
ATOM 2730 C CA . VAL A 1 351 ? 14.107 -6.740 -22.196 1.00 90.94 351 VAL A CA 1
ATOM 2731 C C . VAL A 1 351 ? 13.992 -7.419 -23.558 1.00 90.94 351 VAL A C 1
ATOM 2733 O O . VAL A 1 351 ? 12.948 -7.979 -23.885 1.00 90.94 351 VAL A O 1
ATOM 2736 N N . LEU A 1 352 ? 15.063 -7.397 -24.341 1.00 88.19 352 LEU A N 1
ATOM 2737 C CA . LEU A 1 352 ? 15.194 -8.052 -25.638 1.00 88.19 352 LEU A CA 1
ATOM 2738 C C . LEU A 1 352 ? 16.057 -9.306 -25.477 1.00 88.19 352 LEU A C 1
ATOM 2740 O O . LEU A 1 352 ? 17.201 -9.214 -25.021 1.00 88.19 352 LEU A O 1
ATOM 2744 N N . GLY A 1 353 ? 15.510 -10.470 -25.837 1.00 82.62 353 GLY A N 1
ATOM 2745 C CA . GLY A 1 353 ? 16.233 -11.743 -25.781 1.00 82.62 353 GLY A CA 1
ATOM 2746 C C . GLY A 1 353 ? 17.478 -11.778 -26.677 1.00 82.62 353 GLY A C 1
ATOM 2747 O O . GLY A 1 353 ? 17.595 -11.009 -27.631 1.00 82.62 353 GLY A O 1
ATOM 2748 N N . ALA A 1 354 ? 18.426 -12.672 -26.386 1.00 75.38 354 ALA A N 1
ATOM 2749 C CA . ALA A 1 354 ? 19.734 -12.664 -27.052 1.00 75.38 354 ALA A CA 1
ATOM 2750 C C . ALA A 1 354 ? 19.624 -12.939 -28.563 1.00 75.38 354 ALA A C 1
ATOM 2752 O O . ALA A 1 354 ? 20.280 -12.268 -29.360 1.00 75.38 354 ALA A O 1
ATOM 2753 N N . ALA A 1 355 ? 18.767 -13.886 -28.959 1.00 75.44 355 ALA A N 1
ATOM 2754 C CA . ALA A 1 355 ? 18.503 -14.176 -30.366 1.00 75.44 355 ALA A CA 1
ATOM 2755 C C . ALA A 1 355 ? 17.693 -13.051 -31.042 1.00 75.44 355 ALA A C 1
ATOM 2757 O O . ALA A 1 355 ? 17.987 -12.668 -32.170 1.00 75.44 355 ALA A O 1
ATOM 2758 N N . ALA A 1 356 ? 16.742 -12.449 -30.320 1.00 74.62 356 ALA A N 1
ATOM 2759 C CA . ALA A 1 356 ? 15.982 -11.289 -30.785 1.00 74.62 356 ALA A CA 1
ATOM 2760 C C . ALA A 1 356 ? 16.882 -10.075 -31.095 1.00 74.62 356 ALA A C 1
ATOM 2762 O O . ALA A 1 356 ? 16.749 -9.447 -32.141 1.00 74.62 356 ALA A O 1
ATOM 2763 N N . ALA A 1 357 ? 17.840 -9.767 -30.218 1.00 70.38 357 ALA A N 1
ATOM 2764 C CA . ALA A 1 357 ? 18.771 -8.650 -30.390 1.00 70.38 357 ALA A CA 1
ATOM 2765 C C . ALA A 1 357 ? 19.720 -8.813 -31.601 1.00 70.38 357 ALA A C 1
ATOM 2767 O O . ALA A 1 357 ? 20.250 -7.818 -32.109 1.00 70.38 357 ALA A O 1
ATOM 2768 N N . ALA A 1 358 ? 19.917 -10.050 -32.077 1.00 74.50 358 ALA A N 1
ATOM 2769 C CA . ALA A 1 358 ? 20.735 -10.377 -33.244 1.00 74.50 358 ALA A CA 1
ATOM 2770 C C . ALA A 1 358 ? 20.016 -10.162 -34.594 1.00 74.50 358 ALA A C 1
ATOM 2772 O O . ALA A 1 358 ? 20.690 -10.056 -35.619 1.00 74.50 358 ALA A O 1
ATOM 2773 N N . GLU A 1 359 ? 18.683 -10.040 -34.603 1.00 80.50 359 GLU A N 1
ATOM 2774 C CA . GLU A 1 359 ? 17.860 -9.793 -35.798 1.00 80.50 359 GLU A CA 1
ATOM 2775 C C . GLU A 1 359 ? 17.198 -8.395 -35.750 1.00 80.50 359 GLU A C 1
ATOM 2777 O O . GLU A 1 359 ? 15.975 -8.282 -35.640 1.00 80.50 359 GLU A O 1
ATOM 2782 N N . PRO A 1 360 ? 17.975 -7.291 -35.817 1.00 78.62 360 PRO A N 1
ATOM 2783 C CA . PRO A 1 360 ? 17.490 -5.948 -35.485 1.00 78.62 360 PRO A CA 1
ATOM 2784 C C . PRO A 1 360 ? 16.304 -5.456 -36.325 1.00 78.62 360 PRO A C 1
ATOM 2786 O O . PRO A 1 360 ? 15.465 -4.736 -35.798 1.00 78.62 360 PRO A O 1
ATOM 2789 N N . ALA A 1 361 ? 16.212 -5.813 -37.610 1.00 79.38 361 ALA A N 1
ATOM 2790 C CA . ALA A 1 361 ? 15.136 -5.327 -38.480 1.00 79.38 361 ALA A CA 1
ATOM 2791 C C . ALA A 1 361 ? 13.760 -5.879 -38.058 1.00 79.38 361 ALA A C 1
ATOM 2793 O O . ALA A 1 361 ? 12.827 -5.108 -37.828 1.00 79.38 361 ALA A O 1
ATOM 2794 N N . ASP A 1 362 ? 13.665 -7.199 -37.893 1.00 83.19 362 ASP A N 1
ATOM 2795 C CA . ASP A 1 362 ? 12.458 -7.889 -37.434 1.00 83.19 362 ASP A CA 1
ATOM 2796 C C . ASP A 1 362 ? 12.132 -7.493 -35.987 1.00 83.19 362 ASP A C 1
ATOM 2798 O O . ASP A 1 362 ? 10.994 -7.137 -35.674 1.00 83.19 362 ASP A O 1
ATOM 2802 N N . ALA A 1 363 ? 13.151 -7.472 -35.119 1.00 84.19 363 ALA A N 1
ATOM 2803 C CA . ALA A 1 363 ? 13.009 -7.088 -33.719 1.00 84.19 363 ALA A CA 1
ATOM 2804 C C . ALA A 1 363 ? 12.450 -5.669 -33.550 1.00 84.19 363 ALA A C 1
ATOM 2806 O O . ALA A 1 363 ? 11.633 -5.443 -32.659 1.00 84.19 363 ALA A O 1
ATOM 2807 N N . LEU A 1 364 ? 12.852 -4.720 -34.404 1.00 85.75 364 LEU A N 1
ATOM 2808 C CA . LEU A 1 364 ? 12.372 -3.341 -34.343 1.00 85.75 364 LEU A CA 1
ATOM 2809 C C . LEU A 1 364 ? 10.935 -3.183 -34.832 1.00 85.75 364 LEU A C 1
ATOM 2811 O O . LEU A 1 364 ? 10.163 -2.476 -34.188 1.00 85.75 364 LEU A O 1
ATOM 2815 N N . ALA A 1 365 ? 10.544 -3.876 -35.904 1.00 87.62 365 ALA A N 1
ATOM 2816 C CA . ALA A 1 365 ? 9.157 -3.860 -36.370 1.00 87.62 365 ALA A CA 1
ATOM 2817 C C . ALA A 1 365 ? 8.191 -4.421 -35.307 1.00 87.62 365 ALA A C 1
ATOM 2819 O O . ALA A 1 365 ? 7.113 -3.864 -35.078 1.00 87.62 365 ALA A O 1
ATOM 2820 N N . VAL A 1 366 ? 8.597 -5.490 -34.613 1.00 90.56 366 VAL A N 1
ATOM 2821 C CA . VAL A 1 366 ? 7.821 -6.080 -33.513 1.00 90.56 366 VAL A CA 1
ATOM 2822 C C . VAL A 1 366 ? 7.844 -5.187 -32.269 1.00 90.56 366 VAL A C 1
ATOM 2824 O O . VAL A 1 366 ? 6.793 -4.974 -31.665 1.00 90.56 366 VAL A O 1
ATOM 2827 N N . LEU A 1 367 ? 8.993 -4.607 -31.906 1.00 90.00 367 LEU A N 1
ATOM 2828 C CA . LEU A 1 367 ? 9.115 -3.677 -30.777 1.00 90.00 367 LEU A CA 1
ATOM 2829 C C . LEU A 1 367 ? 8.219 -2.443 -30.951 1.00 90.00 367 LEU A C 1
ATOM 2831 O O . LEU A 1 367 ? 7.474 -2.108 -30.032 1.00 90.00 367 LEU A O 1
ATOM 2835 N N . ASP A 1 368 ? 8.239 -1.812 -32.127 1.00 89.31 368 ASP A N 1
ATOM 2836 C CA . ASP A 1 368 ? 7.384 -0.665 -32.452 1.00 89.31 368 ASP A CA 1
ATOM 2837 C C . ASP A 1 368 ? 5.896 -1.029 -32.321 1.00 89.31 368 ASP A C 1
ATOM 2839 O O . ASP A 1 368 ? 5.129 -0.309 -31.677 1.00 89.31 368 ASP A O 1
ATOM 2843 N N . SER A 1 369 ? 5.497 -2.182 -32.873 1.00 90.06 369 SER A N 1
ATOM 2844 C CA . SER A 1 369 ? 4.122 -2.696 -32.809 1.00 90.06 369 SER A CA 1
ATOM 2845 C C . SER A 1 369 ? 3.663 -2.989 -31.374 1.00 90.06 369 SER A C 1
ATOM 2847 O O . SER A 1 369 ? 2.538 -2.651 -30.996 1.00 90.06 369 SER A O 1
ATOM 2849 N N . VAL A 1 370 ? 4.536 -3.571 -30.544 1.00 91.44 370 VAL A N 1
ATOM 2850 C CA . VAL A 1 370 ? 4.274 -3.824 -29.119 1.00 91.44 370 VAL A CA 1
ATOM 2851 C C . VAL A 1 370 ? 4.144 -2.508 -28.354 1.00 91.44 370 VAL A C 1
ATOM 2853 O O . VAL A 1 370 ? 3.153 -2.306 -27.656 1.00 91.44 370 VAL A O 1
ATOM 2856 N N . VAL A 1 371 ? 5.111 -1.593 -28.480 1.00 90.75 371 VAL A N 1
ATOM 2857 C CA . VAL A 1 371 ? 5.136 -0.350 -27.690 1.00 90.75 371 VAL A CA 1
ATOM 2858 C C . VAL A 1 371 ? 3.993 0.595 -28.077 1.00 90.75 371 VAL A C 1
ATOM 2860 O O . VAL A 1 371 ? 3.444 1.254 -27.194 1.00 90.75 371 VAL A O 1
ATOM 2863 N N . ALA A 1 372 ? 3.557 0.599 -29.341 1.00 89.69 372 ALA A N 1
ATOM 2864 C CA . ALA A 1 372 ? 2.374 1.338 -29.790 1.00 89.69 372 ALA A CA 1
ATOM 2865 C C . ALA A 1 372 ? 1.053 0.855 -29.149 1.00 89.69 372 ALA A C 1
ATOM 2867 O O . ALA A 1 372 ? 0.089 1.617 -29.094 1.00 89.69 372 ALA A O 1
ATOM 2868 N N . GLN A 1 373 ? 1.004 -0.386 -28.651 1.00 90.62 373 GLN A N 1
ATOM 2869 C CA . GLN A 1 373 ? -0.152 -0.960 -27.950 1.00 90.62 373 GLN A CA 1
ATOM 2870 C C . GLN A 1 373 ? -0.068 -0.823 -26.418 1.00 90.62 373 GLN A C 1
ATOM 2872 O O . GLN A 1 373 ? -1.069 -1.030 -25.728 1.00 90.62 373 GLN A O 1
ATOM 2877 N N . LEU A 1 374 ? 1.098 -0.469 -25.859 1.00 90.06 374 LEU A N 1
ATOM 2878 C CA . LEU A 1 374 ? 1.253 -0.279 -24.416 1.00 90.06 374 LEU A CA 1
ATOM 2879 C C . LEU A 1 374 ? 0.581 1.029 -23.947 1.00 90.06 374 LEU A C 1
ATOM 2881 O O . LEU A 1 374 ? 0.688 2.056 -24.621 1.00 90.06 374 LEU A O 1
ATOM 2885 N N . PRO A 1 375 ? -0.041 1.054 -22.749 1.00 84.31 375 PRO A N 1
ATOM 2886 C CA . PRO A 1 375 ? -0.558 2.288 -22.163 1.00 84.31 375 PRO A CA 1
ATOM 2887 C C . PRO A 1 375 ? 0.525 3.370 -22.044 1.00 84.31 375 PRO A C 1
ATOM 2889 O O . PRO A 1 375 ? 1.661 3.074 -21.675 1.00 84.31 375 PRO A O 1
ATOM 2892 N N . SER A 1 376 ? 0.165 4.639 -22.255 1.00 80.38 376 SER A N 1
ATOM 2893 C CA . SER A 1 376 ? 1.101 5.780 -22.189 1.00 80.38 376 SER A CA 1
ATOM 2894 C C . SER A 1 376 ? 1.822 5.926 -20.841 1.00 80.38 376 SER A C 1
ATOM 2896 O O . SER A 1 376 ? 2.964 6.378 -20.787 1.00 80.38 376 SER A O 1
ATOM 2898 N N . SER A 1 377 ? 1.195 5.470 -19.751 1.00 78.75 377 SER A N 1
ATOM 2899 C CA . SER A 1 377 ? 1.786 5.377 -18.407 1.00 78.75 377 SER A CA 1
ATOM 2900 C C . SER A 1 377 ? 2.866 4.294 -18.252 1.00 78.75 377 SER A C 1
ATOM 2902 O O . SER A 1 377 ? 3.471 4.191 -17.187 1.00 78.75 377 SER A O 1
ATOM 2904 N N . ILE A 1 378 ? 3.097 3.493 -19.294 1.00 86.00 378 ILE A N 1
ATOM 2905 C CA . ILE A 1 378 ? 4.139 2.466 -19.395 1.00 86.00 378 ILE A CA 1
ATOM 2906 C C . ILE A 1 378 ? 5.149 2.842 -20.478 1.00 86.00 378 ILE A C 1
ATOM 2908 O O . ILE A 1 378 ? 6.344 2.794 -20.212 1.00 86.00 378 ILE A O 1
ATOM 2912 N N . SER A 1 379 ? 4.692 3.231 -21.675 1.00 83.06 379 SER A N 1
ATOM 2913 C CA . SER A 1 379 ? 5.576 3.523 -22.813 1.00 83.06 379 SER A CA 1
ATOM 2914 C C . SER A 1 379 ? 6.391 4.812 -22.652 1.00 83.06 379 SER A C 1
ATOM 2916 O O . SER A 1 379 ? 7.507 4.870 -23.154 1.00 83.06 379 SER A O 1
ATOM 2918 N N . GLY A 1 380 ? 5.897 5.806 -21.902 1.00 82.81 380 GLY A N 1
ATOM 2919 C CA . GLY A 1 380 ? 6.654 7.020 -21.563 1.00 82.81 380 GLY A CA 1
ATOM 2920 C C . GLY A 1 380 ? 7.899 6.782 -20.684 1.00 82.81 380 GLY A C 1
ATOM 2921 O O . GLY A 1 380 ? 8.981 7.220 -21.061 1.00 82.81 380 GLY A O 1
ATOM 2922 N N . PRO A 1 381 ? 7.789 6.109 -19.518 1.00 84.56 381 PRO A N 1
ATOM 2923 C CA . PRO A 1 381 ? 8.935 5.832 -18.638 1.00 84.56 381 PRO A CA 1
ATOM 2924 C C . PRO A 1 381 ? 9.769 4.590 -19.020 1.00 84.56 381 PRO A C 1
ATOM 2926 O O . PRO A 1 381 ? 10.685 4.238 -18.269 1.00 84.56 381 PRO A O 1
ATOM 2929 N N . LEU A 1 382 ? 9.438 3.904 -20.121 1.00 89.12 382 LEU A N 1
ATOM 2930 C CA . LEU A 1 382 ? 10.037 2.632 -20.542 1.00 89.12 382 LEU A CA 1
ATOM 2931 C C . LEU A 1 382 ? 11.548 2.746 -20.789 1.00 89.12 382 LEU A C 1
ATOM 2933 O O . LEU A 1 382 ? 12.008 3.713 -21.389 1.00 89.12 382 LEU A O 1
ATOM 2937 N N . ARG A 1 383 ? 12.314 1.724 -20.391 1.00 89.94 383 ARG A N 1
ATOM 2938 C CA . ARG A 1 383 ? 13.732 1.569 -20.760 1.00 89.94 383 ARG A CA 1
ATOM 2939 C C . ARG A 1 383 ? 13.964 0.243 -21.479 1.00 89.94 383 ARG A C 1
ATOM 2941 O O . ARG A 1 383 ? 13.400 -0.780 -21.089 1.00 89.94 383 ARG A O 1
ATOM 2948 N N . LEU A 1 384 ? 14.817 0.255 -22.502 1.00 89.56 384 LEU A N 1
ATOM 2949 C CA . LEU A 1 384 ? 15.191 -0.943 -23.255 1.00 89.56 384 LEU A CA 1
ATOM 2950 C C . LEU A 1 384 ? 16.451 -1.596 -22.682 1.00 89.56 384 LEU A C 1
ATOM 2952 O O . LEU A 1 384 ? 17.432 -0.915 -22.380 1.00 89.56 384 LEU A O 1
ATOM 2956 N N . VAL A 1 385 ? 16.436 -2.925 -22.584 1.00 87.31 385 VAL A N 1
ATOM 2957 C CA . VAL A 1 385 ? 17.564 -3.726 -22.088 1.00 87.31 385 VAL A CA 1
ATOM 2958 C C . VAL A 1 385 ? 17.856 -4.867 -23.057 1.00 87.31 385 VAL A C 1
ATOM 2960 O O . VAL A 1 385 ? 16.934 -5.565 -23.460 1.00 87.31 385 VAL A O 1
ATOM 2963 N N . VAL A 1 386 ? 19.118 -5.120 -23.397 1.00 84.81 386 VAL A N 1
ATOM 2964 C CA . VAL A 1 386 ? 19.546 -6.354 -24.084 1.00 84.81 386 VAL A CA 1
ATOM 2965 C C . VAL A 1 386 ? 20.150 -7.349 -23.090 1.00 84.81 386 VAL A C 1
ATOM 2967 O O . VAL A 1 386 ? 20.831 -6.964 -22.138 1.00 84.81 386 VAL A O 1
ATOM 2970 N N . THR A 1 387 ? 19.909 -8.648 -23.288 1.00 79.56 387 THR A N 1
ATOM 2971 C CA . THR A 1 387 ? 20.440 -9.691 -22.383 1.00 79.56 387 THR A CA 1
ATOM 2972 C C . THR A 1 387 ? 21.935 -9.955 -22.540 1.00 79.56 387 THR A C 1
ATOM 2974 O O . THR A 1 387 ? 22.556 -10.507 -21.632 1.00 79.56 387 THR A O 1
ATOM 2977 N N . ARG A 1 388 ? 22.521 -9.571 -23.678 1.00 72.62 388 ARG A N 1
ATOM 2978 C CA . ARG A 1 388 ? 23.958 -9.633 -23.974 1.00 72.62 388 ARG A CA 1
ATOM 2979 C C . ARG A 1 388 ? 24.355 -8.374 -24.764 1.00 72.62 388 ARG A C 1
ATOM 2981 O O . ARG A 1 388 ? 23.515 -7.868 -25.511 1.00 72.62 388 ARG A O 1
ATOM 2988 N N . PRO A 1 389 ? 25.604 -7.881 -24.653 1.00 67.31 389 PRO A N 1
ATOM 2989 C CA . PRO A 1 389 ? 26.089 -6.778 -25.479 1.00 67.31 389 PRO A CA 1
ATOM 2990 C C . PRO A 1 389 ? 25.928 -7.062 -26.977 1.00 67.31 389 PRO A C 1
ATOM 2992 O O . PRO A 1 389 ? 26.173 -8.176 -27.444 1.00 67.31 389 PRO A O 1
ATOM 2995 N N . LEU A 1 390 ? 25.526 -6.038 -27.727 1.00 68.12 390 LEU A N 1
ATOM 2996 C CA . LEU A 1 390 ? 25.364 -6.111 -29.177 1.00 68.12 390 LEU A CA 1
ATOM 2997 C C . LEU A 1 390 ? 26.729 -6.222 -29.866 1.00 68.12 390 LEU A C 1
ATOM 2999 O O . LEU A 1 390 ? 27.650 -5.479 -29.539 1.00 68.12 390 LEU A O 1
ATOM 3003 N N . ALA A 1 391 ? 26.840 -7.092 -30.871 1.00 68.62 391 ALA A N 1
ATOM 3004 C CA . ALA A 1 391 ? 27.987 -7.078 -31.777 1.00 68.62 391 ALA A CA 1
ATOM 3005 C C . ALA A 1 391 ? 27.967 -5.809 -32.651 1.00 68.62 391 ALA A C 1
ATOM 3007 O O . ALA A 1 391 ? 26.891 -5.345 -33.034 1.00 68.62 391 ALA A O 1
ATOM 3008 N N . ASP A 1 392 ? 29.136 -5.294 -33.040 1.00 65.88 392 ASP A N 1
ATOM 3009 C CA . ASP A 1 392 ? 29.305 -3.986 -33.706 1.00 65.88 392 ASP A CA 1
ATOM 3010 C C . ASP A 1 392 ? 28.378 -3.772 -34.921 1.00 65.88 392 ASP A C 1
ATOM 3012 O O . ASP A 1 392 ? 27.806 -2.699 -35.117 1.00 65.88 392 ASP A O 1
ATOM 3016 N N . ARG A 1 393 ? 28.161 -4.827 -35.722 1.00 59.12 393 ARG A N 1
ATOM 3017 C CA . ARG A 1 393 ? 27.249 -4.801 -36.884 1.00 59.12 393 ARG A CA 1
ATOM 3018 C C . ARG A 1 393 ? 25.776 -4.608 -36.513 1.00 59.12 393 ARG A C 1
ATOM 3020 O O . ARG A 1 393 ? 25.038 -4.031 -37.304 1.00 59.12 393 ARG A O 1
ATOM 3027 N N . ALA A 1 394 ? 25.349 -5.090 -35.348 1.00 63.88 394 ALA A N 1
ATOM 3028 C CA . ALA A 1 394 ? 24.002 -4.873 -34.828 1.00 63.88 394 ALA A CA 1
ATOM 3029 C C . ALA A 1 394 ? 23.895 -3.511 -34.125 1.00 63.88 394 ALA A C 1
ATOM 3031 O O . ALA A 1 394 ? 22.888 -2.826 -34.297 1.00 63.88 394 ALA A O 1
ATOM 3032 N N . ALA A 1 395 ? 24.933 -3.084 -33.393 1.00 68.56 395 ALA A N 1
ATOM 3033 C CA . ALA A 1 395 ? 24.959 -1.800 -32.686 1.00 68.56 395 ALA A CA 1
ATOM 3034 C C . ALA A 1 395 ? 24.629 -0.609 -33.609 1.00 68.56 395 ALA A C 1
ATOM 3036 O O . ALA A 1 395 ? 23.840 0.259 -33.241 1.00 68.56 395 ALA A O 1
ATOM 3037 N N . ALA A 1 396 ? 25.130 -0.620 -34.850 1.00 70.25 396 ALA A N 1
ATOM 3038 C CA . ALA A 1 396 ? 24.799 0.394 -35.853 1.00 70.25 396 ALA A CA 1
ATOM 3039 C C . ALA A 1 396 ? 23.292 0.474 -36.187 1.00 70.25 396 ALA A C 1
ATOM 3041 O O . ALA A 1 396 ? 22.774 1.574 -36.364 1.00 70.25 396 ALA A O 1
ATOM 3042 N N . ALA A 1 397 ? 22.567 -0.649 -36.231 1.00 71.00 397 ALA A N 1
ATOM 3043 C CA . ALA A 1 397 ? 21.115 -0.654 -36.452 1.00 71.00 397 ALA A CA 1
ATOM 3044 C C . ALA A 1 397 ? 20.348 -0.177 -35.202 1.00 71.00 397 ALA A C 1
ATOM 3046 O O . ALA A 1 397 ? 19.444 0.660 -35.296 1.00 71.00 397 ALA A O 1
ATOM 3047 N N . TRP A 1 398 ? 20.773 -0.646 -34.024 1.00 75.56 398 TRP A N 1
ATOM 3048 C CA . TRP A 1 398 ? 20.222 -0.248 -32.726 1.00 75.56 398 TRP A CA 1
ATOM 3049 C C . TRP A 1 398 ? 20.520 1.226 -32.352 1.00 75.56 398 TRP A C 1
ATOM 3051 O O . TRP A 1 398 ? 19.846 1.785 -31.494 1.00 75.56 398 TRP A O 1
ATOM 3061 N N . SER A 1 399 ? 21.432 1.921 -33.045 1.00 71.19 399 SER A N 1
ATOM 3062 C CA . SER A 1 399 ? 21.664 3.370 -32.857 1.00 71.19 399 SER A CA 1
ATOM 3063 C C . SER A 1 399 ? 20.433 4.245 -33.154 1.00 71.19 399 SER A C 1
ATOM 3065 O O . SER A 1 399 ? 20.233 5.283 -32.530 1.00 71.19 399 SER A O 1
ATOM 3067 N N . SER A 1 400 ? 19.543 3.799 -34.049 1.00 69.88 400 SER A N 1
ATOM 3068 C CA . SER A 1 400 ? 18.275 4.488 -34.351 1.00 69.88 400 SER A CA 1
ATOM 3069 C C . SER A 1 400 ? 17.263 4.463 -33.191 1.00 69.88 400 SER A C 1
ATOM 3071 O O . SER A 1 400 ? 16.245 5.159 -33.219 1.00 69.88 400 SER A O 1
ATOM 3073 N N . VAL A 1 401 ? 17.547 3.651 -32.173 1.00 71.75 401 VAL A N 1
ATOM 3074 C CA . VAL A 1 401 ? 16.630 3.235 -31.110 1.00 71.75 401 VAL A CA 1
ATOM 3075 C C . VAL A 1 401 ? 16.901 4.022 -29.832 1.00 71.75 401 VAL A C 1
ATOM 3077 O O . VAL A 1 401 ? 15.956 4.398 -29.138 1.00 71.75 401 VAL A O 1
ATOM 3080 N N . THR A 1 402 ? 18.164 4.376 -29.571 1.00 70.56 402 THR A N 1
ATOM 3081 C CA . THR A 1 402 ? 18.546 5.234 -28.437 1.00 70.56 402 THR A CA 1
ATOM 3082 C C . THR A 1 402 ? 17.930 6.629 -28.546 1.00 70.56 402 THR A C 1
ATOM 3084 O O . THR A 1 402 ? 17.414 7.164 -27.567 1.00 70.56 402 THR A O 1
ATOM 3087 N N . GLY A 1 403 ? 17.862 7.180 -29.763 1.00 68.50 403 GLY A N 1
ATOM 3088 C CA . GLY A 1 403 ? 17.157 8.433 -30.055 1.00 68.50 403 GLY A CA 1
ATOM 3089 C C . GLY A 1 403 ? 15.625 8.364 -29.940 1.00 68.50 403 GLY A C 1
ATOM 3090 O O . GLY A 1 403 ? 14.977 9.407 -29.981 1.00 68.50 403 GLY A O 1
ATOM 3091 N N . ARG A 1 404 ? 15.033 7.166 -29.799 1.00 71.00 404 ARG A N 1
ATOM 3092 C CA . ARG A 1 404 ? 13.577 6.953 -29.682 1.00 71.00 404 ARG A CA 1
ATOM 3093 C C . ARG A 1 404 ? 13.133 6.565 -28.268 1.00 71.00 404 ARG A C 1
ATOM 3095 O O . ARG A 1 404 ? 12.065 6.996 -27.843 1.00 71.00 404 ARG A O 1
ATOM 3102 N N . TYR A 1 405 ? 13.938 5.777 -27.554 1.00 72.25 405 TYR A N 1
ATOM 3103 C CA . TYR A 1 405 ? 13.591 5.192 -26.249 1.00 72.25 405 TYR A CA 1
ATOM 3104 C C . TYR A 1 405 ? 14.597 5.508 -25.128 1.00 72.25 405 TYR A C 1
ATOM 3106 O O . TYR A 1 405 ? 14.531 4.916 -24.052 1.00 72.25 405 TYR A O 1
ATOM 3114 N N . GLY A 1 406 ? 15.528 6.437 -25.361 1.00 75.56 406 GLY A N 1
ATOM 3115 C CA . GLY A 1 406 ? 16.622 6.720 -24.433 1.00 75.56 406 GLY A CA 1
ATOM 3116 C C . GLY A 1 406 ? 17.734 5.662 -24.491 1.00 75.56 406 GLY A C 1
ATOM 3117 O O . GLY A 1 406 ? 17.677 4.736 -25.302 1.00 75.56 406 GLY A O 1
ATOM 3118 N N . PRO A 1 407 ? 18.781 5.798 -23.661 1.00 78.25 407 PRO A N 1
ATOM 3119 C CA . PRO A 1 407 ? 19.956 4.939 -23.740 1.00 78.25 407 PRO A CA 1
ATOM 3120 C C . PRO A 1 407 ? 19.610 3.465 -23.494 1.00 78.25 407 PRO A C 1
ATOM 3122 O O . PRO A 1 407 ? 18.899 3.117 -22.547 1.00 78.25 407 PRO A O 1
ATOM 3125 N N . MET A 1 408 ? 20.131 2.592 -24.359 1.00 79.25 408 MET A N 1
ATOM 3126 C CA . MET A 1 408 ? 19.971 1.147 -24.220 1.00 79.25 408 MET A CA 1
ATOM 3127 C C . MET A 1 408 ? 20.878 0.612 -23.115 1.00 79.25 408 MET A C 1
ATOM 3129 O O . MET A 1 408 ? 22.039 1.000 -22.990 1.00 79.25 408 MET A O 1
ATOM 3133 N N . LEU A 1 409 ? 20.349 -0.325 -22.337 1.00 84.19 409 LEU A N 1
ATOM 3134 C CA . LEU A 1 409 ? 21.058 -0.946 -21.226 1.00 84.19 409 LEU A CA 1
ATOM 3135 C C . LEU A 1 409 ? 21.411 -2.405 -21.559 1.00 84.19 409 LEU A C 1
ATOM 3137 O O . LEU A 1 409 ? 20.774 -3.031 -22.404 1.00 84.19 409 LEU A O 1
ATOM 3141 N N . THR A 1 410 ? 22.389 -2.979 -20.866 1.00 80.81 410 THR A N 1
ATOM 3142 C CA . THR A 1 410 ? 22.731 -4.408 -20.913 1.00 80.81 410 THR A CA 1
ATOM 3143 C C . THR A 1 410 ? 22.704 -5.008 -19.512 1.00 80.81 410 THR A C 1
ATOM 3145 O O . THR A 1 410 ? 23.034 -4.337 -18.532 1.00 80.81 410 THR A O 1
ATOM 3148 N N . ILE A 1 411 ? 22.340 -6.286 -19.402 1.00 75.94 411 ILE A N 1
ATOM 3149 C CA . ILE A 1 411 ? 22.514 -7.046 -18.155 1.00 75.94 411 ILE A CA 1
ATOM 3150 C C . ILE A 1 411 ? 24.019 -7.259 -17.912 1.00 75.94 411 ILE A C 1
ATOM 3152 O O . ILE A 1 411 ? 24.762 -7.560 -18.850 1.00 75.94 411 ILE A O 1
ATOM 3156 N N . VAL A 1 412 ? 24.470 -7.106 -16.663 1.00 67.50 412 VAL A N 1
ATOM 3157 C CA . VAL A 1 412 ? 25.859 -7.340 -16.237 1.00 67.50 412 VAL A CA 1
ATOM 3158 C C . VAL A 1 412 ? 25.865 -8.148 -14.939 1.00 67.50 412 VAL A C 1
ATOM 3160 O O . VAL A 1 412 ? 25.518 -7.645 -13.873 1.00 67.50 412 VAL A O 1
ATOM 3163 N N . GLY A 1 413 ? 26.288 -9.411 -15.014 1.00 60.78 413 GLY A N 1
ATOM 3164 C CA . GLY A 1 413 ? 26.309 -10.306 -13.853 1.00 60.78 413 GLY A CA 1
ATOM 3165 C C . GLY A 1 413 ? 24.908 -10.634 -13.301 1.00 60.78 413 GLY A C 1
ATOM 3166 O O . GLY A 1 413 ? 23.910 -10.510 -14.016 1.00 60.78 413 GLY A O 1
ATOM 3167 N N . PRO A 1 414 ? 24.810 -11.098 -12.041 1.00 59.84 414 PRO A N 1
ATOM 3168 C CA . PRO A 1 414 ? 23.543 -11.504 -11.445 1.00 59.84 414 PRO A CA 1
ATOM 3169 C C . PRO A 1 414 ? 22.697 -10.290 -11.019 1.00 59.84 414 PRO A C 1
ATOM 3171 O O . PRO A 1 414 ? 22.825 -9.790 -9.909 1.00 59.84 414 PRO A O 1
ATOM 3174 N N . GLY A 1 415 ? 21.800 -9.836 -11.897 1.00 58.25 415 GLY A N 1
ATOM 3175 C CA . GLY A 1 415 ? 20.703 -8.922 -11.550 1.00 58.25 415 GLY A CA 1
ATOM 3176 C C . GLY A 1 415 ? 20.967 -7.430 -11.775 1.00 58.25 415 GLY A C 1
ATOM 3177 O O . GLY A 1 415 ? 20.026 -6.642 -11.686 1.00 58.25 415 GLY A O 1
ATOM 3178 N N . HIS A 1 416 ? 22.198 -7.026 -12.104 1.00 63.94 416 HIS A N 1
ATOM 3179 C CA . HIS A 1 416 ? 22.508 -5.631 -12.424 1.00 63.94 416 HIS A CA 1
ATOM 3180 C C . HIS A 1 416 ? 22.303 -5.319 -13.909 1.00 63.94 416 HIS A C 1
ATOM 3182 O O . HIS A 1 416 ? 22.482 -6.165 -14.787 1.00 63.94 416 HIS A O 1
ATOM 3188 N N . VAL A 1 417 ? 21.947 -4.065 -14.179 1.00 74.88 417 VAL A N 1
ATOM 3189 C CA . VAL A 1 417 ? 21.719 -3.512 -15.515 1.00 74.88 417 VAL A CA 1
ATOM 3190 C C . VAL A 1 417 ? 22.545 -2.232 -15.631 1.00 74.88 417 VAL A C 1
ATOM 3192 O O . VAL A 1 417 ? 22.507 -1.392 -14.732 1.00 74.88 417 VAL A O 1
ATOM 3195 N N . VAL A 1 418 ? 23.321 -2.107 -16.706 1.00 73.62 418 VAL A N 1
ATOM 3196 C CA . VAL A 1 418 ? 24.291 -1.021 -16.929 1.00 73.62 418 VAL A CA 1
ATOM 3197 C C . VAL A 1 418 ? 24.061 -0.413 -18.310 1.00 73.62 418 VAL A C 1
ATOM 3199 O O . VAL A 1 418 ? 23.677 -1.113 -19.243 1.00 73.62 418 VAL A O 1
ATOM 3202 N N . GLU A 1 419 ? 24.276 0.890 -18.444 1.00 75.56 419 GLU A N 1
ATOM 3203 C CA . GLU A 1 419 ? 24.168 1.606 -19.717 1.00 75.56 419 GLU A CA 1
ATOM 3204 C C . GLU A 1 419 ? 25.232 1.134 -20.722 1.00 75.56 419 GLU A C 1
ATOM 3206 O O . GLU A 1 419 ? 26.395 0.942 -20.360 1.00 75.56 419 GLU A O 1
ATOM 3211 N N . LEU A 1 420 ? 24.839 0.910 -21.980 1.00 66.69 420 LEU A N 1
ATOM 3212 C CA . LEU A 1 420 ? 25.794 0.604 -23.046 1.00 66.69 420 LEU A CA 1
ATOM 3213 C C . LEU A 1 420 ? 26.575 1.879 -23.410 1.00 66.69 420 LEU A C 1
ATOM 3215 O O . LEU A 1 420 ? 25.950 2.922 -23.598 1.00 66.69 420 LEU A O 1
ATOM 3219 N N . PRO A 1 421 ? 27.915 1.824 -23.538 1.00 54.88 421 PRO A N 1
ATOM 3220 C CA . PRO A 1 421 ? 28.709 3.000 -23.876 1.00 54.88 421 PRO A CA 1
ATOM 3221 C C . PRO A 1 421 ? 28.349 3.506 -25.277 1.00 54.88 421 PRO A C 1
ATOM 3223 O O . PRO A 1 421 ? 28.415 2.755 -26.254 1.00 54.88 421 PRO A O 1
ATOM 3226 N N . ASP A 1 422 ? 27.980 4.783 -25.368 1.00 49.94 422 ASP A N 1
ATOM 3227 C CA . ASP A 1 422 ? 27.585 5.412 -26.624 1.00 49.94 422 ASP A CA 1
ATOM 3228 C C . ASP A 1 422 ? 28.787 5.576 -27.569 1.00 49.94 422 ASP A C 1
ATOM 3230 O O . ASP A 1 422 ? 29.690 6.375 -27.330 1.00 49.94 422 ASP A O 1
ATOM 3234 N N . GLN A 1 423 ? 28.785 4.823 -28.673 1.00 50.00 423 GLN A N 1
ATOM 3235 C CA . GLN A 1 423 ? 29.821 4.904 -29.708 1.00 50.00 423 GLN A CA 1
ATOM 3236 C C . GLN A 1 423 ? 29.593 6.054 -30.710 1.00 50.00 423 GLN A C 1
ATOM 3238 O O . GLN A 1 423 ? 30.348 6.178 -31.674 1.00 50.00 423 GLN A O 1
ATOM 3243 N N . SER A 1 424 ? 28.587 6.917 -30.503 1.00 39.62 424 SER A N 1
ATOM 3244 C CA . SER A 1 424 ? 28.299 8.066 -31.383 1.00 39.62 424 SER A CA 1
ATOM 3245 C C . SER A 1 424 ? 29.429 9.102 -31.439 1.00 39.62 424 SER A C 1
ATOM 3247 O O . SER A 1 424 ? 29.509 9.870 -32.399 1.00 39.62 424 SER A O 1
ATOM 3249 N N . HIS A 1 425 ? 30.332 9.104 -30.454 1.00 31.55 425 HIS A N 1
ATOM 3250 C CA . HIS A 1 425 ? 31.564 9.886 -30.478 1.00 31.55 425 HIS A CA 1
ATOM 3251 C C . HIS A 1 425 ? 32.800 8.976 -30.471 1.00 31.55 425 HIS A C 1
ATOM 3253 O O . HIS A 1 425 ? 33.117 8.395 -29.432 1.00 31.55 425 HIS A O 1
ATOM 3259 N N . PRO A 1 426 ? 33.579 8.909 -31.569 1.00 34.44 426 PRO A N 1
ATOM 3260 C CA . PRO A 1 426 ? 34.971 8.508 -31.458 1.00 34.44 426 PRO A CA 1
ATOM 3261 C C . PRO A 1 426 ? 35.708 9.597 -30.671 1.00 34.44 426 PRO A C 1
ATOM 3263 O O . PRO A 1 426 ? 35.985 10.677 -31.200 1.00 34.44 426 PRO A O 1
ATOM 3266 N N . GLU A 1 427 ? 36.021 9.323 -29.403 1.00 31.48 427 GLU A N 1
ATOM 3267 C CA . GLU A 1 427 ? 36.999 10.113 -28.656 1.00 31.48 427 GLU A CA 1
ATOM 3268 C C . GLU A 1 427 ? 38.299 10.107 -29.468 1.00 31.48 427 GLU A C 1
ATOM 3270 O O . GLU A 1 427 ? 38.904 9.056 -29.696 1.00 31.48 427 GLU A O 1
ATOM 3275 N N . ALA A 1 428 ? 38.672 11.272 -30.008 1.00 32.75 428 ALA A N 1
ATOM 3276 C CA . ALA A 1 428 ? 39.797 11.368 -30.926 1.00 32.75 428 ALA A CA 1
ATOM 3277 C C . ALA A 1 428 ? 41.062 10.901 -30.188 1.00 32.75 428 ALA A C 1
ATOM 3279 O O . ALA A 1 428 ? 41.396 11.501 -29.163 1.00 32.75 428 ALA A O 1
ATOM 3280 N N . PRO A 1 429 ? 41.756 9.846 -30.663 1.00 35.50 429 PRO A N 1
ATOM 3281 C CA . PRO A 1 429 ? 42.809 9.207 -29.889 1.00 35.50 429 PRO A CA 1
ATOM 3282 C C . PRO A 1 429 ? 43.898 10.228 -29.578 1.00 35.50 429 PRO A C 1
ATOM 3284 O O . PRO A 1 429 ? 44.565 10.729 -30.488 1.00 35.50 429 PRO A O 1
ATOM 3287 N N . LEU A 1 430 ? 44.045 10.549 -28.288 1.00 36.25 430 LEU A N 1
ATOM 3288 C CA . LEU A 1 430 ? 45.021 11.516 -27.801 1.00 36.25 430 LEU A CA 1
ATOM 3289 C C . LEU A 1 430 ? 46.399 11.121 -28.329 1.00 36.25 430 LEU A C 1
ATOM 3291 O O . LEU A 1 430 ? 46.914 10.046 -28.014 1.00 36.25 430 LEU A O 1
ATOM 3295 N N . ALA A 1 431 ? 46.963 11.981 -29.180 1.00 33.66 431 ALA A N 1
ATOM 3296 C CA . ALA A 1 431 ? 48.221 11.699 -29.849 1.00 33.66 431 ALA A CA 1
ATOM 3297 C C . ALA A 1 431 ? 49.301 11.393 -28.795 1.00 33.66 431 ALA A C 1
ATOM 3299 O O . ALA A 1 431 ? 49.412 12.141 -27.818 1.00 33.66 431 ALA A O 1
ATOM 3300 N N . PRO A 1 432 ? 50.090 10.315 -28.961 1.00 36.16 432 PRO A N 1
ATOM 3301 C CA . PRO A 1 432 ? 51.081 9.937 -27.968 1.00 36.16 432 PRO A CA 1
ATOM 3302 C C . PRO A 1 432 ? 52.093 11.072 -27.815 1.00 36.16 432 PRO A C 1
ATOM 3304 O O . PRO A 1 432 ? 52.819 11.400 -28.755 1.00 36.16 432 PRO A O 1
ATOM 3307 N N . LEU A 1 433 ? 52.134 11.676 -26.626 1.00 33.78 433 LEU A N 1
ATOM 3308 C CA . LEU A 1 433 ? 53.154 12.657 -26.276 1.00 33.78 433 LEU A CA 1
ATOM 3309 C C . LEU A 1 433 ? 54.514 11.959 -26.312 1.00 33.78 433 LEU A C 1
ATOM 3311 O O . LEU A 1 433 ? 54.823 11.140 -25.445 1.00 33.78 433 LEU A O 1
ATOM 3315 N N . SER A 1 434 ? 55.303 12.265 -27.343 1.00 35.44 434 SER A N 1
ATOM 3316 C CA . SER A 1 434 ? 56.648 11.726 -27.521 1.00 35.44 434 SER A CA 1
ATOM 3317 C C . SER A 1 434 ? 57.481 11.955 -26.266 1.00 35.44 434 SER A C 1
ATOM 3319 O O . SER A 1 434 ? 57.687 13.095 -25.849 1.00 35.44 434 SER A O 1
ATOM 3321 N N . ALA A 1 435 ? 57.988 10.870 -25.686 1.00 32.94 435 ALA A N 1
ATOM 3322 C CA . ALA A 1 435 ? 58.981 10.958 -24.630 1.00 32.94 435 ALA A CA 1
ATOM 3323 C C . ALA A 1 435 ? 60.274 11.566 -25.192 1.00 32.94 435 ALA A C 1
ATOM 3325 O O . ALA A 1 435 ? 60.803 11.067 -26.188 1.00 32.94 435 ALA A O 1
ATOM 3326 N N . ASP A 1 436 ? 60.797 12.595 -24.528 1.00 32.78 436 ASP A N 1
ATOM 3327 C CA . ASP A 1 436 ? 62.199 12.986 -24.680 1.00 32.78 436 ASP A CA 1
ATOM 3328 C C . ASP A 1 436 ? 63.048 12.235 -23.639 1.00 32.78 436 ASP A C 1
ATOM 3330 O O . ASP A 1 436 ? 62.561 11.867 -22.564 1.00 32.78 436 ASP A O 1
ATOM 3334 N N . ALA A 1 437 ? 64.291 11.912 -23.987 1.00 31.92 437 ALA A N 1
ATOM 3335 C CA . ALA A 1 437 ? 64.975 10.740 -23.448 1.00 31.92 437 ALA A CA 1
ATOM 3336 C C . ALA A 1 437 ? 66.283 11.049 -22.707 1.00 31.92 437 ALA A C 1
ATOM 3338 O O . ALA A 1 437 ? 67.085 11.894 -23.103 1.00 31.92 437 ALA A O 1
ATOM 3339 N N . SER A 1 438 ? 66.569 10.264 -21.664 1.00 31.00 438 SER A N 1
ATOM 3340 C CA . SER A 1 438 ? 67.926 10.084 -21.132 1.00 31.00 438 SER A CA 1
ATOM 3341 C C . SER A 1 438 ? 68.081 8.722 -20.434 1.00 31.00 438 SER A C 1
ATOM 3343 O O . SER A 1 438 ? 67.079 8.125 -20.038 1.00 31.00 438 SER A O 1
ATOM 3345 N N . PRO A 1 439 ? 69.300 8.144 -20.397 1.00 41.69 439 PRO A N 1
ATOM 3346 C CA . PRO A 1 439 ? 69.436 6.750 -20.829 1.00 41.69 439 PRO A CA 1
ATOM 3347 C C . PRO A 1 439 ? 69.718 5.723 -19.713 1.00 41.69 439 PRO A C 1
ATOM 3349 O O . PRO A 1 439 ? 70.262 6.067 -18.661 1.00 41.69 439 PRO A O 1
ATOM 3352 N N . PRO A 1 440 ? 69.441 4.427 -19.964 1.00 33.41 440 PRO A N 1
ATOM 3353 C CA . PRO A 1 440 ? 69.790 3.340 -19.054 1.00 33.41 440 PRO A CA 1
ATOM 3354 C C . PRO A 1 440 ? 71.289 3.000 -19.096 1.00 33.41 440 PRO A C 1
ATOM 3356 O O . PRO A 1 440 ? 71.932 3.062 -20.145 1.00 33.41 440 PRO A O 1
ATOM 3359 N N . ARG A 1 441 ? 71.838 2.531 -17.967 1.00 28.23 441 ARG A N 1
ATOM 3360 C CA . ARG A 1 441 ? 73.120 1.806 -17.930 1.00 28.23 441 ARG A CA 1
ATOM 3361 C C . ARG A 1 441 ? 72.870 0.304 -17.843 1.00 28.23 441 ARG A C 1
ATOM 3363 O O . ARG A 1 441 ? 72.254 -0.163 -16.892 1.00 28.23 441 ARG A O 1
ATOM 3370 N N . GLN A 1 442 ? 73.398 -0.444 -18.807 1.00 34.53 442 GLN A N 1
ATOM 3371 C CA . GLN A 1 442 ? 73.485 -1.901 -18.737 1.00 34.53 442 GLN A CA 1
ATOM 3372 C C . GLN A 1 442 ? 74.721 -2.344 -17.944 1.00 34.53 442 GLN A C 1
ATOM 3374 O O . GLN A 1 442 ? 75.806 -1.790 -18.115 1.00 34.53 442 GLN A O 1
ATOM 3379 N N . ALA A 1 443 ? 74.568 -3.421 -17.180 1.00 33.03 443 ALA A N 1
ATOM 3380 C CA . ALA A 1 443 ? 75.589 -4.447 -16.981 1.00 33.03 443 ALA A CA 1
ATOM 3381 C C . ALA A 1 443 ? 74.849 -5.774 -16.745 1.00 33.03 443 ALA A C 1
ATOM 3383 O O . ALA A 1 443 ? 73.862 -5.799 -16.012 1.00 33.03 443 ALA A O 1
ATOM 3384 N N . ALA A 1 444 ? 75.270 -6.853 -17.403 1.00 31.77 444 ALA A N 1
ATOM 3385 C CA . ALA A 1 444 ? 74.583 -8.145 -17.359 1.00 31.77 444 ALA A CA 1
ATOM 3386 C C . ALA A 1 444 ? 75.299 -9.142 -16.436 1.00 31.77 444 ALA A C 1
ATOM 3388 O O . ALA A 1 444 ? 76.508 -9.039 -16.236 1.00 31.77 444 ALA A O 1
ATOM 3389 N N . SER A 1 445 ? 74.576 -10.160 -15.960 1.00 33.12 445 SER A N 1
ATOM 3390 C CA . SER A 1 445 ? 75.180 -11.457 -15.635 1.00 33.12 445 SER A CA 1
ATOM 3391 C C . SER A 1 445 ? 74.173 -12.607 -15.770 1.00 33.12 445 SER A C 1
ATOM 3393 O O . SER A 1 445 ? 72.963 -12.389 -15.805 1.00 33.12 445 SER A O 1
ATOM 3395 N N . THR A 1 446 ? 74.697 -13.820 -15.928 1.00 31.03 446 THR A N 1
ATOM 3396 C CA . THR A 1 446 ? 74.020 -15.024 -16.442 1.00 31.03 446 THR A CA 1
ATOM 3397 C C . THR A 1 446 ? 73.401 -15.932 -15.374 1.00 31.03 446 THR A C 1
ATOM 3399 O O . THR A 1 446 ? 73.856 -15.970 -14.235 1.00 31.03 446 THR A O 1
ATOM 3402 N N . VAL A 1 447 ? 72.428 -16.750 -15.792 1.00 36.06 447 VAL A N 1
ATOM 3403 C CA . VAL A 1 447 ? 71.834 -17.867 -15.026 1.00 36.06 447 VAL A CA 1
ATOM 3404 C C . VAL A 1 447 ? 72.711 -19.131 -15.136 1.00 36.06 447 VAL A C 1
ATOM 3406 O O . VAL A 1 447 ? 73.270 -19.386 -16.204 1.00 36.06 447 VAL A O 1
ATOM 3409 N N . PRO A 1 448 ? 72.843 -19.922 -14.056 1.00 40.81 448 PRO A N 1
ATOM 3410 C CA . PRO A 1 448 ? 72.477 -21.351 -14.083 1.00 40.81 448 PRO A CA 1
ATOM 3411 C C . PRO A 1 448 ? 71.659 -21.776 -12.836 1.00 40.81 448 PRO A C 1
ATOM 3413 O O . PRO A 1 448 ? 71.381 -20.949 -11.969 1.00 40.81 448 PRO A O 1
ATOM 3416 N N . ALA A 1 449 ? 71.232 -23.045 -12.758 1.00 31.36 449 ALA A N 1
ATOM 3417 C CA . ALA A 1 449 ? 70.240 -23.539 -11.787 1.00 31.36 449 ALA A CA 1
ATOM 3418 C C . ALA A 1 449 ? 70.670 -24.809 -11.010 1.00 31.36 449 ALA A C 1
ATOM 3420 O O . ALA A 1 449 ? 71.569 -25.520 -11.454 1.00 31.36 449 ALA A O 1
ATOM 3421 N N . GLU A 1 450 ? 69.929 -25.101 -9.923 1.00 33.81 450 GLU A N 1
ATOM 3422 C CA . GLU A 1 450 ? 69.908 -26.352 -9.120 1.00 33.81 450 GLU A CA 1
ATOM 3423 C C . GLU A 1 450 ? 71.185 -26.718 -8.310 1.00 33.81 450 GLU A C 1
ATOM 3425 O O . GLU A 1 450 ? 72.243 -26.141 -8.570 1.00 33.81 450 GLU A O 1
ATOM 3430 N N . PRO A 1 451 ? 71.124 -27.614 -7.280 1.00 42.22 451 PRO A N 1
ATOM 3431 C CA . PRO A 1 451 ? 70.062 -28.588 -6.946 1.00 42.22 451 PRO A CA 1
ATOM 3432 C C . PRO A 1 451 ? 69.540 -28.607 -5.482 1.00 42.22 451 PRO A C 1
ATOM 3434 O O . PRO A 1 451 ? 69.964 -27.843 -4.617 1.00 42.22 451 PRO A O 1
ATOM 3437 N N . VAL A 1 452 ? 68.611 -29.538 -5.221 1.00 43.53 452 VAL A N 1
ATOM 3438 C CA . VAL A 1 452 ? 67.957 -29.859 -3.930 1.00 43.53 452 VAL A CA 1
ATOM 3439 C C . VAL A 1 452 ? 68.753 -30.899 -3.111 1.00 43.53 452 VAL A C 1
ATOM 3441 O O . VAL A 1 452 ? 69.416 -3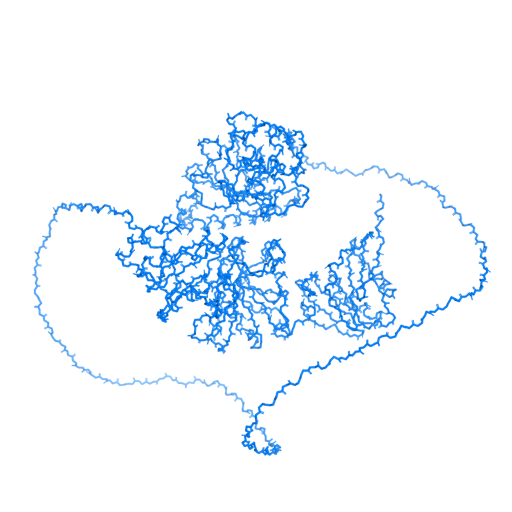1.750 -3.706 1.00 43.53 452 VAL A O 1
ATOM 3444 N N . PRO A 1 453 ? 68.627 -30.919 -1.765 1.00 41.25 453 PRO A N 1
ATOM 3445 C CA . PRO A 1 453 ? 68.725 -32.185 -1.022 1.00 41.25 453 PRO A CA 1
ATOM 3446 C C . PRO A 1 453 ? 67.634 -32.427 0.054 1.00 41.25 453 PRO A C 1
ATOM 3448 O O . PRO A 1 453 ? 67.222 -31.530 0.788 1.00 41.25 453 PRO A O 1
ATOM 3451 N N . SER A 1 454 ? 67.241 -33.697 0.185 1.00 37.22 454 SER A N 1
ATOM 3452 C CA . SER A 1 454 ? 66.511 -34.333 1.307 1.00 37.22 454 SER A CA 1
ATOM 3453 C C . SER A 1 454 ? 67.511 -34.993 2.290 1.00 37.22 454 SER A C 1
ATOM 3455 O O . SER A 1 454 ? 68.656 -35.196 1.895 1.00 37.22 454 SER A O 1
ATOM 3457 N N . ALA A 1 455 ? 67.203 -35.433 3.524 1.00 36.41 455 ALA A N 1
ATOM 3458 C CA . ALA A 1 455 ? 66.070 -35.255 4.459 1.00 36.41 455 ALA A CA 1
ATOM 3459 C C . ALA A 1 455 ? 66.450 -35.812 5.869 1.00 36.41 455 ALA A C 1
ATOM 3461 O O . ALA A 1 455 ? 67.400 -36.584 5.958 1.00 36.41 455 ALA A O 1
ATOM 3462 N N . GLU A 1 456 ? 65.639 -35.501 6.902 1.00 38.97 456 GLU A N 1
ATOM 3463 C CA . GLU A 1 456 ? 65.467 -36.244 8.189 1.00 38.97 456 GLU A CA 1
ATOM 3464 C C . GLU A 1 456 ? 66.690 -36.406 9.148 1.00 38.97 456 GLU A C 1
ATOM 3466 O O . GLU A 1 456 ? 67.803 -36.057 8.754 1.00 38.97 456 GLU A O 1
ATOM 3471 N N . PRO A 1 457 ? 66.542 -36.852 10.435 1.00 44.59 457 PRO A N 1
ATOM 3472 C CA . PRO A 1 457 ? 65.380 -37.464 11.119 1.00 44.59 457 PRO A CA 1
ATOM 3473 C C . PRO A 1 457 ? 64.957 -36.848 12.489 1.00 44.59 457 PRO A C 1
ATOM 3475 O O . PRO A 1 457 ? 65.480 -35.831 12.939 1.00 44.59 457 PRO A O 1
ATOM 3478 N N . VAL A 1 458 ? 63.985 -37.500 13.151 1.00 41.97 458 VAL A N 1
ATOM 3479 C CA . VAL A 1 458 ? 63.385 -37.180 14.476 1.00 41.97 458 VAL A CA 1
ATOM 3480 C C . VAL A 1 458 ? 64.218 -37.721 15.665 1.00 41.97 458 VAL A C 1
ATOM 3482 O O . VAL A 1 458 ? 65.065 -38.594 15.458 1.00 41.97 458 VAL A O 1
ATOM 3485 N N . PRO A 1 459 ? 63.974 -37.271 16.919 1.00 45.94 459 PRO A N 1
ATOM 3486 C CA . PRO A 1 459 ? 63.268 -38.161 17.871 1.00 45.94 459 PRO A CA 1
ATOM 3487 C C . PRO A 1 459 ? 62.295 -37.471 18.871 1.00 45.94 459 PRO A C 1
ATOM 3489 O O . PRO A 1 459 ? 62.286 -36.254 19.030 1.00 45.94 459 PRO A O 1
ATOM 3492 N N . SER A 1 460 ? 61.479 -38.284 19.561 1.00 37.78 460 SER A N 1
ATOM 3493 C CA . SER A 1 460 ? 60.585 -37.934 20.699 1.00 37.78 460 SER A CA 1
ATOM 3494 C C . SER A 1 460 ? 61.375 -37.647 22.007 1.00 37.78 460 SER A C 1
ATOM 3496 O O . SER A 1 460 ? 62.584 -37.854 22.020 1.00 37.78 460 SER A O 1
ATOM 3498 N N . ALA A 1 461 ? 60.827 -37.212 23.158 1.00 35.44 461 ALA A N 1
ATOM 3499 C CA . ALA A 1 461 ? 59.450 -37.109 23.702 1.00 35.44 461 ALA A CA 1
ATOM 3500 C C . ALA A 1 461 ? 59.357 -35.882 24.683 1.00 35.44 461 ALA A C 1
ATOM 3502 O O . ALA A 1 461 ? 60.103 -34.936 24.457 1.00 35.44 461 ALA A O 1
ATOM 3503 N N . GLU A 1 462 ? 58.534 -35.714 25.742 1.00 36.19 462 GLU A N 1
ATOM 3504 C CA . GLU A 1 462 ? 57.526 -36.497 26.515 1.00 36.19 462 GLU A CA 1
ATOM 3505 C C . GLU A 1 462 ? 56.497 -35.518 27.197 1.00 36.19 462 GLU A C 1
ATOM 3507 O O . GLU A 1 462 ? 56.702 -34.304 27.111 1.00 36.19 462 GLU A O 1
ATOM 3512 N N . PRO A 1 463 ? 55.388 -35.969 27.842 1.00 52.62 463 PRO A N 1
ATOM 3513 C CA . PRO A 1 463 ? 54.239 -35.116 28.227 1.00 52.62 463 PRO A CA 1
ATOM 3514 C C . PRO A 1 463 ? 54.038 -34.833 29.740 1.00 52.62 463 PRO A C 1
ATOM 3516 O O . PRO A 1 463 ? 54.411 -35.633 30.593 1.00 52.62 463 PRO A O 1
ATOM 3519 N N . VAL A 1 464 ? 53.329 -33.740 30.081 1.00 36.59 464 VAL A N 1
ATOM 3520 C CA . VAL A 1 464 ? 52.870 -33.390 31.455 1.00 36.59 464 VAL A CA 1
ATOM 3521 C C . VAL A 1 464 ? 51.655 -32.429 31.398 1.00 36.59 464 VAL A C 1
ATOM 3523 O O . VAL A 1 464 ? 51.660 -31.562 30.524 1.00 36.59 464 VAL A O 1
ATOM 3526 N N . PRO A 1 465 ? 50.715 -32.405 32.372 1.00 44.91 465 PRO A N 1
ATOM 3527 C CA . PRO A 1 465 ? 49.913 -33.488 32.966 1.00 44.91 465 PRO A CA 1
ATOM 3528 C C . PRO A 1 465 ? 48.386 -33.313 32.697 1.00 44.91 465 PRO A C 1
ATOM 3530 O O . PRO A 1 465 ? 47.973 -32.394 31.997 1.00 44.91 465 PRO A O 1
ATOM 3533 N N . SER A 1 466 ? 47.528 -34.165 33.286 1.00 41.12 466 SER A N 1
ATOM 3534 C CA . SER A 1 466 ? 46.054 -34.102 33.163 1.00 41.12 466 SER A CA 1
ATOM 3535 C C . SER A 1 466 ? 45.327 -34.310 34.506 1.00 41.12 466 SER A C 1
ATOM 3537 O O . SER A 1 466 ? 45.592 -35.305 35.179 1.00 41.12 466 SER A O 1
ATOM 3539 N N . ALA A 1 467 ? 44.425 -33.382 34.864 1.00 36.03 467 ALA A N 1
ATOM 3540 C CA . ALA A 1 467 ? 43.394 -33.420 35.926 1.00 36.03 467 ALA A CA 1
ATOM 3541 C C . ALA A 1 467 ? 42.549 -32.114 35.815 1.00 36.03 467 ALA A C 1
ATOM 3543 O O . ALA A 1 467 ? 43.091 -31.117 35.344 1.00 36.03 467 ALA A O 1
ATOM 3544 N N . GLU A 1 468 ? 41.262 -31.979 36.170 1.00 35.12 468 GLU A N 1
ATOM 3545 C CA . GLU A 1 468 ? 40.244 -32.849 36.802 1.00 35.12 468 GLU A CA 1
ATOM 3546 C C . GLU A 1 468 ? 38.882 -32.761 36.046 1.00 35.12 468 GLU A C 1
ATOM 3548 O O . GLU A 1 468 ? 38.713 -31.874 35.204 1.00 35.12 468 GLU A O 1
ATOM 3553 N N . PRO A 1 469 ? 37.904 -33.665 36.293 1.00 42.44 469 PRO A N 1
ATOM 3554 C CA . PRO A 1 469 ? 36.669 -33.755 35.502 1.00 42.44 469 PRO A CA 1
ATOM 3555 C C . PRO A 1 469 ? 35.509 -32.852 35.971 1.00 42.44 469 PRO A C 1
ATOM 3557 O O . PRO A 1 469 ? 35.299 -32.622 37.159 1.00 42.44 469 PRO A O 1
ATOM 3560 N N . VAL A 1 470 ? 34.671 -32.438 35.014 1.00 45.38 470 VAL A N 1
ATOM 3561 C CA . VAL A 1 470 ? 33.348 -31.821 35.245 1.00 45.38 470 VAL A CA 1
ATOM 3562 C C . VAL A 1 470 ? 32.295 -32.941 35.385 1.00 45.38 470 VAL A C 1
ATOM 3564 O O . VAL A 1 470 ? 32.373 -33.911 34.628 1.00 45.38 470 VAL A O 1
ATOM 3567 N N . PRO A 1 471 ? 31.333 -32.873 36.330 1.00 44.56 471 PRO A N 1
ATOM 3568 C CA . PRO A 1 471 ? 30.435 -33.994 36.623 1.00 44.56 471 PRO A CA 1
ATOM 3569 C C . PRO A 1 471 ? 29.476 -34.347 35.476 1.00 44.56 471 PRO A C 1
ATOM 3571 O O . PRO A 1 471 ? 28.906 -33.473 34.823 1.00 44.56 471 PRO A O 1
ATOM 3574 N N . SER A 1 472 ? 29.254 -35.650 35.285 1.00 37.62 472 SER A N 1
ATOM 3575 C CA . SER A 1 472 ? 28.249 -36.189 34.362 1.00 37.62 472 SER A CA 1
ATOM 3576 C C . SER A 1 472 ? 26.825 -35.851 34.803 1.00 37.62 472 SER A C 1
ATOM 3578 O O . SER A 1 472 ? 26.507 -35.905 35.991 1.00 37.62 472 SER A O 1
ATOM 3580 N N . ALA A 1 473 ? 25.947 -35.588 33.833 1.00 39.91 473 ALA A N 1
ATOM 3581 C CA . ALA A 1 473 ? 24.510 -35.507 34.072 1.00 39.91 473 ALA A CA 1
ATOM 3582 C C . ALA A 1 473 ? 23.922 -36.882 34.448 1.00 39.91 473 ALA A C 1
ATOM 3584 O O . ALA A 1 473 ? 24.384 -37.926 33.984 1.00 39.91 473 ALA A O 1
ATOM 3585 N N . GLU A 1 474 ? 22.896 -36.862 35.294 1.00 43.47 474 GLU A N 1
ATOM 3586 C CA . GLU A 1 474 ? 22.253 -38.043 35.874 1.00 43.47 474 GLU A CA 1
ATOM 3587 C C . GLU A 1 474 ? 21.363 -38.782 34.844 1.00 43.47 474 GLU A C 1
ATOM 3589 O O . GLU A 1 474 ? 20.666 -38.129 34.058 1.00 43.47 474 GLU A O 1
ATOM 3594 N N . PRO A 1 475 ? 21.366 -40.131 34.797 1.00 43.78 475 PRO A N 1
ATOM 3595 C CA . PRO A 1 475 ? 20.571 -40.882 33.830 1.00 43.78 475 PRO A CA 1
ATOM 3596 C C . PRO A 1 475 ? 19.079 -40.882 34.193 1.00 43.78 475 PRO A C 1
ATOM 3598 O O . PRO A 1 475 ? 18.679 -41.324 35.269 1.00 43.78 475 PRO A O 1
ATOM 3601 N N . ILE A 1 476 ? 18.241 -40.446 33.250 1.00 49.31 476 ILE A N 1
ATOM 3602 C CA . ILE A 1 476 ? 16.776 -40.498 33.365 1.00 49.31 476 ILE A CA 1
ATOM 3603 C C . ILE A 1 476 ? 16.324 -41.975 33.444 1.00 49.31 476 ILE A C 1
ATOM 3605 O O . ILE A 1 476 ? 16.774 -42.781 32.623 1.00 49.31 476 ILE A O 1
ATOM 3609 N N . PRO A 1 477 ? 15.448 -42.359 34.396 1.00 48.84 477 PRO A N 1
ATOM 3610 C CA . PRO A 1 477 ? 15.026 -43.748 34.567 1.00 48.84 477 PRO A CA 1
ATOM 3611 C C . PRO A 1 477 ? 14.166 -44.258 33.393 1.00 48.84 477 PRO A C 1
ATOM 3613 O O . PRO A 1 477 ? 13.434 -43.478 32.777 1.00 48.84 477 PRO A O 1
ATOM 3616 N N . PRO A 1 478 ? 14.206 -45.570 33.088 1.00 41.69 478 PRO A N 1
ATOM 3617 C CA . PRO A 1 478 ? 13.423 -46.153 32.004 1.00 41.69 478 PRO A CA 1
ATOM 3618 C C . PRO A 1 478 ? 11.926 -46.187 32.343 1.00 41.69 478 PRO A C 1
ATOM 3620 O O . PRO A 1 478 ? 11.523 -46.684 33.393 1.00 41.69 478 PRO A O 1
ATOM 3623 N N . ALA A 1 479 ? 11.093 -45.711 31.416 1.00 37.75 479 ALA A N 1
ATOM 3624 C CA . ALA A 1 479 ? 9.648 -45.908 31.469 1.00 37.75 479 ALA A CA 1
ATOM 3625 C C . ALA A 1 479 ? 9.298 -47.303 30.922 1.00 37.75 479 ALA A C 1
ATOM 3627 O O . ALA A 1 479 ? 9.346 -47.534 29.713 1.00 37.75 479 ALA A O 1
ATOM 3628 N N . GLU A 1 480 ? 8.979 -48.239 31.815 1.00 35.56 480 GLU A N 1
ATOM 3629 C CA . GLU A 1 480 ? 8.538 -49.592 31.461 1.00 35.56 480 GLU A CA 1
ATOM 3630 C C . GLU A 1 480 ? 7.014 -49.658 31.212 1.00 35.56 480 GLU A C 1
ATOM 3632 O O . GLU A 1 480 ? 6.266 -48.767 31.611 1.00 35.56 480 GLU A O 1
ATOM 3637 N N . LEU A 1 481 ? 6.567 -50.762 30.600 1.00 37.56 481 LEU A N 1
ATOM 3638 C CA . LEU A 1 481 ? 5.174 -51.175 30.367 1.00 37.56 481 LEU A CA 1
ATOM 3639 C C . LEU A 1 481 ? 4.380 -50.362 29.328 1.00 37.56 481 LEU A C 1
ATOM 3641 O O . LEU A 1 481 ? 3.627 -49.435 29.620 1.00 37.56 481 LEU A O 1
ATOM 3645 N N . ALA A 1 482 ? 4.463 -50.840 28.084 1.00 34.62 482 ALA A N 1
ATOM 3646 C CA . ALA A 1 482 ? 3.490 -50.545 27.039 1.00 34.62 482 ALA A CA 1
ATOM 3647 C C . ALA A 1 482 ? 2.134 -51.235 27.301 1.00 34.62 482 ALA A C 1
ATOM 3649 O O . ALA A 1 482 ? 2.067 -52.300 27.915 1.00 34.62 482 ALA A O 1
ATOM 3650 N N . VAL A 1 483 ? 1.068 -50.675 26.725 1.00 40.28 483 VAL A N 1
ATOM 3651 C CA . VAL A 1 483 ? -0.234 -51.340 26.542 1.00 40.28 483 VAL A CA 1
ATOM 3652 C C . VAL A 1 483 ? -0.422 -51.548 25.031 1.00 40.28 483 VAL A C 1
ATOM 3654 O O . VAL A 1 483 ? -0.173 -50.605 24.276 1.00 40.28 483 VAL A O 1
ATOM 3657 N N . PRO A 1 484 ? -0.776 -52.754 24.546 1.00 43.12 484 PRO A N 1
ATOM 3658 C CA . PRO A 1 484 ? -0.724 -53.058 23.117 1.00 43.12 484 PRO A CA 1
ATOM 3659 C C . PRO A 1 484 ? -1.845 -52.370 22.327 1.00 43.12 484 PRO A C 1
ATOM 3661 O O . PRO A 1 484 ? -3.007 -52.395 22.727 1.00 43.12 484 PRO A O 1
ATOM 3664 N N . VAL A 1 485 ? -1.493 -51.819 21.162 1.00 41.84 485 VAL A N 1
ATOM 3665 C CA . VAL A 1 485 ? -2.452 -51.369 20.142 1.00 41.84 485 VAL A CA 1
ATOM 3666 C C . VAL A 1 485 ? -2.633 -52.484 19.113 1.00 41.84 485 VAL A C 1
ATOM 3668 O O . VAL A 1 485 ? -1.659 -53.045 18.610 1.00 41.84 485 VAL A O 1
ATOM 3671 N N . GLU A 1 486 ? -3.887 -52.812 18.825 1.00 44.75 486 GLU A N 1
ATOM 3672 C CA . GLU A 1 486 ? -4.297 -53.891 17.923 1.00 44.75 486 GLU A CA 1
ATOM 3673 C C . GLU A 1 486 ? -4.023 -53.527 16.442 1.00 44.75 486 GLU A C 1
ATOM 3675 O O . GLU A 1 486 ? -4.197 -52.366 16.056 1.00 44.75 486 GLU A O 1
ATOM 3680 N N . PRO A 1 487 ? -3.551 -54.465 15.592 1.00 44.97 487 PRO A N 1
ATOM 3681 C CA . PRO A 1 487 ? -3.108 -54.137 14.238 1.00 44.97 487 PRO A CA 1
ATOM 3682 C C . PRO A 1 487 ? -4.268 -53.851 13.272 1.00 44.97 487 PRO A C 1
ATOM 3684 O O . PRO A 1 487 ? -5.234 -54.607 13.177 1.00 44.97 487 PRO A O 1
ATOM 3687 N N . LEU A 1 488 ? -4.116 -52.789 12.476 1.00 43.22 488 LEU A N 1
ATOM 3688 C CA . LEU A 1 488 ? -5.025 -52.451 11.377 1.00 43.22 488 LEU A CA 1
ATOM 3689 C C . LEU A 1 488 ? -5.044 -53.560 10.301 1.00 43.22 488 LEU A C 1
ATOM 3691 O O . LEU A 1 488 ? -3.972 -53.964 9.839 1.00 43.22 488 LEU A O 1
ATOM 3695 N N . PRO A 1 489 ? -6.223 -54.013 9.829 1.00 42.97 489 PRO A N 1
ATOM 3696 C CA . PRO A 1 489 ? -6.313 -54.889 8.665 1.00 42.97 489 PRO A CA 1
ATOM 3697 C C . PRO A 1 489 ? -5.897 -54.135 7.391 1.00 42.97 489 PRO A C 1
ATOM 3699 O O . PRO A 1 489 ? -6.239 -52.969 7.199 1.00 42.97 489 PRO A O 1
ATOM 3702 N N . GLY A 1 490 ? -5.129 -54.801 6.525 1.00 33.72 490 GLY A N 1
ATOM 3703 C CA . GLY A 1 490 ? -4.447 -54.159 5.398 1.00 33.72 490 GLY A CA 1
ATOM 3704 C C . GLY A 1 490 ? -5.355 -53.729 4.241 1.00 33.72 490 GLY A C 1
ATOM 3705 O O . GLY A 1 490 ? -6.311 -54.417 3.883 1.00 33.72 490 GLY A O 1
ATOM 3706 N N . SER A 1 491 ? -4.997 -52.613 3.602 1.00 38.44 491 SER A N 1
ATOM 3707 C CA . SER A 1 491 ? -5.642 -52.117 2.383 1.00 38.44 491 SER A CA 1
ATOM 3708 C C . SER A 1 491 ? -5.407 -53.054 1.193 1.00 38.44 491 SER A C 1
ATOM 3710 O O . SER A 1 491 ? -4.270 -53.245 0.762 1.00 38.44 491 SER A O 1
ATOM 3712 N N . GLY A 1 492 ? -6.488 -53.596 0.626 1.00 37.50 492 GLY A N 1
ATOM 3713 C CA . GLY A 1 492 ? -6.460 -54.254 -0.683 1.00 37.50 492 GLY A CA 1
ATOM 3714 C C . GLY A 1 492 ? -6.303 -53.255 -1.846 1.00 37.50 492 GLY A C 1
ATOM 3715 O O . GLY A 1 492 ? -6.460 -52.048 -1.645 1.00 37.50 492 GLY A O 1
ATOM 3716 N N . PRO A 1 493 ? -5.997 -53.733 -3.067 1.00 43.41 493 PRO A N 1
ATOM 3717 C CA . PRO A 1 493 ? -5.815 -52.875 -4.236 1.00 43.41 493 PRO A CA 1
ATOM 3718 C C . PRO A 1 493 ? -7.127 -52.227 -4.704 1.00 43.41 493 PRO A C 1
ATOM 3720 O O . PRO A 1 493 ? -8.205 -52.815 -4.609 1.00 43.41 493 PRO A O 1
ATOM 3723 N N . VAL A 1 494 ? -7.013 -51.015 -5.250 1.00 42.19 494 VAL A N 1
ATOM 3724 C CA . VAL A 1 494 ? -8.129 -50.231 -5.797 1.00 42.19 494 VAL A CA 1
ATOM 3725 C C . VAL A 1 494 ? -8.554 -50.785 -7.165 1.00 42.19 494 VAL A C 1
ATOM 3727 O O . VAL A 1 494 ? -7.695 -50.928 -8.034 1.00 42.19 494 VAL A O 1
ATOM 3730 N N . PRO A 1 495 ? -9.852 -51.055 -7.401 1.00 37.91 495 PRO A N 1
ATOM 3731 C CA . PRO A 1 495 ? -10.393 -51.240 -8.741 1.00 37.91 495 PRO A CA 1
ATOM 3732 C C . PRO A 1 495 ? -10.842 -49.895 -9.335 1.00 37.91 495 PRO A C 1
ATOM 3734 O O . PRO A 1 495 ? -11.592 -49.152 -8.697 1.00 37.91 495 PRO A O 1
ATOM 3737 N N . ASP A 1 496 ? -10.437 -49.609 -10.573 1.00 44.19 496 ASP A N 1
ATOM 3738 C CA . ASP A 1 496 ? -10.947 -48.465 -11.335 1.00 44.19 496 ASP A CA 1
ATOM 3739 C C . ASP A 1 496 ? -12.476 -48.512 -11.484 1.00 44.19 496 ASP A C 1
ATOM 3741 O O . ASP A 1 496 ? -13.080 -49.577 -11.657 1.00 44.19 496 ASP A O 1
ATOM 3745 N N . ARG A 1 497 ? -13.112 -47.335 -11.485 1.00 36.19 497 ARG A N 1
ATOM 3746 C CA . ARG A 1 497 ? -14.499 -47.172 -11.932 1.00 36.19 497 ARG A CA 1
ATOM 3747 C C . ARG A 1 497 ? -14.640 -45.976 -12.860 1.00 36.19 497 ARG A C 1
ATOM 3749 O O . ARG A 1 497 ? -14.087 -44.909 -12.613 1.00 36.19 497 ARG A O 1
ATOM 3756 N N . HIS A 1 498 ? -15.395 -46.202 -13.930 1.00 34.84 498 HIS A N 1
ATOM 3757 C CA . HIS A 1 498 ? -15.723 -45.209 -14.944 1.00 34.84 498 HIS A CA 1
ATOM 3758 C C . HIS A 1 498 ? -16.506 -44.029 -14.357 1.00 34.84 498 HIS A C 1
ATOM 3760 O O . HIS A 1 498 ? -17.212 -44.168 -13.358 1.00 34.84 498 HIS A O 1
ATOM 3766 N N . ALA A 1 499 ? -16.404 -42.878 -15.021 1.00 37.75 499 ALA A N 1
ATOM 3767 C CA . ALA A 1 499 ? -17.253 -41.729 -14.751 1.00 37.75 499 ALA A CA 1
ATOM 3768 C C . ALA A 1 499 ? -18.621 -41.897 -15.434 1.00 37.75 499 ALA A C 1
ATOM 3770 O O . ALA A 1 499 ? -18.683 -42.029 -16.657 1.00 37.75 499 ALA A O 1
ATOM 3771 N N . ASP A 1 500 ? -19.693 -41.825 -14.645 1.00 39.22 500 ASP A N 1
ATOM 3772 C CA . ASP A 1 500 ? -21.054 -41.568 -15.124 1.00 39.22 500 ASP A CA 1
ATOM 3773 C C . ASP A 1 500 ? -21.350 -40.050 -15.083 1.00 39.22 500 ASP A C 1
ATOM 3775 O O . ASP A 1 500 ? -20.777 -39.333 -14.253 1.00 39.22 500 ASP A O 1
ATOM 3779 N N . PRO A 1 501 ? -22.209 -39.520 -15.976 1.00 41.53 501 PRO A N 1
ATOM 3780 C CA . PRO A 1 501 ? -22.432 -38.082 -16.116 1.00 41.53 501 PRO A CA 1
ATOM 3781 C C . PRO A 1 501 ? -23.325 -37.482 -15.017 1.00 41.53 501 PRO A C 1
ATOM 3783 O O . PRO A 1 501 ? -24.257 -38.110 -14.516 1.00 41.53 501 PRO A O 1
ATOM 3786 N N . ILE A 1 502 ? -23.069 -36.212 -14.692 1.00 39.75 502 ILE A N 1
ATOM 3787 C CA . ILE A 1 502 ? -23.846 -35.421 -13.726 1.00 39.75 502 ILE A CA 1
ATOM 3788 C C . ILE A 1 502 ? -25.176 -34.973 -14.372 1.00 39.75 502 ILE A C 1
ATOM 3790 O O . ILE A 1 502 ? -25.131 -34.370 -15.445 1.00 39.75 502 ILE A O 1
ATOM 3794 N N . PRO A 1 503 ? -26.346 -35.203 -13.743 1.00 36.84 503 PRO A N 1
ATOM 3795 C CA . PRO A 1 503 ? -27.619 -34.650 -14.204 1.00 36.84 503 PRO A CA 1
ATOM 3796 C C . PRO A 1 503 ? -27.788 -33.177 -13.792 1.00 36.84 503 PRO A C 1
ATOM 3798 O O . PRO A 1 503 ? -27.388 -32.771 -12.700 1.00 36.84 503 PRO A O 1
ATOM 3801 N N . GLU A 1 504 ? -28.420 -32.378 -14.652 1.00 42.50 504 GLU A N 1
ATOM 3802 C CA . GLU A 1 504 ? -28.688 -30.956 -14.398 1.00 42.50 504 GLU A CA 1
ATOM 3803 C C . GLU A 1 504 ? -29.761 -30.738 -13.306 1.00 42.50 504 GLU A C 1
ATOM 3805 O O . GLU A 1 504 ? -30.703 -31.531 -13.185 1.00 42.50 504 GLU A O 1
ATOM 3810 N N . PRO A 1 505 ? -29.667 -29.658 -12.502 1.00 44.06 505 PRO A N 1
ATOM 3811 C CA . PRO A 1 505 ? -30.635 -29.376 -11.446 1.00 44.06 505 PRO A CA 1
ATOM 3812 C C . PRO A 1 505 ? -31.978 -28.901 -12.020 1.00 44.06 505 PRO A C 1
ATOM 3814 O O . PRO A 1 505 ? -32.069 -27.853 -12.657 1.00 44.06 505 PRO A O 1
ATOM 3817 N N . SER A 1 506 ? -33.050 -29.646 -11.739 1.00 35.03 506 SER A N 1
ATOM 3818 C CA . SER A 1 506 ? -34.418 -29.227 -12.074 1.00 35.03 506 SER A CA 1
ATOM 3819 C C . SER A 1 506 ? -34.859 -28.016 -11.245 1.00 35.03 506 SER A C 1
ATOM 3821 O O . SER A 1 506 ? -34.619 -27.959 -10.038 1.00 35.03 506 SER A O 1
ATOM 3823 N N . ALA A 1 507 ? -35.546 -27.066 -11.882 1.00 36.75 507 ALA A N 1
ATOM 3824 C CA . ALA A 1 507 ? -36.107 -25.901 -11.206 1.00 36.75 507 ALA A CA 1
ATOM 3825 C C . ALA A 1 507 ? -37.223 -26.296 -10.219 1.00 36.75 507 ALA A C 1
ATOM 3827 O O . ALA A 1 507 ? -38.084 -27.116 -10.540 1.00 36.75 507 ALA A O 1
ATOM 3828 N N . VAL A 1 508 ? -37.230 -25.675 -9.036 1.00 35.34 508 VAL A N 1
ATOM 3829 C CA . VAL A 1 508 ? -38.288 -25.827 -8.025 1.00 35.34 508 VAL A CA 1
ATOM 3830 C C . VAL A 1 508 ? -39.101 -24.538 -7.962 1.00 35.34 508 VAL A C 1
ATOM 3832 O O . VAL A 1 508 ? -38.584 -23.482 -7.602 1.00 35.34 508 VAL A O 1
ATOM 3835 N N . ASP A 1 509 ? -40.377 -24.636 -8.324 1.00 36.03 509 ASP A N 1
ATOM 3836 C CA . ASP A 1 509 ? -41.288 -23.501 -8.468 1.00 36.03 509 ASP A CA 1
ATOM 3837 C C . ASP A 1 509 ? -41.898 -23.108 -7.105 1.00 36.03 509 ASP A C 1
ATOM 3839 O O . ASP A 1 509 ? -42.864 -23.710 -6.627 1.00 36.03 509 ASP A O 1
ATOM 3843 N N . LEU A 1 510 ? -41.289 -22.130 -6.424 1.00 33.41 510 LEU A N 1
ATOM 3844 C CA . LEU A 1 510 ? -41.720 -21.671 -5.097 1.00 33.41 510 LEU A CA 1
ATOM 3845 C C . LEU A 1 510 ? -42.826 -20.610 -5.188 1.00 33.41 510 LEU A C 1
ATOM 3847 O O . LEU A 1 510 ? -42.584 -19.404 -5.125 1.00 33.41 510 LEU A O 1
ATOM 3851 N N . ARG A 1 511 ? -44.073 -21.083 -5.267 1.00 32.09 511 ARG A N 1
ATOM 3852 C CA . ARG A 1 511 ? -45.274 -20.257 -5.065 1.00 32.09 511 ARG A CA 1
ATOM 3853 C C . ARG A 1 511 ? -45.311 -19.678 -3.646 1.00 32.09 511 ARG A C 1
ATOM 3855 O O . ARG A 1 511 ? -45.368 -20.424 -2.673 1.00 32.09 511 ARG A O 1
ATOM 3862 N N . ILE A 1 512 ? -45.354 -18.350 -3.542 1.00 36.31 512 ILE A N 1
ATOM 3863 C CA . ILE A 1 512 ? -45.545 -17.623 -2.279 1.00 36.31 512 ILE A CA 1
ATOM 3864 C C . ILE A 1 512 ? -47.021 -17.223 -2.155 1.00 36.31 512 ILE A C 1
ATOM 3866 O O . ILE A 1 512 ? -47.528 -16.477 -2.993 1.00 36.31 512 ILE A O 1
ATOM 3870 N N . GLU A 1 513 ? -47.700 -17.678 -1.099 1.00 35.38 513 GLU A N 1
ATOM 3871 C CA . GLU A 1 513 ? -49.003 -17.129 -0.698 1.00 35.38 513 GLU A CA 1
ATOM 3872 C C . GLU A 1 513 ? -48.826 -15.891 0.206 1.00 35.38 513 GLU A C 1
ATOM 3874 O O . GLU A 1 513 ? -47.947 -15.884 1.073 1.00 35.38 513 GLU A O 1
ATOM 3879 N N . PRO A 1 514 ? -49.643 -14.832 0.042 1.00 41.03 514 PRO A N 1
ATOM 3880 C CA . PRO A 1 514 ? -49.580 -13.644 0.888 1.00 41.03 514 PRO A CA 1
ATOM 3881 C C . PRO A 1 514 ? -50.344 -13.834 2.210 1.00 41.03 514 PRO A C 1
ATOM 3883 O O . PRO A 1 514 ? -51.527 -14.170 2.221 1.00 41.03 514 PRO A O 1
ATOM 3886 N N . ALA A 1 515 ? -49.685 -13.546 3.335 1.00 37.97 515 ALA A N 1
ATOM 3887 C CA . ALA A 1 515 ? -50.300 -13.565 4.664 1.00 37.97 515 ALA A CA 1
ATOM 3888 C C . ALA A 1 515 ? -51.333 -12.422 4.863 1.00 37.97 515 ALA A C 1
ATOM 3890 O O . ALA A 1 515 ? -51.196 -11.354 4.256 1.00 37.97 515 ALA A O 1
ATOM 3891 N N . PRO A 1 516 ? -52.364 -12.609 5.714 1.00 39.84 516 PRO A N 1
ATOM 3892 C CA . PRO A 1 516 ? -53.448 -11.640 5.895 1.00 39.84 516 PRO A CA 1
ATOM 3893 C C . PRO A 1 516 ? -53.039 -10.386 6.687 1.00 39.84 516 PRO A C 1
ATOM 3895 O O . PRO A 1 516 ? -52.105 -10.393 7.488 1.00 39.84 516 PRO A O 1
ATOM 3898 N N . ARG A 1 517 ? -53.795 -9.297 6.488 1.00 39.06 517 ARG A N 1
ATOM 3899 C CA . ARG A 1 517 ? -53.664 -8.041 7.249 1.00 39.06 517 ARG A CA 1
ATOM 3900 C C . ARG A 1 517 ? -54.314 -8.161 8.639 1.00 39.06 517 ARG A C 1
ATOM 3902 O O . ARG A 1 517 ? -55.374 -8.777 8.729 1.00 39.06 517 ARG A O 1
ATOM 3909 N N . PRO A 1 518 ? -53.767 -7.516 9.686 1.00 42.03 518 PRO A N 1
ATOM 3910 C CA . PRO A 1 518 ? -54.475 -7.316 10.948 1.00 42.03 518 PRO A CA 1
ATOM 3911 C C . PRO A 1 518 ? -55.526 -6.195 10.837 1.00 42.03 518 PRO A C 1
ATOM 3913 O O . PRO A 1 518 ? -55.327 -5.210 10.122 1.00 42.03 518 PRO A O 1
ATOM 3916 N N . GLU A 1 519 ? -56.625 -6.336 11.576 1.00 34.44 519 GLU A N 1
ATOM 3917 C CA . GLU A 1 519 ? -57.676 -5.319 11.728 1.00 34.44 519 GLU A CA 1
ATOM 3918 C C . GLU A 1 519 ? -57.368 -4.343 12.887 1.00 34.44 519 GLU A C 1
ATOM 3920 O O . GLU A 1 519 ? -56.605 -4.687 13.795 1.00 34.44 519 GLU A O 1
ATOM 3925 N N . PRO A 1 520 ? -57.926 -3.114 12.882 1.00 39.28 520 PRO A N 1
ATOM 3926 C CA . PRO A 1 520 ? -57.693 -2.137 13.943 1.00 39.28 520 PRO A CA 1
ATOM 3927 C C . PRO A 1 520 ? -58.508 -2.452 15.206 1.00 39.28 520 PRO A C 1
ATOM 3929 O O . PRO A 1 520 ? -59.719 -2.651 15.147 1.00 39.28 520 PRO A O 1
ATOM 3932 N N . ILE A 1 521 ? -57.857 -2.409 16.371 1.00 36.78 521 ILE A N 1
ATOM 3933 C CA . ILE A 1 521 ? -58.528 -2.511 17.672 1.00 36.78 521 ILE A CA 1
ATOM 3934 C C . ILE A 1 521 ? -58.941 -1.109 18.133 1.00 36.78 521 ILE A C 1
ATOM 3936 O O . ILE A 1 521 ? -58.088 -0.269 18.418 1.00 36.78 521 ILE A O 1
ATOM 3940 N N . SER A 1 522 ? -60.247 -0.868 18.246 1.00 37.38 522 SER A N 1
ATOM 3941 C CA . SER A 1 522 ? -60.786 0.249 19.030 1.00 37.38 522 SER A CA 1
ATOM 3942 C C . SER A 1 522 ? -60.790 -0.110 20.518 1.00 37.38 522 SER A C 1
ATOM 3944 O O . SER A 1 522 ? -61.154 -1.226 20.885 1.00 37.38 522 SER A O 1
ATOM 3946 N N . GLY A 1 523 ? -60.417 0.838 21.376 1.00 33.00 523 GLY A N 1
ATOM 3947 C CA . GLY A 1 523 ? -60.483 0.699 22.830 1.00 33.00 523 GLY A CA 1
ATOM 3948 C C . GLY A 1 523 ? -60.627 2.072 23.476 1.00 33.00 523 GLY A C 1
ATOM 3949 O O . GLY A 1 523 ? -59.804 2.952 23.229 1.00 33.00 523 GLY A O 1
ATOM 3950 N N . ASP A 1 524 ? -61.700 2.261 24.243 1.00 32.28 524 ASP A N 1
ATOM 3951 C CA . ASP A 1 524 ? -62.064 3.558 24.813 1.00 32.28 524 ASP A CA 1
ATOM 3952 C C . ASP A 1 524 ? -61.098 4.044 25.900 1.00 32.28 524 ASP A C 1
ATOM 3954 O O . ASP A 1 524 ? -60.442 3.269 26.599 1.00 32.28 524 ASP A O 1
ATOM 3958 N N . GLY A 1 525 ? -61.012 5.368 26.025 1.00 30.25 525 GLY A N 1
ATOM 3959 C CA . GLY A 1 525 ? -60.096 6.029 26.946 1.00 30.25 525 GLY A CA 1
ATOM 3960 C C . GLY A 1 525 ? -60.564 6.053 28.404 1.00 30.25 525 GLY A C 1
ATOM 3961 O O . GLY A 1 525 ? -61.722 5.809 28.733 1.00 30.25 525 GLY A O 1
ATOM 3962 N N . LEU A 1 526 ? -59.645 6.466 29.276 1.00 33.69 526 LEU A N 1
ATOM 3963 C CA . LEU A 1 526 ? -59.935 6.910 30.637 1.00 33.69 526 LEU A CA 1
ATOM 3964 C C . LEU A 1 526 ? -59.248 8.257 30.874 1.00 33.69 526 LEU A C 1
ATOM 3966 O O . LEU A 1 526 ? -58.022 8.354 30.840 1.00 33.69 526 LEU A O 1
ATOM 3970 N N . HIS A 1 527 ? -60.047 9.298 31.110 1.00 32.16 527 HIS A N 1
ATOM 3971 C CA . HIS A 1 527 ? -59.555 10.588 31.593 1.00 32.16 527 HIS A CA 1
ATOM 3972 C C . HIS A 1 527 ? -59.074 10.447 33.042 1.00 32.16 527 HIS A C 1
ATOM 3974 O O . HIS A 1 527 ? -59.817 9.951 33.889 1.00 32.16 527 HIS A O 1
ATOM 3980 N N . VAL A 1 528 ? -57.876 10.953 33.341 1.00 36.84 528 VAL A N 1
ATOM 3981 C CA . VAL A 1 528 ? -57.404 11.188 34.712 1.00 36.84 528 VAL A CA 1
ATOM 3982 C C . VAL A 1 528 ? -56.702 12.544 34.751 1.00 36.84 528 VAL A C 1
ATOM 3984 O O . VAL A 1 528 ? -55.642 12.712 34.151 1.00 36.84 528 VAL A O 1
ATOM 3987 N N . GLU A 1 529 ? -57.294 13.512 35.448 1.00 38.31 529 GLU A N 1
ATOM 3988 C CA . GLU A 1 529 ? -56.618 14.761 35.813 1.00 38.31 529 GLU A CA 1
ATOM 3989 C C . GLU A 1 529 ? -55.771 14.564 37.080 1.00 38.31 529 GLU A C 1
ATOM 3991 O O . GLU A 1 529 ? -56.233 13.935 38.036 1.00 38.31 529 GLU A O 1
ATOM 3996 N N . PRO A 1 530 ? -54.580 15.177 37.147 1.00 43.19 530 PRO A N 1
ATOM 3997 C CA . PRO A 1 530 ? -53.964 15.599 38.394 1.00 43.19 530 PRO A CA 1
ATOM 3998 C C . PRO A 1 530 ? -54.076 17.126 38.563 1.00 43.19 530 PRO A C 1
ATOM 4000 O O . PRO A 1 530 ? -53.733 17.897 37.668 1.00 43.19 530 PRO A O 1
ATOM 4003 N N . VAL A 1 531 ? -54.533 17.558 39.738 1.00 34.34 531 VAL A N 1
ATOM 4004 C CA . VAL A 1 531 ? -54.616 18.968 40.169 1.00 34.34 531 VAL A CA 1
ATOM 4005 C C . VAL A 1 531 ? -53.490 19.247 41.183 1.00 34.34 531 VAL A C 1
ATOM 4007 O O . VAL A 1 531 ? -52.986 18.299 41.785 1.00 34.34 531 VAL A O 1
ATOM 4010 N N . LEU A 1 532 ? -53.174 20.531 41.428 1.00 33.84 532 LEU A N 1
ATOM 4011 C CA . LEU A 1 532 ? -52.154 21.061 42.364 1.00 33.84 532 LEU A CA 1
ATOM 4012 C C . LEU A 1 532 ? -50.700 20.949 41.840 1.00 33.84 532 LEU A C 1
ATOM 4014 O O . LEU A 1 532 ? -50.334 19.956 41.221 1.00 33.84 532 LEU A O 1
ATOM 4018 N N . ASP A 1 533 ? -49.789 21.904 42.061 1.00 32.97 533 ASP A N 1
ATOM 4019 C CA . ASP A 1 533 ? -49.918 23.294 42.545 1.00 32.97 533 ASP A CA 1
ATOM 4020 C C . ASP A 1 533 ? -48.693 24.122 42.068 1.00 32.97 533 ASP A C 1
ATOM 4022 O O . ASP A 1 533 ? -47.640 23.541 41.780 1.00 32.97 533 ASP A O 1
ATOM 4026 N N . PRO A 1 534 ? -48.769 25.466 41.975 1.00 39.31 534 PRO A N 1
ATOM 4027 C CA . PRO A 1 534 ? -47.656 26.297 41.511 1.00 39.31 534 PRO A CA 1
ATOM 4028 C C . PRO A 1 534 ? -46.614 26.567 42.615 1.00 39.31 534 PRO A C 1
ATOM 4030 O O . PRO A 1 534 ? -46.907 27.210 43.623 1.00 39.31 534 PRO A O 1
ATOM 4033 N N . MET A 1 535 ? -45.365 26.140 42.399 1.00 35.19 535 MET A N 1
ATOM 4034 C CA . MET A 1 535 ? -44.228 26.430 43.289 1.00 35.19 535 MET A CA 1
ATOM 4035 C C . MET A 1 535 ? -43.461 27.692 42.809 1.00 35.19 535 MET A C 1
ATOM 4037 O O . MET A 1 535 ? -43.336 27.875 41.597 1.00 35.19 535 MET A O 1
ATOM 4041 N N . PRO A 1 536 ? -42.998 28.597 43.701 1.00 39.81 536 PRO A N 1
ATOM 4042 C CA . PRO A 1 536 ? -42.735 29.999 43.338 1.00 39.81 536 PRO A CA 1
ATOM 4043 C C . PRO A 1 536 ? -41.315 30.316 42.832 1.00 39.81 536 PRO A C 1
ATOM 4045 O O . PRO A 1 536 ? -40.361 29.582 43.087 1.00 39.81 536 PRO A O 1
ATOM 4048 N N . ASP A 1 537 ? -41.183 31.486 42.194 1.00 41.88 537 ASP A N 1
ATOM 4049 C CA . ASP A 1 537 ? -39.918 32.060 41.713 1.00 41.88 537 ASP A CA 1
ATOM 4050 C C . ASP A 1 537 ? -38.834 32.198 42.807 1.00 41.88 537 ASP A C 1
ATOM 4052 O O . ASP A 1 537 ? -39.088 32.794 43.865 1.00 41.88 537 ASP A O 1
ATOM 4056 N N . PRO A 1 538 ? -37.581 31.778 42.537 1.00 43.56 538 PRO A N 1
ATOM 4057 C CA . PRO A 1 538 ? -36.432 32.167 43.341 1.00 43.56 538 PRO A CA 1
ATOM 4058 C C . PRO A 1 538 ? -36.078 33.638 43.070 1.00 43.56 538 PRO A C 1
ATOM 4060 O O . PRO A 1 538 ? -35.673 34.016 41.971 1.00 43.56 538 PRO A O 1
ATOM 4063 N N . ARG A 1 539 ? -36.220 34.484 44.095 1.00 33.84 539 ARG A N 1
ATOM 4064 C CA . ARG A 1 539 ? -35.919 35.923 44.016 1.00 33.84 539 ARG A CA 1
ATOM 4065 C C . ARG A 1 539 ? -34.456 36.190 43.657 1.00 33.84 539 ARG A C 1
ATOM 4067 O O . ARG A 1 539 ? -33.547 35.555 44.184 1.00 33.84 539 ARG A O 1
ATOM 4074 N N . THR A 1 540 ? -34.241 37.213 42.835 1.00 38.22 540 THR A N 1
ATOM 4075 C CA . THR A 1 540 ? -32.926 37.823 42.616 1.00 38.22 540 THR A CA 1
ATOM 4076 C C . THR A 1 540 ? -32.474 38.612 43.844 1.00 38.22 540 THR A C 1
ATOM 4078 O O . THR A 1 540 ? -33.186 39.525 44.261 1.00 38.22 540 THR A O 1
ATOM 4081 N N . ASP A 1 541 ? -31.259 38.354 44.323 1.00 31.97 541 ASP A N 1
ATOM 4082 C CA . ASP A 1 541 ? -30.503 39.254 45.204 1.00 31.97 541 ASP A CA 1
ATOM 4083 C C . ASP A 1 541 ? -29.050 39.395 44.686 1.00 31.97 541 ASP A C 1
ATOM 4085 O O . ASP A 1 541 ? -28.571 38.523 43.951 1.00 31.97 541 ASP A O 1
ATOM 4089 N N . PRO A 1 542 ? -28.354 40.516 44.962 1.00 36.25 542 PRO A N 1
ATOM 4090 C CA . PRO A 1 542 ? -27.197 40.938 44.170 1.00 36.25 542 PRO A CA 1
ATOM 4091 C C . PRO A 1 542 ? -25.865 40.287 44.578 1.00 36.25 542 PRO A C 1
ATOM 4093 O O . PRO A 1 542 ? -25.493 40.242 45.749 1.00 36.25 542 PRO A O 1
ATOM 4096 N N . VAL A 1 543 ? -25.073 39.889 43.576 1.00 33.16 543 VAL A N 1
ATOM 4097 C CA . VAL A 1 543 ? -23.690 39.415 43.762 1.00 33.16 543 VAL A CA 1
ATOM 4098 C C . VAL A 1 543 ? -22.771 40.586 44.173 1.00 33.16 543 VAL A C 1
ATOM 4100 O O . VAL A 1 543 ? -22.756 41.609 43.480 1.00 33.16 543 VAL A O 1
ATOM 4103 N N . PRO A 1 544 ? -21.967 40.468 45.251 1.00 32.47 544 PRO A N 1
ATOM 4104 C CA . PRO A 1 544 ? -21.026 41.513 45.659 1.00 32.47 544 PRO A CA 1
ATOM 4105 C C . PRO A 1 544 ? -19.887 41.726 44.652 1.00 32.47 544 PRO A C 1
ATOM 4107 O O . PRO A 1 544 ? -19.376 40.774 44.066 1.00 32.47 544 PRO A O 1
ATOM 4110 N N . LYS A 1 545 ? -19.412 42.972 44.517 1.00 38.12 545 LYS A N 1
ATOM 4111 C CA . LYS A 1 545 ? -18.165 43.283 43.795 1.00 38.12 545 LYS A CA 1
ATOM 4112 C C . LYS A 1 545 ? -16.943 42.938 44.663 1.00 38.12 545 LYS A C 1
ATOM 4114 O O . LYS A 1 545 ? -16.821 43.523 45.741 1.00 38.12 545 LYS A O 1
ATOM 4119 N N . PRO A 1 546 ? -15.994 42.103 44.203 1.00 31.31 546 PRO A N 1
ATOM 4120 C CA . PRO A 1 546 ? -14.653 42.055 44.777 1.00 31.31 546 PRO A CA 1
ATOM 4121 C C . PRO A 1 546 ? -13.880 43.336 44.427 1.00 31.31 546 PRO A C 1
ATOM 4123 O O . PRO A 1 546 ? -14.050 43.894 43.342 1.00 31.31 546 PRO A O 1
ATOM 4126 N N . VAL A 1 547 ? -13.027 43.801 45.340 1.00 29.62 547 VAL A N 1
ATOM 4127 C CA . VAL A 1 547 ? -12.186 44.996 45.152 1.00 29.62 547 VAL A CA 1
ATOM 4128 C C . VAL A 1 547 ? -10.801 44.604 44.620 1.00 29.62 547 VAL A C 1
ATOM 4130 O O . VAL A 1 547 ? -10.302 43.512 44.877 1.00 29.62 547 VAL A O 1
ATOM 4133 N N . THR A 1 548 ? -10.195 45.514 43.859 1.00 28.28 548 THR A N 1
ATOM 4134 C CA . THR A 1 548 ? -8.840 45.461 43.291 1.00 28.28 548 THR A CA 1
ATOM 4135 C C . THR A 1 548 ? -7.753 45.121 44.322 1.00 28.28 548 THR A C 1
ATOM 4137 O O . THR A 1 548 ? -7.809 45.639 45.435 1.00 28.28 548 THR A O 1
ATOM 4140 N N . GLY A 1 549 ? -6.686 44.404 43.925 1.00 25.84 549 GLY A N 1
ATOM 4141 C CA . GLY A 1 549 ? -5.407 44.515 44.652 1.00 25.84 549 GLY A CA 1
ATOM 4142 C C . GLY A 1 549 ? -4.456 43.314 44.707 1.00 25.84 549 GLY A C 1
ATOM 4143 O O . GLY A 1 549 ? -4.074 42.922 45.803 1.00 25.84 549 GLY A O 1
ATOM 4144 N N . VAL A 1 550 ? -3.969 42.800 43.571 1.00 27.77 550 VAL A N 1
ATOM 4145 C CA . VAL A 1 550 ? -2.652 42.124 43.526 1.00 27.77 550 VAL A CA 1
ATOM 4146 C C . VAL A 1 550 ? -1.876 42.666 42.330 1.00 27.77 550 VAL A C 1
ATOM 4148 O O . VAL A 1 550 ? -2.350 42.592 41.199 1.00 27.77 550 VAL A O 1
ATOM 4151 N N . ALA A 1 551 ? -0.701 43.246 42.577 1.00 28.25 551 ALA A N 1
ATOM 4152 C CA . ALA A 1 551 ? 0.148 43.798 41.528 1.00 28.25 551 ALA A CA 1
ATOM 4153 C C . ALA A 1 551 ? 1.004 42.691 40.894 1.00 28.25 551 ALA A C 1
ATOM 4155 O O . ALA A 1 551 ? 1.911 42.160 41.533 1.00 28.25 551 ALA A O 1
ATOM 4156 N N . VAL A 1 552 ? 0.731 42.368 39.630 1.00 28.03 552 VAL A N 1
ATOM 4157 C CA . VAL A 1 552 ? 1.633 41.567 38.793 1.00 28.03 552 VAL A CA 1
ATOM 4158 C C . VAL A 1 552 ? 2.586 42.528 38.085 1.00 28.03 552 VAL A C 1
ATOM 4160 O O . VAL A 1 552 ? 2.146 43.497 37.468 1.00 28.03 552 VAL A O 1
ATOM 4163 N N . LEU A 1 553 ? 3.891 42.280 38.199 1.00 26.91 553 LEU A N 1
ATOM 4164 C CA . LEU A 1 553 ? 4.914 43.072 37.514 1.00 26.91 553 LEU A CA 1
ATOM 4165 C C . LEU A 1 553 ? 4.780 42.895 35.990 1.00 26.91 553 LEU A C 1
ATOM 4167 O O . LEU A 1 553 ? 4.596 41.761 35.538 1.00 26.91 553 LEU A O 1
ATOM 4171 N N . PRO A 1 554 ? 4.892 43.968 35.184 1.00 26.05 554 PRO A N 1
ATOM 4172 C CA . PRO A 1 554 ? 4.840 43.841 33.736 1.00 26.05 554 PRO A CA 1
ATOM 4173 C C . PRO A 1 554 ? 6.037 43.018 33.250 1.00 26.05 554 PRO A C 1
ATOM 4175 O O . PRO A 1 554 ? 7.192 43.407 33.428 1.00 26.05 554 PRO A O 1
ATOM 4178 N N . SER A 1 555 ? 5.759 41.875 32.621 1.00 25.97 555 SER A N 1
ATOM 4179 C CA . SER A 1 555 ? 6.760 41.203 31.788 1.00 25.97 555 SER A CA 1
ATOM 4180 C C . SER A 1 555 ? 7.068 42.105 30.589 1.00 25.97 555 SER A C 1
ATOM 4182 O O . SER A 1 555 ? 6.141 42.749 30.093 1.00 25.97 555 SER A O 1
ATOM 4184 N N . PRO A 1 556 ? 8.327 42.195 30.124 1.00 25.20 556 PRO A N 1
ATOM 4185 C CA . PRO A 1 556 ? 8.682 43.103 29.043 1.00 25.20 556 PRO A CA 1
ATOM 4186 C C . PRO A 1 556 ? 7.953 42.700 27.759 1.00 25.20 556 PRO A C 1
ATOM 4188 O O . PRO A 1 556 ? 8.248 41.668 27.156 1.00 25.20 556 PRO A O 1
ATOM 4191 N N . GLU A 1 557 ? 6.986 43.523 27.360 1.00 22.98 557 GLU A N 1
ATOM 4192 C CA . GLU A 1 557 ? 6.263 43.371 26.106 1.00 22.98 557 GLU A CA 1
ATOM 4193 C C . GLU A 1 557 ? 7.251 43.580 24.958 1.00 22.98 557 GLU A C 1
ATOM 4195 O O . GLU A 1 557 ? 7.781 44.674 24.745 1.00 22.98 557 GLU A O 1
ATOM 4200 N N . LEU A 1 558 ? 7.570 42.490 24.261 1.00 23.70 558 LEU A N 1
ATOM 4201 C CA . LEU A 1 558 ? 8.540 42.499 23.179 1.00 23.70 558 LEU A CA 1
ATOM 4202 C C . LEU A 1 558 ? 7.862 43.126 21.957 1.00 23.70 558 LEU A C 1
ATOM 4204 O O . LEU A 1 558 ? 7.229 42.434 21.161 1.00 23.70 558 LEU A O 1
ATOM 4208 N N . VAL A 1 559 ? 7.960 44.456 21.857 1.00 23.08 559 VAL A N 1
ATOM 4209 C CA . VAL A 1 559 ? 7.443 45.256 20.740 1.00 23.08 559 VAL A CA 1
ATOM 4210 C C . VAL A 1 559 ? 8.198 44.874 19.468 1.00 23.08 559 VAL A C 1
ATOM 4212 O O . VAL A 1 559 ? 9.180 45.504 19.078 1.00 23.08 559 VAL A O 1
ATOM 4215 N N . VAL A 1 560 ? 7.733 43.809 18.817 1.00 25.00 560 VAL A N 1
ATOM 4216 C CA . VAL A 1 560 ? 8.094 43.496 17.439 1.00 25.00 560 VAL A CA 1
ATOM 4217 C C . VAL A 1 560 ? 7.535 44.635 16.585 1.00 25.00 560 VAL A C 1
ATOM 4219 O O . VAL A 1 560 ? 6.323 44.861 16.620 1.00 25.00 560 VAL A O 1
ATOM 4222 N N . PRO A 1 561 ? 8.366 45.384 15.840 1.00 22.67 561 PRO A N 1
ATOM 4223 C CA . PRO A 1 561 ? 7.860 46.448 14.993 1.00 22.67 561 PRO A CA 1
ATOM 4224 C C . PRO A 1 561 ? 6.995 45.835 13.891 1.00 22.67 561 PRO A C 1
ATOM 4226 O O . PRO A 1 561 ? 7.489 45.106 13.029 1.00 22.67 561 PRO A O 1
ATOM 4229 N N . SER A 1 562 ? 5.698 46.139 13.919 1.00 25.75 562 SER A N 1
ATOM 4230 C CA . SER A 1 562 ? 4.757 45.755 12.871 1.00 25.75 562 SER A CA 1
ATOM 4231 C C . SER A 1 562 ? 5.100 46.477 11.568 1.00 25.75 562 SER A C 1
ATOM 4233 O O . SER A 1 562 ? 4.534 47.526 11.261 1.00 25.75 562 SER A O 1
ATOM 4235 N N . MET A 1 563 ? 6.009 45.901 10.775 1.00 24.02 563 MET A N 1
ATOM 4236 C CA . MET A 1 563 ? 6.067 46.174 9.340 1.00 24.02 563 MET A CA 1
ATOM 4237 C C . MET A 1 563 ? 4.752 45.688 8.735 1.00 24.02 563 MET A C 1
ATOM 4239 O O . MET A 1 563 ? 4.568 44.499 8.474 1.00 24.02 563 MET A O 1
ATOM 4243 N N . GLY A 1 564 ? 3.806 46.619 8.618 1.00 25.59 564 GLY A N 1
ATOM 4244 C CA . GLY A 1 564 ? 2.448 46.359 8.172 1.00 25.59 564 GLY A CA 1
ATOM 4245 C C . GLY A 1 564 ? 2.418 45.959 6.706 1.00 25.59 564 GLY A C 1
ATOM 4246 O O . GLY A 1 564 ? 2.317 46.817 5.835 1.00 25.59 564 GLY A O 1
ATOM 4247 N N . TRP A 1 565 ? 2.464 44.654 6.455 1.00 27.98 565 TRP A N 1
ATOM 4248 C CA . TRP A 1 565 ? 2.031 44.067 5.199 1.00 27.98 565 TRP A CA 1
ATOM 4249 C C . TRP A 1 565 ? 0.915 43.065 5.507 1.00 27.98 565 TRP A C 1
ATOM 4251 O O . TRP A 1 565 ? 1.109 42.074 6.213 1.00 27.98 565 TRP A O 1
ATOM 4261 N N . GLU A 1 566 ? -0.290 43.362 5.028 1.00 26.58 566 GLU A N 1
ATOM 4262 C CA . GLU A 1 566 ? -1.357 42.369 4.973 1.00 26.58 566 GLU A CA 1
ATOM 4263 C C . GLU A 1 566 ? -1.155 41.552 3.688 1.00 26.58 566 GLU A C 1
ATOM 4265 O O . GLU A 1 566 ? -0.987 42.148 2.616 1.00 26.58 566 GLU A O 1
ATOM 4270 N N . PRO A 1 567 ? -1.150 40.206 3.746 1.00 38.31 567 PRO A N 1
ATOM 4271 C CA . PRO A 1 567 ? -1.034 39.392 2.544 1.00 38.31 567 PRO A CA 1
ATOM 4272 C C . PRO A 1 567 ? -2.252 39.659 1.655 1.00 38.31 567 PRO A C 1
ATOM 4274 O O . PRO A 1 567 ? -3.386 39.379 2.039 1.00 38.31 567 PRO A O 1
ATOM 4277 N N . SER A 1 568 ? -2.019 40.213 0.463 1.00 45.31 568 SER A N 1
ATOM 4278 C CA . SER A 1 568 ? -3.069 40.832 -0.366 1.00 45.31 568 SER A CA 1
ATOM 4279 C C . SER A 1 568 ? -4.131 39.860 -0.904 1.00 45.31 568 SER A C 1
ATOM 4281 O O . SER A 1 568 ? -5.107 40.293 -1.510 1.00 45.31 568 SER A O 1
ATOM 4283 N N . PHE A 1 569 ? -3.950 38.555 -0.683 1.00 52.50 569 PHE A N 1
ATOM 4284 C CA . PHE A 1 569 ? -4.896 37.498 -1.020 1.00 52.50 569 PHE A CA 1
ATOM 4285 C C . PHE A 1 569 ? -5.027 36.529 0.169 1.00 52.50 569 PHE A C 1
ATOM 4287 O O . PHE A 1 569 ? -4.021 35.956 0.596 1.00 52.50 569 PHE A O 1
ATOM 4294 N N . PRO A 1 570 ? -6.238 36.299 0.712 1.00 55.12 570 PRO A N 1
ATOM 4295 C CA . PRO A 1 570 ? -6.447 35.292 1.746 1.00 55.12 570 PRO A CA 1
ATOM 4296 C C . PRO A 1 570 ? -6.372 33.874 1.154 1.00 55.12 570 PRO A C 1
ATOM 4298 O O . PRO A 1 570 ? -6.692 33.651 -0.014 1.00 55.12 570 PRO A O 1
ATOM 4301 N N . GLY A 1 571 ? -6.018 32.884 1.982 1.00 57.94 571 GLY A N 1
ATOM 4302 C CA . GLY A 1 571 ? -5.814 31.480 1.576 1.00 57.94 571 GLY A CA 1
ATOM 4303 C C . GLY A 1 571 ? -7.055 30.718 1.075 1.00 57.94 571 GLY A C 1
ATOM 4304 O O . GLY A 1 571 ? -6.992 29.506 0.888 1.00 57.94 571 GLY A O 1
ATOM 4305 N N . ASN A 1 572 ? -8.178 31.408 0.872 1.00 64.44 572 ASN A N 1
ATOM 4306 C CA . ASN A 1 572 ? -9.431 30.914 0.302 1.00 64.44 572 ASN A CA 1
ATOM 4307 C C . ASN A 1 572 ? -9.872 31.709 -0.949 1.00 64.44 572 ASN A C 1
ATOM 4309 O O . ASN A 1 572 ? -11.039 31.636 -1.334 1.00 64.44 572 ASN A O 1
ATOM 4313 N N . HIS A 1 573 ? -8.973 32.487 -1.566 1.00 78.81 573 HIS A N 1
ATOM 4314 C CA . HIS A 1 573 ? -9.289 33.323 -2.724 1.00 78.81 573 HIS A CA 1
ATOM 4315 C C . HIS A 1 573 ? -9.880 32.519 -3.901 1.00 78.81 573 HIS A C 1
ATOM 4317 O O . HIS A 1 573 ? -9.293 31.550 -4.390 1.00 78.81 573 HIS A O 1
ATOM 4323 N N . SER A 1 574 ? -11.030 32.981 -4.400 1.00 81.88 574 SER A N 1
ATOM 4324 C CA . SER A 1 574 ? -11.635 32.526 -5.652 1.00 81.88 574 SER A CA 1
ATOM 4325 C C . SER A 1 574 ? -11.752 33.696 -6.619 1.00 81.88 574 SER A C 1
ATOM 4327 O O . SER A 1 574 ? -12.193 34.770 -6.213 1.00 81.88 574 SER A O 1
ATOM 4329 N N . SER A 1 575 ? -11.440 33.467 -7.895 1.00 86.00 575 SER A N 1
ATOM 4330 C CA . SER A 1 575 ? -11.654 34.468 -8.941 1.00 86.00 575 SER A CA 1
ATOM 4331 C C . SER A 1 575 ? -13.145 34.803 -9.095 1.00 86.00 575 SER A C 1
ATOM 4333 O O . SER A 1 575 ? -14.034 33.977 -8.832 1.00 86.00 575 SER A O 1
ATOM 4335 N N . THR A 1 576 ? -13.428 36.016 -9.557 1.00 85.31 576 THR A N 1
ATOM 4336 C CA . THR A 1 576 ? -14.766 36.480 -9.948 1.00 85.31 576 THR A CA 1
ATOM 4337 C C . THR A 1 576 ? -15.016 36.283 -11.453 1.00 85.31 576 THR A C 1
ATOM 4339 O O . THR A 1 576 ? -14.064 36.195 -12.234 1.00 85.31 576 THR A O 1
ATOM 4342 N N . PRO A 1 577 ? -16.283 36.273 -11.919 1.00 83.19 577 PRO A N 1
ATOM 4343 C CA . PRO A 1 577 ? -16.593 36.213 -13.351 1.00 83.19 577 PRO A CA 1
ATOM 4344 C C . PRO A 1 577 ? -15.961 37.352 -14.169 1.00 83.19 577 PRO A C 1
ATOM 4346 O O . PRO A 1 577 ? -15.565 37.137 -15.313 1.00 83.19 577 PRO A O 1
ATOM 4349 N N . HIS A 1 578 ? -15.826 38.544 -13.577 1.00 80.44 578 HIS A N 1
ATOM 4350 C CA . HIS A 1 578 ? -15.191 39.700 -14.213 1.00 80.44 578 HIS A CA 1
ATOM 4351 C C . HIS A 1 578 ? -13.685 39.482 -14.415 1.00 80.44 578 HIS A C 1
ATOM 4353 O O . HIS A 1 578 ? -13.160 39.749 -15.493 1.00 80.44 578 HIS A O 1
ATOM 4359 N N . GLU A 1 579 ? -12.987 38.937 -13.415 1.00 85.88 579 GLU A N 1
ATOM 4360 C CA . GLU A 1 579 ? -11.560 38.617 -13.537 1.00 85.88 579 GLU A CA 1
ATOM 4361 C C . GLU A 1 579 ? -11.315 37.486 -14.544 1.00 85.88 579 GLU A C 1
ATOM 4363 O O . GLU A 1 579 ? -10.408 37.592 -15.370 1.00 85.88 579 GLU A O 1
ATOM 4368 N N . ARG A 1 580 ? -12.180 36.458 -14.555 1.00 89.50 580 ARG A N 1
ATOM 4369 C CA . ARG A 1 580 ? -12.153 35.391 -15.571 1.00 89.50 580 ARG A CA 1
ATOM 4370 C C . ARG A 1 580 ? -12.365 35.924 -16.989 1.00 89.50 580 ARG A C 1
ATOM 4372 O O . ARG A 1 580 ? -11.770 35.389 -17.922 1.00 89.50 580 ARG A O 1
ATOM 4379 N N . GLN A 1 581 ? -13.184 36.963 -17.170 1.00 85.62 581 GLN A N 1
ATOM 4380 C CA . GLN A 1 581 ? -13.345 37.598 -18.478 1.00 85.62 581 GLN A CA 1
ATOM 4381 C C . GLN A 1 581 ? -12.128 38.451 -18.852 1.00 85.62 581 GLN A C 1
ATOM 4383 O O . GLN A 1 581 ? -11.578 38.256 -19.931 1.00 85.62 581 GLN A O 1
ATOM 4388 N N . ALA A 1 582 ? -11.623 39.284 -17.940 1.00 84.44 582 ALA A N 1
ATOM 4389 C CA . ALA A 1 582 ? -10.417 40.078 -18.180 1.00 84.44 582 ALA A CA 1
ATOM 4390 C C . ALA A 1 582 ? -9.181 39.210 -18.509 1.00 84.44 582 ALA A C 1
ATOM 4392 O O . ALA A 1 582 ? -8.348 39.610 -19.319 1.00 84.44 582 ALA A O 1
ATOM 4393 N N . LEU A 1 583 ? -9.080 37.995 -17.952 1.00 88.31 583 LEU A N 1
ATOM 4394 C CA . LEU A 1 583 ? -8.075 36.998 -18.345 1.00 88.31 583 LEU A CA 1
ATOM 4395 C C . LEU A 1 583 ? -8.234 36.544 -19.809 1.00 88.31 583 LEU A C 1
ATOM 4397 O O . LEU A 1 583 ? -7.237 36.431 -20.525 1.00 88.31 583 LEU A O 1
ATOM 4401 N N . ARG A 1 584 ? -9.465 36.269 -20.263 1.00 89.56 584 ARG A N 1
ATOM 4402 C CA . ARG A 1 584 ? -9.744 35.889 -21.662 1.00 89.56 584 ARG A CA 1
ATOM 4403 C C . ARG A 1 584 ? -9.387 37.021 -22.614 1.00 89.56 584 ARG A C 1
ATOM 4405 O O . ARG A 1 584 ? -8.773 36.763 -23.643 1.00 89.56 584 ARG A O 1
ATOM 4412 N N . ASP A 1 585 ? -9.716 38.253 -22.241 1.00 86.88 585 ASP A N 1
ATOM 4413 C CA . ASP A 1 585 ? -9.435 39.444 -23.042 1.00 86.88 585 ASP A CA 1
ATOM 4414 C C . ASP A 1 585 ? -7.914 39.717 -23.120 1.00 86.88 585 ASP A C 1
ATOM 4416 O O . ASP A 1 585 ? -7.399 40.036 -24.190 1.00 86.88 585 ASP A O 1
ATOM 4420 N N . LEU A 1 586 ? -7.175 39.498 -22.021 1.00 86.88 586 LEU A N 1
ATOM 4421 C CA . LEU A 1 586 ? -5.708 39.608 -21.942 1.00 86.88 586 LEU A CA 1
ATOM 4422 C C . LEU A 1 586 ? -4.969 38.533 -22.763 1.00 86.88 586 LEU A C 1
ATOM 4424 O O . LEU A 1 586 ? -3.985 38.818 -23.451 1.00 86.88 586 LEU A O 1
ATOM 4428 N N . LEU A 1 587 ? -5.412 37.276 -22.681 1.00 86.38 587 LEU A N 1
ATOM 4429 C CA . LEU A 1 587 ? -4.794 36.172 -23.422 1.00 86.38 587 LEU A CA 1
ATOM 4430 C C . LEU A 1 587 ? -5.232 36.152 -24.897 1.00 86.38 587 LEU A C 1
ATOM 4432 O O . LEU A 1 587 ? -4.465 35.720 -25.764 1.00 86.38 587 LEU A O 1
ATOM 4436 N N . GLY A 1 588 ? -6.427 36.660 -25.201 1.00 89.81 588 GLY A N 1
ATOM 4437 C CA . GLY A 1 588 ? -6.991 36.732 -26.544 1.00 89.81 588 GLY A CA 1
ATOM 4438 C C . GLY A 1 588 ? -7.118 35.348 -27.180 1.00 89.81 588 GLY A C 1
ATOM 4439 O O . GLY A 1 588 ? -7.526 34.381 -26.538 1.00 89.81 588 GLY A O 1
ATOM 4440 N N . HIS A 1 589 ? -6.708 35.219 -28.444 1.00 86.75 589 HIS A N 1
ATOM 4441 C CA . HIS A 1 589 ? -6.735 33.941 -29.166 1.00 86.75 589 HIS A CA 1
ATOM 4442 C C . HIS A 1 589 ? -5.934 32.821 -28.464 1.00 86.75 589 HIS A C 1
ATOM 4444 O O . HIS A 1 589 ? -6.299 31.651 -28.573 1.00 86.75 589 HIS A O 1
ATOM 4450 N N . ARG A 1 590 ? -4.892 33.163 -27.686 1.00 90.75 590 ARG A N 1
ATOM 4451 C CA . ARG A 1 590 ? -4.069 32.196 -26.932 1.00 90.75 590 ARG A CA 1
ATOM 4452 C C . ARG A 1 590 ? -4.863 31.480 -25.836 1.00 90.75 590 ARG A C 1
ATOM 4454 O O . ARG A 1 590 ? -4.561 30.330 -25.524 1.00 90.75 590 ARG A O 1
ATOM 4461 N N . TYR A 1 591 ? -5.913 32.116 -25.300 1.00 91.12 591 TYR A N 1
ATOM 4462 C CA . TYR A 1 591 ? -6.780 31.524 -24.274 1.00 91.12 591 TYR A CA 1
ATOM 4463 C C . TYR A 1 591 ? -7.331 30.160 -24.705 1.00 91.12 591 TYR A C 1
ATOM 4465 O O . TYR A 1 591 ? -7.397 29.251 -23.886 1.00 91.12 591 TYR A O 1
ATOM 4473 N N . GLN A 1 592 ? -7.689 29.985 -25.984 1.00 86.00 592 GLN A N 1
ATOM 4474 C CA . GLN A 1 592 ? -8.271 28.728 -26.468 1.00 86.00 592 GLN A CA 1
ATOM 4475 C C . GLN A 1 592 ? -7.294 27.549 -26.361 1.00 86.00 592 GLN A C 1
ATOM 4477 O O . GLN A 1 592 ? -7.707 26.469 -25.945 1.00 86.00 592 GLN A O 1
ATOM 4482 N N . ALA A 1 593 ? -6.006 27.756 -26.652 1.00 83.81 593 ALA A N 1
ATOM 4483 C CA . ALA A 1 593 ? -4.986 26.717 -26.513 1.00 83.81 593 ALA A CA 1
ATOM 4484 C C . ALA A 1 593 ? -4.775 26.332 -25.037 1.00 83.81 593 ALA A C 1
ATOM 4486 O O . ALA A 1 593 ? -4.806 25.152 -24.685 1.00 83.81 593 ALA A O 1
ATOM 4487 N N . TYR A 1 594 ? -4.646 27.322 -24.147 1.00 87.81 594 TYR A N 1
ATOM 4488 C CA . TYR A 1 594 ? -4.486 27.069 -22.712 1.00 87.81 594 TYR A CA 1
ATOM 4489 C C . TYR A 1 594 ? -5.739 26.445 -22.078 1.00 87.81 594 TYR A C 1
ATOM 4491 O O . TYR A 1 594 ? -5.617 25.555 -21.237 1.00 87.81 594 TYR A O 1
ATOM 4499 N N . ALA A 1 595 ? -6.936 26.832 -22.527 1.00 86.50 595 ALA A N 1
ATOM 4500 C CA . ALA A 1 595 ? -8.203 26.234 -22.113 1.00 86.50 595 ALA A CA 1
ATOM 4501 C C . ALA A 1 595 ? -8.365 24.786 -22.612 1.00 86.50 595 ALA A C 1
ATOM 4503 O O . ALA A 1 595 ? -8.858 23.945 -21.865 1.00 86.50 595 ALA A O 1
ATOM 4504 N N . GLN A 1 596 ? -7.911 24.451 -23.826 1.00 82.12 596 GLN A N 1
ATOM 4505 C CA . GLN A 1 596 ? -7.893 23.064 -24.314 1.00 82.12 596 GLN A CA 1
ATOM 4506 C C . GLN A 1 596 ? -6.953 22.189 -23.472 1.00 82.12 596 GLN A C 1
ATOM 4508 O O . GLN A 1 596 ? -7.369 21.139 -22.982 1.00 82.12 596 GLN A O 1
ATOM 4513 N N . THR A 1 597 ? -5.728 22.648 -23.203 1.00 78.62 597 THR A N 1
ATOM 4514 C CA . THR A 1 597 ? -4.790 21.946 -22.309 1.00 78.62 597 THR A CA 1
ATOM 4515 C C . THR A 1 597 ? -5.355 21.803 -20.888 1.00 78.62 597 THR A C 1
ATOM 4517 O O . THR A 1 597 ? -5.288 20.723 -20.302 1.00 78.62 597 THR A O 1
ATOM 4520 N N . ALA A 1 598 ? -5.997 22.844 -20.348 1.00 82.75 598 ALA A N 1
ATOM 4521 C CA . ALA A 1 598 ? -6.681 22.793 -19.055 1.00 82.75 598 ALA A CA 1
ATOM 4522 C C . ALA A 1 598 ? -7.868 21.804 -19.033 1.00 82.75 598 ALA A C 1
ATOM 4524 O O . ALA A 1 598 ? -8.077 21.119 -18.027 1.00 82.75 598 ALA A O 1
ATOM 4525 N N . ALA A 1 599 ? -8.617 21.669 -20.133 1.00 78.31 599 ALA A N 1
ATOM 4526 C CA . ALA A 1 599 ? -9.693 20.685 -20.259 1.00 78.31 599 ALA A CA 1
ATOM 4527 C C . ALA A 1 599 ? -9.150 19.245 -20.234 1.00 78.31 599 ALA A C 1
ATOM 4529 O O . ALA A 1 599 ? -9.716 18.392 -19.549 1.00 78.31 599 ALA A O 1
ATOM 4530 N N . THR A 1 600 ? -8.023 18.986 -20.905 1.00 71.19 600 THR A N 1
ATOM 4531 C CA . THR A 1 600 ? -7.311 17.696 -20.852 1.00 71.19 600 THR A CA 1
ATOM 4532 C C . THR A 1 600 ? -6.811 17.388 -19.436 1.00 71.19 600 THR A C 1
ATOM 4534 O O . THR A 1 600 ? -7.005 16.279 -18.934 1.00 71.19 600 THR A O 1
ATOM 4537 N N . CYS A 1 601 ? -6.262 18.380 -18.725 1.00 65.81 601 CYS A N 1
ATOM 4538 C CA . CYS A 1 601 ? -5.906 18.241 -17.309 1.00 65.81 601 CYS A CA 1
ATOM 4539 C C . CYS A 1 601 ? -7.121 17.851 -16.442 1.00 65.81 601 CYS A C 1
ATOM 4541 O O . CYS A 1 601 ? -7.015 16.942 -15.621 1.00 65.81 601 CYS A O 1
ATOM 4543 N N . ARG A 1 602 ? -8.297 18.458 -16.666 1.00 65.56 602 ARG A N 1
ATOM 4544 C CA . ARG A 1 602 ? -9.534 18.125 -15.931 1.00 65.56 602 ARG A CA 1
ATOM 4545 C C . ARG A 1 602 ? -10.030 16.696 -16.183 1.00 65.56 602 ARG A C 1
ATOM 4547 O O . ARG A 1 602 ? -10.604 16.089 -15.287 1.00 65.56 602 ARG A O 1
ATOM 4554 N N . GLN A 1 603 ? -9.814 16.144 -17.377 1.00 55.25 603 GLN A N 1
ATOM 4555 C CA . GLN A 1 603 ? -10.210 14.763 -17.691 1.00 55.25 603 GLN A CA 1
ATOM 4556 C C . GLN A 1 603 ? -9.326 13.716 -16.994 1.00 55.25 603 GLN A C 1
ATOM 4558 O O . GLN A 1 603 ? -9.792 12.616 -16.714 1.00 55.25 603 GLN A O 1
ATOM 4563 N N . THR A 1 604 ? -8.071 14.051 -16.671 1.00 48.78 604 THR A N 1
ATOM 4564 C CA . THR A 1 604 ? -7.150 13.136 -15.966 1.00 48.78 604 THR A CA 1
ATOM 4565 C C . THR A 1 604 ? -7.230 13.231 -14.438 1.00 48.78 604 THR A C 1
ATOM 4567 O O . THR A 1 604 ? -6.776 12.315 -13.749 1.00 48.78 604 THR A O 1
ATOM 4570 N N . ARG A 1 605 ? -7.820 14.306 -13.892 1.00 52.12 605 ARG A N 1
ATOM 4571 C CA . ARG A 1 605 ? -8.087 14.493 -12.455 1.00 52.12 605 ARG A CA 1
ATOM 4572 C C . ARG A 1 605 ? -9.431 15.217 -12.246 1.00 52.12 605 ARG A C 1
ATOM 4574 O O . ARG A 1 605 ? -9.476 16.433 -12.448 1.00 52.12 605 ARG A O 1
ATOM 4581 N N . PRO A 1 606 ? -10.512 14.528 -11.827 1.00 48.50 606 PRO A N 1
ATOM 4582 C CA . PRO A 1 606 ? -11.755 15.202 -11.460 1.00 48.50 606 PRO A CA 1
ATOM 4583 C C . PRO A 1 606 ? -11.547 16.075 -10.212 1.00 48.50 606 PRO A C 1
ATOM 4585 O O . PRO A 1 606 ? -10.859 15.680 -9.273 1.00 48.50 606 PRO A O 1
ATOM 4588 N N . VAL A 1 607 ? -12.147 17.268 -10.214 1.00 51.28 607 VAL A N 1
ATOM 4589 C CA . VAL A 1 607 ? -12.142 18.225 -9.094 1.00 51.28 607 VAL A CA 1
ATOM 4590 C C . VAL A 1 607 ? -13.581 18.698 -8.896 1.00 51.28 607 VAL A C 1
ATOM 4592 O O . VAL A 1 607 ? -14.161 19.269 -9.821 1.00 51.28 607 VAL A O 1
ATOM 4595 N N . ASP A 1 608 ? -14.160 18.460 -7.718 1.00 45.22 608 ASP A N 1
ATOM 4596 C CA . ASP A 1 608 ? -15.617 18.441 -7.502 1.00 45.22 608 ASP A CA 1
ATOM 4597 C C . ASP A 1 608 ? -16.345 19.761 -7.802 1.00 45.22 608 ASP A C 1
ATOM 4599 O O . ASP A 1 608 ? -16.103 20.786 -7.152 1.00 45.22 608 ASP A O 1
ATOM 4603 N N . GLY A 1 609 ? -17.265 19.733 -8.774 1.00 52.59 609 GLY A N 1
ATOM 4604 C CA . GLY A 1 609 ? -18.222 20.802 -9.097 1.00 52.59 609 GLY A CA 1
ATOM 4605 C C . GLY A 1 609 ? -18.091 21.421 -10.501 1.00 52.59 609 GLY A C 1
ATOM 4606 O O . GLY A 1 609 ? -17.354 20.930 -11.351 1.00 52.59 609 GLY A O 1
ATOM 4607 N N . ASP A 1 610 ? -18.848 22.500 -10.731 1.00 49.47 610 ASP A N 1
ATOM 4608 C CA . ASP A 1 610 ? -19.407 22.848 -12.052 1.00 49.47 610 ASP A CA 1
ATOM 4609 C C . ASP A 1 610 ? -18.420 23.325 -13.150 1.00 49.47 610 ASP A C 1
ATOM 4611 O O . ASP A 1 610 ? -17.304 23.782 -12.889 1.00 49.47 610 ASP A O 1
ATOM 4615 N N . GLY A 1 611 ? -18.843 23.165 -14.408 1.00 58.50 611 GLY A N 1
ATOM 4616 C CA . GLY A 1 611 ? -18.007 22.693 -15.511 1.00 58.50 611 GLY A CA 1
ATOM 4617 C C . GLY A 1 611 ? -17.434 23.707 -16.503 1.00 58.50 611 GLY A C 1
ATOM 4618 O O . GLY A 1 611 ? -16.809 23.254 -17.462 1.00 58.50 611 GLY A O 1
ATOM 4619 N N . ASP A 1 612 ? -17.584 25.021 -16.312 1.00 58.28 612 ASP A N 1
ATOM 4620 C CA . ASP A 1 612 ? -17.012 26.023 -17.243 1.00 58.28 612 ASP A CA 1
ATOM 4621 C C . ASP A 1 612 ? -16.236 27.158 -16.547 1.00 58.28 612 ASP A C 1
ATOM 4623 O O . ASP A 1 612 ? -15.162 27.556 -17.000 1.00 58.28 612 ASP A O 1
ATOM 4627 N N . GLU A 1 613 ? -16.674 27.605 -15.362 1.00 60.47 613 GLU A N 1
ATOM 4628 C CA . GLU A 1 613 ? -15.970 28.648 -14.591 1.00 60.47 613 GLU A CA 1
ATOM 4629 C C . GLU A 1 613 ? -14.506 28.289 -14.291 1.00 60.47 613 GLU A C 1
ATOM 4631 O O . GLU A 1 613 ? -13.605 29.122 -14.382 1.00 60.47 613 GLU A O 1
ATOM 4636 N N . ARG A 1 614 ? -14.273 27.010 -13.980 1.00 69.31 614 ARG A N 1
ATOM 4637 C CA . ARG A 1 614 ? -12.976 26.441 -13.581 1.00 69.31 614 ARG A CA 1
ATOM 4638 C C . ARG A 1 614 ? -11.945 26.438 -14.702 1.00 69.31 614 ARG A C 1
ATOM 4640 O O . ARG A 1 614 ? -10.753 26.310 -14.432 1.00 69.31 614 ARG A O 1
ATOM 4647 N N . LEU A 1 615 ? -12.395 26.529 -15.954 1.00 82.56 615 LEU A N 1
ATOM 4648 C CA . LEU A 1 615 ? -11.515 26.401 -17.107 1.00 82.56 615 LEU A CA 1
ATOM 4649 C C . LEU A 1 615 ? -10.620 27.634 -17.273 1.00 82.56 615 LEU A C 1
ATOM 4651 O O . LEU A 1 615 ? -9.476 27.489 -17.688 1.00 82.56 615 LEU A O 1
ATOM 4655 N N . ALA A 1 616 ? -11.102 28.819 -16.883 1.00 86.81 616 ALA A N 1
ATOM 4656 C CA . ALA A 1 616 ? -10.317 30.052 -16.913 1.00 86.81 616 ALA A CA 1
ATOM 4657 C C . ALA A 1 616 ? -9.199 30.054 -15.854 1.00 86.81 616 ALA A C 1
ATOM 4659 O O . ALA A 1 616 ? -8.050 30.338 -16.180 1.00 86.81 616 ALA A O 1
ATOM 4660 N N . ASP A 1 617 ? -9.511 29.661 -14.615 1.00 88.44 617 ASP A N 1
ATOM 4661 C CA . ASP A 1 617 ? -8.533 29.555 -13.521 1.00 88.44 617 ASP A CA 1
ATOM 4662 C C . ASP A 1 617 ? -7.401 28.569 -13.866 1.00 88.44 617 ASP A C 1
ATOM 4664 O O . ASP A 1 617 ? -6.216 28.863 -13.697 1.00 88.44 617 ASP A O 1
ATOM 4668 N N . LEU A 1 618 ? -7.756 27.401 -14.415 1.00 86.19 618 LEU A N 1
ATOM 4669 C CA . LEU A 1 618 ? -6.777 26.410 -14.867 1.00 86.19 618 LEU A CA 1
ATOM 4670 C C . LEU A 1 618 ? -6.029 26.858 -16.134 1.00 86.19 618 LEU A C 1
ATOM 4672 O O . LEU A 1 618 ? -4.848 26.547 -16.267 1.00 86.19 618 LEU A O 1
ATOM 4676 N N . ALA A 1 619 ? -6.657 27.616 -17.040 1.00 88.25 619 ALA A N 1
ATOM 4677 C CA . ALA A 1 619 ? -5.975 28.200 -18.196 1.00 88.25 619 ALA A CA 1
ATOM 4678 C C . ALA A 1 619 ? -4.951 29.275 -17.787 1.00 88.25 619 ALA A C 1
ATOM 4680 O O . ALA A 1 619 ? -3.888 29.336 -18.397 1.00 88.25 619 ALA A O 1
ATOM 4681 N N . ALA A 1 620 ? -5.213 30.070 -16.739 1.00 88.81 620 ALA A N 1
ATOM 4682 C CA . ALA A 1 620 ? -4.225 30.994 -16.170 1.00 88.81 620 ALA A CA 1
ATOM 4683 C C . ALA A 1 620 ? -3.001 30.242 -15.623 1.00 88.81 620 ALA A C 1
ATOM 4685 O O . ALA A 1 620 ? -1.867 30.604 -15.930 1.00 88.81 620 ALA A O 1
ATOM 4686 N N . LEU A 1 621 ? -3.230 29.157 -14.874 1.00 87.19 621 LEU A N 1
ATOM 4687 C CA . LEU A 1 621 ? -2.163 28.296 -14.360 1.00 87.19 621 LEU A CA 1
ATOM 4688 C C . LEU A 1 621 ? -1.352 27.645 -15.494 1.00 87.19 621 LEU A C 1
ATOM 4690 O O . LEU A 1 621 ? -0.126 27.672 -15.463 1.00 87.19 621 LEU A O 1
ATOM 4694 N N . VAL A 1 622 ? -2.013 27.115 -16.528 1.00 85.94 622 VAL A N 1
ATOM 4695 C CA . VAL A 1 622 ? -1.340 26.541 -17.706 1.00 85.94 622 VAL A CA 1
ATOM 4696 C C . VAL A 1 622 ? -0.551 27.603 -18.485 1.00 85.94 622 VAL A C 1
ATOM 4698 O O . VAL A 1 622 ? 0.562 27.310 -18.912 1.00 85.94 622 VAL A O 1
ATOM 4701 N N . ALA A 1 623 ? -1.076 28.822 -18.650 1.00 86.00 623 ALA A N 1
ATOM 4702 C CA . ALA A 1 623 ? -0.384 29.920 -19.331 1.00 86.00 623 ALA A CA 1
ATOM 4703 C C . ALA A 1 623 ? 0.871 30.379 -18.564 1.00 86.00 623 ALA A C 1
ATOM 4705 O O . ALA A 1 623 ? 1.936 30.531 -19.162 1.00 86.00 623 ALA A O 1
ATOM 4706 N N . PHE A 1 624 ? 0.776 30.511 -17.235 1.00 84.94 624 PHE A N 1
ATOM 4707 C CA . PHE A 1 624 ? 1.921 30.777 -16.358 1.00 84.94 624 PHE A CA 1
ATOM 4708 C C . PHE A 1 624 ? 2.988 29.673 -16.477 1.00 84.94 624 PHE A C 1
ATOM 4710 O O . PHE A 1 624 ? 4.150 29.958 -16.758 1.00 84.94 624 PHE A O 1
ATOM 4717 N N . CYS A 1 625 ? 2.588 28.401 -16.371 1.00 82.56 625 CYS A N 1
ATOM 4718 C CA . CYS A 1 625 ? 3.480 27.248 -16.540 1.00 82.56 625 CYS A CA 1
ATOM 4719 C C . CYS A 1 625 ? 4.031 27.075 -17.971 1.00 82.56 625 CYS A C 1
ATOM 4721 O O . CYS A 1 625 ? 4.978 26.318 -18.171 1.00 82.56 625 CYS A O 1
ATOM 4723 N N . ALA A 1 626 ? 3.451 27.744 -18.970 1.00 79.25 626 ALA A N 1
ATOM 4724 C CA . ALA A 1 626 ? 3.964 27.803 -20.339 1.00 79.25 626 ALA A CA 1
ATOM 4725 C C . ALA A 1 626 ? 4.902 29.002 -20.584 1.00 79.25 626 ALA A C 1
ATOM 4727 O O . ALA A 1 626 ? 5.403 29.148 -21.698 1.00 79.25 626 ALA A O 1
ATOM 4728 N N . GLY A 1 627 ? 5.138 29.853 -19.577 1.00 75.62 627 GLY A N 1
ATOM 4729 C CA . GLY A 1 627 ? 5.960 31.057 -19.705 1.00 75.62 627 GLY A CA 1
ATOM 4730 C C . GLY A 1 627 ? 5.319 32.152 -20.563 1.00 75.62 627 GLY A C 1
ATOM 4731 O O . GLY A 1 627 ? 6.037 32.893 -21.232 1.00 75.62 627 GLY A O 1
ATOM 4732 N N . ASP A 1 628 ? 3.983 32.242 -20.594 1.00 83.75 628 ASP A N 1
ATOM 4733 C CA . ASP A 1 628 ? 3.286 33.247 -21.401 1.00 83.75 628 ASP A CA 1
ATOM 4734 C C . ASP A 1 628 ? 3.695 34.682 -20.987 1.00 83.75 628 ASP A C 1
ATOM 4736 O O . ASP A 1 628 ? 3.654 35.015 -19.796 1.00 83.75 628 ASP A O 1
ATOM 4740 N N . PRO A 1 629 ? 4.054 35.567 -21.940 1.00 73.94 629 PRO A N 1
ATOM 4741 C CA . PRO A 1 629 ? 4.583 36.896 -21.632 1.00 73.94 629 PRO A CA 1
ATOM 4742 C C . PRO A 1 629 ? 3.603 37.808 -20.882 1.00 73.94 629 PRO A C 1
ATOM 4744 O O . PRO A 1 629 ? 4.043 38.776 -20.271 1.00 73.94 629 PRO A O 1
ATOM 4747 N N . SER A 1 630 ? 2.298 37.509 -20.854 1.00 77.31 630 SER A N 1
ATOM 4748 C CA . SER A 1 630 ? 1.323 38.234 -20.025 1.00 77.31 630 SER A CA 1
ATOM 4749 C C . SER A 1 630 ? 1.467 37.967 -18.516 1.00 77.31 630 SER A C 1
ATOM 4751 O O . SER A 1 630 ? 0.803 38.638 -17.726 1.00 77.31 630 SER A O 1
ATOM 4753 N N . PHE A 1 631 ? 2.339 37.034 -18.116 1.00 72.88 631 PHE A N 1
ATOM 4754 C CA . PHE A 1 631 ? 2.728 36.770 -16.726 1.00 72.88 631 PHE A CA 1
ATOM 4755 C C . PHE A 1 631 ? 4.210 37.075 -16.429 1.00 72.88 631 PHE A C 1
ATOM 4757 O O . PHE A 1 631 ? 4.638 36.940 -15.284 1.00 72.88 631 PHE A O 1
ATOM 4764 N N . ALA A 1 632 ? 5.003 37.484 -17.425 1.00 61.66 632 ALA A N 1
ATOM 4765 C CA . ALA A 1 632 ? 6.424 37.773 -17.241 1.00 61.66 632 ALA A CA 1
ATOM 4766 C C . ALA A 1 632 ? 6.637 39.142 -16.569 1.00 61.66 632 ALA A C 1
ATOM 4768 O O . ALA A 1 632 ? 6.051 40.140 -16.984 1.00 61.66 632 ALA A O 1
ATOM 4769 N N . ALA A 1 633 ? 7.542 39.221 -15.588 1.00 53.19 633 ALA A N 1
ATOM 4770 C CA . ALA A 1 633 ? 7.836 40.465 -14.859 1.00 53.19 633 ALA A CA 1
ATOM 4771 C C . ALA A 1 633 ? 8.339 41.616 -15.762 1.00 53.19 633 ALA A C 1
ATOM 4773 O O . ALA A 1 633 ? 8.184 42.792 -15.432 1.00 53.19 633 ALA A O 1
ATOM 4774 N N . SER A 1 634 ? 8.904 41.289 -16.928 1.00 40.09 634 SER A N 1
ATOM 4775 C CA . SER A 1 634 ? 9.340 42.245 -17.953 1.00 40.09 634 SER A CA 1
ATOM 4776 C C . SER A 1 634 ? 8.193 42.918 -18.722 1.00 40.09 634 SER A C 1
ATOM 4778 O O . SER A 1 634 ? 8.429 43.929 -19.382 1.00 40.09 634 SER A O 1
ATOM 4780 N N . ALA A 1 635 ? 6.956 42.416 -18.624 1.00 43.03 635 ALA A N 1
ATOM 4781 C CA . ALA A 1 635 ? 5.766 43.029 -19.224 1.00 43.03 635 ALA A CA 1
ATOM 4782 C C . ALA A 1 635 ? 5.131 44.131 -18.346 1.00 43.03 635 ALA A C 1
ATOM 4784 O O . ALA A 1 635 ? 4.122 44.723 -18.730 1.00 43.03 635 ALA A O 1
ATOM 4785 N N . GLY A 1 636 ? 5.716 44.415 -17.176 1.00 50.59 636 GLY A N 1
ATOM 4786 C CA . GLY A 1 636 ? 5.128 45.260 -16.135 1.00 50.59 636 GLY A CA 1
ATOM 4787 C C . GLY A 1 636 ? 4.394 44.435 -15.068 1.00 50.59 636 GLY A C 1
ATOM 4788 O O . GLY A 1 636 ? 4.490 43.207 -15.057 1.00 50.59 636 GLY A O 1
ATOM 4789 N N . PRO A 1 637 ? 3.672 45.081 -14.133 1.00 55.38 637 PRO A N 1
ATOM 4790 C CA . PRO A 1 637 ? 2.918 44.363 -13.111 1.00 55.38 637 PRO A CA 1
ATOM 4791 C C . PRO A 1 637 ? 1.804 43.528 -13.755 1.00 55.38 637 PRO A C 1
ATOM 4793 O O . PRO A 1 637 ? 0.944 44.068 -14.454 1.00 55.38 637 PRO A O 1
ATOM 4796 N N . VAL A 1 638 ? 1.807 42.216 -13.489 1.00 60.31 638 VAL A N 1
ATOM 4797 C CA . VAL A 1 638 ? 0.784 41.275 -13.974 1.00 60.31 638 VAL A CA 1
ATOM 4798 C C . VAL A 1 638 ? -0.611 41.819 -13.629 1.00 60.31 638 VAL A C 1
ATOM 4800 O O . VAL A 1 638 ? -0.858 42.113 -12.454 1.00 60.31 638 VAL A O 1
ATOM 4803 N N . PRO A 1 639 ? -1.536 41.960 -14.603 1.00 73.81 639 PRO A N 1
ATOM 4804 C CA . PRO A 1 639 ? -2.859 42.518 -14.348 1.00 73.81 639 PRO A CA 1
ATOM 4805 C C . PRO A 1 639 ? -3.559 41.787 -13.202 1.00 73.81 639 PRO A C 1
ATOM 4807 O O . PRO A 1 639 ? -3.623 40.557 -13.204 1.00 73.81 639 PRO A O 1
ATOM 4810 N N . ALA A 1 640 ? -4.104 42.534 -12.235 1.00 73.31 640 ALA A N 1
ATOM 4811 C CA . ALA A 1 640 ? -4.613 41.968 -10.980 1.00 73.31 640 ALA A CA 1
ATOM 4812 C C . ALA A 1 640 ? -5.584 40.794 -11.205 1.00 73.31 640 ALA A C 1
ATOM 4814 O O . ALA A 1 640 ? -5.433 39.752 -10.580 1.00 73.31 640 ALA A O 1
ATOM 4815 N N . ALA A 1 641 ? -6.485 40.909 -12.185 1.00 77.12 641 ALA A N 1
ATOM 4816 C CA . ALA A 1 641 ? -7.404 39.845 -12.590 1.00 77.12 641 ALA A CA 1
ATOM 4817 C C . ALA A 1 641 ? -6.718 38.541 -13.046 1.00 77.12 641 ALA A C 1
ATOM 4819 O O . ALA A 1 641 ? -7.202 37.451 -12.742 1.00 77.12 641 ALA A O 1
ATOM 4820 N N . ALA A 1 642 ? -5.589 38.632 -13.753 1.00 80.56 642 ALA A N 1
ATOM 4821 C CA . ALA A 1 642 ? -4.816 37.466 -14.171 1.00 80.56 642 ALA A CA 1
ATOM 4822 C C . ALA A 1 642 ? -4.093 36.821 -12.979 1.00 80.56 642 ALA A C 1
ATOM 4824 O O . ALA A 1 642 ? -4.083 35.595 -12.870 1.00 80.56 642 ALA A O 1
ATOM 4825 N N . LYS A 1 643 ? -3.578 37.632 -12.040 1.00 80.56 643 LYS A N 1
ATOM 4826 C CA . LYS A 1 643 ? -2.998 37.143 -10.778 1.00 80.56 643 LYS A CA 1
ATOM 4827 C C . LYS A 1 643 ? -4.062 36.491 -9.879 1.00 80.56 643 LYS A C 1
ATOM 4829 O O . LYS A 1 643 ? -3.809 35.408 -9.365 1.00 80.56 643 LYS A O 1
ATOM 4834 N N . SER A 1 644 ? -5.274 37.047 -9.790 1.00 84.50 644 SER A N 1
ATOM 4835 C CA . SER A 1 644 ? -6.432 36.418 -9.131 1.00 84.50 644 SER A CA 1
ATOM 4836 C C . SER A 1 644 ? -6.791 35.061 -9.747 1.00 84.50 644 SER A C 1
ATOM 4838 O O . SER A 1 644 ? -6.898 34.064 -9.036 1.00 84.50 644 SER A O 1
ATOM 4840 N N . CYS A 1 645 ? -6.923 34.974 -11.078 1.00 87.19 645 CYS A N 1
ATOM 4841 C CA . CYS A 1 645 ? -7.225 33.704 -11.753 1.00 87.19 645 CYS A CA 1
ATOM 4842 C C . CYS A 1 645 ? -6.112 32.662 -11.555 1.0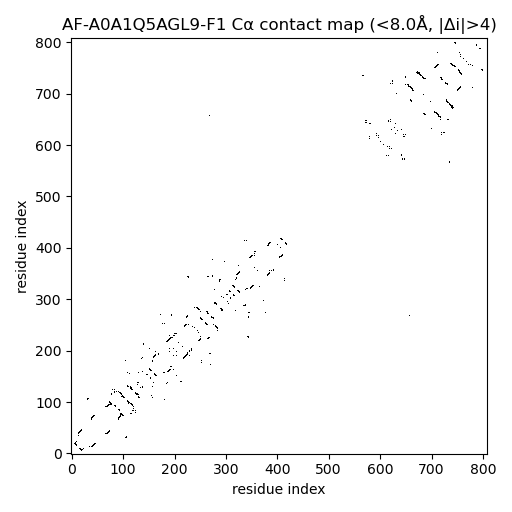0 87.19 645 CYS A C 1
ATOM 4844 O O . CYS A 1 645 ? -6.412 31.496 -11.302 1.00 87.19 645 CYS A O 1
ATOM 4846 N N . LEU A 1 646 ? -4.841 33.079 -11.601 1.00 87.25 646 LEU A N 1
ATOM 4847 C CA . LEU A 1 646 ? -3.685 32.222 -11.327 1.00 87.25 646 LEU A CA 1
ATOM 4848 C C . LEU A 1 646 ? -3.693 31.702 -9.882 1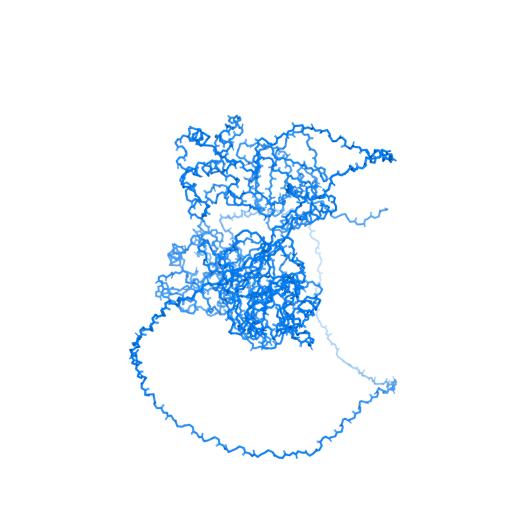.00 87.25 646 LEU A C 1
ATOM 4850 O O . LEU A 1 646 ? -3.607 30.495 -9.676 1.00 87.25 646 LEU A O 1
ATOM 4854 N N . ILE A 1 647 ? -3.856 32.581 -8.885 1.00 85.81 647 ILE A N 1
ATOM 4855 C CA . ILE A 1 647 ? -3.936 32.203 -7.463 1.00 85.81 647 ILE A CA 1
ATOM 4856 C C . ILE A 1 647 ? -5.142 31.289 -7.219 1.00 85.81 647 ILE A C 1
ATOM 4858 O O . ILE A 1 647 ? -5.025 30.296 -6.504 1.00 85.81 647 ILE A O 1
ATOM 4862 N N . SER A 1 648 ? -6.288 31.570 -7.840 1.00 86.12 648 SER A N 1
ATOM 4863 C CA . SER A 1 648 ? -7.480 30.735 -7.705 1.00 86.12 648 SER A CA 1
ATOM 4864 C C . SER A 1 648 ? -7.287 29.346 -8.326 1.00 86.12 648 SER A C 1
ATOM 4866 O O . SER A 1 648 ? -7.604 28.346 -7.684 1.00 86.12 648 SER A O 1
ATOM 4868 N N . GLY A 1 649 ? -6.696 29.254 -9.522 1.00 85.38 649 GLY A N 1
ATOM 4869 C CA . GLY A 1 649 ? -6.334 27.977 -10.146 1.00 85.38 649 GLY A CA 1
ATOM 4870 C C . GLY A 1 649 ? -5.322 27.188 -9.317 1.00 85.38 649 GLY A C 1
ATOM 4871 O O . GLY A 1 649 ? -5.480 25.983 -9.131 1.00 85.38 649 GLY A O 1
ATOM 4872 N N . LEU A 1 650 ? -4.335 27.881 -8.750 1.00 84.75 650 LEU A N 1
ATOM 4873 C CA . LEU A 1 650 ? -3.300 27.320 -7.888 1.00 84.75 650 LEU A CA 1
ATOM 4874 C C . LEU A 1 650 ? -3.879 26.752 -6.580 1.00 84.75 650 LEU A C 1
ATOM 4876 O O . LEU A 1 650 ? -3.618 25.599 -6.243 1.00 84.75 650 LEU A O 1
ATOM 4880 N N . LEU A 1 651 ? -4.716 27.513 -5.865 1.00 82.12 651 LEU A N 1
ATOM 4881 C CA . LEU A 1 651 ? -5.326 27.076 -4.601 1.00 82.12 651 LEU A CA 1
ATOM 4882 C C . LEU A 1 651 ? -6.235 25.845 -4.770 1.00 82.12 651 LEU A C 1
ATOM 4884 O O . LEU A 1 651 ? -6.298 25.022 -3.850 1.00 82.12 651 LEU A O 1
ATOM 4888 N N . ARG A 1 652 ? -6.882 25.693 -5.939 1.00 76.62 652 ARG A N 1
ATOM 4889 C CA . ARG A 1 652 ? -7.715 24.531 -6.317 1.00 76.62 652 ARG A CA 1
ATOM 4890 C C . ARG A 1 652 ? -6.918 23.246 -6.590 1.00 76.62 652 ARG A C 1
ATOM 4892 O O . ARG A 1 652 ? -7.520 22.175 -6.603 1.00 76.62 652 ARG A O 1
ATOM 4899 N N . MET A 1 653 ? -5.604 23.320 -6.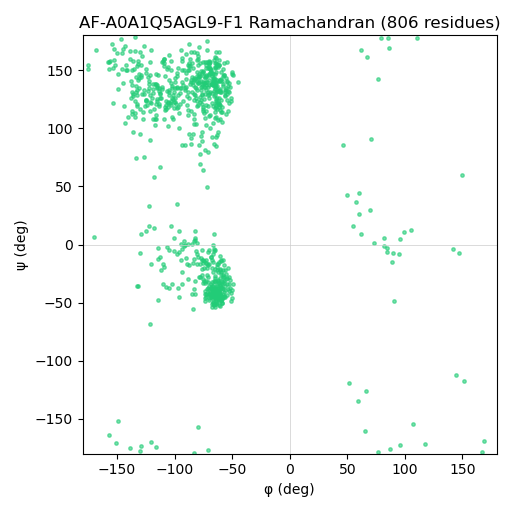816 1.00 77.94 653 MET A N 1
ATOM 4900 C CA . MET A 1 653 ? -4.761 22.124 -6.946 1.00 77.94 653 MET A CA 1
ATOM 4901 C C . MET A 1 653 ? -4.600 21.424 -5.583 1.00 77.94 653 MET A C 1
ATOM 4903 O O . MET A 1 653 ? -4.650 22.096 -4.548 1.00 77.94 653 MET A O 1
ATOM 4907 N N . PRO A 1 654 ? -4.386 20.094 -5.539 1.00 75.56 654 PRO A N 1
ATOM 4908 C CA . PRO A 1 654 ? -4.074 19.394 -4.293 1.00 75.56 654 PRO A CA 1
ATOM 4909 C C . PRO A 1 654 ? -2.714 19.846 -3.728 1.00 75.5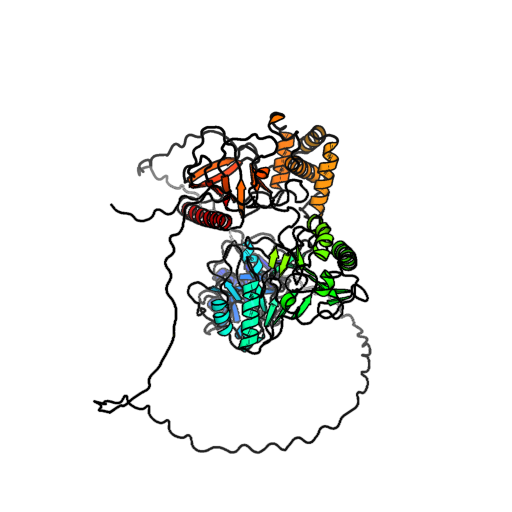6 654 PRO A C 1
ATOM 4911 O O . PRO A 1 654 ? -1.836 20.228 -4.505 1.00 75.56 654 PRO A O 1
ATOM 4914 N N . PRO A 1 655 ? -2.501 19.793 -2.402 1.00 80.94 655 PRO A N 1
ATOM 4915 C CA . PRO A 1 655 ? -1.193 20.055 -1.814 1.00 80.94 655 PRO A CA 1
ATOM 4916 C C . PRO A 1 655 ? -0.161 18.997 -2.229 1.00 80.94 655 PRO A C 1
ATOM 4918 O O . PRO A 1 655 ? -0.473 17.818 -2.389 1.00 80.94 655 PRO A O 1
ATOM 4921 N N . TYR A 1 656 ? 1.085 19.436 -2.360 1.00 78.31 656 TYR A N 1
ATOM 4922 C CA . TYR A 1 656 ? 2.286 18.620 -2.425 1.00 78.31 656 TYR A CA 1
ATOM 4923 C C . TYR A 1 656 ? 2.991 18.698 -1.065 1.00 78.31 656 TYR A C 1
ATOM 4925 O O . TYR A 1 656 ? 3.344 19.785 -0.604 1.00 78.31 656 TYR A O 1
ATOM 4933 N N . ALA A 1 657 ? 3.221 17.545 -0.440 1.00 81.75 657 ALA A N 1
ATOM 4934 C CA . ALA A 1 657 ? 4.011 17.421 0.779 1.00 81.75 657 ALA A CA 1
ATOM 4935 C C . ALA A 1 657 ? 5.288 16.630 0.467 1.00 81.75 657 ALA A C 1
ATOM 4937 O O . ALA A 1 657 ? 5.226 15.477 0.043 1.00 81.75 657 ALA A O 1
ATOM 4938 N N . GLY A 1 658 ? 6.455 17.244 0.662 1.00 80.31 658 GLY A N 1
ATOM 4939 C CA . GLY A 1 658 ? 7.727 16.665 0.227 1.00 80.31 658 GLY A CA 1
ATOM 4940 C C . GLY A 1 658 ? 8.889 17.649 0.309 1.00 80.31 658 GLY A C 1
ATOM 4941 O O . GLY A 1 658 ? 8.769 18.720 0.904 1.00 80.31 658 GLY A O 1
ATOM 4942 N N . VAL A 1 659 ? 10.029 17.286 -0.278 1.00 84.81 659 VAL A N 1
ATOM 4943 C CA . VAL A 1 659 ? 11.157 18.210 -0.466 1.00 84.81 659 VAL A CA 1
ATOM 4944 C C . VAL A 1 659 ? 11.109 18.754 -1.887 1.00 84.81 659 VAL A C 1
ATOM 4946 O O . VAL A 1 659 ? 10.917 17.989 -2.826 1.00 84.81 659 VAL A O 1
ATOM 4949 N N . VAL A 1 660 ? 11.299 20.063 -2.026 1.00 84.38 660 VAL A N 1
ATOM 4950 C CA . VAL A 1 660 ? 11.437 20.751 -3.312 1.00 84.38 660 VAL A CA 1
ATOM 4951 C C . VAL A 1 660 ? 12.649 21.676 -3.291 1.00 84.38 660 VAL A C 1
ATOM 4953 O O . VAL A 1 660 ? 13.104 22.107 -2.230 1.00 84.38 660 VAL A O 1
ATOM 4956 N N . PHE A 1 661 ? 13.155 21.990 -4.473 1.00 81.88 661 PHE A N 1
ATOM 4957 C CA . PHE A 1 661 ? 14.309 22.847 -4.705 1.00 81.88 661 PHE A CA 1
ATOM 4958 C C . PHE A 1 661 ? 13.838 24.116 -5.410 1.00 81.88 661 PHE A C 1
ATOM 4960 O O . PHE A 1 661 ? 13.078 24.025 -6.374 1.00 81.88 661 PHE A O 1
ATOM 4967 N N . ALA A 1 662 ? 14.255 25.287 -4.937 1.00 78.12 662 ALA A N 1
ATOM 4968 C CA . ALA A 1 662 ? 13.870 26.573 -5.509 1.00 78.12 662 ALA A CA 1
ATOM 4969 C C . ALA A 1 662 ? 15.075 27.510 -5.648 1.00 78.12 662 ALA A C 1
ATOM 4971 O O . ALA A 1 662 ? 16.012 27.469 -4.851 1.00 78.12 662 ALA A O 1
ATOM 4972 N N . SER A 1 663 ? 14.995 28.392 -6.641 1.00 69.81 663 SER A N 1
ATOM 4973 C CA . SER A 1 663 ? 15.805 29.603 -6.746 1.00 69.81 663 SER A CA 1
ATOM 4974 C C . SER A 1 663 ? 14.888 30.776 -6.429 1.00 69.81 663 SER A C 1
ATOM 4976 O O . SER A 1 663 ? 13.768 30.839 -6.938 1.00 69.81 663 SER A O 1
ATOM 4978 N N . TRP A 1 664 ? 15.328 31.687 -5.567 1.00 67.38 664 TRP A N 1
ATOM 4979 C CA . TRP A 1 664 ? 14.553 32.867 -5.196 1.00 67.38 664 TRP A CA 1
ATOM 4980 C C . TRP A 1 664 ? 15.471 34.083 -5.192 1.00 67.38 664 TRP A C 1
ATOM 4982 O O . TRP A 1 664 ? 16.174 34.353 -4.219 1.00 67.38 664 TRP A O 1
ATOM 4992 N N . ALA A 1 665 ? 15.457 34.819 -6.304 1.00 54.50 665 ALA A N 1
ATOM 4993 C CA . ALA A 1 665 ? 16.116 36.111 -6.415 1.00 54.50 665 ALA A CA 1
ATOM 4994 C C . ALA A 1 665 ? 15.451 37.113 -5.455 1.00 54.50 665 ALA A C 1
ATOM 4996 O O . ALA A 1 665 ? 14.441 37.740 -5.778 1.00 54.50 665 ALA A O 1
ATOM 4997 N N . LEU A 1 666 ? 15.994 37.217 -4.242 1.00 52.56 666 LEU A N 1
ATOM 4998 C CA . LEU A 1 666 ? 15.579 38.199 -3.247 1.00 52.56 666 LEU A CA 1
ATOM 4999 C C . LEU A 1 666 ? 16.107 39.589 -3.611 1.00 52.56 666 LEU A C 1
ATOM 5001 O O . LEU A 1 666 ? 17.209 39.738 -4.142 1.00 52.56 666 LEU A O 1
ATOM 5005 N N . GLY A 1 667 ? 15.343 40.624 -3.253 1.00 47.41 667 GLY A N 1
ATOM 5006 C CA . GLY A 1 667 ? 15.862 41.989 -3.233 1.00 47.41 667 GLY A CA 1
ATOM 5007 C C . GLY A 1 667 ? 17.064 42.094 -2.287 1.00 47.41 667 GLY A C 1
ATOM 5008 O O . GLY A 1 667 ? 17.076 41.484 -1.215 1.00 47.41 667 GLY A O 1
ATOM 5009 N N . ALA A 1 668 ? 18.084 42.856 -2.684 1.00 37.84 668 ALA A N 1
ATOM 5010 C CA . ALA A 1 668 ? 19.338 42.955 -1.943 1.00 37.84 668 ALA A CA 1
ATOM 5011 C C . ALA A 1 668 ? 19.119 43.470 -0.504 1.00 37.84 668 ALA A C 1
ATOM 5013 O O . ALA A 1 668 ? 18.747 44.627 -0.310 1.00 37.84 668 ALA A O 1
ATOM 5014 N N . GLY A 1 669 ? 19.382 42.620 0.499 1.00 47.56 669 GLY A N 1
ATOM 5015 C CA . GLY A 1 669 ? 19.340 43.007 1.917 1.00 47.56 669 GLY A CA 1
ATOM 5016 C C . GLY A 1 669 ? 18.886 41.942 2.925 1.00 47.56 669 GLY A C 1
ATOM 5017 O O . GLY A 1 669 ? 18.977 42.198 4.122 1.00 47.56 669 GLY A O 1
ATOM 5018 N N . LEU A 1 670 ? 18.405 40.771 2.494 1.00 57.34 670 LEU A N 1
ATOM 5019 C CA . LEU A 1 670 ? 17.951 39.708 3.405 1.00 57.34 670 LEU A CA 1
ATOM 5020 C C . LEU A 1 670 ? 19.090 38.768 3.843 1.00 57.34 670 LEU A C 1
ATOM 5022 O O . LEU A 1 670 ? 19.763 38.172 3.004 1.00 57.34 670 LEU A O 1
ATOM 5026 N N . SER A 1 671 ? 19.262 38.604 5.159 1.00 63.47 671 SER A N 1
ATOM 5027 C CA . SER A 1 671 ? 20.028 37.510 5.774 1.00 63.47 671 SER A CA 1
ATOM 5028 C C . SER A 1 671 ? 19.197 36.217 5.852 1.00 63.47 671 SER A C 1
ATOM 5030 O O . SER A 1 671 ? 17.973 36.245 5.696 1.00 63.47 671 SER A O 1
ATOM 5032 N N . TRP A 1 672 ? 19.868 35.082 6.088 1.00 77.38 672 TRP A N 1
ATOM 5033 C CA . TRP A 1 672 ? 19.271 33.743 6.224 1.00 77.38 672 TRP A CA 1
ATOM 5034 C C . TRP A 1 672 ? 19.520 33.155 7.625 1.00 77.38 672 TRP A C 1
ATOM 5036 O O . TRP A 1 672 ? 20.132 32.103 7.799 1.00 77.38 672 TRP A O 1
ATOM 5046 N N . GLU A 1 673 ? 19.071 33.849 8.665 1.00 79.62 673 GLU A N 1
ATOM 5047 C CA . GLU A 1 673 ? 19.339 33.478 10.056 1.00 79.62 673 GLU A CA 1
ATOM 5048 C C . GLU A 1 673 ? 18.434 32.334 10.543 1.00 79.62 673 GLU A C 1
ATOM 5050 O O . GLU A 1 673 ? 17.235 32.290 10.272 1.00 79.62 673 GLU A O 1
ATOM 5055 N N . TYR A 1 674 ? 18.992 31.390 11.309 1.00 84.19 674 TYR A N 1
ATOM 5056 C CA . TYR A 1 674 ? 18.228 30.258 11.849 1.00 84.19 674 TYR A CA 1
ATOM 5057 C C . TYR A 1 674 ? 17.017 30.730 12.675 1.00 84.19 674 TYR A C 1
ATOM 5059 O O . TYR A 1 674 ? 17.152 31.525 13.602 1.00 84.19 674 TYR A O 1
ATOM 5067 N N . GLY A 1 675 ? 15.830 30.201 12.367 1.00 79.75 675 GLY A N 1
ATOM 5068 C CA . GLY A 1 675 ? 14.573 30.567 13.025 1.00 79.75 675 GLY A CA 1
ATOM 5069 C C . GLY A 1 675 ? 13.832 31.756 12.394 1.00 79.75 675 GLY A C 1
ATOM 5070 O O . GLY A 1 675 ? 12.628 31.907 12.646 1.00 79.75 675 GLY A O 1
ATOM 5071 N N . GLN A 1 676 ? 14.486 32.545 11.533 1.00 84.19 676 GLN A N 1
ATOM 5072 C CA . GLN A 1 676 ? 13.868 33.612 10.735 1.00 84.19 676 GLN A CA 1
ATOM 5073 C C . GLN A 1 676 ? 12.747 33.050 9.851 1.00 84.19 676 GLN A C 1
ATOM 5075 O O . GLN A 1 676 ? 12.839 31.920 9.368 1.00 84.19 676 GLN A O 1
ATOM 5080 N N . VAL A 1 677 ? 11.682 33.831 9.636 1.00 84.81 677 VAL A N 1
ATOM 5081 C CA . VAL A 1 677 ? 10.553 33.456 8.770 1.00 84.81 677 VAL A CA 1
ATOM 5082 C C . VAL A 1 677 ? 10.466 34.416 7.588 1.00 84.81 677 VAL A C 1
ATOM 5084 O O . VAL A 1 677 ? 10.054 35.563 7.755 1.00 84.81 677 VAL A O 1
ATOM 5087 N N . VAL A 1 678 ? 10.815 33.931 6.398 1.00 83.56 678 VAL A N 1
ATOM 5088 C CA . VAL A 1 678 ? 10.611 34.635 5.122 1.00 83.56 678 VAL A CA 1
ATOM 5089 C C . VAL A 1 678 ? 9.213 34.338 4.569 1.00 83.56 678 VAL A C 1
ATOM 5091 O O . VAL A 1 678 ? 8.570 33.365 4.973 1.00 83.56 678 VAL A O 1
ATOM 5094 N N . SER A 1 679 ? 8.703 35.186 3.674 1.00 82.56 679 SER A N 1
ATOM 5095 C CA . SER A 1 679 ? 7.392 35.010 3.026 1.00 82.56 679 SER A CA 1
ATOM 5096 C C . SER A 1 679 ? 7.497 35.356 1.539 1.00 82.56 679 SER A C 1
ATOM 5098 O O . SER A 1 679 ? 8.234 36.273 1.199 1.00 82.56 679 SER A O 1
ATOM 5100 N N . ALA A 1 680 ? 6.824 34.609 0.662 1.00 78.56 680 ALA A N 1
ATOM 5101 C CA . ALA A 1 680 ? 6.900 34.816 -0.785 1.00 78.56 680 ALA A CA 1
ATOM 5102 C C . ALA A 1 680 ? 6.003 35.980 -1.240 1.00 78.56 680 ALA A C 1
ATOM 5104 O O . ALA A 1 680 ? 4.787 35.923 -1.059 1.00 78.56 680 ALA A O 1
ATOM 5105 N N . ASP A 1 681 ? 6.584 37.014 -1.853 1.00 71.88 681 ASP A N 1
ATOM 5106 C CA . ASP A 1 681 ? 5.844 38.197 -2.332 1.00 71.88 681 ASP A CA 1
ATOM 5107 C C . ASP A 1 681 ? 5.063 37.937 -3.640 1.00 71.88 681 ASP A C 1
ATOM 5109 O O . ASP A 1 681 ? 4.084 38.620 -3.958 1.00 71.88 681 ASP A O 1
ATOM 5113 N N . ASP A 1 682 ? 5.459 36.906 -4.391 1.00 74.88 682 ASP A N 1
ATOM 5114 C CA . ASP A 1 682 ? 4.740 36.406 -5.564 1.00 74.88 682 ASP A CA 1
ATOM 5115 C C . ASP A 1 682 ? 4.729 34.867 -5.611 1.00 74.88 682 ASP A C 1
ATOM 5117 O O . ASP A 1 682 ? 5.173 34.208 -4.669 1.00 74.88 682 ASP A O 1
ATOM 5121 N N . VAL A 1 683 ? 4.197 34.283 -6.690 1.00 80.69 683 VAL A N 1
ATOM 5122 C CA . VAL A 1 683 ? 4.232 32.837 -6.933 1.00 80.69 683 VAL A CA 1
ATOM 5123 C C . VAL A 1 683 ? 5.686 32.368 -7.011 1.00 80.69 683 VAL A C 1
ATOM 5125 O O . VAL A 1 683 ? 6.373 32.636 -7.995 1.00 80.69 683 VAL A O 1
ATOM 5128 N N . LEU A 1 684 ? 6.152 31.652 -5.986 1.00 81.81 684 LEU A N 1
ATOM 5129 C CA . LEU A 1 684 ? 7.499 31.083 -5.937 1.00 81.81 684 LEU A CA 1
ATOM 5130 C C . LEU A 1 684 ? 7.496 29.709 -6.632 1.00 81.81 684 LEU A C 1
ATOM 5132 O O . LEU A 1 684 ? 6.833 28.791 -6.134 1.00 81.81 684 LEU A O 1
ATOM 5136 N N . PRO A 1 685 ? 8.211 29.531 -7.758 1.00 79.75 685 PRO A N 1
ATOM 5137 C CA . PRO A 1 685 ? 8.395 28.221 -8.360 1.00 79.75 685 PRO A CA 1
ATOM 5138 C C . PRO A 1 685 ? 9.466 27.399 -7.637 1.00 79.75 685 PRO A C 1
ATOM 5140 O O . PRO A 1 685 ? 10.494 27.910 -7.197 1.00 79.75 685 PRO A O 1
ATOM 5143 N N . ALA A 1 686 ? 9.234 26.094 -7.578 1.00 80.31 686 ALA A N 1
ATOM 5144 C CA . ALA A 1 686 ? 10.173 25.084 -7.123 1.00 80.31 686 ALA A CA 1
ATOM 5145 C C . ALA A 1 686 ? 10.023 23.810 -7.971 1.00 80.31 686 ALA A C 1
ATOM 5147 O O . ALA A 1 686 ? 9.071 23.669 -8.740 1.00 80.31 686 ALA A O 1
ATOM 5148 N N . THR A 1 687 ? 10.928 22.850 -7.807 1.00 77.69 687 THR A N 1
ATOM 5149 C CA . THR A 1 687 ? 10.848 21.521 -8.430 1.00 77.69 687 THR A CA 1
ATOM 5150 C C . THR A 1 687 ? 11.090 20.413 -7.410 1.00 77.69 687 THR A C 1
ATOM 5152 O O . THR A 1 687 ? 11.936 20.540 -6.530 1.00 77.69 687 THR A O 1
ATOM 5155 N N . ALA A 1 688 ? 10.355 19.310 -7.521 1.00 75.12 688 ALA A N 1
ATOM 5156 C CA . ALA A 1 688 ? 10.603 18.074 -6.782 1.00 75.12 688 ALA A CA 1
ATOM 5157 C C . ALA A 1 688 ? 11.825 17.300 -7.322 1.00 75.12 688 ALA A C 1
ATOM 5159 O O . ALA A 1 688 ? 12.327 16.390 -6.659 1.00 75.12 688 ALA A O 1
ATOM 5160 N N . SER A 1 689 ? 12.313 17.643 -8.521 1.00 70.88 689 SER A N 1
ATOM 5161 C CA . SER A 1 689 ? 13.419 16.941 -9.172 1.00 70.88 689 SER A CA 1
ATOM 5162 C C . SER A 1 689 ? 14.786 17.432 -8.672 1.00 70.88 689 SER A C 1
ATOM 5164 O O . SER A 1 689 ? 15.086 18.621 -8.788 1.00 70.88 689 SER A O 1
ATOM 5166 N N . PRO A 1 690 ? 15.665 16.543 -8.165 1.00 56.16 690 PRO A N 1
ATOM 5167 C CA . PRO A 1 690 ? 17.012 16.909 -7.721 1.00 56.16 690 PRO A CA 1
ATOM 5168 C C . PRO A 1 690 ? 18.001 17.140 -8.876 1.00 56.16 690 PRO A C 1
ATOM 5170 O O . PRO A 1 690 ? 19.146 17.528 -8.636 1.00 56.16 690 PRO A O 1
ATOM 5173 N N . LEU A 1 691 ? 17.591 16.898 -10.128 1.00 55.25 691 LEU A N 1
ATOM 5174 C CA . LEU A 1 691 ? 18.391 17.170 -11.324 1.00 55.25 691 LEU A CA 1
ATOM 5175 C C . LEU A 1 691 ? 18.356 18.672 -11.646 1.00 55.25 691 LEU A C 1
ATOM 5177 O O . LEU A 1 691 ? 17.757 19.124 -12.623 1.00 55.25 691 LEU A O 1
ATOM 5181 N N . TRP A 1 692 ? 18.998 19.447 -10.772 1.00 51.31 692 TRP A N 1
ATOM 5182 C CA . TRP A 1 692 ? 19.145 20.894 -10.872 1.00 51.31 692 TRP A CA 1
ATOM 5183 C C . TRP A 1 692 ? 20.115 21.273 -12.000 1.00 51.31 692 TRP A C 1
ATOM 5185 O O . TRP A 1 692 ? 21.296 21.537 -11.785 1.00 51.31 692 TRP A O 1
ATOM 5195 N N . THR A 1 693 ? 19.612 21.251 -13.233 1.00 45.16 693 THR A N 1
ATOM 5196 C CA . THR A 1 693 ? 20.330 21.756 -14.411 1.00 45.16 693 THR A CA 1
ATOM 5197 C C . THR A 1 693 ? 20.234 23.282 -14.497 1.00 45.16 693 THR A C 1
ATOM 5199 O O . THR A 1 693 ? 19.334 23.887 -13.915 1.00 45.16 693 THR A O 1
ATOM 5202 N N . GLU A 1 694 ? 21.111 23.915 -15.280 1.00 41.25 694 GLU A N 1
ATOM 5203 C CA . GLU A 1 694 ? 21.055 25.358 -15.595 1.00 41.25 694 GLU A CA 1
ATOM 5204 C C . GLU A 1 694 ? 19.672 25.788 -16.119 1.00 41.25 694 GLU A C 1
ATOM 5206 O O . GLU A 1 694 ? 19.182 26.873 -15.813 1.00 41.25 694 GLU A O 1
ATOM 5211 N N . ARG A 1 695 ? 18.972 24.875 -16.805 1.00 41.19 695 ARG A N 1
ATOM 5212 C CA . ARG A 1 695 ? 17.603 25.044 -17.314 1.00 41.19 695 ARG A CA 1
ATOM 5213 C C . ARG A 1 695 ? 16.537 25.264 -16.227 1.00 41.19 695 ARG A C 1
ATOM 5215 O O . ARG A 1 695 ? 15.448 25.716 -16.558 1.00 41.19 695 ARG A O 1
ATOM 5222 N N . ASN A 1 696 ? 16.840 24.956 -14.963 1.00 46.62 696 ASN A N 1
ATOM 5223 C CA . ASN A 1 696 ? 15.966 25.199 -13.808 1.00 46.62 696 ASN A CA 1
ATOM 5224 C C . ASN A 1 696 ? 16.324 26.490 -13.044 1.00 46.62 696 ASN A C 1
ATOM 5226 O O . ASN A 1 696 ? 15.595 26.871 -12.131 1.00 46.62 696 ASN A O 1
ATOM 5230 N N . GLN A 1 697 ? 17.438 27.157 -13.375 1.00 47.88 697 GLN A N 1
ATOM 5231 C CA . GLN A 1 697 ? 17.875 28.369 -12.667 1.00 47.88 697 GLN A CA 1
ATOM 5232 C C . GLN A 1 697 ? 17.040 29.599 -13.042 1.00 47.88 697 GLN A C 1
ATOM 5234 O O . GLN A 1 697 ? 16.851 30.488 -12.213 1.00 47.88 697 GLN A O 1
ATOM 5239 N N . THR A 1 698 ? 16.515 29.642 -14.270 1.00 45.69 698 THR A N 1
ATOM 5240 C CA . THR A 1 698 ? 15.693 30.744 -14.779 1.00 45.69 698 THR A CA 1
ATOM 5241 C C . THR A 1 698 ? 14.205 30.395 -14.762 1.00 45.69 698 THR A C 1
ATOM 5243 O O . THR A 1 698 ? 13.692 29.654 -15.600 1.00 45.69 698 THR A O 1
ATOM 5246 N N . ALA A 1 699 ? 13.469 31.012 -13.834 1.00 45.94 699 ALA A N 1
ATOM 5247 C CA . ALA A 1 699 ? 12.035 31.215 -14.019 1.00 45.94 699 ALA A CA 1
ATOM 5248 C C . ALA A 1 699 ? 11.799 32.057 -15.297 1.00 45.94 699 ALA A C 1
ATOM 5250 O O . ALA A 1 699 ? 12.642 32.903 -15.624 1.00 45.94 699 ALA A O 1
ATOM 5251 N N . PRO A 1 700 ? 10.683 31.867 -16.031 1.00 42.06 700 PRO A N 1
ATOM 5252 C CA . PRO A 1 700 ? 10.444 32.562 -17.296 1.00 42.06 700 PRO A CA 1
ATOM 5253 C C . PRO A 1 700 ? 10.454 34.091 -17.119 1.00 42.06 700 PRO A C 1
ATOM 5255 O O .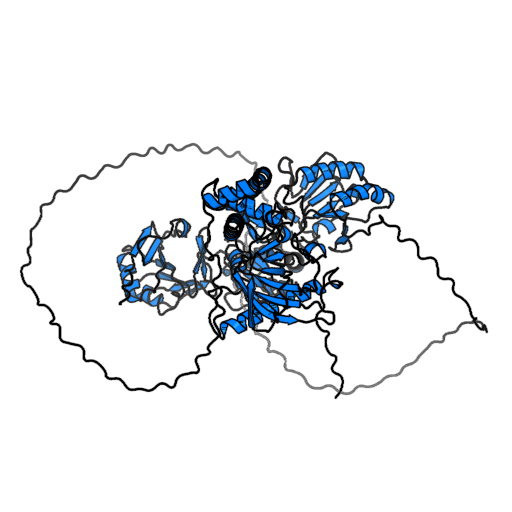 PRO A 1 700 ? 9.507 34.682 -16.601 1.00 42.06 700 PRO A O 1
ATOM 5258 N N . GLY A 1 701 ? 11.540 34.730 -17.570 1.00 44.06 701 GLY A N 1
ATOM 5259 C CA . GLY A 1 701 ? 11.741 36.182 -17.512 1.00 44.06 701 GLY A CA 1
ATOM 5260 C C . GLY A 1 701 ? 12.733 36.705 -16.460 1.00 44.06 701 GLY A C 1
ATOM 5261 O O . GLY A 1 701 ? 12.742 37.914 -16.239 1.00 44.06 701 GLY A O 1
ATOM 5262 N N . GLN A 1 702 ? 13.556 35.860 -15.824 1.00 44.81 702 GLN A N 1
ATOM 5263 C CA . GLN A 1 702 ? 14.648 36.299 -14.931 1.00 44.81 702 GLN A CA 1
ATOM 5264 C C . GLN A 1 702 ? 16.046 36.150 -15.562 1.00 44.81 702 GLN A C 1
ATOM 5266 O O . GLN A 1 702 ? 16.263 35.294 -16.419 1.00 44.81 702 GLN A O 1
ATOM 5271 N N . THR A 1 703 ? 16.987 36.989 -15.117 1.00 39.41 703 THR A N 1
ATOM 5272 C CA . THR A 1 703 ? 18.400 37.031 -15.549 1.00 39.41 703 THR A CA 1
ATOM 5273 C C . THR A 1 703 ? 19.321 36.526 -14.432 1.00 39.41 703 THR A C 1
ATOM 5275 O O . THR A 1 703 ? 18.954 36.604 -13.262 1.00 39.41 703 THR A O 1
ATOM 5278 N N . GLU A 1 704 ? 20.519 36.044 -14.777 1.00 44.34 704 GLU A N 1
ATOM 5279 C CA . GLU A 1 704 ? 21.502 35.514 -13.819 1.00 44.34 704 GLU A CA 1
ATOM 5280 C C . GLU A 1 704 ? 21.891 36.510 -12.711 1.00 44.34 704 GLU A C 1
ATOM 5282 O O . GLU A 1 704 ? 22.265 37.656 -12.969 1.00 44.34 704 GLU A O 1
ATOM 5287 N N . VAL A 1 705 ? 21.848 36.019 -11.471 1.00 46.66 705 VAL A N 1
ATOM 5288 C CA . VAL A 1 705 ? 22.379 36.622 -10.240 1.00 46.66 705 VAL A CA 1
ATOM 5289 C C . VAL A 1 705 ? 22.874 35.460 -9.365 1.00 46.66 705 VAL A C 1
ATOM 5291 O O . VAL A 1 705 ? 22.316 34.366 -9.448 1.00 46.66 705 VAL A O 1
ATOM 5294 N N . ASP A 1 706 ? 23.879 35.673 -8.509 1.00 53.50 706 ASP A N 1
ATOM 5295 C CA . ASP A 1 706 ? 24.246 34.714 -7.454 1.00 53.50 706 ASP A CA 1
ATOM 5296 C C . ASP A 1 706 ? 23.072 34.536 -6.470 1.00 53.50 706 ASP A C 1
ATOM 5298 O O . ASP A 1 706 ? 22.873 35.337 -5.553 1.00 53.50 706 ASP A O 1
ATOM 5302 N N . VAL A 1 707 ? 22.269 33.490 -6.677 1.00 63.00 707 VAL A N 1
ATOM 5303 C CA . VAL A 1 707 ? 21.094 33.161 -5.858 1.00 63.00 707 VAL A CA 1
ATOM 5304 C C . VAL A 1 707 ? 21.350 31.856 -5.094 1.00 63.00 707 VAL A C 1
ATOM 5306 O O . VAL A 1 707 ? 21.749 30.863 -5.707 1.00 63.00 707 VAL A O 1
ATOM 5309 N N . PRO A 1 708 ? 21.125 31.808 -3.766 1.00 68.19 708 PRO A N 1
ATOM 5310 C CA . PRO A 1 708 ? 21.297 30.583 -2.995 1.00 68.19 708 PRO A CA 1
ATOM 5311 C C . PRO A 1 708 ? 20.262 29.521 -3.379 1.00 68.19 708 PRO A C 1
ATOM 5313 O O . PRO A 1 708 ? 19.086 29.823 -3.599 1.00 68.19 708 PRO A O 1
ATOM 5316 N N . VAL A 1 709 ? 20.685 28.255 -3.394 1.00 74.94 709 VAL A N 1
ATOM 5317 C CA . VAL A 1 709 ? 19.782 27.124 -3.639 1.00 74.94 709 VAL A CA 1
ATOM 5318 C C . VAL A 1 709 ? 18.958 26.877 -2.380 1.00 74.94 709 VAL A C 1
ATOM 5320 O O . VAL A 1 709 ? 19.497 26.550 -1.319 1.00 74.94 709 VAL A O 1
ATOM 5323 N N . LEU A 1 710 ? 17.639 27.018 -2.498 1.00 81.69 710 LEU A N 1
ATOM 5324 C CA . LEU A 1 710 ? 16.706 26.782 -1.403 1.00 81.69 710 LEU A CA 1
ATOM 5325 C C . LEU A 1 710 ? 16.216 25.337 -1.442 1.00 81.69 710 LEU A C 1
ATOM 5327 O O . LEU A 1 710 ? 15.623 24.901 -2.428 1.00 81.69 710 LEU A O 1
ATOM 5331 N N . VAL A 1 711 ? 16.403 24.603 -0.349 1.00 85.88 711 VAL A N 1
ATOM 5332 C CA . VAL A 1 711 ? 15.858 23.252 -0.173 1.00 85.88 711 VAL A CA 1
ATOM 5333 C C . VAL A 1 711 ? 14.697 23.339 0.808 1.00 85.88 711 VAL A C 1
ATOM 5335 O O . VAL A 1 711 ? 14.892 23.464 2.018 1.00 85.88 711 VAL A O 1
ATOM 5338 N N . VAL A 1 712 ? 13.475 23.312 0.284 1.00 88.12 712 VAL A N 1
ATOM 5339 C CA . VAL A 1 712 ? 12.246 23.572 1.037 1.00 88.12 712 VAL A CA 1
ATOM 5340 C C . VAL A 1 712 ? 11.549 22.260 1.375 1.00 88.12 712 VAL A C 1
ATOM 5342 O O . VAL A 1 712 ? 11.195 21.488 0.485 1.00 88.12 712 VAL A O 1
ATOM 5345 N N . ARG A 1 713 ? 11.271 22.013 2.660 1.00 88.31 713 ARG A N 1
ATOM 5346 C CA . ARG A 1 713 ? 10.288 20.999 3.061 1.00 88.31 713 ARG A CA 1
ATOM 5347 C C . ARG A 1 713 ? 8.890 21.610 2.993 1.00 88.31 713 ARG A C 1
ATOM 5349 O O . ARG A 1 713 ? 8.513 22.385 3.875 1.00 88.31 713 ARG A O 1
ATOM 5356 N N . SER A 1 714 ? 8.159 21.255 1.940 1.00 87.75 714 SER A N 1
ATOM 5357 C CA . SER A 1 714 ? 6.803 21.717 1.658 1.00 87.75 714 SER A CA 1
ATOM 5358 C C . SER A 1 714 ? 5.728 20.849 2.318 1.00 87.75 714 SER A C 1
ATOM 5360 O O . SER A 1 714 ? 5.935 19.665 2.599 1.00 87.75 714 SER A O 1
ATOM 5362 N N . ILE A 1 715 ? 4.584 21.484 2.563 1.00 80.06 715 ILE A N 1
ATOM 5363 C CA . ILE A 1 715 ? 3.341 20.947 3.113 1.00 80.06 715 ILE A CA 1
ATOM 5364 C C . ILE A 1 715 ? 2.143 21.412 2.258 1.00 80.06 715 ILE A C 1
ATOM 5366 O O . ILE A 1 715 ? 1.186 20.656 2.106 1.00 80.06 715 ILE A O 1
ATOM 5370 N N . THR A 1 716 ? 2.163 22.638 1.708 1.00 81.75 716 THR A N 1
ATOM 5371 C CA . THR A 1 716 ? 1.035 23.209 0.940 1.00 81.75 716 THR A CA 1
ATOM 5372 C C . THR A 1 716 ? 1.409 23.791 -0.430 1.00 81.75 716 THR A C 1
ATOM 5374 O O . THR A 1 716 ? 0.538 24.357 -1.101 1.00 81.75 716 THR A O 1
ATOM 5377 N N . GLY A 1 717 ? 2.644 23.590 -0.906 1.00 84.44 717 GLY A N 1
ATOM 5378 C CA . GLY A 1 717 ? 3.005 23.829 -2.308 1.00 84.44 717 GLY A CA 1
ATOM 5379 C C . GLY A 1 717 ? 2.078 23.062 -3.261 1.00 84.44 717 GLY A C 1
ATOM 5380 O O . GLY A 1 717 ? 1.419 22.106 -2.859 1.00 84.44 717 GLY A O 1
ATOM 5381 N N . ARG A 1 718 ? 1.954 23.495 -4.516 1.00 86.50 718 ARG A N 1
ATOM 5382 C CA . ARG A 1 718 ? 0.944 22.980 -5.454 1.00 86.50 718 ARG A CA 1
ATOM 5383 C C . ARG A 1 718 ? 1.597 22.467 -6.740 1.00 86.50 718 ARG A C 1
ATOM 5385 O O . ARG A 1 718 ? 2.303 23.239 -7.383 1.00 86.50 718 ARG A O 1
ATOM 5392 N N . PRO A 1 719 ? 1.392 21.201 -7.142 1.00 83.25 719 PRO A N 1
ATOM 5393 C CA . PRO A 1 719 ? 2.051 20.647 -8.317 1.00 83.25 719 PRO A CA 1
ATOM 5394 C C . PRO A 1 719 ? 1.499 21.280 -9.600 1.00 83.25 719 PRO A C 1
ATOM 5396 O O . PRO A 1 719 ? 0.291 21.505 -9.721 1.00 83.25 719 PRO A O 1
ATOM 5399 N N . ALA A 1 720 ? 2.372 21.532 -10.571 1.00 78.50 720 ALA A N 1
ATOM 5400 C CA . ALA A 1 720 ? 1.997 22.049 -11.878 1.00 78.50 720 ALA A CA 1
ATOM 5401 C C . ALA A 1 720 ? 1.095 21.054 -12.647 1.00 78.50 720 ALA A C 1
ATOM 5403 O O . ALA A 1 720 ? 1.145 19.837 -12.418 1.00 78.50 720 ALA A O 1
ATOM 5404 N N . PRO A 1 721 ? 0.253 21.525 -13.587 1.00 73.44 721 PRO A N 1
ATOM 5405 C CA . PRO A 1 721 ? -0.507 20.630 -14.451 1.00 73.44 721 PRO A CA 1
ATOM 5406 C C . PRO A 1 721 ? 0.443 19.805 -15.334 1.00 73.44 721 PRO A C 1
ATOM 5408 O O . PRO A 1 721 ? 1.256 20.361 -16.069 1.00 73.44 721 PRO A O 1
ATOM 5411 N N . ALA A 1 722 ? 0.315 18.475 -15.302 1.00 61.78 722 ALA A N 1
ATOM 5412 C CA . ALA A 1 722 ? 1.266 17.533 -15.913 1.00 61.78 722 ALA A CA 1
ATOM 5413 C C . ALA A 1 722 ? 1.383 17.598 -17.455 1.00 61.78 722 ALA A C 1
ATOM 5415 O O . ALA A 1 722 ? 2.209 16.901 -18.032 1.00 61.78 722 ALA A O 1
ATOM 5416 N N . VAL A 1 723 ? 0.562 18.420 -18.116 1.00 57.66 723 VAL A N 1
ATOM 5417 C CA . VAL A 1 723 ? 0.543 18.649 -19.575 1.00 57.66 723 VAL A CA 1
ATOM 5418 C C . VAL A 1 723 ? 1.220 19.991 -19.937 1.00 57.66 723 VAL A C 1
ATOM 5420 O O . VAL A 1 723 ? 1.025 20.524 -21.025 1.00 57.66 723 VAL A O 1
ATOM 5423 N N . THR A 1 724 ? 1.985 20.589 -19.015 1.00 61.56 724 THR A N 1
ATOM 5424 C CA . THR A 1 724 ? 2.698 21.864 -19.231 1.00 61.56 724 THR A CA 1
ATOM 5425 C C . THR A 1 724 ? 4.165 21.646 -19.633 1.00 61.56 724 THR A C 1
ATOM 5427 O O . THR A 1 724 ? 4.750 20.634 -19.241 1.00 61.56 724 THR A O 1
ATOM 5430 N N . PRO A 1 725 ? 4.798 22.573 -20.389 1.00 52.41 725 PRO A N 1
ATOM 5431 C CA . PRO A 1 725 ? 6.155 22.380 -20.924 1.00 52.41 725 PRO A CA 1
ATOM 5432 C C . PRO A 1 725 ? 7.255 22.212 -19.866 1.00 52.41 725 PRO A C 1
ATOM 5434 O O . PRO A 1 725 ? 8.294 21.627 -20.155 1.00 52.41 725 PRO A O 1
ATOM 5437 N N . ILE A 1 726 ? 7.024 22.718 -18.651 1.00 53.25 726 ILE A N 1
ATOM 5438 C CA . ILE A 1 726 ? 7.930 22.593 -17.500 1.00 53.25 726 ILE A CA 1
ATOM 5439 C C . ILE A 1 726 ? 7.911 21.195 -16.850 1.00 53.25 726 ILE A C 1
ATOM 5441 O O . ILE A 1 726 ? 8.832 20.848 -16.115 1.00 53.25 726 ILE A O 1
ATOM 5445 N N . GLY A 1 727 ? 6.901 20.371 -17.150 1.00 54.78 727 GLY A N 1
ATOM 5446 C CA . GLY A 1 727 ? 6.756 19.014 -16.622 1.00 54.78 727 GLY A CA 1
ATOM 5447 C C . GLY A 1 727 ? 6.044 18.922 -15.259 1.00 54.78 727 GLY A C 1
ATOM 5448 O O . GLY A 1 727 ? 5.793 19.931 -14.598 1.00 54.78 727 GLY A O 1
ATOM 5449 N N . PRO A 1 728 ? 5.686 17.697 -14.827 1.00 60.16 728 PRO A N 1
ATOM 5450 C CA . PRO A 1 728 ? 4.884 17.456 -13.621 1.00 60.16 728 PRO A CA 1
ATOM 5451 C C . PRO A 1 728 ? 5.636 17.689 -12.302 1.00 60.16 728 PRO A C 1
ATOM 5453 O O . PRO A 1 728 ? 4.992 17.787 -11.259 1.00 60.16 728 PRO A O 1
ATOM 5456 N N . ASP A 1 729 ? 6.968 17.764 -12.341 1.00 70.56 729 ASP A N 1
ATOM 5457 C CA . ASP A 1 729 ? 7.825 17.864 -11.153 1.00 70.56 729 ASP A CA 1
ATOM 5458 C C . ASP A 1 729 ? 7.802 19.261 -10.511 1.00 70.56 729 ASP A C 1
ATOM 5460 O O . ASP A 1 729 ? 8.279 19.430 -9.389 1.00 70.56 729 ASP A O 1
ATOM 5464 N N . TRP A 1 730 ? 7.272 20.275 -11.201 1.00 79.62 730 TRP A N 1
ATOM 5465 C CA . TRP A 1 730 ? 7.222 21.640 -10.680 1.00 79.62 730 TRP A CA 1
ATOM 5466 C C . TRP A 1 730 ? 6.167 21.781 -9.584 1.00 79.62 730 TRP A C 1
ATOM 5468 O O . TRP A 1 730 ? 5.034 21.322 -9.716 1.00 79.62 730 TRP A O 1
ATOM 5478 N N . VAL A 1 731 ? 6.539 22.467 -8.508 1.00 84.88 731 VAL A N 1
ATOM 5479 C CA . VAL A 1 731 ? 5.700 22.761 -7.347 1.00 84.88 731 VAL A CA 1
ATOM 5480 C C . VAL A 1 731 ? 5.715 24.269 -7.138 1.00 84.88 731 VAL A C 1
ATOM 5482 O O . VAL A 1 731 ? 6.761 24.871 -6.931 1.00 84.88 731 VAL A O 1
ATOM 5485 N N . LEU A 1 732 ? 4.546 24.889 -7.217 1.00 87.56 732 LEU A N 1
ATOM 5486 C CA . LEU A 1 732 ? 4.360 26.329 -7.128 1.00 87.56 732 LEU A CA 1
ATOM 5487 C C . LEU A 1 732 ? 3.770 26.692 -5.761 1.00 87.56 732 LEU A C 1
ATOM 5489 O O . LEU A 1 732 ? 2.793 26.086 -5.316 1.00 87.56 732 LEU A O 1
ATOM 5493 N N . PHE A 1 733 ? 4.332 27.697 -5.101 1.00 86.69 733 PHE A N 1
ATOM 5494 C CA . PHE A 1 733 ? 3.786 28.250 -3.862 1.00 86.69 733 PHE A CA 1
ATOM 5495 C C . PHE A 1 733 ? 2.991 29.529 -4.152 1.00 86.69 733 PHE A C 1
ATOM 5497 O O . PHE A 1 733 ? 3.437 30.332 -4.970 1.00 86.69 733 PHE A O 1
ATOM 5504 N N . PRO A 1 734 ? 1.837 29.762 -3.500 1.00 84.06 734 PRO A N 1
ATOM 5505 C CA . PRO A 1 734 ? 1.110 31.020 -3.642 1.00 84.06 734 PRO A CA 1
ATOM 5506 C C . PRO A 1 734 ? 1.864 32.191 -2.979 1.00 84.06 734 PRO A C 1
ATOM 5508 O O . PRO A 1 734 ? 2.620 31.967 -2.026 1.00 84.06 734 PRO A O 1
ATOM 5511 N N . PRO A 1 735 ? 1.601 33.446 -3.396 1.00 81.56 735 PRO A N 1
ATOM 5512 C CA . PRO A 1 735 ? 2.026 34.621 -2.641 1.00 81.56 735 PRO A CA 1
ATOM 5513 C C . PRO A 1 735 ? 1.504 34.537 -1.199 1.00 81.56 735 PRO A C 1
ATOM 5515 O O . PRO A 1 735 ? 0.384 34.085 -0.958 1.00 81.56 735 PRO A O 1
ATOM 5518 N N . GLY A 1 736 ? 2.317 34.949 -0.229 1.00 77.62 736 GLY A N 1
ATOM 5519 C CA . GLY A 1 736 ? 2.039 34.782 1.197 1.00 77.62 736 GLY A CA 1
ATOM 5520 C C . GLY A 1 736 ? 2.449 33.429 1.790 1.00 77.62 736 GLY A C 1
ATOM 5521 O O . GLY A 1 736 ? 2.336 33.266 3.005 1.00 77.62 736 GLY A O 1
ATOM 5522 N N . ALA A 1 737 ? 2.964 32.475 1.002 1.00 84.25 737 ALA A N 1
ATOM 5523 C CA . ALA A 1 737 ? 3.572 31.256 1.543 1.00 84.25 737 ALA A CA 1
ATOM 5524 C C . ALA A 1 737 ? 4.772 31.601 2.445 1.00 84.25 737 ALA A C 1
ATOM 5526 O O . ALA A 1 737 ? 5.618 32.414 2.073 1.00 84.25 737 ALA A O 1
ATOM 5527 N N . ARG A 1 738 ? 4.837 31.004 3.644 1.00 86.62 738 ARG A N 1
ATOM 5528 C CA . ARG A 1 738 ? 5.811 31.358 4.693 1.00 86.62 738 ARG A CA 1
ATOM 5529 C C . ARG A 1 738 ? 6.768 30.207 4.968 1.00 86.62 738 ARG A C 1
ATOM 5531 O O . ARG A 1 738 ? 6.337 29.064 5.116 1.00 86.62 738 ARG A O 1
ATOM 5538 N N . PHE A 1 739 ? 8.051 30.518 5.119 1.00 88.88 739 PHE A N 1
ATOM 5539 C CA . PHE A 1 739 ? 9.108 29.527 5.314 1.00 88.88 739 PHE A CA 1
ATOM 5540 C C . PHE A 1 739 ? 10.032 29.937 6.458 1.00 88.88 739 PHE A C 1
ATOM 5542 O O . PHE A 1 739 ? 10.512 31.067 6.492 1.00 88.88 739 PHE A O 1
ATOM 5549 N N . ARG A 1 740 ? 10.307 29.016 7.385 1.00 88.69 740 ARG A N 1
ATOM 5550 C CA . ARG A 1 740 ? 11.324 29.183 8.425 1.00 88.69 740 ARG A CA 1
ATOM 5551 C C . ARG A 1 740 ? 12.664 28.634 7.951 1.00 88.69 740 ARG A C 1
ATOM 5553 O O . ARG A 1 740 ? 12.723 27.510 7.455 1.00 88.69 740 ARG A O 1
ATOM 5560 N N . VAL A 1 741 ? 13.734 29.389 8.178 1.00 88.88 741 VAL A N 1
ATOM 5561 C CA . VAL A 1 741 ? 15.111 28.919 7.997 1.00 88.88 741 VAL A CA 1
ATOM 5562 C C . VAL A 1 741 ? 15.454 27.904 9.086 1.00 88.88 741 VAL A C 1
ATOM 5564 O O . VAL A 1 741 ? 15.423 28.230 10.273 1.00 88.88 741 VAL A O 1
ATOM 5567 N N . VAL A 1 742 ? 15.788 26.672 8.691 1.00 89.25 742 VAL A N 1
ATOM 5568 C CA . VAL A 1 742 ? 16.210 25.594 9.608 1.00 89.25 742 VAL A CA 1
ATOM 5569 C C . VAL A 1 742 ? 17.697 25.249 9.475 1.00 89.25 742 VAL A C 1
ATOM 5571 O O . VAL A 1 742 ? 18.272 24.658 10.393 1.00 89.25 742 VAL A O 1
ATOM 5574 N N . ALA A 1 743 ? 18.349 25.664 8.386 1.00 83.94 743 ALA A N 1
ATOM 5575 C CA . ALA A 1 743 ? 19.799 25.827 8.294 1.00 83.94 743 ALA A CA 1
ATOM 5576 C C . ALA A 1 743 ? 20.172 26.818 7.186 1.00 83.94 743 ALA A C 1
ATOM 5578 O O . ALA A 1 743 ? 19.439 26.964 6.213 1.00 83.94 743 ALA A O 1
ATOM 5579 N N . ASP A 1 744 ? 21.358 27.396 7.315 1.00 80.94 744 ASP A N 1
ATOM 5580 C CA . ASP A 1 744 ? 22.087 28.092 6.262 1.00 80.94 744 ASP A CA 1
ATOM 5581 C C . ASP A 1 744 ? 23.491 27.465 6.209 1.00 80.94 744 ASP A C 1
ATOM 5583 O O . ASP A 1 744 ? 24.115 27.221 7.250 1.00 80.94 744 ASP A O 1
ATOM 5587 N N . GLU A 1 745 ? 23.921 27.075 5.011 1.00 73.00 745 GLU A N 1
ATOM 5588 C CA . GLU A 1 745 ? 25.106 26.267 4.733 1.00 73.00 745 GLU A CA 1
ATOM 5589 C C . GLU A 1 745 ? 25.888 26.916 3.576 1.00 73.00 745 GLU A C 1
ATOM 5591 O O . GLU A 1 745 ? 25.871 26.474 2.428 1.00 73.00 745 GLU A O 1
ATOM 5596 N N . HIS A 1 746 ? 26.572 28.019 3.897 1.00 62.97 746 HIS A N 1
ATOM 5597 C CA . HIS A 1 746 ? 27.441 28.762 2.982 1.00 62.97 746 HIS A CA 1
ATOM 5598 C C . HIS A 1 746 ? 28.626 27.914 2.471 1.00 62.97 746 HIS A C 1
ATOM 5600 O O . HIS A 1 746 ? 29.492 27.494 3.248 1.00 62.97 746 HIS A O 1
ATOM 5606 N N . GLY A 1 747 ? 28.722 27.738 1.150 1.00 51.34 747 GLY A N 1
ATOM 5607 C CA . GLY A 1 747 ? 29.898 27.171 0.485 1.00 51.34 747 GLY A CA 1
ATOM 5608 C C . GLY A 1 747 ? 31.029 28.193 0.293 1.00 51.34 747 GLY A C 1
ATOM 5609 O O . GLY A 1 747 ? 30.805 29.404 0.237 1.00 51.34 747 GLY A O 1
ATOM 5610 N N . ARG A 1 748 ? 32.273 27.719 0.115 1.00 41.69 748 ARG A N 1
ATOM 5611 C CA . ARG A 1 748 ? 33.410 28.564 -0.321 1.00 41.69 748 ARG A CA 1
ATOM 5612 C C . ARG A 1 748 ? 33.317 28.879 -1.825 1.00 41.69 748 ARG A C 1
ATOM 5614 O O . ARG A 1 748 ? 34.169 28.444 -2.593 1.00 41.69 748 ARG A O 1
ATOM 5621 N N . GLY A 1 749 ? 32.276 29.604 -2.235 1.00 42.94 749 GLY A N 1
ATOM 5622 C CA . GLY A 1 749 ? 32.018 29.896 -3.652 1.00 42.94 749 GLY A CA 1
ATOM 5623 C C . GLY A 1 749 ? 30.922 30.922 -3.967 1.00 42.94 749 GLY A C 1
ATOM 5624 O O . GLY A 1 749 ? 30.611 31.086 -5.136 1.00 42.94 749 GLY A O 1
ATOM 5625 N N . GLY A 1 750 ? 30.334 31.601 -2.975 1.00 46.09 750 GLY A N 1
ATOM 5626 C CA . GLY A 1 750 ? 29.267 32.598 -3.186 1.00 46.09 750 GLY A CA 1
ATOM 5627 C C . GLY A 1 750 ? 27.857 32.003 -3.145 1.00 46.09 750 GLY A C 1
ATOM 5628 O O . GLY A 1 750 ? 27.022 32.471 -2.373 1.00 46.09 750 GLY A O 1
ATOM 5629 N N . SER A 1 751 ? 27.615 30.910 -3.868 1.00 54.62 751 SER A N 1
ATOM 5630 C CA . SER A 1 751 ? 26.342 30.179 -3.836 1.00 54.62 751 SER A CA 1
ATOM 5631 C C . SER A 1 751 ? 26.156 29.392 -2.526 1.00 54.62 751 SER A C 1
ATOM 5633 O O . SER A 1 751 ? 26.743 28.332 -2.298 1.00 54.62 751 SER A O 1
ATOM 5635 N N . GLY A 1 752 ? 25.333 29.938 -1.626 1.00 67.50 752 GLY A N 1
ATOM 5636 C CA . GLY A 1 752 ? 24.921 29.282 -0.380 1.00 67.50 752 GLY A CA 1
ATOM 5637 C C . GLY A 1 752 ? 23.807 28.248 -0.581 1.00 67.50 752 GLY A C 1
ATOM 5638 O O . GLY A 1 752 ? 23.011 28.345 -1.516 1.00 67.50 752 GLY A O 1
ATOM 5639 N N . LEU A 1 753 ? 23.729 27.271 0.324 1.00 77.38 753 LEU A N 1
ATOM 5640 C CA . LEU A 1 753 ? 22.632 26.307 0.406 1.00 77.38 753 LEU A CA 1
ATOM 5641 C C . LEU A 1 753 ? 21.773 26.625 1.637 1.00 77.38 753 LEU A C 1
ATOM 5643 O O . LEU A 1 753 ? 22.266 26.577 2.762 1.00 77.38 753 LEU A O 1
ATOM 5647 N N . VAL A 1 754 ? 20.485 26.919 1.451 1.00 84.12 754 VAL A N 1
ATOM 5648 C CA . VAL A 1 754 ? 19.586 27.279 2.562 1.00 84.12 754 VAL A CA 1
ATOM 5649 C C . VAL A 1 754 ? 18.500 26.222 2.719 1.00 84.12 754 VAL A C 1
ATOM 5651 O O . VAL A 1 754 ? 17.770 25.905 1.781 1.00 84.12 754 VAL A O 1
ATOM 5654 N N . LEU A 1 755 ? 18.374 25.668 3.924 1.00 88.19 755 LEU A N 1
ATOM 5655 C CA . LEU A 1 755 ? 17.378 24.651 4.250 1.00 88.19 755 LEU A CA 1
ATOM 5656 C C . LEU A 1 755 ? 16.172 25.326 4.912 1.00 88.19 755 LEU A C 1
ATOM 5658 O O . LEU A 1 755 ? 16.289 25.910 5.993 1.00 88.19 755 LEU A O 1
ATOM 5662 N N . LEU A 1 756 ? 15.007 25.220 4.274 1.00 89.00 756 LEU A N 1
ATOM 5663 C CA . LEU A 1 756 ? 13.765 25.880 4.673 1.00 89.00 756 LEU A CA 1
ATOM 5664 C C . LEU A 1 756 ? 12.679 24.863 5.053 1.00 89.00 756 LEU A C 1
ATOM 5666 O O . LEU A 1 756 ? 12.553 23.801 4.444 1.00 89.00 756 LEU A O 1
ATOM 5670 N N . ARG A 1 757 ? 11.828 25.210 6.021 1.00 92.25 757 ARG A N 1
ATOM 5671 C CA . ARG A 1 757 ? 10.596 24.475 6.351 1.00 92.25 757 ARG A CA 1
ATOM 5672 C C . ARG A 1 757 ? 9.386 25.380 6.161 1.00 92.25 757 ARG A C 1
ATOM 5674 O O . ARG A 1 757 ? 9.353 26.479 6.706 1.00 92.25 757 ARG A O 1
ATOM 5681 N N . GLU A 1 758 ? 8.367 24.910 5.452 1.00 89.19 758 GLU A N 1
ATOM 5682 C CA . GLU A 1 758 ? 7.096 25.628 5.324 1.00 89.19 758 GLU A CA 1
ATOM 5683 C C . GLU A 1 758 ? 6.386 25.786 6.689 1.00 89.19 758 GLU A C 1
ATOM 5685 O O . GLU A 1 758 ? 6.427 24.895 7.547 1.00 89.19 758 GLU A O 1
ATOM 5690 N N . VAL A 1 759 ? 5.756 26.943 6.914 1.00 86.25 759 VAL A N 1
ATOM 5691 C CA . VAL A 1 759 ? 5.110 27.321 8.181 1.00 86.25 759 VAL A CA 1
ATOM 5692 C C . VAL A 1 759 ? 3.618 27.544 7.959 1.00 86.25 759 VAL A C 1
ATOM 5694 O O . VAL A 1 759 ? 3.207 28.553 7.389 1.00 86.25 759 VAL A O 1
ATOM 5697 N N . THR A 1 760 ? 2.795 26.624 8.462 1.00 74.44 760 THR A N 1
ATOM 5698 C CA . THR A 1 760 ? 1.333 26.762 8.438 1.00 74.44 760 THR A CA 1
ATOM 5699 C C . THR A 1 760 ? 0.827 27.545 9.663 1.00 74.44 760 THR A C 1
ATOM 5701 O O . THR A 1 760 ? 1.455 27.487 10.729 1.00 74.44 760 THR A O 1
ATOM 5704 N N . PRO A 1 761 ? -0.333 28.234 9.576 1.00 59.91 761 PRO A N 1
ATOM 5705 C CA . PRO A 1 761 ? -0.903 29.003 10.693 1.00 59.91 761 PRO A CA 1
ATOM 5706 C C . PRO A 1 761 ? -1.233 28.192 11.958 1.00 59.91 761 PRO A C 1
ATOM 5708 O O . PRO A 1 761 ? -1.469 28.774 13.010 1.00 59.91 761 PRO A O 1
ATOM 5711 N N . GLN A 1 762 ? -1.264 26.860 11.864 1.00 50.62 762 GLN A N 1
ATOM 5712 C CA . GLN A 1 762 ? -1.599 25.946 12.963 1.00 50.62 762 GLN A CA 1
ATOM 5713 C C . GLN A 1 762 ? -0.379 25.539 13.815 1.00 50.62 762 GLN A C 1
ATOM 5715 O O . GLN A 1 762 ? -0.521 24.761 14.757 1.00 50.62 762 GLN A O 1
ATOM 5720 N N . THR A 1 763 ? 0.827 26.029 13.500 1.00 51.62 763 THR A N 1
ATOM 5721 C CA . THR A 1 763 ? 2.051 25.639 14.222 1.00 51.62 763 THR A CA 1
ATOM 5722 C C . THR A 1 763 ? 2.101 26.297 15.611 1.00 51.62 763 THR A C 1
ATOM 5724 O O . THR A 1 763 ? 2.306 27.505 15.716 1.00 51.62 763 THR A O 1
ATOM 5727 N N . GLY A 1 764 ? 1.926 25.503 16.674 1.00 48.97 764 GLY A N 1
ATOM 5728 C CA . GLY A 1 764 ? 1.954 25.967 18.069 1.00 48.97 764 GLY A CA 1
ATOM 5729 C C . GLY A 1 764 ? 3.310 26.522 18.534 1.00 48.97 764 GLY A C 1
ATOM 5730 O O . GLY A 1 764 ? 4.338 26.338 17.884 1.00 48.97 764 GLY A O 1
ATOM 5731 N N . THR A 1 765 ? 3.316 27.218 19.673 1.00 45.16 765 THR A N 1
ATOM 5732 C CA . THR A 1 765 ? 4.481 27.956 20.191 1.00 45.16 765 THR A CA 1
ATOM 5733 C C . THR A 1 765 ? 5.544 27.075 20.863 1.00 45.16 765 THR A C 1
ATOM 5735 O O . THR A 1 765 ? 5.267 25.996 21.385 1.00 45.16 765 THR A O 1
ATOM 5738 N N . GLY A 1 766 ? 6.786 27.576 20.898 1.00 54.81 766 GLY A N 1
ATOM 5739 C CA . GLY A 1 766 ? 7.863 27.033 21.732 1.00 54.81 766 GLY A CA 1
ATOM 5740 C C . GLY A 1 766 ? 8.313 25.623 21.344 1.00 54.81 766 GLY A C 1
ATOM 5741 O O . GLY A 1 766 ? 8.654 25.369 20.194 1.00 54.81 766 GLY A O 1
ATOM 5742 N N . THR A 1 767 ? 8.312 24.699 22.304 1.00 49.03 767 THR A N 1
ATOM 5743 C CA . THR A 1 767 ? 8.952 23.371 22.230 1.00 49.03 767 THR A CA 1
ATOM 5744 C C . THR A 1 767 ? 8.513 22.482 21.063 1.00 49.03 767 THR A C 1
ATOM 5746 O O . THR A 1 767 ? 9.263 21.589 20.675 1.00 49.03 767 THR A O 1
ATOM 5749 N N . SER A 1 768 ? 7.334 22.707 20.474 1.00 61.78 768 SER A N 1
ATOM 5750 C CA . SER A 1 768 ? 6.913 22.002 19.253 1.00 61.78 768 SER A CA 1
ATOM 5751 C C . SER A 1 768 ? 7.725 22.436 18.022 1.00 61.78 768 SER A C 1
ATOM 5753 O O . SER A 1 768 ? 8.071 21.608 17.178 1.00 61.78 768 SER A O 1
ATOM 5755 N N . VAL A 1 769 ? 8.088 23.721 17.946 1.00 70.19 769 VAL A N 1
ATOM 5756 C CA . VAL A 1 769 ? 8.822 24.324 16.826 1.00 70.19 769 VAL A CA 1
ATOM 5757 C C . VAL A 1 769 ? 10.220 23.730 16.695 1.00 70.19 769 VAL A C 1
ATOM 5759 O O . VAL A 1 769 ? 10.557 23.247 15.620 1.00 70.19 769 VAL A O 1
ATOM 5762 N N . ASP A 1 770 ? 11.004 23.690 17.775 1.00 72.31 770 ASP A N 1
ATOM 5763 C CA . ASP A 1 770 ? 12.395 23.211 17.728 1.00 72.31 770 ASP A CA 1
ATOM 5764 C C . ASP A 1 770 ? 12.503 21.736 17.309 1.00 72.31 770 ASP A C 1
ATOM 5766 O O . ASP A 1 770 ? 13.480 21.325 16.678 1.00 72.31 770 ASP A O 1
ATOM 5770 N N . VAL A 1 771 ? 11.490 20.926 17.632 1.00 71.88 771 VAL A N 1
ATOM 5771 C CA . VAL A 1 771 ? 11.401 19.520 17.209 1.00 71.88 771 VAL A CA 1
ATOM 5772 C C . VAL A 1 771 ? 11.066 19.418 15.717 1.00 71.88 771 VAL A C 1
ATOM 5774 O O . VAL A 1 771 ? 11.681 18.621 15.007 1.00 71.88 771 VAL A O 1
ATOM 5777 N N . LEU A 1 772 ? 10.138 20.243 15.218 1.00 74.88 772 LEU A N 1
ATOM 5778 C CA . LEU A 1 772 ? 9.789 20.305 13.793 1.00 74.88 772 LEU A CA 1
ATOM 5779 C C . LEU A 1 772 ? 10.941 20.851 12.938 1.00 74.88 772 LEU A C 1
ATOM 5781 O O . LEU A 1 772 ? 11.215 20.307 11.867 1.00 74.88 772 LEU A O 1
ATOM 5785 N N . ASP A 1 773 ? 11.640 21.879 13.415 1.00 82.69 773 ASP A N 1
ATOM 5786 C CA . ASP A 1 773 ? 12.779 22.494 12.731 1.00 82.69 773 ASP A CA 1
ATOM 5787 C C . ASP A 1 773 ? 13.972 21.529 12.679 1.00 82.69 773 ASP A C 1
ATOM 5789 O O . ASP A 1 773 ? 14.572 21.348 11.617 1.00 82.69 773 ASP A O 1
ATOM 5793 N N . ARG A 1 774 ? 14.247 20.802 13.774 1.00 79.69 774 ARG A N 1
ATOM 5794 C CA . ARG A 1 774 ? 15.243 19.719 13.807 1.00 79.69 774 ARG A CA 1
ATOM 5795 C C . ARG A 1 774 ? 14.894 18.581 12.842 1.00 79.69 774 ARG A C 1
ATOM 5797 O O . ARG A 1 774 ? 15.718 18.238 11.995 1.00 79.69 774 ARG A O 1
ATOM 5804 N N . ARG A 1 775 ? 13.666 18.044 12.903 1.00 77.00 775 ARG A N 1
ATOM 5805 C CA . ARG A 1 775 ? 13.196 16.956 12.018 1.00 77.00 775 ARG A CA 1
ATOM 5806 C C . ARG A 1 775 ? 13.229 17.369 10.542 1.00 77.00 775 ARG A C 1
ATOM 5808 O O . ARG A 1 775 ? 13.597 16.560 9.689 1.00 77.00 775 ARG A O 1
ATOM 5815 N N . ALA A 1 776 ? 12.892 18.621 10.227 1.00 80.56 776 ALA A N 1
ATOM 5816 C CA . ALA A 1 776 ? 13.027 19.159 8.876 1.00 80.56 776 ALA A CA 1
ATOM 5817 C C . ALA A 1 776 ? 14.498 19.270 8.455 1.00 80.56 776 ALA A C 1
ATOM 5819 O O . ALA A 1 776 ? 14.852 18.737 7.406 1.00 80.56 776 ALA A O 1
ATOM 5820 N N . ARG A 1 777 ? 15.372 19.863 9.280 1.00 85.50 777 ARG A N 1
ATOM 5821 C CA . ARG A 1 777 ? 16.814 19.984 9.004 1.00 85.50 777 ARG A CA 1
ATOM 5822 C C . ARG A 1 777 ? 17.470 18.626 8.742 1.00 85.50 777 ARG A C 1
ATOM 5824 O O . ARG A 1 777 ? 18.205 18.479 7.771 1.00 85.50 777 ARG A O 1
ATOM 5831 N N . GLU A 1 778 ? 17.175 17.619 9.559 1.00 80.38 778 GLU A N 1
ATOM 5832 C CA . GLU A 1 778 ? 17.665 16.243 9.388 1.00 80.38 778 GLU A CA 1
ATOM 5833 C C . GLU A 1 778 ? 17.122 15.575 8.115 1.00 80.38 778 GLU A C 1
ATOM 5835 O O . GLU A 1 778 ? 17.857 14.875 7.417 1.00 80.38 778 GLU A O 1
ATOM 5840 N N . SER A 1 779 ? 15.848 15.799 7.779 1.00 78.81 779 SER A N 1
ATOM 5841 C CA . SER A 1 779 ? 15.236 15.310 6.536 1.00 78.81 779 SER A CA 1
ATOM 5842 C C . SER A 1 779 ? 15.877 15.945 5.297 1.00 78.81 779 SER A C 1
ATOM 5844 O O . SER A 1 779 ? 16.198 15.239 4.343 1.00 78.81 779 SER A O 1
ATOM 5846 N N . LEU A 1 780 ? 16.077 17.263 5.312 1.00 82.31 780 LEU A N 1
ATOM 5847 C CA . LEU A 1 780 ? 16.625 18.035 4.196 1.00 82.31 780 LEU A CA 1
ATOM 5848 C C . LEU A 1 780 ? 18.104 17.693 3.977 1.00 82.31 780 LEU A C 1
ATOM 5850 O O . LEU A 1 780 ? 18.497 17.357 2.861 1.00 82.31 780 LEU A O 1
ATOM 5854 N N . ARG A 1 781 ? 18.902 17.630 5.053 1.00 83.38 781 ARG A N 1
ATOM 5855 C CA . ARG A 1 781 ? 20.301 17.175 4.997 1.00 83.38 781 ARG A CA 1
ATOM 5856 C C . ARG A 1 781 ? 20.443 15.747 4.475 1.00 83.38 781 ARG A C 1
ATOM 5858 O O . ARG A 1 781 ? 21.394 15.484 3.743 1.00 83.38 781 ARG A O 1
ATOM 5865 N N . ARG A 1 782 ? 19.521 14.828 4.797 1.00 78.38 782 ARG A N 1
ATOM 5866 C CA . ARG A 1 782 ? 19.527 13.464 4.230 1.00 78.38 782 ARG A CA 1
ATOM 5867 C C . ARG A 1 782 ? 19.286 13.460 2.719 1.00 78.38 782 ARG A C 1
ATOM 5869 O O . ARG A 1 782 ? 19.981 12.724 2.024 1.00 78.38 782 ARG A O 1
ATOM 5876 N N . VAL A 1 783 ? 18.375 14.297 2.215 1.00 72.56 783 VAL A N 1
ATOM 5877 C CA . VAL A 1 783 ? 18.131 14.453 0.768 1.00 72.56 783 VAL A CA 1
ATOM 5878 C C . VAL A 1 783 ? 19.349 15.063 0.070 1.00 72.56 783 VAL A C 1
ATOM 5880 O O . VAL A 1 783 ? 19.878 14.446 -0.849 1.00 72.56 783 VAL A O 1
ATOM 5883 N N . VAL A 1 784 ? 19.884 16.186 0.560 1.00 76.81 784 VAL A N 1
ATOM 5884 C CA . VAL A 1 784 ? 21.118 16.805 0.027 1.00 76.81 784 VAL A CA 1
ATOM 5885 C C . VAL A 1 784 ? 22.283 15.803 0.005 1.00 76.81 784 VAL A C 1
ATOM 5887 O O . VAL A 1 784 ? 22.974 15.672 -1.005 1.00 76.81 784 VAL A O 1
ATOM 5890 N N . SER A 1 785 ? 22.450 15.024 1.081 1.00 74.62 785 SER A N 1
ATOM 5891 C CA . SER A 1 785 ? 23.472 13.971 1.191 1.00 74.62 785 SER A CA 1
ATOM 5892 C C . SER A 1 785 ? 23.212 12.747 0.302 1.00 74.62 785 SER A C 1
ATOM 5894 O O . SER A 1 785 ? 24.112 11.930 0.120 1.00 74.62 785 SER A O 1
ATOM 5896 N N . ALA A 1 786 ? 21.996 12.547 -0.210 1.00 68.75 786 ALA A N 1
ATOM 5897 C CA . ALA A 1 786 ? 21.705 11.519 -1.209 1.00 68.75 786 ALA A CA 1
ATOM 5898 C C . ALA A 1 786 ? 22.068 12.015 -2.616 1.00 68.75 786 ALA A C 1
ATOM 5900 O O . ALA A 1 786 ? 22.712 11.285 -3.362 1.00 68.75 786 ALA A O 1
ATOM 5901 N N . ILE A 1 787 ? 21.746 13.272 -2.934 1.00 67.69 787 ILE A N 1
ATOM 5902 C CA . ILE A 1 787 ? 22.044 13.899 -4.231 1.00 67.69 787 ILE A CA 1
ATOM 5903 C C . ILE A 1 787 ? 23.559 13.976 -4.469 1.00 67.69 787 ILE A C 1
ATOM 5905 O O . ILE A 1 787 ? 24.036 13.540 -5.510 1.00 67.69 787 ILE A O 1
ATOM 5909 N N . HIS A 1 788 ? 24.331 14.390 -3.459 1.00 65.12 788 HIS A N 1
ATOM 5910 C CA . HIS A 1 788 ? 25.804 14.390 -3.493 1.00 65.12 788 HIS A CA 1
ATOM 5911 C C . HIS A 1 788 ? 26.443 12.998 -3.704 1.00 65.12 788 HIS A C 1
ATOM 5913 O O . HIS A 1 788 ? 27.644 12.910 -3.950 1.00 65.12 788 HIS A O 1
ATOM 5919 N N . ARG A 1 789 ? 25.679 11.903 -3.566 1.00 65.81 789 ARG A N 1
ATOM 5920 C CA . ARG A 1 789 ? 26.136 10.520 -3.803 1.00 65.81 789 ARG A CA 1
ATOM 5921 C C . ARG A 1 789 ? 25.591 9.914 -5.102 1.00 65.81 789 ARG A C 1
ATOM 5923 O O . ARG A 1 789 ? 25.931 8.777 -5.413 1.00 65.81 789 ARG A O 1
ATOM 5930 N N . ALA A 1 790 ? 24.758 10.639 -5.846 1.00 60.69 790 ALA A N 1
ATOM 5931 C CA . ALA A 1 790 ? 24.267 10.209 -7.149 1.00 60.69 790 ALA A CA 1
ATOM 5932 C C . ALA A 1 790 ? 25.278 10.555 -8.264 1.00 60.69 790 ALA A C 1
ATOM 5934 O O . ALA A 1 790 ? 26.002 11.551 -8.146 1.00 60.69 790 ALA A O 1
ATOM 5935 N N . PRO A 1 791 ? 25.317 9.794 -9.375 1.00 43.62 791 PRO A N 1
ATOM 5936 C CA . PRO A 1 791 ? 26.015 10.216 -10.588 1.00 43.62 791 PRO A CA 1
ATOM 5937 C C . PRO A 1 791 ? 25.536 11.608 -11.028 1.00 43.62 791 PRO A C 1
ATOM 5939 O O . PRO A 1 791 ? 24.336 11.875 -11.046 1.00 43.62 791 PRO A O 1
ATOM 5942 N N . GLY A 1 792 ? 26.473 12.509 -11.334 1.00 52.47 792 GLY A N 1
ATOM 5943 C CA . GLY A 1 792 ? 26.182 13.920 -11.630 1.00 52.47 792 GLY A CA 1
ATOM 5944 C C . GLY A 1 792 ? 26.069 14.844 -10.406 1.00 52.47 792 GLY A C 1
ATOM 5945 O O . GLY A 1 792 ? 26.018 16.056 -10.576 1.00 52.47 792 GLY A O 1
ATOM 5946 N N . GLY A 1 793 ? 26.113 14.326 -9.171 1.00 50.94 793 GLY A N 1
ATOM 5947 C CA . GLY A 1 793 ? 26.053 15.131 -7.939 1.00 50.94 793 GLY A CA 1
ATOM 5948 C C . GLY A 1 793 ? 27.252 16.063 -7.684 1.00 50.94 793 GLY A C 1
ATOM 5949 O O . GLY A 1 793 ? 27.267 16.767 -6.680 1.00 50.94 793 GLY A O 1
ATOM 5950 N N . SER A 1 794 ? 28.258 16.082 -8.565 1.00 47.19 794 SER A N 1
ATOM 5951 C CA . SER A 1 794 ? 29.470 16.909 -8.458 1.00 47.19 794 SER A CA 1
ATOM 5952 C C . SER A 1 794 ? 29.287 18.373 -8.880 1.00 47.19 794 SER A C 1
ATOM 5954 O O . SER A 1 794 ? 30.184 19.175 -8.637 1.00 47.19 794 SER A O 1
ATOM 5956 N N . THR A 1 795 ? 28.157 18.730 -9.497 1.00 49.47 795 THR A N 1
ATOM 5957 C CA . THR A 1 795 ? 27.803 20.117 -9.864 1.00 49.47 795 THR A CA 1
ATOM 5958 C C . THR A 1 795 ? 26.936 20.825 -8.816 1.00 49.47 795 THR A C 1
ATOM 5960 O O . THR A 1 795 ? 26.570 21.983 -9.000 1.00 49.47 795 THR A O 1
ATOM 5963 N N . TRP A 1 796 ? 26.603 20.154 -7.709 1.00 57.16 796 TRP A N 1
ATOM 5964 C CA . TRP A 1 796 ? 25.819 20.731 -6.615 1.00 57.16 796 TRP A CA 1
ATOM 5965 C C . TRP A 1 796 ? 26.670 21.598 -5.663 1.00 57.16 796 TRP A C 1
ATOM 5967 O O . TRP A 1 796 ? 27.840 21.280 -5.433 1.00 57.16 796 TRP A O 1
ATOM 5977 N N . PRO A 1 797 ? 26.098 22.659 -5.052 1.00 54.50 797 PRO A N 1
ATOM 5978 C CA . PRO A 1 797 ? 26.791 23.461 -4.044 1.00 54.50 797 PRO A CA 1
ATOM 5979 C C . PRO A 1 797 ? 27.145 22.611 -2.812 1.00 54.50 797 PRO A C 1
ATOM 5981 O O . PRO A 1 797 ? 26.284 21.991 -2.184 1.00 54.50 797 PRO A O 1
ATOM 5984 N N . LEU A 1 798 ? 28.443 22.572 -2.497 1.00 43.69 798 LEU A N 1
ATOM 5985 C CA . LEU A 1 798 ? 29.046 21.592 -1.591 1.00 43.69 798 LEU A CA 1
ATOM 5986 C C . LEU A 1 798 ? 28.854 21.899 -0.099 1.00 43.69 798 LEU A C 1
ATOM 5988 O O . LEU A 1 798 ? 29.107 23.006 0.375 1.00 43.69 798 LEU A O 1
ATOM 5992 N N . MET A 1 799 ? 28.567 20.840 0.662 1.00 34.62 799 MET A N 1
ATOM 5993 C CA . MET A 1 799 ? 28.697 20.805 2.126 1.00 34.62 799 MET A CA 1
ATOM 5994 C C . MET A 1 799 ? 30.126 21.147 2.605 1.00 34.62 799 MET A C 1
ATOM 5996 O O . MET A 1 799 ? 31.104 20.720 1.981 1.00 34.62 799 MET A O 1
ATOM 6000 N N . PRO A 1 800 ? 30.290 21.825 3.761 1.00 35.69 800 PRO A N 1
ATOM 6001 C CA . PRO A 1 800 ? 31.604 22.071 4.350 1.00 35.69 800 PRO A CA 1
ATOM 6002 C C . PRO A 1 800 ? 32.285 20.759 4.776 1.00 35.69 800 PRO A C 1
ATOM 6004 O O . PRO A 1 800 ? 31.686 19.896 5.422 1.00 35.69 800 PRO A O 1
ATOM 6007 N N . GLY A 1 801 ? 33.564 20.614 4.420 1.00 31.59 801 GLY A N 1
ATOM 6008 C CA . GLY A 1 801 ? 34.334 19.392 4.662 1.00 31.59 801 GLY A CA 1
ATOM 6009 C C . GLY A 1 801 ? 34.533 19.061 6.147 1.00 31.59 801 GLY A C 1
ATOM 6010 O O . GLY A 1 801 ? 34.667 19.948 6.991 1.00 31.59 801 GLY A O 1
ATOM 6011 N N . ARG A 1 802 ? 34.616 17.760 6.461 1.00 31.89 802 ARG A N 1
ATOM 6012 C CA . ARG A 1 802 ? 34.992 17.272 7.799 1.00 31.89 802 ARG A CA 1
ATOM 6013 C C . ARG A 1 802 ? 36.379 17.802 8.175 1.00 31.89 802 ARG A C 1
ATOM 6015 O O . ARG A 1 802 ? 37.362 17.449 7.530 1.00 31.89 802 ARG A O 1
ATOM 6022 N N . GLY A 1 803 ? 36.464 18.593 9.242 1.00 27.61 803 GLY A N 1
ATOM 6023 C CA . GLY A 1 803 ? 37.747 18.974 9.830 1.00 27.61 803 GLY A CA 1
ATOM 6024 C C . GLY A 1 803 ? 38.436 17.766 10.467 1.00 27.61 803 GLY A C 1
ATOM 6025 O O . GLY A 1 803 ? 37.874 17.135 11.362 1.00 27.61 803 GLY A O 1
ATOM 6026 N N . SER A 1 804 ? 39.649 17.445 10.016 1.00 25.47 804 SER A N 1
ATOM 6027 C CA . SER A 1 804 ? 40.506 16.452 10.671 1.00 25.47 804 SER A CA 1
ATOM 6028 C C . SER A 1 804 ? 40.949 16.948 12.056 1.00 25.47 804 SER A C 1
ATOM 6030 O O . SER A 1 804 ? 41.285 18.126 12.192 1.00 25.47 804 SER A O 1
ATOM 6032 N N . PRO A 1 805 ? 41.010 16.086 13.087 1.00 38.25 805 PRO A N 1
ATOM 6033 C CA . PRO A 1 805 ? 41.476 16.485 14.412 1.00 38.25 805 PRO A CA 1
ATOM 6034 C C . PRO A 1 805 ? 43.008 16.617 14.437 1.00 38.25 805 PRO A C 1
ATOM 6036 O O . PRO A 1 805 ? 43.721 15.632 14.617 1.00 38.25 805 PRO A O 1
ATOM 6039 N N . THR A 1 806 ? 43.528 17.837 14.273 1.00 30.59 806 THR A N 1
ATOM 6040 C CA . THR A 1 806 ? 44.976 18.114 14.331 1.00 30.59 806 THR A CA 1
ATOM 6041 C C . THR A 1 806 ? 45.331 19.276 15.263 1.00 30.59 806 THR A C 1
ATOM 6043 O O . THR A 1 806 ? 45.386 20.424 14.839 1.00 30.59 806 THR A O 1
ATOM 6046 N N . SER A 1 807 ? 45.670 18.929 16.508 1.00 29.89 807 SER A N 1
ATOM 6047 C CA . SER A 1 807 ? 46.735 19.557 17.314 1.00 29.89 807 SER A CA 1
ATOM 6048 C C . SER A 1 807 ? 46.808 21.098 17.362 1.00 29.89 807 SER A C 1
ATOM 6050 O O . SER A 1 807 ? 47.659 21.704 16.704 1.00 29.89 807 SER A O 1
ATOM 6052 N N . ARG A 1 808 ? 46.044 21.720 18.270 1.00 31.14 808 ARG A N 1
ATOM 6053 C CA . ARG A 1 808 ? 46.591 22.239 19.544 1.00 31.14 808 ARG A CA 1
ATOM 6054 C C . ARG A 1 808 ? 45.502 22.675 20.519 1.00 31.14 808 ARG A C 1
ATOM 6056 O O . ARG A 1 808 ? 44.385 22.960 20.045 1.00 31.14 808 ARG A O 1
#

Solvent-accessible surface area (backbone atoms only — not comparable to full-atom values): 48628 Å² total; per-residue (Å²): 135,82,85,80,73,67,69,75,43,79,50,78,54,93,58,36,38,37,38,29,48,63,94,72,83,78,67,61,84,79,57,74,44,49,79,86,51,98,71,42,33,42,37,38,54,61,40,85,76,70,78,55,67,70,61,49,49,54,50,45,71,70,70,53,62,100,81,59,55,28,38,35,43,52,31,65,46,33,36,38,64,94,46,34,40,52,51,5,49,75,71,62,20,35,29,34,19,23,45,17,51,69,48,85,40,83,84,29,47,34,28,24,53,99,38,28,30,30,37,20,41,54,92,53,80,73,42,83,61,44,37,41,39,79,61,41,75,41,56,86,44,51,86,92,70,88,75,94,56,61,100,62,48,42,82,42,83,42,69,21,33,40,35,37,34,63,67,83,80,61,63,69,68,64,47,49,45,57,54,65,33,70,62,55,52,73,35,39,34,35,37,38,41,36,39,77,48,71,69,58,66,41,64,68,54,37,53,56,54,62,71,42,45,72,74,38,53,69,38,37,35,36,25,23,32,14,55,42,42,52,40,44,53,53,32,30,42,50,48,3,47,76,68,74,36,66,26,41,34,40,40,26,37,68,43,68,47,100,87,70,46,80,42,47,31,18,34,23,41,81,57,49,80,37,39,63,58,34,28,44,28,31,41,19,37,55,98,52,66,52,40,44,78,38,67,52,71,71,54,78,90,48,62,69,59,84,46,32,30,62,76,54,98,53,36,30,39,34,43,26,64,26,27,37,34,42,29,47,73,86,60,67,76,88,54,52,59,61,41,57,25,63,43,52,32,71,37,43,34,42,33,32,31,63,71,33,59,72,41,55,73,66,43,46,59,51,47,53,57,51,48,73,59,35,56,68,79,48,54,71,52,34,36,45,31,30,64,49,83,70,56,73,82,47,41,66,63,54,56,70,43,34,83,73,48,46,76,46,26,26,53,52,80,94,54,41,73,44,76,57,83,75,75,91,59,79,75,73,78,77,72,80,78,78,82,83,86,84,83,89,84,88,82,87,84,83,86,89,80,89,87,88,86,88,81,90,86,87,86,89,88,88,90,86,88,90,86,83,86,80,85,80,83,82,82,80,80,85,87,77,84,87,79,90,81,82,84,80,83,81,87,75,85,85,78,89,78,84,89,78,86,86,80,82,86,78,88,78,88,81,85,81,82,84,80,84,82,85,80,88,84,87,77,87,86,80,94,79,87,84,81,89,80,92,81,81,86,84,78,88,77,86,83,81,83,83,78,88,88,79,90,76,80,84,72,84,78,78,80,72,80,79,79,86,71,76,67,94,60,61,101,79,57,70,58,50,76,66,28,47,46,52,35,42,66,72,47,41,81,56,37,58,59,28,31,51,53,30,51,54,52,43,75,79,48,85,68,96,70,78,93,60,77,57,40,45,18,35,15,37,39,41,34,52,50,60,53,38,63,81,64,20,69,84,71,45,84,57,52,66,39,44,52,39,21,25,50,22,27,46,68,73,42,64,65,38,70,45,64,31,40,30,64,64,86,68,74,94,82,78,81,72,51,75,72,42,71,52,64,34,90,45,73,45,58,28,24,57,58,86,80,79,46,79,83,67,68,50,60,71,74,61,78,96,68,96,47,42,48,32,43,32,40,38,61,70,28,17,55,43,63,67,91,31,87,74,35,51,50,28,30,39,31,55,48,60,43,34,32,28,29,50,39,64,47,72,30,101,74,79,46,27,39,33,35,31,33,57,57,63,96,84,68,64,78,68,78,59,42,62,53,52,39,47,54,45,38,56,52,50,51,51,50,56,60,48,47,61,70,40,94,79,28,84,81,55,82,54,77,82,75,87,79,77,96,73,92,132

Mean predicted aligned error: 21.14 Å